Protein AF-A0A2N1TE96-F1 (afdb_monomer)

Sequence (784 aa):
MKNYSNSRSLIMTLLMATLCMTGCFESLNPPITDETNNITPANIDESSPYQFANGCYSMEFTRTGESLEGQNTCYRAGDNGEPFFMKPAALGQYIFHDSRGRYLAIVKTITGYRPVRTDRLNTGAIWELKWENSMEGYVLRSIQAGLILEMNEKGALTLTRETSERCLVAFTETEGCRSFPEADLNVNLNIDAKKALSRPNPGTPGDKYSDREPVTGYADTHAHLNHFLGSGQTTFVGETFNPLGITEALKDCSSLHGIDGVTDLFGMAVDGHASHDTSGWPDFNFWPTTYTSTHQQAYYRWLERSWLAGQRVLVQQMVSNEILCNIKKLIPSEKIGVTCDDMEIAELQLNNIYEMQDYIDAQCGGPGQGWFRIVTSSREARRVIAQGKMAVFLSLEFDTVFGAGIDYFGRYESGKISREELDDELRNIEEQLDYFYERGVRSVFPIHAFNNGFGGAQLYQTPIFNLVNMMERGSFFDVEAASNPRIQYREDGIAVDNPDEMQALFPFLPFVPITAEGQGHSNTLGMSGLGEWLLELLINRRMIIEIDHMGEHTLDRAMEILWEAKYPGVIASHTRIIDLKEGQKAWEQLDIPRMIKILQLGGIVAPMLWETLEGHQKCVADYLKLMMDGGGRIENEQYEKYGQNEVHASWYDMNDESLDDLVWGVPYATDVNGACPLPNFDTFPQFQETIEYGFGPLFPGVYSPGTEISFEKQVTGSRIFDINGDRGMAHYGLMPDMIRKMQLDPETVLMQPLFNSAEAYLRMMERVERYSDTYPARDSEYWE

Nearest PDB structures (foldseek):
  4cjm-assembly3_C  TM=8.480E-01  e=1.365E-04  Homo sapiens
  5b2h-assembly1_B  TM=6.651E-01  e=7.576E-05  Clostridium botulinum
  3aj6-assembly2_B  TM=6.125E-01  e=3.981E-04  Clostridium botulinum
  3ah1-assembly2_B  TM=6.080E-01  e=3.774E-04  Clostridium botulinum
  4j2y-assembly1_A  TM=6.392E-01  e=3.765E-02  Enterolobium contortisiliquum

Structure (mmCIF, N/CA/C/O backbone):
data_AF-A0A2N1TE96-F1
#
_entry.id   AF-A0A2N1TE96-F1
#
loop_
_atom_site.group_PDB
_atom_site.id
_atom_site.type_symbol
_atom_site.label_atom_id
_atom_site.label_alt_id
_atom_site.label_comp_id
_atom_site.label_asym_id
_atom_site.label_entity_id
_atom_site.label_seq_id
_atom_site.pdbx_PDB_ins_code
_atom_site.Cartn_x
_atom_site.Cartn_y
_atom_site.Cartn_z
_atom_site.occupancy
_atom_site.B_iso_or_equiv
_atom_site.auth_seq_id
_atom_site.auth_comp_id
_atom_site.auth_asym_id
_atom_site.auth_atom_id
_atom_site.pdbx_PDB_model_num
ATOM 1 N N . MET A 1 1 ? -63.330 -28.661 21.056 1.00 30.59 1 MET A N 1
ATOM 2 C CA . MET A 1 1 ? -63.496 -29.983 21.699 1.00 30.59 1 MET A CA 1
ATOM 3 C C . MET A 1 1 ? -62.143 -30.417 22.253 1.00 30.59 1 MET A C 1
ATOM 5 O O . MET A 1 1 ? -61.235 -30.532 21.452 1.00 30.59 1 MET A O 1
ATOM 9 N N . LYS A 1 2 ? -62.064 -30.602 23.587 1.00 27.08 2 LYS A N 1
ATOM 10 C CA . LYS A 1 2 ? -61.040 -31.293 24.423 1.00 27.08 2 LYS A CA 1
ATOM 11 C C . LYS A 1 2 ? -59.557 -30.904 24.206 1.00 27.08 2 LYS A C 1
ATOM 13 O O . LYS A 1 2 ? -58.983 -31.271 23.198 1.00 27.08 2 LYS A O 1
ATOM 18 N N . ASN A 1 3 ? -58.928 -30.073 25.048 1.00 21.56 3 ASN A N 1
ATOM 19 C CA . ASN A 1 3 ? -58.374 -30.324 26.403 1.00 21.56 3 ASN A CA 1
ATOM 20 C C . ASN A 1 3 ? -57.546 -31.613 26.558 1.00 21.56 3 ASN A C 1
ATOM 22 O O . ASN A 1 3 ? -58.138 -32.686 26.586 1.00 21.56 3 ASN A O 1
ATOM 26 N N . TYR A 1 4 ? -56.238 -31.466 26.824 1.00 24.67 4 TYR A N 1
ATOM 27 C CA . TYR A 1 4 ? -55.584 -31.980 28.040 1.00 24.67 4 TYR A CA 1
ATOM 28 C C . TYR A 1 4 ? -54.367 -31.121 28.427 1.00 24.67 4 TYR A C 1
ATOM 30 O O . TYR A 1 4 ? -53.656 -30.587 27.582 1.00 24.67 4 TYR A O 1
ATOM 38 N N . SER A 1 5 ? -54.203 -30.971 29.737 1.00 23.44 5 SER A N 1
ATOM 39 C CA . SER A 1 5 ? -53.314 -30.084 30.485 1.00 23.44 5 SER A CA 1
ATOM 40 C C . SER A 1 5 ? -52.150 -30.832 31.154 1.00 23.44 5 SER A C 1
ATOM 42 O O . SER A 1 5 ? -52.275 -32.028 31.405 1.00 23.44 5 SER A O 1
ATOM 44 N N . ASN A 1 6 ? -51.168 -30.044 31.625 1.00 24.41 6 ASN A N 1
ATOM 45 C CA . ASN A 1 6 ? -50.334 -30.203 32.838 1.00 24.41 6 ASN A CA 1
ATOM 46 C C . ASN A 1 6 ? -48.873 -30.716 32.743 1.00 24.41 6 ASN A C 1
ATOM 48 O O . ASN A 1 6 ? -48.594 -31.900 32.855 1.00 24.41 6 ASN A O 1
ATOM 52 N N . SER A 1 7 ? -47.955 -29.733 32.715 1.00 22.36 7 SER A N 1
ATOM 53 C CA . SER A 1 7 ? -47.122 -29.251 33.847 1.00 22.36 7 SER A CA 1
ATOM 54 C C . SER A 1 7 ? -45.808 -29.950 34.270 1.00 22.36 7 SER A C 1
ATOM 56 O O . SER A 1 7 ? -45.822 -31.089 34.718 1.00 22.36 7 SER A O 1
ATOM 58 N N . ARG A 1 8 ? -44.776 -29.081 34.373 1.00 22.77 8 ARG A N 1
ATOM 59 C CA . ARG A 1 8 ? -43.594 -29.023 35.275 1.00 22.77 8 ARG A CA 1
ATOM 60 C C . ARG A 1 8 ? -42.240 -29.607 34.819 1.00 22.77 8 ARG A C 1
ATOM 62 O O . ARG A 1 8 ? -41.971 -30.785 34.975 1.00 22.77 8 ARG A O 1
ATOM 69 N N . SER A 1 9 ? -41.361 -28.656 34.472 1.00 21.59 9 SER A N 1
ATOM 70 C CA . SER A 1 9 ? -40.040 -28.391 35.075 1.00 21.59 9 SER A CA 1
ATOM 71 C C . SER A 1 9 ? -38.945 -29.457 34.954 1.00 21.59 9 SER A C 1
ATOM 73 O O . SER A 1 9 ? -38.888 -30.373 35.765 1.00 21.59 9 SER A O 1
ATOM 75 N N . LEU A 1 10 ? -37.964 -29.206 34.083 1.00 22.53 10 LEU A N 1
ATOM 76 C CA . LEU A 1 10 ? -36.556 -29.336 34.459 1.00 22.53 10 LEU A CA 1
ATOM 77 C C . LEU A 1 10 ? -35.703 -28.350 33.649 1.00 22.53 10 LEU A C 1
ATOM 79 O O . LEU A 1 10 ? -35.809 -28.254 32.431 1.00 22.53 10 LEU A O 1
ATOM 83 N N . ILE A 1 11 ? -34.911 -27.594 34.394 1.00 23.05 11 ILE A N 1
ATOM 84 C CA . ILE A 1 11 ? -33.892 -26.640 33.975 1.00 23.05 11 ILE A CA 1
ATOM 85 C C . ILE A 1 11 ? -32.747 -27.410 33.308 1.00 23.05 11 ILE A C 1
ATOM 87 O O . ILE A 1 11 ? -32.216 -28.321 33.938 1.00 23.05 11 ILE A O 1
ATOM 91 N N . MET A 1 12 ? -32.332 -27.018 32.100 1.00 21.97 12 MET A N 1
ATOM 92 C CA . MET A 1 12 ? -30.920 -27.086 31.709 1.00 21.97 12 MET A CA 1
ATOM 93 C C . MET A 1 12 ? -30.618 -26.088 30.584 1.00 21.97 12 MET A C 1
ATOM 95 O O . MET A 1 12 ? -30.974 -26.266 29.424 1.00 21.97 12 MET A O 1
ATOM 99 N N . THR A 1 13 ? -30.000 -25.002 31.020 1.00 22.45 13 THR A N 1
ATOM 100 C CA . THR A 1 13 ? -29.296 -23.941 30.306 1.00 22.45 13 THR A CA 1
ATOM 101 C C . THR A 1 13 ? -28.130 -24.513 29.486 1.00 22.45 13 THR A C 1
ATOM 103 O O . THR A 1 13 ? -27.375 -25.315 30.027 1.00 22.45 13 THR A O 1
ATOM 106 N N . LEU A 1 14 ? -27.934 -24.076 28.237 1.00 21.14 14 LEU A N 1
ATOM 107 C CA . LEU A 1 14 ? -26.745 -23.298 27.851 1.00 21.14 14 LEU A CA 1
ATOM 108 C C . LEU A 1 14 ? -26.905 -22.687 26.451 1.00 21.14 14 LEU A C 1
ATOM 110 O O . LEU A 1 14 ? -27.373 -23.336 25.519 1.00 21.14 14 LEU A O 1
ATOM 114 N N . LEU A 1 15 ? -26.540 -21.409 26.377 1.00 22.25 15 LEU A N 1
ATOM 115 C CA . LEU A 1 15 ? -26.646 -20.487 25.256 1.00 22.25 15 LEU A CA 1
ATOM 116 C C . LEU A 1 15 ? -25.804 -20.925 24.045 1.00 22.25 15 LEU A C 1
ATOM 118 O O . LEU A 1 15 ? -24.616 -21.204 24.171 1.00 22.25 15 LEU A O 1
ATOM 122 N N . MET A 1 16 ? -26.412 -20.864 22.859 1.00 22.59 16 MET A N 1
ATOM 123 C CA . MET A 1 16 ? -25.725 -20.531 21.610 1.00 22.59 16 MET A CA 1
ATOM 124 C C . MET A 1 16 ? -25.776 -19.007 21.468 1.00 22.59 16 MET A C 1
ATOM 126 O O . MET A 1 16 ? -26.798 -18.462 21.058 1.00 22.59 16 MET A O 1
ATOM 130 N N . ALA A 1 17 ? -24.700 -18.324 21.838 1.00 22.52 17 ALA A N 1
ATOM 131 C CA . ALA A 1 17 ? -24.471 -16.928 21.485 1.00 22.52 17 ALA A CA 1
ATOM 132 C C . ALA A 1 17 ? -22.958 -16.706 21.401 1.00 22.52 17 ALA A C 1
ATOM 134 O O . ALA A 1 17 ? -22.322 -16.241 22.336 1.00 22.52 17 ALA A O 1
ATOM 135 N N . THR A 1 18 ? -22.372 -17.109 20.279 1.00 22.38 18 THR A N 1
ATOM 136 C CA . THR A 1 18 ? -21.013 -16.726 19.891 1.00 22.38 18 THR A CA 1
ATOM 137 C C . THR A 1 18 ? -21.160 -15.972 18.576 1.00 22.38 18 THR A C 1
ATOM 139 O O . THR A 1 18 ? -21.126 -16.559 17.499 1.00 22.38 18 THR A O 1
ATOM 142 N N . LEU A 1 19 ? -21.413 -14.661 18.655 1.00 25.50 19 LEU A N 1
ATOM 143 C CA . LEU A 1 19 ? -21.049 -13.771 17.556 1.00 25.50 19 LEU A CA 1
ATOM 144 C C . LEU A 1 19 ? -19.528 -13.619 17.635 1.00 25.50 19 LEU A C 1
ATOM 146 O O . LEU A 1 19 ? -19.009 -12.736 18.311 1.00 25.50 19 LEU A O 1
ATOM 150 N N . CYS A 1 20 ? -18.811 -14.545 17.004 1.00 24.20 20 CYS A N 1
ATOM 151 C CA . CYS A 1 20 ? -17.383 -14.403 16.795 1.00 24.20 20 CYS A CA 1
ATOM 152 C C . CYS A 1 20 ? -17.158 -13.291 15.764 1.00 24.20 20 CYS A C 1
ATOM 154 O O . CYS A 1 20 ? -17.345 -13.502 14.569 1.00 24.20 20 CYS A O 1
ATOM 156 N N . MET A 1 21 ? -16.712 -12.121 16.215 1.00 33.16 21 MET A N 1
ATOM 157 C CA . MET A 1 21 ? -15.868 -11.255 15.391 1.00 33.16 21 MET A CA 1
ATOM 158 C C . MET A 1 21 ? -14.508 -11.957 15.278 1.00 33.16 21 MET A C 1
ATOM 160 O O . MET A 1 21 ? -13.590 -11.709 16.053 1.00 33.16 21 MET A O 1
ATOM 164 N N . THR A 1 22 ? -14.407 -12.928 14.371 1.00 38.12 22 THR A N 1
ATOM 165 C CA . THR A 1 22 ? -13.146 -13.600 14.043 1.00 38.12 22 THR A CA 1
ATOM 166 C C . THR A 1 22 ? -12.247 -12.596 13.328 1.00 38.12 22 THR A C 1
ATOM 168 O O . THR A 1 22 ? -12.583 -12.167 12.230 1.00 38.12 22 THR A O 1
ATOM 171 N N . GLY A 1 23 ? -11.140 -12.192 13.945 1.00 35.22 23 GLY A N 1
ATOM 172 C CA . GLY A 1 23 ? -10.158 -11.291 13.324 1.00 35.22 23 GLY A CA 1
ATOM 173 C C . GLY A 1 23 ? -8.931 -11.025 14.194 1.00 35.22 23 GLY A C 1
ATOM 174 O O . GLY A 1 23 ? -7.814 -10.918 13.702 1.00 35.22 23 GLY A O 1
ATOM 175 N N . CYS A 1 24 ? -9.105 -11.060 15.513 1.00 48.47 24 CYS A N 1
ATOM 176 C CA . CYS A 1 24 ? -8.006 -10.978 16.464 1.00 48.47 24 CYS A CA 1
ATOM 177 C C . CYS A 1 24 ? -7.970 -12.285 17.259 1.00 48.47 24 CYS A C 1
ATOM 179 O O . CYS A 1 24 ? -8.650 -12.433 18.271 1.00 48.47 24 CYS A O 1
ATOM 181 N N . PHE A 1 25 ? -7.246 -13.281 16.745 1.00 40.62 25 PHE A N 1
ATOM 182 C CA . PHE A 1 25 ? -6.916 -14.452 17.554 1.00 40.62 25 PHE A CA 1
ATOM 183 C C . PHE A 1 25 ? -6.053 -13.988 18.720 1.00 40.62 25 PHE A C 1
ATOM 185 O O . PHE A 1 25 ? -5.096 -13.243 18.503 1.00 40.62 25 PHE A O 1
ATOM 192 N N . GLU A 1 26 ? -6.374 -14.438 19.937 1.00 34.31 26 GLU A N 1
ATOM 193 C CA . GLU A 1 26 ? -5.430 -14.376 21.049 1.00 34.31 26 GLU A CA 1
ATOM 194 C C . GLU A 1 26 ? -4.084 -14.884 20.537 1.00 34.31 26 GLU A C 1
ATOM 196 O O . GLU A 1 26 ? -3.980 -15.997 20.008 1.00 34.31 26 GLU A O 1
ATOM 201 N N . SER A 1 27 ? -3.058 -14.044 20.643 1.00 32.12 27 SER A N 1
ATOM 202 C CA . SER A 1 27 ? -1.698 -14.473 20.390 1.00 32.12 27 SER A CA 1
ATOM 203 C C . SER A 1 27 ? -1.411 -15.636 21.341 1.00 32.12 27 SER A C 1
ATOM 205 O O . SER A 1 27 ? -1.231 -15.464 22.546 1.00 32.12 27 SER A O 1
ATOM 207 N N . LEU A 1 28 ? -1.396 -16.862 20.814 1.00 31.48 28 LEU A N 1
ATOM 208 C CA . LEU A 1 28 ? -0.845 -18.004 21.528 1.00 31.48 28 LEU A CA 1
ATOM 209 C C . LEU A 1 28 ? 0.666 -17.782 21.596 1.00 31.48 28 LEU A C 1
ATOM 211 O O . LEU A 1 28 ? 1.435 -18.307 20.791 1.00 31.48 28 LEU A O 1
ATOM 215 N N . ASN A 1 29 ? 1.097 -16.959 22.552 1.00 28.86 29 ASN A N 1
ATOM 216 C CA . ASN A 1 29 ? 2.483 -16.930 22.981 1.00 28.86 29 ASN A CA 1
ATOM 217 C C . ASN A 1 29 ? 2.887 -18.376 23.308 1.00 28.86 29 ASN A C 1
ATOM 219 O O . ASN A 1 29 ? 2.150 -19.068 24.021 1.00 28.86 29 ASN A O 1
ATOM 223 N N . PRO A 1 30 ? 4.018 -18.879 22.785 1.00 29.44 30 PRO A N 1
ATOM 224 C CA . PRO A 1 30 ? 4.447 -20.225 23.109 1.00 29.44 30 PRO A CA 1
ATOM 225 C C . PRO A 1 30 ? 4.690 -20.312 24.622 1.00 29.44 30 PRO A C 1
ATOM 227 O O . PRO A 1 30 ? 5.301 -19.399 25.187 1.00 29.44 30 PRO A O 1
ATOM 230 N N . PRO A 1 31 ? 4.261 -21.392 25.298 1.00 25.75 31 PRO A N 1
ATOM 231 C CA . PRO A 1 31 ? 4.761 -21.660 26.631 1.00 25.75 31 PRO A CA 1
ATOM 232 C C . PRO A 1 31 ? 6.276 -21.830 26.516 1.00 25.75 31 PRO A C 1
ATOM 234 O O . PRO A 1 31 ? 6.764 -22.681 25.771 1.00 25.75 31 PRO A O 1
ATOM 237 N N . ILE A 1 32 ? 7.018 -20.986 27.231 1.00 27.56 32 ILE A N 1
ATOM 238 C CA . ILE A 1 32 ? 8.431 -21.221 27.507 1.00 27.56 32 ILE A CA 1
ATOM 239 C C . ILE A 1 32 ? 8.477 -22.580 28.206 1.00 27.56 32 ILE A C 1
ATOM 241 O O . ILE A 1 32 ? 7.921 -22.743 29.292 1.00 27.56 32 ILE A O 1
ATOM 245 N N . THR A 1 33 ? 9.057 -23.578 27.545 1.00 28.17 33 THR A N 1
ATOM 246 C CA . THR A 1 33 ? 9.278 -24.894 28.135 1.00 28.17 33 THR A CA 1
ATOM 247 C C . THR A 1 33 ? 10.380 -24.763 29.172 1.00 28.17 33 THR A C 1
ATOM 249 O O . THR A 1 33 ? 11.555 -24.929 28.857 1.00 28.17 33 THR A O 1
ATOM 252 N N . ASP A 1 34 ? 9.990 -24.453 30.401 1.00 27.77 34 ASP A N 1
ATOM 253 C CA . ASP A 1 34 ? 10.760 -24.836 31.572 1.00 27.77 34 ASP A CA 1
ATOM 254 C C . ASP A 1 34 ? 9.881 -25.749 32.428 1.00 27.77 34 ASP A C 1
ATOM 256 O O . ASP A 1 34 ? 8.699 -25.480 32.671 1.00 27.77 34 ASP A O 1
ATOM 260 N N . GLU A 1 35 ? 10.430 -26.909 32.770 1.00 33.69 35 GLU A N 1
ATOM 261 C CA . GLU A 1 35 ? 9.717 -27.982 33.445 1.00 33.69 35 GLU A CA 1
ATOM 262 C C . GLU A 1 35 ? 9.151 -27.506 34.791 1.00 33.69 35 GLU A C 1
ATOM 264 O O . GLU A 1 35 ? 9.818 -26.852 35.589 1.00 33.69 35 GLU A O 1
ATOM 269 N N . THR A 1 36 ? 7.919 -27.931 35.078 1.00 32.41 36 THR A N 1
ATOM 270 C CA . THR A 1 36 ? 7.230 -27.809 36.373 1.00 32.41 36 THR A CA 1
ATOM 271 C C . THR A 1 36 ? 6.875 -26.389 36.823 1.00 32.41 36 THR A C 1
ATOM 273 O O . THR A 1 36 ? 7.538 -25.813 37.672 1.00 32.41 36 THR A O 1
ATOM 276 N N . ASN A 1 37 ? 5.721 -25.877 36.384 1.00 26.53 37 ASN A N 1
ATOM 277 C CA . ASN A 1 37 ? 4.867 -25.063 37.252 1.00 26.53 37 ASN A CA 1
ATOM 278 C C . ASN A 1 37 ? 3.405 -25.112 36.800 1.00 26.53 37 ASN A C 1
ATOM 280 O O . ASN A 1 37 ? 3.095 -25.121 35.613 1.00 26.53 37 ASN A O 1
ATOM 284 N N . ASN A 1 38 ? 2.514 -25.194 37.788 1.00 24.62 38 ASN A N 1
ATOM 285 C CA . ASN A 1 38 ? 1.068 -25.121 37.627 1.00 24.62 38 ASN A CA 1
ATOM 286 C C . ASN A 1 38 ? 0.687 -23.950 36.713 1.00 24.62 38 ASN A C 1
ATOM 288 O O . ASN A 1 38 ? 1.139 -22.830 36.938 1.00 24.62 38 ASN A O 1
ATOM 292 N N . ILE A 1 39 ? -0.178 -24.204 35.730 1.00 26.81 39 ILE A N 1
ATOM 293 C CA . ILE A 1 39 ? -0.808 -23.157 34.925 1.00 26.81 39 ILE A CA 1
ATOM 294 C C . ILE A 1 39 ? -1.732 -22.369 35.860 1.00 26.81 39 ILE A C 1
ATOM 296 O O . ILE A 1 39 ? -2.875 -22.750 36.105 1.00 26.81 39 ILE A O 1
ATOM 300 N N . THR A 1 40 ? -1.211 -21.298 36.447 1.00 28.03 40 THR A N 1
ATOM 301 C CA . THR A 1 40 ? -2.029 -20.173 36.894 1.00 28.03 40 THR A CA 1
ATOM 302 C C . THR A 1 40 ? -2.557 -19.455 35.651 1.00 28.03 40 THR A C 1
ATOM 304 O O . THR A 1 40 ? -1.817 -19.373 34.666 1.00 28.03 40 THR A O 1
ATOM 307 N N . PRO A 1 41 ? -3.798 -18.932 35.662 1.00 36.16 41 PRO A N 1
ATOM 308 C CA . PRO A 1 41 ? -4.238 -17.985 34.641 1.00 36.16 41 PRO A CA 1
ATOM 309 C C . PRO A 1 41 ? -3.151 -16.921 34.488 1.00 36.16 41 PRO A C 1
ATOM 311 O O . PRO A 1 41 ? -2.608 -16.472 35.502 1.00 36.16 41 PRO A O 1
ATOM 314 N N . ALA A 1 42 ? -2.779 -16.578 33.252 1.00 42.22 42 ALA A N 1
ATOM 315 C CA . ALA A 1 42 ? -1.890 -15.449 33.008 1.00 42.22 42 ALA A CA 1
ATOM 316 C C . ALA A 1 42 ? -2.387 -14.269 33.855 1.00 42.22 42 ALA A C 1
ATOM 318 O O . ALA A 1 42 ? -3.594 -14.031 33.892 1.00 42.22 42 ALA A O 1
ATOM 319 N N . ASN A 1 43 ? -1.489 -13.601 34.588 1.00 43.03 43 ASN A N 1
ATOM 320 C CA . ASN A 1 43 ? -1.823 -12.376 35.311 1.00 43.03 43 ASN A CA 1
ATOM 321 C C . ASN A 1 43 ? -2.450 -11.413 34.297 1.00 43.03 43 ASN A C 1
ATOM 323 O O . ASN A 1 43 ? -1.723 -10.809 33.509 1.00 43.03 43 ASN A O 1
ATOM 327 N N . ILE A 1 44 ? -3.781 -11.323 34.274 1.00 59.16 44 ILE A N 1
ATOM 328 C CA . ILE A 1 44 ? -4.476 -10.284 33.529 1.00 59.16 44 ILE A CA 1
ATOM 329 C C . ILE A 1 44 ? -4.016 -9.000 34.196 1.00 59.16 44 ILE A C 1
ATOM 331 O O . ILE A 1 44 ? -4.232 -8.805 35.392 1.00 59.16 44 ILE A O 1
ATOM 335 N N . ASP A 1 45 ? -3.289 -8.178 33.447 1.00 79.38 45 ASP A N 1
ATOM 336 C CA . ASP A 1 45 ? -2.957 -6.846 33.911 1.00 79.38 45 ASP A CA 1
ATOM 337 C C . ASP A 1 45 ? -4.262 -6.053 33.958 1.00 79.38 45 ASP A C 1
ATOM 339 O O . ASP A 1 45 ? -4.714 -5.507 32.952 1.00 79.38 45 ASP A O 1
ATOM 343 N N . GLU A 1 46 ? -4.892 -6.036 35.133 1.00 80.94 46 GLU A N 1
ATOM 344 C CA . GLU A 1 46 ? -6.150 -5.332 35.371 1.00 80.94 46 GLU A CA 1
ATOM 345 C C . GLU A 1 46 ? -6.036 -3.837 35.051 1.00 80.94 46 GLU A C 1
ATOM 347 O O . GLU A 1 46 ? -7.062 -3.207 34.802 1.00 80.94 46 GLU A O 1
ATOM 352 N N . SER A 1 47 ? -4.814 -3.286 34.985 1.00 88.69 47 SER A N 1
ATOM 353 C CA . SER A 1 47 ? -4.534 -1.898 34.605 1.00 88.69 47 SER A CA 1
ATOM 354 C C . SER A 1 47 ? -4.445 -1.655 33.093 1.00 88.69 47 SER A C 1
ATOM 356 O O . SER A 1 47 ? -4.413 -0.500 32.656 1.00 88.69 47 SER A O 1
ATOM 358 N N . SER A 1 48 ? -4.445 -2.717 32.279 1.00 93.56 48 SER A N 1
ATOM 359 C CA . SER A 1 48 ? -4.368 -2.615 30.823 1.00 93.56 48 SER A CA 1
ATOM 360 C C . SER A 1 48 ? -5.678 -2.081 30.230 1.00 93.56 48 SER A C 1
ATOM 362 O O . SER A 1 48 ? -6.701 -2.775 30.261 1.00 93.56 48 SER A O 1
ATOM 364 N N . PRO A 1 49 ? -5.674 -0.895 29.590 1.00 94.56 49 PRO A N 1
ATOM 365 C CA . PRO A 1 49 ? -6.881 -0.332 28.994 1.00 94.56 49 PRO A CA 1
ATOM 366 C C . PRO A 1 49 ? -7.313 -1.079 27.728 1.00 94.56 49 PRO A C 1
ATOM 368 O O . PRO A 1 49 ? -8.388 -0.803 27.205 1.00 94.56 49 PRO A O 1
ATOM 371 N N . TYR A 1 50 ? -6.497 -1.992 27.196 1.00 95.31 50 TYR A N 1
ATOM 372 C CA . TYR A 1 50 ? -6.746 -2.660 25.915 1.00 95.31 50 TYR A CA 1
ATOM 373 C C . TYR A 1 50 ? -7.648 -3.894 26.025 1.00 95.31 50 TYR A C 1
ATOM 375 O O . TYR A 1 50 ? -8.175 -4.357 25.017 1.00 95.31 50 TYR A O 1
ATOM 383 N N . GLN A 1 51 ? -7.874 -4.398 27.242 1.00 92.25 51 GLN A N 1
ATOM 384 C CA . GLN A 1 51 ? -8.687 -5.596 27.495 1.00 92.25 51 GLN A CA 1
ATOM 385 C C . GLN A 1 51 ? -10.176 -5.436 27.132 1.00 92.25 51 GLN A C 1
ATOM 387 O O . GLN A 1 51 ? -10.902 -6.420 27.088 1.00 92.25 51 GLN A O 1
ATOM 392 N N . PHE A 1 52 ? -10.630 -4.204 26.875 1.00 95.25 52 PHE A N 1
ATOM 393 C CA . PHE A 1 52 ? -12.026 -3.885 26.562 1.00 95.25 52 PHE A CA 1
ATOM 394 C C . PHE A 1 52 ? -12.307 -3.759 25.054 1.00 95.25 52 PHE A C 1
ATOM 396 O O . PHE A 1 52 ? -13.420 -3.405 24.659 1.00 95.25 52 PHE A O 1
ATOM 403 N N . ALA A 1 53 ? -11.308 -4.005 24.200 1.00 95.38 53 ALA A N 1
ATOM 404 C CA . ALA A 1 53 ? -11.421 -3.852 22.754 1.00 95.38 53 ALA A CA 1
ATOM 405 C C . ALA A 1 53 ? -12.558 -4.693 22.160 1.00 95.38 53 ALA A C 1
ATOM 407 O O . ALA A 1 53 ? -12.570 -5.913 22.277 1.00 95.38 53 ALA A O 1
ATOM 408 N N . ASN A 1 54 ? -13.504 -4.025 21.489 1.00 95.19 54 ASN A N 1
ATOM 409 C CA . ASN A 1 54 ? -14.624 -4.643 20.773 1.00 95.19 54 ASN A CA 1
ATOM 410 C C . ASN A 1 54 ? -15.538 -5.527 21.649 1.00 95.19 54 ASN A C 1
ATOM 412 O O . ASN A 1 54 ? -16.307 -6.332 21.121 1.00 95.19 54 ASN A O 1
ATOM 416 N N . GLY A 1 55 ? -15.481 -5.367 22.976 1.00 95.19 55 GLY A N 1
ATOM 417 C CA . GLY A 1 55 ? -16.316 -6.105 23.921 1.00 95.19 55 GLY A CA 1
ATOM 418 C C . GLY A 1 55 ? -17.601 -5.367 24.309 1.00 95.19 55 GLY A C 1
ATOM 419 O O . GLY A 1 55 ? -17.817 -4.198 23.969 1.00 95.19 55 GLY A O 1
ATOM 420 N N . CYS A 1 56 ? -18.466 -6.080 25.031 1.00 96.94 56 CYS A N 1
ATOM 421 C CA . CYS A 1 56 ? -19.748 -5.586 25.525 1.00 96.94 56 CYS A CA 1
ATOM 422 C C . CYS A 1 56 ? -19.698 -5.419 27.047 1.00 96.94 56 CYS A C 1
ATOM 424 O O . CYS A 1 56 ? -19.591 -6.403 27.779 1.00 96.94 56 CYS A O 1
ATOM 426 N N . TYR A 1 57 ? -19.785 -4.175 27.525 1.00 97.00 57 TYR A N 1
ATOM 427 C CA . TYR A 1 57 ? -19.605 -3.853 28.942 1.00 97.00 57 TYR A CA 1
ATOM 428 C C . TYR A 1 57 ? -20.650 -2.865 29.453 1.00 97.00 57 TYR A C 1
ATOM 430 O O . TYR A 1 57 ? -21.035 -1.927 28.756 1.00 97.00 57 TYR A O 1
ATOM 438 N N . SER A 1 58 ? -21.070 -3.026 30.705 1.00 96.38 58 SER A N 1
ATOM 439 C CA . SER A 1 58 ? -21.725 -1.964 31.470 1.00 96.38 58 SER A CA 1
ATOM 440 C C . SER A 1 58 ? -20.685 -1.152 32.239 1.00 96.38 58 SER A C 1
ATOM 442 O O . SER A 1 58 ? -19.697 -1.708 32.720 1.00 96.38 58 SER A O 1
ATOM 444 N N . MET A 1 59 ? -20.924 0.152 32.386 1.00 96.75 59 MET A N 1
ATOM 445 C CA . MET A 1 59 ? -20.044 1.072 33.114 1.00 96.75 59 MET A CA 1
ATOM 446 C C . MET A 1 59 ? -20.654 1.462 34.465 1.00 96.75 59 MET A C 1
ATOM 448 O O . MET A 1 59 ? -21.795 1.930 34.514 1.00 96.75 59 MET A O 1
ATOM 452 N N . GLU A 1 60 ? -19.874 1.338 35.536 1.00 95.44 60 GLU A N 1
ATOM 453 C CA . GLU A 1 60 ? -20.230 1.733 36.905 1.00 95.44 60 GLU A CA 1
ATOM 454 C C . GLU A 1 60 ? -19.241 2.769 37.448 1.00 95.44 60 GLU A C 1
ATOM 456 O O . GLU A 1 60 ? -18.047 2.684 37.168 1.00 95.44 60 GLU A O 1
ATOM 461 N N . PHE A 1 61 ? -19.716 3.729 38.247 1.00 94.75 61 PHE A N 1
ATOM 462 C CA . PHE A 1 61 ? -18.844 4.607 39.033 1.00 94.75 61 PHE A CA 1
ATOM 463 C C . PHE A 1 61 ? -18.522 3.972 40.390 1.00 94.75 61 PHE A C 1
ATOM 465 O O . PHE A 1 61 ? -19.391 3.857 41.256 1.00 94.75 61 PHE A O 1
ATOM 472 N N . THR A 1 62 ? -17.253 3.616 40.610 1.00 91.94 62 THR A N 1
ATOM 473 C CA . THR A 1 62 ? -16.832 2.740 41.726 1.00 91.94 62 THR A CA 1
ATOM 474 C C . THR A 1 62 ? -17.089 3.338 43.109 1.00 91.94 62 THR A C 1
ATOM 476 O O . THR A 1 62 ? -17.333 2.623 44.077 1.00 91.94 62 THR A O 1
ATOM 479 N N . ARG A 1 63 ? -17.072 4.671 43.218 1.00 87.62 63 ARG A N 1
ATOM 480 C CA . ARG A 1 63 ? -17.375 5.396 44.458 1.00 87.62 63 ARG A CA 1
ATOM 481 C C . ARG A 1 63 ? -18.824 5.210 44.911 1.00 87.62 63 ARG A C 1
ATOM 483 O O . ARG A 1 63 ? -19.068 5.150 46.115 1.00 87.62 63 ARG A O 1
ATOM 490 N N . THR A 1 64 ? -19.777 5.262 43.982 1.00 85.06 64 THR A N 1
ATOM 491 C CA . THR A 1 64 ? -21.214 5.237 44.298 1.00 85.06 64 THR A CA 1
ATOM 492 C C . THR A 1 64 ? -21.813 3.845 44.147 1.00 85.06 64 THR A C 1
ATOM 494 O O . THR A 1 64 ? -22.837 3.573 44.769 1.00 85.06 64 THR A O 1
ATOM 497 N N . GLY A 1 65 ? -21.179 2.967 43.366 1.00 87.94 65 GLY A N 1
ATOM 498 C CA . GLY A 1 65 ? -21.751 1.680 42.976 1.00 87.94 65 GLY A CA 1
ATOM 499 C C . GLY A 1 65 ? -22.870 1.818 41.940 1.00 87.94 65 GLY A C 1
ATOM 500 O O . GLY A 1 65 ? -23.634 0.883 41.722 1.00 87.94 65 GLY A O 1
ATOM 501 N N . GLU A 1 66 ? -23.038 3.008 41.353 1.00 90.19 66 GLU A N 1
ATOM 502 C CA . GLU A 1 66 ? -24.136 3.299 40.434 1.00 90.19 66 GLU A CA 1
ATOM 503 C C . GLU A 1 66 ? -23.707 3.043 38.989 1.00 90.19 66 GLU A C 1
ATOM 505 O O . GLU A 1 66 ? -22.711 3.591 38.502 1.00 90.19 66 GLU A O 1
ATOM 510 N N . SER A 1 67 ? -24.499 2.235 38.285 1.00 92.88 67 SER A N 1
ATOM 511 C CA . SER A 1 67 ? -24.328 1.994 36.855 1.00 92.88 67 SER A CA 1
ATOM 512 C C . SER A 1 67 ? -24.864 3.161 36.025 1.00 92.88 67 SER A C 1
ATOM 514 O O . SER A 1 67 ? -25.800 3.860 36.423 1.00 92.88 67 SER A O 1
ATOM 516 N N . LEU A 1 68 ? -24.285 3.377 34.843 1.00 94.81 68 LEU A N 1
ATOM 517 C CA . LEU A 1 68 ? -24.821 4.337 33.882 1.00 94.81 68 LEU A CA 1
ATOM 518 C C . LEU A 1 68 ? -26.042 3.780 33.158 1.00 94.81 68 LEU A C 1
ATOM 520 O O . LEU A 1 68 ? -25.966 2.726 32.546 1.00 94.81 68 LEU A O 1
ATOM 524 N N . GLU A 1 69 ? -27.125 4.550 33.134 1.00 94.25 69 GLU A N 1
ATOM 525 C CA . GLU A 1 69 ? -28.350 4.263 32.390 1.00 94.25 69 GLU A CA 1
ATOM 526 C C . GLU A 1 69 ? -28.635 5.381 31.370 1.00 94.25 69 GLU A C 1
ATOM 528 O O . GLU A 1 69 ? -28.527 6.583 31.663 1.00 94.25 69 GLU A O 1
ATOM 533 N N . GLY A 1 70 ? -29.006 5.001 30.145 1.00 91.81 70 GLY A N 1
ATOM 534 C CA . GLY A 1 70 ? -29.375 5.932 29.081 1.00 91.81 70 GLY A CA 1
ATOM 535 C C . GLY A 1 70 ? -30.792 6.497 29.239 1.00 91.81 70 GLY A C 1
ATOM 536 O O . GLY A 1 70 ? -31.784 5.781 29.142 1.00 91.81 70 GLY A O 1
ATOM 537 N N . GLN A 1 71 ? -30.925 7.822 29.368 1.00 88.88 71 GLN A N 1
ATOM 538 C CA . GLN A 1 71 ? -32.215 8.527 29.424 1.00 88.88 71 GLN A CA 1
ATOM 539 C C . GLN A 1 71 ? -32.321 9.602 28.343 1.00 88.88 71 GLN A C 1
ATOM 541 O O . GLN A 1 71 ? -31.744 10.682 28.473 1.00 88.88 71 GLN A O 1
ATOM 546 N N . ASN A 1 72 ? -33.120 9.351 27.300 1.00 88.19 72 ASN A N 1
ATOM 547 C CA . ASN A 1 72 ? -33.318 10.255 26.159 1.00 88.19 72 ASN A CA 1
ATOM 548 C C . ASN A 1 72 ? -31.978 10.791 25.610 1.00 88.19 72 ASN A C 1
ATOM 550 O O . ASN A 1 72 ? -31.326 10.117 24.813 1.00 88.19 72 ASN A O 1
ATOM 554 N N . THR A 1 73 ? -31.568 11.981 26.063 1.00 92.81 73 THR A N 1
ATOM 555 C CA . THR A 1 73 ? -30.401 12.750 25.612 1.00 92.81 73 THR A CA 1
ATOM 556 C C . THR A 1 73 ? -29.239 12.809 26.616 1.00 92.81 73 THR A C 1
ATOM 558 O O . THR A 1 73 ? -28.286 13.556 26.391 1.00 92.81 73 THR A O 1
ATOM 561 N N . CYS A 1 74 ? -29.290 12.087 27.737 1.00 93.81 74 CYS A N 1
ATOM 562 C CA . CYS A 1 74 ? -28.191 12.012 28.709 1.00 93.81 74 CYS A CA 1
ATOM 563 C C . CYS A 1 74 ? -28.008 10.601 29.277 1.00 93.81 74 CYS A C 1
ATOM 565 O O . CYS A 1 74 ? -28.922 9.786 29.194 1.00 93.81 74 CYS A O 1
ATOM 567 N N . TYR A 1 75 ? -26.855 10.360 29.898 1.00 95.56 75 TYR A N 1
ATOM 568 C CA . TYR A 1 75 ? -26.632 9.223 30.793 1.00 95.56 75 TYR A CA 1
ATOM 569 C C . TYR A 1 75 ? -26.612 9.710 32.243 1.00 95.56 75 TYR A C 1
ATOM 571 O O . TYR A 1 75 ? -26.181 10.841 32.513 1.00 95.56 75 TYR A O 1
ATOM 579 N N . ARG A 1 76 ? -27.129 8.892 33.157 1.00 93.75 76 ARG A N 1
ATOM 580 C CA . ARG A 1 76 ? -27.218 9.168 34.600 1.00 93.75 76 ARG A CA 1
ATOM 581 C C . ARG A 1 76 ? -27.039 7.877 35.389 1.00 93.75 76 ARG A C 1
ATOM 583 O O . ARG A 1 76 ? -27.109 6.807 34.801 1.00 93.75 76 ARG A O 1
ATOM 590 N N . ALA A 1 77 ? -26.847 7.997 36.695 1.00 91.38 77 ALA A N 1
ATOM 591 C CA . ALA A 1 77 ? -26.961 6.873 37.612 1.00 91.38 77 ALA A CA 1
ATOM 592 C C . ALA A 1 77 ? -28.337 6.199 37.490 1.00 91.38 77 ALA A C 1
ATOM 594 O O . ALA A 1 77 ? -29.364 6.891 37.456 1.00 91.38 77 ALA A O 1
ATOM 595 N N . GLY A 1 78 ? -28.347 4.870 37.439 1.00 86.62 78 GLY A N 1
ATOM 596 C CA . GLY A 1 78 ? -29.554 4.054 37.400 1.00 86.62 78 GLY A CA 1
ATOM 597 C C . GLY A 1 78 ? -29.302 2.616 37.852 1.00 86.62 78 GLY A C 1
ATOM 598 O O . GLY A 1 78 ? -28.159 2.172 37.958 1.00 86.62 78 GLY A O 1
ATOM 599 N N . ASP A 1 79 ? -30.394 1.895 38.112 1.00 79.19 79 ASP A N 1
ATOM 600 C CA . ASP A 1 79 ? -30.361 0.512 38.613 1.00 79.19 79 ASP A CA 1
ATOM 601 C C . ASP A 1 79 ? -30.127 -0.518 37.491 1.00 79.19 79 ASP A C 1
ATOM 603 O O . ASP A 1 79 ? -29.724 -1.650 37.751 1.00 79.19 79 ASP A O 1
ATOM 607 N N . ASN A 1 80 ? -30.394 -0.133 36.237 1.00 82.69 80 ASN A N 1
ATOM 608 C CA . ASN A 1 80 ? -30.191 -0.970 35.057 1.00 82.69 80 ASN A CA 1
ATOM 609 C C . ASN A 1 80 ? -29.018 -0.407 34.247 1.00 82.69 80 ASN A C 1
ATOM 611 O O . ASN A 1 80 ? -29.174 0.594 33.547 1.00 82.69 80 ASN A O 1
ATOM 615 N N . GLY A 1 81 ? -27.846 -1.037 34.348 1.00 87.31 81 GLY A N 1
ATOM 616 C CA . GLY A 1 81 ? -26.668 -0.630 33.585 1.00 87.31 81 GLY A CA 1
ATOM 617 C C . GLY A 1 81 ? -26.882 -0.756 32.076 1.00 87.31 81 GLY A C 1
ATOM 618 O O . GLY A 1 81 ? -27.308 -1.797 31.581 1.00 87.31 81 GLY A O 1
ATOM 619 N N . GLU A 1 82 ? -26.584 0.314 31.347 1.00 95.62 82 GLU A N 1
ATOM 620 C CA . GLU A 1 82 ? -26.608 0.371 29.890 1.00 95.62 82 GLU A CA 1
ATOM 621 C C . GLU A 1 82 ? -25.458 -0.476 29.315 1.00 95.62 82 GLU A C 1
ATOM 623 O O . GLU A 1 82 ? -24.296 -0.234 29.659 1.00 95.62 82 GLU A O 1
ATOM 628 N N . PRO A 1 83 ? -25.752 -1.442 28.426 1.00 96.62 83 PRO A N 1
ATOM 629 C CA . PRO A 1 83 ? -24.729 -2.151 27.668 1.00 96.62 83 PRO A CA 1
ATOM 630 C C . PRO A 1 83 ? -24.075 -1.230 26.632 1.00 96.62 83 PRO A C 1
ATOM 632 O O . PRO A 1 83 ? -24.752 -0.700 25.746 1.00 96.62 83 PRO A O 1
ATOM 635 N N . PHE A 1 84 ? -22.753 -1.087 26.701 1.00 97.69 84 PHE A N 1
ATOM 636 C CA . PHE A 1 84 ? -21.940 -0.381 25.716 1.00 97.69 84 PHE A CA 1
ATOM 637 C C . PHE A 1 84 ? -21.051 -1.350 24.947 1.00 97.69 84 PHE A C 1
ATOM 639 O O . PHE A 1 84 ? -20.244 -2.074 25.530 1.00 97.69 84 PHE A O 1
ATOM 646 N N . PHE A 1 85 ? -21.135 -1.299 23.621 1.00 97.94 85 PHE A N 1
ATOM 647 C CA . PHE A 1 85 ? -20.065 -1.796 22.773 1.00 97.94 85 PHE A CA 1
ATOM 648 C C . PHE A 1 85 ? -18.897 -0.806 22.844 1.00 97.94 85 PHE A C 1
ATOM 650 O O . PHE A 1 85 ? -19.058 0.376 22.511 1.00 97.94 85 PHE A O 1
ATOM 657 N N . MET A 1 86 ? -17.737 -1.275 23.295 1.00 97.69 86 MET A N 1
ATOM 658 C CA . MET A 1 86 ? -16.523 -0.467 23.423 1.00 97.69 86 MET A CA 1
ATOM 659 C C . MET A 1 86 ? -15.678 -0.593 22.153 1.00 97.69 86 MET A C 1
ATOM 661 O O . MET A 1 86 ? -14.809 -1.457 22.048 1.00 97.69 86 MET A O 1
ATOM 665 N N . LYS A 1 87 ? -15.929 0.281 21.171 1.00 97.69 87 LYS A N 1
ATOM 666 C CA . LYS A 1 87 ? -15.174 0.317 19.907 1.00 97.69 87 LYS A CA 1
ATOM 667 C C . LYS A 1 87 ? -13.858 1.076 20.107 1.00 97.69 87 LYS A C 1
ATOM 669 O O . LYS A 1 87 ? -13.919 2.263 20.438 1.00 97.69 87 LYS A O 1
ATOM 674 N N . PRO A 1 88 ? -12.687 0.469 19.855 1.00 98.19 88 PRO A N 1
ATOM 675 C CA . PRO A 1 88 ? -11.428 1.200 19.854 1.00 98.19 88 PRO A CA 1
ATOM 676 C C . PRO A 1 88 ? -11.386 2.210 18.700 1.00 98.19 88 PRO A C 1
ATOM 678 O O . PRO A 1 88 ? -11.599 1.845 17.536 1.00 98.19 88 PRO A O 1
ATOM 681 N N . ALA A 1 89 ? -11.106 3.467 19.040 1.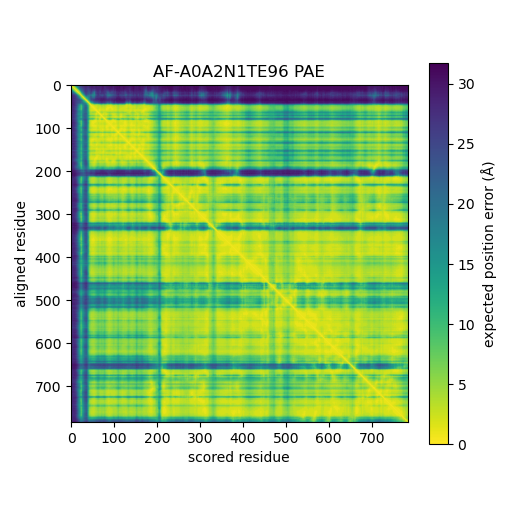00 97.94 89 ALA A N 1
ATOM 682 C CA . ALA A 1 89 ? -10.843 4.564 18.106 1.00 97.94 89 ALA A CA 1
ATOM 683 C C . ALA A 1 89 ? -9.336 4.737 17.842 1.00 97.94 89 ALA A C 1
ATOM 685 O O . ALA A 1 89 ? -8.942 5.149 16.757 1.00 97.94 89 ALA A O 1
ATOM 686 N N . ALA A 1 90 ? -8.512 4.403 18.836 1.00 97.88 90 ALA A N 1
ATOM 687 C CA . ALA A 1 90 ? -7.054 4.310 18.798 1.00 97.88 90 ALA A CA 1
ATOM 688 C C . ALA A 1 90 ? -6.593 3.490 20.020 1.00 97.88 90 ALA A C 1
ATOM 690 O O . ALA A 1 90 ? -7.421 3.062 20.831 1.00 97.88 90 ALA A O 1
ATOM 691 N N . LEU A 1 91 ? -5.285 3.283 20.192 1.00 97.38 91 LEU A N 1
ATOM 692 C CA . LEU A 1 91 ? -4.734 2.604 21.369 1.00 97.38 91 LEU A CA 1
ATOM 693 C C . LEU A 1 91 ? -5.204 3.281 22.669 1.00 97.38 91 LEU A C 1
ATOM 695 O O . LEU A 1 91 ? -4.920 4.451 22.917 1.00 97.38 91 LEU A O 1
ATOM 699 N N . GLY A 1 92 ? -5.949 2.537 23.496 1.00 96.75 92 GLY A N 1
ATOM 700 C CA . GLY A 1 92 ? -6.460 3.012 24.786 1.00 96.75 92 GLY A CA 1
ATOM 701 C C . GLY A 1 92 ? -7.581 4.051 24.671 1.00 96.75 92 GLY A C 1
ATOM 702 O O . GLY A 1 92 ? -7.974 4.637 25.677 1.00 96.75 92 GLY A O 1
ATOM 703 N N . GLN A 1 93 ? -8.108 4.292 23.469 1.00 98.50 93 GLN A N 1
ATOM 704 C CA . GLN A 1 93 ? -9.179 5.253 23.217 1.00 98.50 93 GLN A CA 1
ATOM 705 C C . GLN A 1 93 ? -10.422 4.548 22.687 1.00 98.50 93 GLN A C 1
ATOM 707 O O . GLN A 1 93 ? -10.339 3.742 21.762 1.00 98.50 93 GLN A O 1
ATOM 712 N N . TYR A 1 94 ? -11.586 4.893 23.231 1.00 98.56 94 TYR A N 1
ATOM 713 C CA . TYR A 1 94 ? -12.838 4.191 22.981 1.00 98.56 94 TYR A CA 1
ATOM 714 C C . TYR A 1 94 ? -13.987 5.123 22.618 1.00 98.56 94 TYR A C 1
ATOM 716 O O . TYR A 1 94 ? -14.128 6.229 23.150 1.00 98.56 94 TYR A O 1
ATOM 724 N N . ILE A 1 95 ? -14.853 4.611 21.750 1.00 98.56 95 ILE A N 1
ATOM 725 C CA . ILE A 1 95 ? -16.213 5.089 21.531 1.00 98.56 95 ILE A CA 1
ATOM 726 C C . ILE A 1 95 ? -17.157 4.114 22.236 1.00 98.56 95 ILE A C 1
ATOM 728 O O . ILE A 1 95 ? -17.125 2.908 21.989 1.00 98.56 95 ILE A O 1
ATOM 732 N N . PHE A 1 96 ? -18.023 4.646 23.096 1.00 98.12 96 PHE A N 1
ATOM 733 C CA . PHE A 1 96 ? -19.040 3.869 23.807 1.00 98.12 96 PHE A CA 1
ATOM 734 C C . PHE A 1 96 ? -20.366 3.940 23.048 1.00 98.12 96 PHE A C 1
ATOM 736 O O . PHE A 1 96 ? -21.013 4.994 23.034 1.00 98.12 96 PHE A O 1
ATOM 743 N N . HIS A 1 97 ? -20.758 2.832 22.418 1.00 97.50 97 HIS A N 1
ATOM 744 C CA . HIS A 1 97 ? -21.967 2.709 21.602 1.00 97.50 97 HIS A CA 1
ATOM 745 C C . HIS A 1 97 ? -23.024 1.872 22.326 1.00 97.50 97 HIS A C 1
ATOM 747 O O . HIS A 1 97 ? -22.825 0.689 22.583 1.00 97.50 97 HIS A O 1
ATOM 753 N N . ASP A 1 98 ? -24.131 2.501 22.698 1.00 96.31 98 ASP A N 1
ATOM 754 C CA . ASP A 1 98 ? -25.125 1.895 23.580 1.00 96.31 98 ASP A CA 1
ATOM 755 C C . ASP A 1 98 ? -26.119 0.961 22.869 1.00 96.31 98 ASP A C 1
ATOM 757 O O . ASP A 1 98 ? -26.190 0.901 21.636 1.00 96.31 98 ASP A O 1
ATOM 761 N N . SER A 1 99 ? -26.954 0.263 23.646 1.00 94.94 99 SER A N 1
ATOM 762 C CA . SER A 1 99 ? -27.923 -0.722 23.137 1.00 94.94 99 SER A CA 1
ATOM 763 C C . SER A 1 99 ? -28.953 -0.153 22.150 1.00 94.94 99 SER A C 1
ATOM 765 O O . SER A 1 99 ? -29.540 -0.896 21.358 1.00 94.94 99 SER A O 1
ATOM 767 N N . ARG A 1 100 ? -29.181 1.169 22.139 1.00 94.31 100 ARG A N 1
ATOM 768 C CA . ARG A 1 100 ? -30.105 1.838 21.201 1.00 94.31 100 ARG A CA 1
ATOM 769 C C . ARG A 1 100 ? -29.392 2.504 20.028 1.00 94.31 100 ARG A C 1
ATOM 771 O O . ARG A 1 100 ? -30.058 3.119 19.193 1.00 94.31 100 ARG A O 1
ATOM 778 N N . GLY A 1 101 ? -28.079 2.363 19.924 1.00 93.81 101 GLY A N 1
ATOM 779 C CA . GLY A 1 101 ? -27.258 2.960 18.881 1.00 93.81 101 GLY A CA 1
ATOM 780 C C . GLY A 1 101 ? -26.969 4.445 19.086 1.00 93.81 101 GLY A C 1
ATOM 781 O O . GLY A 1 101 ? -27.025 5.231 18.140 1.00 93.81 101 GLY A O 1
ATOM 782 N N . ARG A 1 102 ? -26.757 4.862 20.337 1.00 96.25 102 ARG A N 1
ATOM 783 C CA . ARG A 1 102 ? -26.347 6.222 20.711 1.00 96.25 102 ARG A CA 1
ATOM 784 C C . ARG A 1 102 ? -24.958 6.183 21.341 1.00 96.25 102 ARG A C 1
ATOM 786 O O . ARG A 1 102 ? -24.528 5.171 21.877 1.00 96.25 102 ARG A O 1
ATOM 793 N N . TYR A 1 103 ? -24.276 7.317 21.320 1.00 97.44 103 TYR A N 1
ATOM 794 C CA . TYR A 1 103 ? -22.909 7.472 21.796 1.00 97.44 103 TYR A CA 1
ATOM 795 C C . TYR A 1 103 ? -22.863 8.270 23.098 1.00 97.44 103 TYR A C 1
ATOM 797 O O . TYR A 1 103 ? -23.605 9.250 23.259 1.00 97.44 103 TYR A O 1
ATOM 805 N N . LEU A 1 104 ? -21.979 7.872 24.017 1.00 98.06 104 LEU A N 1
ATOM 806 C CA . LEU A 1 104 ? -21.493 8.753 25.083 1.00 98.06 104 LEU A CA 1
ATOM 807 C C . LEU A 1 104 ? -20.510 9.751 24.479 1.00 98.06 104 LEU A C 1
ATOM 809 O O . LEU A 1 104 ? -19.409 9.390 24.079 1.00 98.06 104 LEU A O 1
ATOM 813 N N . ALA A 1 105 ? -20.911 11.016 24.424 1.00 98.00 105 ALA A N 1
ATOM 814 C CA . ALA A 1 105 ? -20.112 12.072 23.819 1.00 98.00 105 ALA A CA 1
ATOM 815 C C . ALA A 1 105 ? -20.139 13.347 24.655 1.00 98.00 105 ALA A C 1
ATOM 817 O O . ALA A 1 105 ? -20.939 13.488 25.582 1.00 98.00 105 ALA A O 1
ATOM 818 N N . ILE A 1 106 ? -19.301 14.309 24.291 1.00 97.81 106 ILE A N 1
ATOM 819 C CA . ILE A 1 106 ? -19.383 15.679 24.785 1.00 97.81 106 ILE A CA 1
ATOM 820 C C . ILE A 1 106 ? -19.825 16.636 23.681 1.00 97.81 106 ILE A C 1
ATOM 822 O O . ILE A 1 106 ? -19.574 16.424 22.498 1.00 97.81 106 ILE A O 1
ATOM 826 N N . VAL A 1 107 ? -20.484 17.724 24.075 1.00 95.88 107 VAL A N 1
ATOM 827 C CA . VAL A 1 107 ? -20.799 18.841 23.175 1.00 95.88 107 VAL A CA 1
ATOM 828 C C . VAL A 1 107 ? -20.321 20.152 23.771 1.00 95.88 107 VAL A C 1
ATOM 830 O O . VAL A 1 107 ? -20.439 20.384 24.980 1.00 95.88 107 VAL A O 1
ATOM 833 N N . LYS A 1 108 ? -19.812 21.033 22.909 1.00 94.56 108 LYS A N 1
ATOM 834 C CA . LYS A 1 108 ? -19.468 22.405 23.276 1.00 94.56 108 LYS A CA 1
ATOM 835 C C . LYS A 1 108 ? -20.741 23.223 23.496 1.00 94.56 108 LYS A C 1
ATOM 837 O O . LYS A 1 108 ? -21.691 23.163 22.721 1.00 94.56 108 LYS A O 1
ATOM 842 N N . THR A 1 109 ? -20.750 24.005 24.561 1.00 91.88 109 THR A N 1
ATOM 843 C CA . THR A 1 109 ? -21.809 24.936 24.959 1.00 91.88 109 THR A CA 1
ATOM 844 C C . THR A 1 109 ? -21.202 26.312 25.227 1.00 91.88 109 THR A C 1
ATOM 846 O O . THR A 1 109 ? -19.981 26.464 25.261 1.00 91.88 109 THR A O 1
ATOM 849 N N . ILE A 1 110 ? -22.047 27.319 25.462 1.00 90.62 110 ILE A N 1
ATOM 850 C CA . ILE A 1 110 ? -21.600 28.685 25.789 1.00 90.62 110 ILE A CA 1
ATOM 851 C C . ILE A 1 110 ? -20.727 28.701 27.057 1.00 90.62 110 ILE A C 1
ATOM 853 O O . ILE A 1 110 ? -19.808 29.505 27.167 1.00 90.62 110 ILE A O 1
ATOM 857 N N . THR A 1 111 ? -20.991 27.800 28.007 1.00 87.94 111 THR A N 1
ATOM 858 C CA . THR A 1 111 ? -20.334 27.762 29.321 1.00 87.94 111 THR A CA 1
ATOM 859 C C . THR A 1 111 ? -19.227 26.708 29.433 1.00 87.94 111 THR A C 1
ATOM 861 O O . THR A 1 111 ? -18.716 26.495 30.528 1.00 87.94 111 THR A O 1
ATOM 864 N N . GLY A 1 112 ? -18.861 26.026 28.343 1.00 92.31 112 GLY A N 1
ATOM 865 C CA . GLY A 1 112 ? -17.866 24.944 28.345 1.00 92.31 112 GLY A CA 1
ATOM 866 C C . GLY A 1 112 ? -18.380 23.675 27.670 1.00 92.31 112 GLY A C 1
ATOM 867 O O . GLY A 1 112 ? -19.217 23.751 26.776 1.00 92.31 112 GLY A O 1
ATOM 868 N N . TYR A 1 113 ? -17.908 22.505 28.088 1.00 96.25 113 TYR A N 1
ATOM 869 C CA . TYR A 1 113 ? -18.349 21.215 27.547 1.00 96.25 113 TYR A CA 1
ATOM 870 C C . TYR A 1 113 ? -19.316 20.511 28.498 1.00 96.25 113 TYR A C 1
ATOM 872 O O . TYR A 1 113 ? -19.239 20.696 29.712 1.00 96.25 113 TYR A O 1
ATOM 880 N N . ARG A 1 114 ? -20.217 19.687 27.954 1.00 95.81 114 ARG A N 1
ATOM 881 C CA . ARG A 1 114 ? -21.085 18.811 28.756 1.00 95.81 114 ARG A CA 1
ATOM 882 C C . ARG A 1 114 ? -21.218 17.414 28.142 1.00 95.81 114 ARG A C 1
ATOM 884 O O . ARG A 1 114 ? -21.287 17.339 26.912 1.00 95.81 114 ARG A O 1
ATOM 891 N N . PRO A 1 115 ? -21.335 16.350 28.956 1.00 97.38 115 PRO A N 1
ATOM 892 C CA . PRO A 1 115 ? -21.663 15.012 28.472 1.00 97.38 115 PRO A CA 1
ATOM 893 C C . PRO A 1 115 ? -23.092 14.942 27.918 1.00 97.38 115 PRO A C 1
ATOM 895 O O . PRO A 1 115 ? -24.008 15.596 28.431 1.00 97.38 115 PRO A O 1
ATOM 898 N N . VAL A 1 116 ? -23.294 14.144 26.873 1.00 97.44 116 VAL A N 1
ATOM 899 C CA . VAL A 1 116 ? -24.582 13.904 26.213 1.00 97.44 116 VAL A CA 1
ATOM 900 C C . VAL A 1 116 ? -24.694 12.467 25.711 1.00 97.44 116 VAL A C 1
ATOM 902 O O . VAL A 1 116 ? -23.698 11.778 25.502 1.00 97.44 116 VAL A O 1
ATOM 905 N N . ARG A 1 117 ? -25.939 12.056 25.460 1.00 97.50 117 ARG A N 1
ATOM 906 C CA . ARG A 1 117 ? -26.296 10.842 24.724 1.00 97.50 117 ARG A CA 1
ATOM 907 C C . ARG A 1 117 ? -26.817 11.216 23.339 1.00 97.50 117 ARG A C 1
ATOM 909 O O . ARG A 1 117 ? -27.895 11.807 23.210 1.00 97.50 117 ARG A O 1
ATOM 916 N N . THR A 1 118 ? -26.067 10.895 22.293 1.00 96.56 118 THR A N 1
ATOM 917 C CA . THR A 1 118 ? -26.284 11.432 20.936 1.00 96.56 118 THR A CA 1
ATOM 918 C C . THR A 1 118 ? -26.298 10.336 19.876 1.00 96.56 118 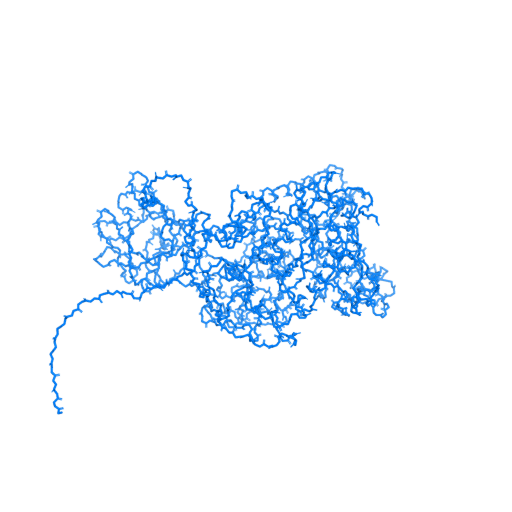THR A C 1
ATOM 920 O O . THR A 1 118 ? -25.694 9.298 20.067 1.00 96.56 118 THR A O 1
ATOM 923 N N . ASP A 1 119 ? -27.004 10.540 18.772 1.00 93.81 119 ASP A N 1
ATOM 924 C CA . ASP A 1 119 ? -26.912 9.714 17.554 1.00 93.81 119 ASP A CA 1
ATOM 925 C C . ASP A 1 119 ? -25.816 10.207 16.603 1.00 93.81 119 ASP A C 1
ATOM 927 O O . ASP A 1 119 ? -25.455 9.518 15.657 1.00 93.81 119 ASP A O 1
ATOM 931 N N . ARG A 1 120 ? -25.278 11.405 16.847 1.00 92.81 120 ARG A N 1
ATOM 932 C CA . ARG A 1 120 ? -24.197 11.981 16.048 1.00 92.81 120 ARG A CA 1
ATOM 933 C C . ARG A 1 120 ? -22.847 11.459 16.506 1.00 92.81 120 ARG A C 1
ATOM 935 O O . ARG A 1 120 ? -22.424 11.786 17.616 1.00 92.81 120 ARG A O 1
ATOM 942 N N . LEU A 1 121 ? -22.171 10.740 15.623 1.00 94.94 121 LEU A N 1
ATOM 943 C CA . LEU A 1 121 ? -20.785 10.342 15.799 1.00 94.94 121 LEU A CA 1
ATOM 944 C C . LEU A 1 121 ? -19.852 11.474 15.347 1.00 94.94 121 LEU A C 1
ATOM 946 O O . LEU A 1 12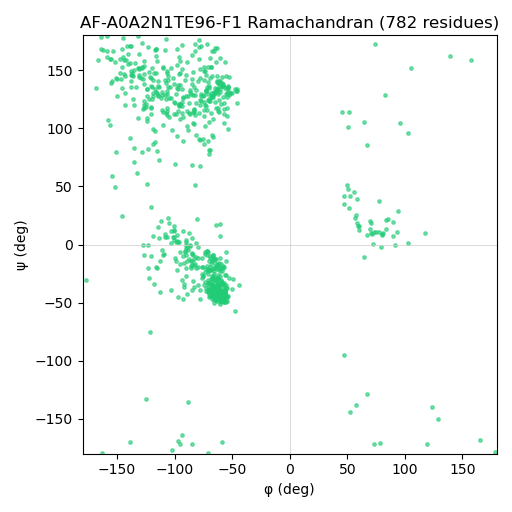1 ? -20.047 12.059 14.287 1.00 94.94 121 LEU A O 1
ATOM 950 N N . ASN A 1 122 ? -18.902 11.849 16.198 1.00 95.25 122 ASN A N 1
ATOM 951 C CA . ASN A 1 122 ? -17.834 12.815 15.926 1.00 95.25 122 ASN A CA 1
ATOM 952 C C . ASN A 1 122 ? -16.738 12.657 16.993 1.00 95.25 122 ASN A C 1
ATOM 954 O O . ASN A 1 122 ? -16.897 11.883 17.937 1.00 95.25 122 ASN A O 1
ATOM 958 N N . THR A 1 123 ? -15.658 13.433 16.896 1.00 95.31 123 THR A N 1
ATOM 959 C CA . THR A 1 123 ? -14.516 13.379 17.830 1.00 95.31 123 THR A CA 1
ATOM 960 C C . THR A 1 123 ? -14.877 13.631 19.300 1.00 95.31 123 THR A C 1
ATOM 962 O O . THR A 1 123 ? -14.153 13.196 20.192 1.00 95.31 123 THR A O 1
ATOM 965 N N . GLY A 1 124 ? -16.018 14.263 19.591 1.00 97.19 124 GLY A N 1
ATOM 966 C CA . GLY A 1 124 ? -16.540 14.407 20.952 1.00 97.19 124 GLY A CA 1
ATOM 967 C C . GLY A 1 124 ? -16.986 13.089 21.597 1.00 97.19 124 GLY A C 1
ATOM 968 O O . GLY A 1 124 ? -17.207 13.067 22.806 1.00 97.19 124 GLY A O 1
ATOM 969 N N . ALA A 1 125 ? -17.127 12.006 20.826 1.00 98.00 125 ALA A N 1
ATOM 970 C CA . ALA A 1 125 ? -17.449 10.661 21.310 1.00 98.00 125 ALA A CA 1
ATOM 971 C C . ALA A 1 125 ? -16.216 9.823 21.694 1.00 98.00 125 ALA A C 1
ATOM 973 O O . ALA A 1 125 ? -16.386 8.709 22.184 1.00 98.00 125 ALA A O 1
ATOM 974 N N . ILE A 1 126 ? -15.000 10.336 21.472 1.00 98.50 126 ILE A N 1
ATOM 975 C CA . ILE A 1 126 ? -13.758 9.608 21.744 1.00 98.50 126 ILE A CA 1
ATOM 976 C C . ILE A 1 126 ? -13.261 9.925 23.158 1.00 98.50 126 ILE A C 1
ATOM 978 O O . ILE A 1 126 ? -13.055 11.091 23.529 1.00 98.50 126 ILE A O 1
ATOM 982 N N . TRP A 1 127 ? -13.031 8.867 23.931 1.00 98.69 127 TRP A N 1
ATOM 983 C CA . TRP A 1 127 ? -12.538 8.927 25.302 1.00 98.69 127 TRP A CA 1
ATOM 984 C C . TRP A 1 127 ? -11.259 8.111 25.448 1.00 98.69 127 TRP A C 1
ATOM 986 O O . TRP A 1 127 ? -11.239 6.932 25.118 1.00 98.69 127 TRP A O 1
ATOM 996 N N . GLU A 1 128 ? -10.212 8.714 25.995 1.00 98.56 128 GLU A N 1
ATOM 997 C CA . GLU A 1 128 ? -9.058 7.989 26.520 1.00 98.56 128 GLU A CA 1
ATOM 998 C C . GLU A 1 128 ? -9.467 7.269 27.808 1.00 98.56 128 GLU A C 1
ATOM 1000 O O . GLU A 1 128 ? -9.953 7.897 28.757 1.00 98.56 128 GLU A O 1
ATOM 1005 N N . LEU A 1 129 ? -9.252 5.958 27.834 1.00 98.06 129 LEU A N 1
ATOM 1006 C CA . LEU A 1 129 ? -9.368 5.124 29.015 1.00 98.06 129 LEU A CA 1
ATOM 1007 C C . LEU A 1 129 ? -7.990 5.003 29.661 1.00 98.06 129 LEU A C 1
ATOM 1009 O O . LEU A 1 129 ? -7.078 4.396 29.102 1.00 98.06 129 LEU A O 1
ATOM 1013 N N . LYS A 1 130 ? -7.841 5.577 30.852 1.00 95.12 130 LYS A N 1
ATOM 1014 C CA . LYS A 1 130 ? -6.558 5.628 31.552 1.00 95.12 130 LYS A CA 1
ATOM 1015 C C . LYS A 1 130 ? -6.667 5.014 32.937 1.00 95.12 130 LYS A C 1
ATOM 1017 O O . LYS A 1 130 ? -7.576 5.358 33.687 1.00 95.12 130 LYS A O 1
ATOM 1022 N N . TRP A 1 131 ? -5.705 4.168 33.291 1.00 95.25 131 TRP A N 1
ATOM 1023 C CA . TRP A 1 131 ? -5.526 3.703 34.662 1.00 95.25 131 TRP A CA 1
ATOM 1024 C C . TRP A 1 131 ? -4.850 4.779 35.522 1.00 95.25 131 TRP A C 1
ATOM 1026 O O . TRP A 1 131 ? -3.800 5.321 35.163 1.00 95.25 131 TRP A O 1
ATOM 1036 N N . GLU A 1 132 ? -5.454 5.106 36.659 1.00 94.56 132 GLU A N 1
ATOM 1037 C CA . GLU A 1 132 ? -4.931 6.068 37.622 1.00 94.56 132 GLU A CA 1
ATOM 1038 C C . GLU A 1 132 ? -4.300 5.340 38.811 1.00 94.56 132 GLU A C 1
ATOM 1040 O O . GLU A 1 132 ? -4.983 4.938 39.750 1.00 94.56 132 GLU A O 1
ATOM 1045 N N . ASN A 1 133 ? -2.971 5.205 38.783 1.00 90.44 133 ASN A N 1
ATOM 1046 C CA . ASN A 1 133 ? -2.202 4.457 39.785 1.00 90.44 133 ASN A CA 1
ATOM 1047 C C . ASN A 1 133 ? -2.443 4.923 41.225 1.00 90.44 133 ASN A C 1
ATOM 1049 O O . ASN A 1 133 ? -2.415 4.112 42.141 1.00 90.44 133 ASN A O 1
ATOM 1053 N N . SER A 1 134 ? -2.660 6.225 41.441 1.00 90.88 134 SER A N 1
ATOM 1054 C CA . SER A 1 134 ? -2.864 6.768 42.791 1.00 90.88 134 SER A CA 1
ATOM 1055 C C . SER A 1 134 ? -4.191 6.352 43.430 1.00 90.88 134 SER A C 1
ATOM 1057 O O . SER A 1 134 ? -4.334 6.440 44.648 1.00 90.88 134 SER A O 1
ATOM 1059 N N . MET A 1 135 ? -5.152 5.919 42.613 1.00 91.00 135 MET A N 1
ATOM 1060 C CA . MET A 1 135 ? -6.500 5.538 43.029 1.00 91.00 135 MET A CA 1
ATOM 1061 C C . MET A 1 135 ? -6.874 4.105 42.635 1.00 91.00 135 MET A C 1
ATOM 1063 O O . MET A 1 135 ? -7.982 3.684 42.948 1.00 91.00 135 MET A O 1
ATOM 1067 N N . GLU A 1 136 ? -5.970 3.383 41.964 1.00 91.44 136 GLU A N 1
ATOM 1068 C CA . GLU A 1 136 ? -6.158 2.001 41.506 1.00 91.44 136 GLU A CA 1
ATOM 1069 C C . GLU A 1 136 ? -7.482 1.807 40.741 1.00 91.44 136 GLU A C 1
ATOM 1071 O O . GLU A 1 136 ? -8.290 0.937 41.057 1.00 91.44 136 GLU A O 1
ATOM 1076 N N . GLY A 1 137 ? -7.736 2.654 39.737 1.00 94.00 137 GLY A N 1
ATOM 1077 C CA . GLY A 1 137 ? -8.947 2.542 38.923 1.00 94.00 137 GLY A CA 1
ATOM 1078 C C . GLY A 1 137 ? -8.898 3.321 37.615 1.00 94.00 137 GLY A C 1
ATOM 1079 O O . GLY A 1 137 ? -8.017 4.154 37.391 1.00 94.00 137 GLY A O 1
ATOM 1080 N N . TYR A 1 138 ? -9.866 3.053 36.741 1.00 97.50 138 TYR A N 1
ATOM 1081 C CA . TYR A 1 138 ? -9.948 3.692 35.433 1.00 97.50 138 TYR A CA 1
ATOM 1082 C C . TYR A 1 138 ? -10.638 5.047 35.480 1.00 97.50 138 TYR A C 1
ATOM 1084 O O . TYR A 1 138 ? -11.579 5.261 36.238 1.00 97.50 138 TYR A O 1
ATOM 1092 N N . VAL A 1 139 ? -10.221 5.944 34.592 1.00 97.88 139 VAL A N 1
ATOM 1093 C CA . VAL A 1 139 ? -10.896 7.214 34.320 1.00 97.88 139 VAL A CA 1
ATOM 1094 C C . VAL A 1 139 ? -11.073 7.415 32.823 1.00 97.88 139 VAL A C 1
ATOM 1096 O O . VAL A 1 139 ? -10.266 6.941 32.022 1.00 97.88 139 VAL A O 1
ATOM 1099 N N . LEU A 1 140 ? -12.116 8.159 32.454 1.00 98.38 140 LEU A N 1
ATOM 1100 C CA . LEU A 1 140 ? -12.394 8.527 31.067 1.00 98.38 140 LEU A CA 1
ATOM 1101 C C . LEU A 1 140 ? -12.073 9.996 30.832 1.00 98.38 140 LEU A C 1
ATOM 1103 O O . LEU A 1 140 ? -12.732 10.880 31.385 1.00 98.38 140 LEU A O 1
ATOM 1107 N N . ARG A 1 141 ? -11.083 10.266 29.982 1.00 98.31 141 ARG A N 1
ATOM 1108 C CA . ARG A 1 141 ? -10.725 11.620 29.550 1.00 98.31 141 ARG A CA 1
ATOM 1109 C C . ARG A 1 141 ? -11.217 11.852 28.131 1.00 98.31 141 ARG A C 1
ATOM 1111 O O . ARG A 1 141 ? -10.891 11.106 27.221 1.00 98.31 141 ARG A O 1
ATOM 1118 N N . SER A 1 142 ? -11.976 12.918 27.914 1.00 98.00 142 SER A N 1
ATOM 1119 C CA . SER A 1 142 ? -12.373 13.302 26.562 1.00 98.00 142 SER A CA 1
ATOM 1120 C C . SER A 1 142 ? -11.156 13.757 25.759 1.00 98.00 142 SER A C 1
ATOM 1122 O O . SER A 1 142 ? -10.465 14.688 26.181 1.00 98.00 142 SER A O 1
ATOM 1124 N N . ILE A 1 143 ? -10.956 13.176 24.574 1.00 96.88 143 ILE A N 1
ATOM 1125 C CA . ILE A 1 143 ? -9.897 13.598 23.646 1.00 96.88 143 ILE A CA 1
ATOM 1126 C C . ILE A 1 143 ? -10.120 15.039 23.178 1.00 96.88 143 ILE A C 1
ATOM 1128 O O . ILE A 1 143 ? -9.197 15.847 23.164 1.00 96.88 143 ILE A O 1
ATOM 1132 N N . GLN A 1 144 ? -11.368 15.405 22.874 1.00 96.06 144 GLN A N 1
ATOM 1133 C CA . GLN A 1 144 ? -11.695 16.732 22.350 1.00 96.06 144 GLN A CA 1
ATOM 1134 C C . GLN A 1 144 ? -11.489 17.870 23.370 1.00 96.06 144 GLN A C 1
ATOM 1136 O O . GLN A 1 144 ? -11.149 18.987 22.978 1.00 96.06 144 GLN A O 1
ATOM 1141 N N . ALA A 1 145 ? -11.736 17.633 24.664 1.00 96.12 145 ALA A N 1
ATOM 1142 C CA . ALA A 1 145 ? -11.690 18.691 25.684 1.00 96.12 145 ALA A CA 1
ATOM 1143 C C . ALA A 1 145 ? -10.551 18.553 26.707 1.00 96.12 145 ALA A C 1
ATOM 1145 O O . ALA A 1 145 ? -10.311 19.495 27.463 1.00 96.12 145 ALA A O 1
ATOM 1146 N N . GLY A 1 146 ? -9.896 17.392 26.796 1.00 96.69 146 GLY A N 1
ATOM 1147 C CA . GLY A 1 146 ? -8.912 17.078 27.839 1.00 96.69 146 GLY A CA 1
ATOM 1148 C C . GLY A 1 146 ? -9.499 16.959 29.255 1.00 96.69 146 GLY A C 1
ATOM 1149 O O . GLY A 1 146 ? -8.743 16.860 30.224 1.00 96.69 146 GLY A O 1
ATOM 1150 N N . LEU A 1 147 ? -10.831 16.978 29.389 1.00 97.62 147 LEU A N 1
ATOM 1151 C CA . LEU A 1 147 ? -11.561 16.916 30.659 1.00 97.62 147 LEU A CA 1
ATOM 1152 C C . LEU A 1 147 ? -11.955 15.479 31.012 1.00 97.62 147 LEU A C 1
ATOM 1154 O O . LEU A 1 147 ? -12.196 14.665 30.124 1.00 97.62 147 LEU A O 1
ATOM 1158 N N . ILE A 1 148 ? -12.061 15.196 32.306 1.00 98.12 148 ILE A N 1
ATOM 1159 C CA . ILE A 1 148 ? -12.352 13.873 32.863 1.00 98.12 148 ILE A CA 1
ATOM 1160 C C . ILE A 1 148 ? -13.845 13.766 33.180 1.00 98.12 148 ILE A C 1
ATOM 1162 O O . ILE A 1 148 ? -14.432 14.713 33.713 1.00 98.12 148 ILE A O 1
ATOM 1166 N N . LEU A 1 149 ? -14.455 12.629 32.847 1.00 97.88 149 LEU A N 1
ATOM 1167 C CA . LEU A 1 149 ? -15.841 12.321 33.181 1.00 97.88 149 LEU A CA 1
ATOM 1168 C C . LEU A 1 149 ? -16.002 12.115 34.692 1.00 97.88 149 LEU A C 1
ATOM 1170 O O . LEU A 1 149 ? -15.267 11.350 35.305 1.00 97.88 149 LEU A O 1
ATOM 1174 N N . GLU A 1 150 ? -16.985 12.787 35.284 1.00 96.62 150 GLU A N 1
ATOM 1175 C CA . GLU A 1 150 ? -17.296 12.696 36.712 1.00 96.62 150 GLU A CA 1
ATOM 1176 C C . GLU A 1 150 ? -18.795 12.450 36.901 1.00 96.62 150 GLU A C 1
ATOM 1178 O O . GLU A 1 150 ? -19.615 13.026 36.180 1.00 96.62 150 GLU A O 1
ATOM 1183 N N . MET A 1 151 ? -19.166 11.655 37.903 1.00 95.00 151 MET A N 1
ATOM 1184 C CA . MET A 1 151 ? -20.538 11.601 38.398 1.00 95.00 151 MET A CA 1
ATOM 1185 C C . MET A 1 151 ? -20.696 12.510 39.619 1.00 95.00 151 MET A C 1
ATOM 1187 O O . MET A 1 151 ? -20.021 12.353 40.638 1.00 95.00 151 MET A O 1
ATOM 1191 N N . ASN A 1 152 ? -21.596 13.490 39.525 1.00 92.62 152 ASN A N 1
ATOM 1192 C CA . ASN A 1 152 ? -21.883 14.373 40.651 1.00 92.62 152 ASN A CA 1
ATOM 1193 C C . ASN A 1 152 ? -22.812 13.710 41.684 1.00 92.62 152 ASN A C 1
ATOM 1195 O O . ASN A 1 152 ? -23.446 12.695 41.424 1.00 92.62 152 ASN A O 1
ATOM 1199 N N . GLU A 1 153 ? -22.964 14.344 42.848 1.00 89.00 153 GLU A N 1
ATOM 1200 C CA . GLU A 1 153 ? -23.776 13.843 43.975 1.00 89.00 153 GLU A CA 1
ATOM 1201 C C . GLU A 1 153 ? -25.272 13.652 43.667 1.00 89.00 153 GLU A C 1
ATOM 1203 O O . GLU A 1 153 ? -26.004 13.085 44.472 1.00 89.00 153 GLU A O 1
ATOM 1208 N N . LYS A 1 154 ? -25.755 14.159 42.527 1.00 89.56 154 LYS A N 1
ATOM 1209 C CA . LYS A 1 154 ? -27.142 13.997 42.068 1.00 89.56 154 LYS A CA 1
ATOM 1210 C C . LYS A 1 154 ? -27.276 12.896 41.006 1.00 89.56 154 LYS A C 1
ATOM 1212 O O . LYS A 1 154 ? -28.300 12.862 40.324 1.00 89.56 154 LYS A O 1
ATOM 1217 N N . GLY A 1 155 ? -26.242 12.074 40.808 1.00 89.81 155 GLY A N 1
ATOM 1218 C CA . GLY A 1 155 ? -26.217 10.998 39.815 1.00 89.81 155 GLY A CA 1
ATOM 1219 C C . GLY A 1 155 ? -26.148 11.491 38.366 1.00 89.81 155 GLY A C 1
ATOM 1220 O O . GLY A 1 155 ? -26.509 10.765 37.442 1.00 89.81 155 GLY A O 1
ATOM 1221 N N . ALA A 1 156 ? -25.750 12.746 38.131 1.00 93.31 156 ALA A N 1
ATOM 1222 C CA . ALA A 1 156 ? -25.633 13.309 36.787 1.00 93.31 156 ALA A CA 1
ATOM 1223 C C . ALA A 1 156 ? -24.168 13.426 36.355 1.00 93.31 156 ALA A C 1
ATOM 1225 O O . ALA A 1 156 ? -23.311 13.826 37.144 1.00 93.31 156 ALA A O 1
ATOM 1226 N N . LEU A 1 157 ? -23.908 13.141 35.077 1.00 95.88 157 LEU A N 1
ATOM 1227 C CA . LEU A 1 157 ? -22.576 13.260 34.493 1.00 95.88 157 LEU A CA 1
ATOM 1228 C C . LEU A 1 157 ? -22.153 14.722 34.300 1.00 95.88 157 LEU A C 1
ATOM 1230 O O . LEU A 1 157 ? -22.888 15.541 33.735 1.00 95.88 157 LEU A O 1
ATOM 1234 N N . THR A 1 158 ? -20.937 15.027 34.734 1.00 95.81 158 THR A N 1
ATOM 1235 C CA . THR A 1 158 ? -20.239 16.309 34.596 1.00 95.81 158 THR A CA 1
ATOM 1236 C C . THR A 1 158 ? -18.818 16.089 34.071 1.00 95.81 158 THR A C 1
ATOM 1238 O O . THR A 1 158 ? -18.417 14.966 33.773 1.00 95.81 158 THR A O 1
ATOM 1241 N N . LEU A 1 159 ? -18.069 17.177 33.882 1.00 97.25 159 LEU A N 1
ATOM 1242 C CA . LEU A 1 159 ? -16.674 17.144 33.447 1.00 97.25 159 LEU A CA 1
ATOM 1243 C C . LEU A 1 159 ? -15.814 17.950 34.421 1.00 97.25 159 LEU A C 1
ATOM 1245 O O . LEU A 1 159 ? -16.206 19.049 34.820 1.00 97.25 159 LEU A O 1
ATOM 1249 N N . THR A 1 160 ? -14.636 17.431 34.752 1.00 97.06 160 THR A N 1
ATOM 1250 C CA . THR A 1 160 ? -13.667 18.064 35.658 1.00 97.06 160 THR A CA 1
ATOM 1251 C C . THR A 1 160 ? -12.263 18.091 35.049 1.00 97.06 160 THR A C 1
ATOM 1253 O O . THR A 1 160 ? -11.976 17.410 34.065 1.00 97.06 160 THR A O 1
ATOM 1256 N N . ARG A 1 161 ? -11.378 18.920 35.609 1.00 95.81 161 ARG A N 1
ATOM 1257 C CA . ARG A 1 161 ? -9.950 18.964 35.246 1.00 95.81 161 ARG A CA 1
ATOM 1258 C C . ARG A 1 161 ? -9.098 18.047 36.113 1.00 95.81 161 ARG A C 1
ATOM 1260 O O . ARG A 1 161 ? -8.104 17.517 35.630 1.00 95.81 161 ARG A O 1
ATOM 1267 N N . GLU A 1 162 ? -9.478 17.901 37.376 1.00 94.62 162 GLU A N 1
ATOM 1268 C CA . GLU A 1 162 ? -8.731 17.137 38.369 1.00 94.62 162 GLU A CA 1
ATOM 1269 C C . GLU A 1 162 ? -9.419 15.806 38.620 1.00 94.62 162 GLU A C 1
ATOM 1271 O O . GLU A 1 162 ? -10.642 15.746 38.772 1.00 94.62 162 GLU A O 1
ATOM 1276 N N . THR A 1 163 ? -8.619 14.746 38.670 1.00 95.06 163 THR A N 1
ATOM 1277 C CA . THR A 1 163 ? -9.109 13.415 38.994 1.00 95.06 163 THR A CA 1
ATOM 1278 C C . THR A 1 163 ? -9.498 13.348 40.468 1.00 95.06 163 THR A C 1
ATOM 1280 O O . THR A 1 163 ? -8.776 13.825 41.341 1.00 95.06 163 THR A O 1
ATOM 1283 N N . SER A 1 164 ? -10.636 12.729 40.755 1.00 94.44 164 SER A N 1
ATOM 1284 C CA . SER A 1 164 ? -11.065 12.381 42.110 1.00 94.44 164 SER A CA 1
ATOM 1285 C C . SER A 1 164 ? -11.744 11.018 42.080 1.00 94.44 164 SER A C 1
ATOM 1287 O O . SER A 1 164 ? -12.072 10.523 41.003 1.00 94.44 164 SER A O 1
ATOM 1289 N N . GLU A 1 165 ? -12.046 10.430 43.237 1.00 93.44 165 GLU A N 1
ATOM 1290 C CA . GLU A 1 165 ? -12.686 9.108 43.241 1.00 93.44 165 GLU A CA 1
ATOM 1291 C C . GLU A 1 165 ? -14.117 9.137 42.636 1.00 93.44 165 GLU A C 1
ATOM 1293 O O . GLU A 1 165 ? -14.657 8.096 42.289 1.00 93.44 165 GLU A O 1
ATOM 1298 N N . ARG A 1 166 ? -14.727 10.321 42.414 1.00 94.31 166 ARG A N 1
ATOM 1299 C CA . ARG A 1 166 ? -15.986 10.473 41.638 1.00 94.31 166 ARG A CA 1
ATOM 1300 C C . ARG A 1 166 ? -15.815 10.310 40.121 1.00 94.31 166 ARG A C 1
ATOM 1302 O O . ARG A 1 166 ? -16.800 10.361 39.387 1.00 94.31 166 ARG A O 1
ATOM 1309 N N . CYS A 1 167 ? -14.577 10.190 39.651 1.00 96.94 167 CYS A N 1
ATOM 1310 C CA . CYS A 1 167 ? -14.228 9.968 38.246 1.00 96.94 167 CYS A CA 1
ATOM 1311 C C . CYS A 1 167 ? -13.923 8.498 37.945 1.00 96.94 167 CYS A C 1
ATOM 1313 O O . CYS A 1 167 ? -13.767 8.148 36.778 1.00 96.94 167 CYS A O 1
ATOM 1315 N N . LEU A 1 168 ? -13.766 7.672 38.985 1.00 97.31 168 LEU A N 1
ATOM 1316 C CA . LEU A 1 168 ? -13.346 6.289 38.831 1.00 97.31 168 LEU A CA 1
ATOM 1317 C C . LEU A 1 168 ? -14.493 5.452 38.285 1.00 97.31 168 LEU A C 1
ATOM 1319 O O . LEU A 1 168 ? -15.598 5.465 38.836 1.00 97.31 168 LEU A O 1
ATOM 1323 N N . VAL A 1 169 ? -14.202 4.721 37.217 1.00 97.06 169 VAL A N 1
ATOM 1324 C CA . VAL A 1 169 ? -15.135 3.820 36.552 1.00 97.06 169 VAL A CA 1
ATOM 1325 C C . VAL A 1 169 ? -14.616 2.388 36.566 1.00 97.06 169 VAL A C 1
ATOM 1327 O O . VAL A 1 169 ? -13.408 2.148 36.574 1.00 97.06 169 VAL A O 1
ATOM 1330 N N . ALA A 1 170 ? -15.544 1.441 36.549 1.00 95.56 170 ALA A N 1
ATOM 1331 C CA . ALA A 1 170 ? -15.284 0.029 36.322 1.00 95.56 170 ALA A CA 1
ATOM 1332 C C . ALA A 1 170 ? -16.196 -0.492 35.210 1.00 95.56 170 ALA A C 1
ATOM 1334 O O . ALA A 1 170 ? -17.297 0.023 34.988 1.00 95.56 170 ALA A O 1
ATOM 1335 N N . PHE A 1 171 ? -15.723 -1.527 34.524 1.00 95.88 171 PHE A N 1
ATOM 1336 C CA . PHE A 1 171 ? -16.432 -2.179 33.434 1.00 95.88 171 PHE A CA 1
ATOM 1337 C C . PHE A 1 171 ? -16.744 -3.614 33.827 1.00 95.88 171 PHE A C 1
ATOM 1339 O O . PHE A 1 171 ? -15.867 -4.338 34.290 1.00 95.88 171 PHE A O 1
ATOM 1346 N N . THR A 1 172 ? -17.995 -4.017 33.643 1.00 94.88 172 THR A N 1
ATOM 1347 C CA . THR A 1 172 ? -18.438 -5.400 33.853 1.00 94.88 172 THR A CA 1
ATOM 1348 C C . THR A 1 172 ? -18.956 -5.941 32.535 1.00 94.88 172 THR A C 1
ATOM 1350 O O . THR A 1 172 ? -19.741 -5.269 31.867 1.00 94.88 172 THR A O 1
ATOM 1353 N N . GLU A 1 173 ? -18.495 -7.127 32.143 1.00 95.50 173 GLU A N 1
ATOM 1354 C CA . GLU A 1 173 ? -18.971 -7.799 30.934 1.00 95.50 173 GLU A CA 1
ATOM 1355 C C . GLU A 1 173 ? -20.489 -8.013 31.011 1.00 95.50 173 GLU A C 1
ATOM 1357 O O . GLU A 1 173 ? -21.035 -8.375 32.057 1.00 95.50 173 GLU A O 1
ATOM 1362 N N . THR A 1 174 ? -21.183 -7.741 29.911 1.00 95.31 174 THR A N 1
ATOM 1363 C CA . THR A 1 174 ? -22.642 -7.848 29.826 1.00 95.31 174 THR A CA 1
ATOM 1364 C C . THR A 1 174 ? -23.066 -8.321 28.436 1.00 95.31 174 THR A C 1
ATOM 1366 O O . THR A 1 174 ? -22.244 -8.513 27.544 1.00 95.31 174 THR A O 1
ATOM 1369 N N . GLU A 1 175 ? -24.366 -8.513 28.239 1.00 93.75 175 GLU A N 1
ATOM 1370 C CA . GLU A 1 175 ? -24.954 -8.912 26.961 1.00 93.75 175 GLU A CA 1
ATOM 1371 C C . GLU A 1 175 ? -25.895 -7.822 26.421 1.00 93.75 175 GLU A C 1
ATOM 1373 O O . GLU A 1 175 ? -26.297 -6.893 27.122 1.00 93.75 175 GLU A O 1
ATOM 1378 N N . GLY A 1 176 ? -26.289 -7.942 25.150 1.00 91.06 176 GLY A N 1
ATOM 1379 C CA . GLY A 1 176 ? -27.297 -7.064 24.547 1.00 91.06 176 GLY A CA 1
ATOM 1380 C C . GLY A 1 176 ? -26.772 -5.726 24.018 1.00 91.06 176 GLY A C 1
ATOM 1381 O O . GLY A 1 176 ? -27.575 -4.852 23.686 1.00 91.06 176 GLY A O 1
ATOM 1382 N N . CYS A 1 177 ? -25.452 -5.557 23.893 1.00 91.88 177 CYS A N 1
ATOM 1383 C CA . CYS A 1 177 ? -24.885 -4.421 23.171 1.00 91.88 177 CYS A CA 1
ATOM 1384 C C . CYS A 1 177 ? -25.283 -4.448 21.694 1.00 91.88 177 CYS A C 1
ATOM 1386 O O . CYS A 1 177 ? -25.352 -5.502 21.058 1.00 91.88 177 CYS A O 1
ATOM 1388 N N . ARG A 1 178 ? -25.481 -3.259 21.124 1.00 94.75 178 ARG A N 1
ATOM 1389 C CA . ARG A 1 178 ? -25.599 -3.100 19.678 1.00 94.75 178 ARG A CA 1
ATOM 1390 C C . ARG A 1 178 ? -24.199 -3.041 19.071 1.00 94.75 178 ARG A C 1
ATOM 1392 O O . ARG A 1 178 ? -23.386 -2.225 19.503 1.00 94.75 178 ARG A O 1
ATOM 1399 N N . SER A 1 179 ? -23.937 -3.859 18.052 1.00 91.06 179 SER A N 1
ATOM 1400 C CA . SER A 1 179 ? -22.671 -3.810 17.317 1.00 91.06 179 SER A CA 1
ATOM 1401 C C . SER A 1 179 ? -22.406 -2.410 16.761 1.00 91.06 179 SER A C 1
ATOM 1403 O O . SER A 1 179 ? -23.328 -1.681 16.376 1.00 91.06 179 SER A O 1
ATOM 1405 N N . PHE A 1 180 ? -21.135 -2.025 16.747 1.00 94.19 180 PHE A N 1
ATOM 1406 C CA . PHE A 1 180 ? -20.693 -0.826 16.051 1.00 94.19 180 PHE A CA 1
ATOM 1407 C C . PHE A 1 180 ? -20.682 -1.089 14.530 1.00 94.19 180 PHE A C 1
ATOM 1409 O O . PHE A 1 180 ? -20.341 -2.207 14.137 1.00 94.19 180 PHE A O 1
ATOM 1416 N N . PRO A 1 181 ? -21.077 -0.128 13.669 1.00 94.75 181 PRO A N 1
ATOM 1417 C CA . PRO A 1 181 ? -21.032 -0.316 12.217 1.00 94.75 181 PRO A CA 1
ATOM 1418 C C . PRO A 1 181 ? -19.619 -0.651 11.728 1.00 94.75 181 PRO A C 1
ATOM 1420 O O . PRO A 1 181 ? -18.685 0.089 12.023 1.00 94.75 181 PRO A O 1
ATOM 1423 N N . GLU A 1 182 ? -19.471 -1.742 10.980 1.00 95.06 182 GLU A N 1
ATOM 1424 C CA . GLU A 1 182 ? -18.181 -2.195 10.457 1.00 95.06 182 GLU A CA 1
ATOM 1425 C C . GLU A 1 182 ? -18.372 -3.072 9.206 1.00 95.06 182 GLU A C 1
ATOM 1427 O O . GLU A 1 182 ? -19.465 -3.603 8.988 1.00 95.06 182 GLU A O 1
ATOM 1432 N N . ALA A 1 183 ? -17.330 -3.222 8.383 1.00 94.44 183 ALA A N 1
ATOM 1433 C CA . ALA A 1 183 ? -17.304 -4.206 7.301 1.00 94.44 183 ALA A CA 1
ATOM 1434 C C . ALA A 1 183 ? -17.141 -5.635 7.846 1.00 94.44 183 ALA A C 1
ATOM 1436 O O . ALA A 1 183 ? -16.233 -5.927 8.642 1.00 94.44 183 ALA A O 1
ATOM 1437 N N . ASP A 1 184 ? -17.977 -6.549 7.352 1.00 91.38 184 ASP A N 1
ATOM 1438 C CA . ASP A 1 184 ? -17.820 -7.970 7.629 1.00 91.38 184 ASP A CA 1
ATOM 1439 C C . ASP A 1 184 ? -16.626 -8.531 6.847 1.00 91.38 184 ASP A C 1
ATOM 1441 O O . ASP A 1 184 ? -16.343 -8.141 5.710 1.00 91.38 184 ASP A O 1
ATOM 1445 N N . LEU A 1 185 ? -15.935 -9.505 7.449 1.00 93.56 185 LEU A N 1
ATOM 1446 C CA . LEU A 1 185 ? -14.944 -10.288 6.708 1.00 93.56 185 LEU A CA 1
ATOM 1447 C C . LEU A 1 185 ? -15.619 -11.306 5.793 1.00 93.56 185 LEU A C 1
ATOM 1449 O O . LEU A 1 185 ? -15.023 -11.693 4.802 1.00 93.56 185 LEU A O 1
ATOM 1453 N N . ASN A 1 186 ? -16.829 -11.770 6.132 1.00 96.31 186 ASN A N 1
ATOM 1454 C CA . ASN A 1 186 ? -17.524 -12.869 5.445 1.00 96.31 186 ASN A CA 1
ATOM 1455 C C . ASN A 1 186 ? -16.609 -14.088 5.212 1.00 96.31 186 ASN A C 1
ATOM 1457 O O . ASN A 1 186 ? -16.602 -14.709 4.147 1.00 96.31 186 ASN A O 1
ATOM 1461 N N . VAL A 1 187 ? -15.815 -14.401 6.236 1.00 95.06 187 VAL A N 1
ATOM 1462 C CA . VAL A 1 187 ? -14.931 -15.561 6.308 1.00 95.06 187 VAL A CA 1
ATOM 1463 C C . VAL A 1 187 ? -15.430 -16.466 7.424 1.00 95.06 187 VAL A C 1
ATOM 1465 O O . VAL A 1 187 ? -15.630 -16.002 8.545 1.00 95.06 187 VAL A O 1
ATOM 1468 N N . ASN A 1 188 ? -15.581 -17.758 7.141 1.00 93.75 188 ASN A N 1
ATOM 1469 C CA . ASN A 1 188 ? -15.744 -18.763 8.186 1.00 93.75 188 ASN A CA 1
ATOM 1470 C C . ASN A 1 188 ? -14.367 -19.334 8.503 1.00 93.75 188 ASN A C 1
ATOM 1472 O O . ASN A 1 188 ? -13.725 -19.901 7.624 1.00 93.75 188 ASN A O 1
ATOM 1476 N N . LEU A 1 189 ? -13.916 -19.192 9.746 1.00 89.12 189 LEU A N 1
ATOM 1477 C CA . LEU A 1 189 ? -12.620 -19.691 10.191 1.00 89.12 189 LEU A CA 1
ATOM 1478 C C . LEU A 1 189 ? -12.807 -20.574 11.420 1.00 89.12 189 LEU A C 1
ATOM 1480 O O . LEU A 1 189 ? -13.273 -20.118 12.464 1.00 89.12 189 LEU A O 1
ATOM 1484 N N . ASN A 1 190 ? -12.441 -21.842 11.286 1.00 87.12 190 ASN A N 1
ATOM 1485 C CA . ASN A 1 190 ? -12.534 -22.844 12.335 1.00 87.12 190 ASN A CA 1
ATOM 1486 C C . ASN A 1 190 ? -11.137 -23.387 12.645 1.00 87.12 190 ASN A C 1
ATOM 1488 O O . ASN A 1 190 ? -10.424 -23.845 11.753 1.00 87.12 190 ASN A O 1
ATOM 1492 N N . ILE A 1 191 ? -10.741 -23.330 13.915 1.00 83.62 191 ILE A N 1
ATOM 1493 C CA . ILE A 1 191 ? -9.422 -23.773 14.370 1.00 83.62 191 ILE A CA 1
ATOM 1494 C C . ILE A 1 191 ? -9.607 -24.878 15.406 1.00 83.62 191 ILE A C 1
ATOM 1496 O O . ILE A 1 191 ? -10.057 -24.638 16.527 1.00 83.62 191 ILE A O 1
ATOM 1500 N N . ASP A 1 192 ? -9.211 -26.100 15.055 1.00 81.25 192 ASP A N 1
ATOM 1501 C CA . ASP A 1 192 ? -9.090 -27.196 16.013 1.00 81.25 192 ASP A CA 1
ATOM 1502 C C . ASP A 1 192 ? -7.828 -26.968 16.847 1.00 81.25 192 ASP A C 1
ATOM 1504 O O . ASP A 1 192 ? -6.756 -27.433 16.478 1.00 81.25 192 ASP A O 1
ATOM 1508 N N . ALA A 1 193 ? -7.938 -26.271 17.981 1.00 75.75 193 ALA A N 1
ATOM 1509 C CA . ALA A 1 193 ? -6.803 -25.932 18.850 1.00 75.75 193 ALA A CA 1
ATOM 1510 C C . ALA A 1 193 ? -5.964 -27.142 19.323 1.00 75.75 193 ALA A C 1
ATOM 1512 O O . ALA A 1 193 ? -4.864 -26.965 19.839 1.00 75.75 193 ALA A O 1
ATOM 1513 N N . LYS A 1 194 ? -6.461 -28.381 19.173 1.00 77.00 194 LYS A N 1
ATOM 1514 C CA . LYS A 1 194 ? -5.700 -29.605 19.487 1.00 77.00 194 LYS A CA 1
ATOM 1515 C C . LYS A 1 194 ? -4.818 -30.081 18.333 1.00 77.00 194 LYS A C 1
ATOM 1517 O O . LYS A 1 194 ? -3.921 -30.889 18.565 1.00 77.00 194 LYS A O 1
ATOM 1522 N N . LYS A 1 195 ? -5.114 -29.657 17.104 1.00 72.19 195 LYS A N 1
ATOM 1523 C CA . LYS A 1 195 ? -4.397 -30.034 15.875 1.00 72.19 195 LYS A CA 1
ATOM 1524 C C . LYS A 1 195 ? -3.661 -28.862 15.258 1.00 72.19 195 LYS A C 1
ATOM 1526 O O . LYS A 1 195 ? -2.540 -29.044 14.794 1.00 72.19 195 LYS A O 1
ATOM 1531 N N . ALA A 1 196 ? -4.309 -27.700 15.270 1.00 63.25 196 ALA A N 1
ATOM 1532 C CA . ALA A 1 196 ? -3.729 -26.439 14.887 1.00 63.25 196 ALA A CA 1
ATOM 1533 C C . ALA A 1 196 ? -2.478 -26.250 15.727 1.00 63.25 196 ALA A C 1
ATOM 1535 O O . ALA A 1 196 ? -2.519 -26.100 16.950 1.00 63.25 196 ALA A O 1
ATOM 1536 N N . LEU A 1 197 ? -1.344 -26.324 15.045 1.00 58.50 197 LEU A N 1
ATOM 1537 C CA . LEU A 1 197 ? -0.082 -25.933 15.631 1.00 58.50 197 LEU A CA 1
ATOM 1538 C C . LEU A 1 197 ? -0.229 -24.467 16.048 1.00 58.50 197 LEU A C 1
ATOM 1540 O O . LEU A 1 197 ? -0.877 -23.691 15.345 1.00 58.50 197 LEU A O 1
ATOM 1544 N N . SER A 1 198 ? 0.382 -24.077 17.167 1.00 52.16 198 SER A N 1
ATOM 1545 C CA . SER A 1 198 ? 0.319 -22.716 17.730 1.00 52.16 198 SER A CA 1
ATOM 1546 C C . SER A 1 198 ? 0.873 -21.612 16.811 1.00 52.16 198 SER A C 1
ATOM 1548 O O . SER A 1 198 ? 1.027 -20.473 17.239 1.00 52.16 198 SER A O 1
ATOM 1550 N N . ARG A 1 199 ? 1.208 -21.938 15.558 1.00 52.19 199 ARG A N 1
ATOM 1551 C CA . ARG A 1 199 ? 1.816 -21.061 14.562 1.00 52.19 199 ARG A CA 1
ATOM 1552 C C . ARG A 1 199 ? 1.107 -21.249 13.211 1.00 52.19 199 ARG A C 1
ATOM 1554 O O . ARG A 1 199 ? 1.089 -22.377 12.704 1.00 52.19 199 ARG A O 1
ATOM 1561 N N . PRO A 1 200 ? 0.508 -20.190 12.633 1.00 47.16 200 PRO A N 1
ATOM 1562 C CA . PRO A 1 200 ? -0.081 -20.235 11.297 1.00 47.16 200 PRO A CA 1
ATOM 1563 C C . PRO A 1 200 ? 1.028 -20.420 10.248 1.00 47.16 200 PRO A C 1
ATOM 1565 O O . PRO A 1 200 ? 1.825 -19.524 10.015 1.00 47.16 200 PRO A O 1
ATOM 1568 N N . ASN A 1 201 ? 1.072 -21.627 9.687 1.00 50.94 201 ASN A N 1
ATOM 1569 C CA . ASN A 1 201 ? 2.085 -22.250 8.829 1.00 50.94 201 ASN A CA 1
ATOM 1570 C C . ASN A 1 201 ? 3.568 -22.247 9.305 1.00 50.94 201 ASN A C 1
ATOM 1572 O O . ASN A 1 201 ? 4.217 -21.203 9.359 1.00 50.94 201 ASN A O 1
ATOM 1576 N N . PRO A 1 202 ? 4.131 -23.437 9.599 1.00 45.59 202 PRO A N 1
ATOM 1577 C CA . PRO A 1 202 ? 5.483 -23.622 10.090 1.00 45.59 202 PRO A CA 1
ATOM 1578 C C . PRO A 1 202 ? 6.473 -23.887 8.944 1.00 45.59 202 PRO A C 1
ATOM 1580 O O . PRO A 1 202 ? 6.421 -24.926 8.287 1.00 45.59 202 PRO A O 1
ATOM 1583 N N . GLY A 1 203 ? 7.505 -23.058 8.840 1.00 38.34 203 GLY A N 1
ATOM 1584 C CA . GLY A 1 203 ? 8.821 -23.682 8.847 1.00 38.34 203 GLY A CA 1
ATOM 1585 C C . GLY A 1 203 ? 8.905 -24.609 10.083 1.00 38.34 203 GLY A C 1
ATOM 1586 O O . GLY A 1 203 ? 8.384 -24.286 11.158 1.00 38.34 203 GLY A O 1
ATOM 1587 N N . THR A 1 204 ? 9.332 -25.855 9.884 1.00 41.44 204 THR A N 1
ATOM 1588 C CA . THR A 1 204 ? 9.011 -26.978 10.783 1.00 41.44 204 THR A CA 1
ATOM 1589 C C . THR A 1 204 ? 9.660 -26.771 12.160 1.00 41.44 204 THR A C 1
ATOM 1591 O O . THR A 1 204 ? 10.869 -26.571 12.228 1.00 41.44 204 THR A O 1
ATOM 1594 N N . PRO A 1 205 ? 8.942 -26.885 13.297 1.00 35.00 205 PRO A N 1
ATOM 1595 C CA . PRO A 1 205 ? 9.559 -26.677 14.603 1.00 35.00 205 PRO A CA 1
ATOM 1596 C C . PRO A 1 205 ? 10.474 -27.850 14.982 1.00 35.00 205 PRO A C 1
ATOM 1598 O O . PRO A 1 205 ? 10.023 -28.982 15.162 1.00 35.00 205 PRO A O 1
ATOM 1601 N N . GLY A 1 206 ? 11.752 -27.547 15.174 1.00 39.62 206 GLY A N 1
ATOM 1602 C CA . GLY A 1 206 ? 12.731 -28.333 15.923 1.00 39.62 206 GLY A CA 1
ATOM 1603 C C . GLY A 1 206 ? 13.816 -27.393 16.452 1.00 39.62 206 GLY A C 1
ATOM 1604 O O . GLY A 1 206 ? 13.906 -26.256 15.995 1.00 39.62 206 GLY A O 1
ATOM 1605 N N . ASP A 1 207 ? 14.657 -27.841 17.387 1.00 38.94 207 ASP A N 1
ATOM 1606 C CA . ASP A 1 207 ? 15.686 -27.035 18.090 1.00 38.94 207 ASP A CA 1
ATOM 1607 C C . ASP A 1 207 ? 16.817 -26.471 17.188 1.00 38.94 207 ASP A C 1
ATOM 1609 O O . ASP A 1 207 ? 17.890 -26.092 17.656 1.00 38.94 207 ASP A O 1
ATOM 1613 N N . LYS A 1 208 ? 16.600 -26.443 15.870 1.00 38.34 208 LYS A N 1
ATOM 1614 C CA . LYS A 1 208 ? 17.506 -25.979 14.820 1.00 38.34 208 LYS A CA 1
ATOM 1615 C C . LYS A 1 208 ? 16.758 -25.059 13.851 1.00 38.34 208 LYS A C 1
ATOM 1617 O O . LYS A 1 208 ? 16.632 -25.375 12.673 1.00 38.34 208 LYS A O 1
ATOM 1622 N N . TYR A 1 209 ? 16.238 -23.941 14.350 1.00 45.31 209 TYR A N 1
ATOM 1623 C CA . TYR A 1 209 ? 15.743 -22.872 13.484 1.00 45.31 209 TYR A CA 1
ATOM 1624 C C . TYR A 1 209 ? 16.924 -22.297 12.690 1.00 45.31 209 TYR A C 1
ATOM 1626 O O . TYR A 1 209 ? 17.878 -21.791 13.281 1.00 45.31 209 TYR A O 1
ATOM 1634 N N . SER A 1 210 ? 16.883 -22.407 11.363 1.00 46.88 210 SER A N 1
ATOM 1635 C CA . SER A 1 210 ? 17.695 -21.569 10.480 1.00 46.88 210 SER A CA 1
ATOM 1636 C C . SER A 1 210 ? 16.843 -20.380 10.050 1.00 46.88 210 SER A C 1
ATOM 1638 O O . SER A 1 210 ? 15.692 -20.588 9.677 1.00 46.88 210 SER A O 1
ATOM 1640 N N . ASP A 1 211 ? 17.403 -19.171 10.034 1.00 57.16 211 ASP A N 1
ATOM 1641 C CA . ASP A 1 211 ? 16.741 -17.895 9.700 1.00 57.16 211 ASP A CA 1
ATOM 1642 C C . ASP A 1 211 ? 16.136 -17.797 8.270 1.00 57.16 211 ASP A C 1
ATOM 1644 O O . ASP A 1 211 ? 15.893 -16.696 7.784 1.00 57.16 211 ASP A O 1
ATOM 1648 N N . ARG A 1 212 ? 15.917 -18.916 7.561 1.00 62.72 212 ARG A N 1
ATOM 1649 C CA . ARG A 1 212 ? 15.639 -19.005 6.114 1.00 62.72 212 ARG A CA 1
ATOM 1650 C C . ARG A 1 212 ? 14.667 -20.130 5.712 1.00 62.72 212 ARG A C 1
ATOM 1652 O O . ARG A 1 212 ? 14.734 -20.621 4.586 1.00 62.72 212 ARG A O 1
ATOM 1659 N N . GLU A 1 213 ? 13.790 -20.586 6.611 1.00 70.50 213 GLU A N 1
ATOM 1660 C CA . GLU A 1 213 ? 12.732 -21.535 6.222 1.00 70.50 213 GLU A CA 1
ATOM 1661 C C . GLU A 1 213 ? 11.779 -20.893 5.191 1.00 70.50 213 GLU A C 1
ATOM 1663 O O . GLU A 1 213 ? 11.363 -19.749 5.409 1.00 70.50 213 GLU A O 1
ATOM 1668 N N . PRO A 1 214 ? 11.429 -21.589 4.087 1.00 80.38 214 PRO A N 1
ATOM 1669 C CA . PRO A 1 214 ? 10.606 -21.006 3.032 1.00 80.38 214 PRO A CA 1
ATOM 1670 C C . PRO A 1 214 ? 9.226 -20.560 3.516 1.00 80.38 214 PRO A C 1
ATOM 1672 O O . PRO A 1 214 ? 8.510 -21.312 4.183 1.00 80.38 214 PRO A O 1
ATOM 1675 N N . VAL A 1 215 ? 8.827 -19.352 3.128 1.00 86.88 215 VAL A N 1
ATOM 1676 C CA . VAL A 1 215 ? 7.480 -18.824 3.357 1.00 86.88 215 VAL A CA 1
ATOM 1677 C C . VAL A 1 215 ? 6.539 -19.265 2.235 1.00 86.88 215 VAL A C 1
ATOM 1679 O O . VAL A 1 215 ? 6.807 -19.046 1.059 1.00 86.88 215 VAL A O 1
ATOM 1682 N N . THR A 1 216 ? 5.385 -19.827 2.596 1.00 90.31 216 THR A N 1
ATOM 1683 C CA . THR A 1 216 ? 4.264 -20.016 1.664 1.00 90.31 216 THR A CA 1
ATOM 1684 C C . THR A 1 216 ? 3.272 -18.865 1.812 1.00 90.31 216 THR A C 1
ATOM 1686 O O . THR A 1 216 ? 2.713 -18.649 2.891 1.00 90.31 216 THR A O 1
ATOM 1689 N N . GLY A 1 217 ? 3.052 -18.127 0.729 1.00 94.56 217 GLY A N 1
ATOM 1690 C CA . GLY A 1 217 ? 2.188 -16.955 0.669 1.00 94.56 217 GLY A CA 1
ATOM 1691 C C . GLY A 1 217 ? 2.556 -16.039 -0.494 1.00 94.56 217 GLY A C 1
ATOM 1692 O O . GLY A 1 217 ? 3.674 -16.083 -1.010 1.00 94.56 217 GLY A O 1
ATOM 1693 N N . TYR A 1 218 ? 1.614 -15.199 -0.909 1.00 97.62 218 TYR A N 1
ATOM 1694 C CA . TYR A 1 218 ? 1.853 -14.256 -1.998 1.00 97.62 218 TYR A CA 1
ATOM 1695 C C . TYR A 1 218 ? 2.269 -12.870 -1.488 1.00 97.62 218 TYR A C 1
ATOM 1697 O O . TYR A 1 218 ? 2.021 -12.506 -0.328 1.00 97.62 218 TYR A O 1
ATOM 1705 N N . ALA A 1 219 ? 2.923 -12.121 -2.370 1.00 98.38 219 ALA A N 1
ATOM 1706 C CA . ALA A 1 219 ? 3.334 -10.741 -2.184 1.00 98.38 219 ALA A CA 1
ATOM 1707 C C . ALA A 1 219 ? 2.589 -9.828 -3.161 1.00 98.38 219 ALA A C 1
ATOM 1709 O O . ALA A 1 219 ? 2.464 -10.153 -4.341 1.00 98.38 219 ALA A O 1
ATOM 1710 N N . ASP A 1 220 ? 2.134 -8.693 -2.640 1.00 98.25 220 ASP A N 1
ATOM 1711 C CA . ASP A 1 220 ? 1.732 -7.537 -3.436 1.00 98.25 220 ASP A CA 1
ATOM 1712 C C . ASP A 1 220 ? 2.836 -6.491 -3.315 1.00 98.25 220 ASP A C 1
ATOM 1714 O O . ASP A 1 220 ? 3.078 -5.971 -2.220 1.00 98.25 220 ASP A O 1
ATOM 1718 N N . THR A 1 221 ? 3.568 -6.265 -4.400 1.00 97.44 221 THR A N 1
ATOM 1719 C CA . THR A 1 221 ? 4.779 -5.432 -4.387 1.00 97.44 221 THR A CA 1
ATOM 1720 C C . THR A 1 221 ? 4.512 -3.964 -4.668 1.00 97.44 221 THR A C 1
ATOM 1722 O O . THR A 1 221 ? 5.459 -3.182 -4.658 1.00 97.44 221 THR A O 1
ATOM 1725 N N . HIS A 1 222 ? 3.256 -3.579 -4.895 1.00 97.44 222 HIS A N 1
ATOM 1726 C CA . HIS A 1 222 ? 2.933 -2.209 -5.258 1.00 97.44 222 HIS A CA 1
ATOM 1727 C C . HIS A 1 222 ? 1.469 -1.872 -4.950 1.00 97.44 222 HIS A C 1
ATOM 1729 O O . HIS A 1 222 ? 0.545 -2.348 -5.618 1.00 97.44 222 HIS A O 1
ATOM 1735 N N . ALA A 1 223 ? 1.262 -1.064 -3.909 1.00 96.25 223 ALA A N 1
ATOM 1736 C CA . ALA A 1 223 ? -0.056 -0.648 -3.449 1.00 96.25 223 ALA A CA 1
ATOM 1737 C C . ALA A 1 223 ? -0.033 0.744 -2.809 1.00 96.25 223 ALA A C 1
ATOM 1739 O O . ALA A 1 223 ? 0.867 1.051 -2.024 1.00 96.25 223 ALA A O 1
ATOM 1740 N N . HIS A 1 224 ? -1.082 1.540 -3.032 1.00 95.69 224 HIS A N 1
ATOM 1741 C CA . HIS A 1 224 ? -1.200 2.891 -2.480 1.00 95.69 224 HIS A CA 1
ATOM 1742 C C . HIS A 1 224 ? -2.337 3.002 -1.465 1.00 95.69 224 HIS A C 1
ATOM 1744 O O . HIS A 1 224 ? -3.377 3.627 -1.692 1.00 95.69 224 HIS A O 1
ATOM 1750 N N . LEU A 1 225 ? -2.145 2.424 -0.282 1.00 95.44 225 LEU A N 1
ATOM 1751 C CA . LEU A 1 225 ? -3.127 2.489 0.800 1.00 95.44 225 LEU A CA 1
ATOM 1752 C C . LEU A 1 225 ? -3.472 3.944 1.170 1.00 95.44 225 LEU A C 1
ATOM 1754 O O . LEU A 1 225 ? -4.642 4.278 1.361 1.00 95.44 225 LEU A O 1
ATOM 1758 N N . ASN A 1 226 ? -2.476 4.832 1.193 1.00 93.88 226 ASN A N 1
ATOM 1759 C CA . ASN A 1 226 ? -2.628 6.187 1.728 1.00 93.88 226 ASN A CA 1
ATOM 1760 C C . ASN A 1 226 ? -2.719 7.304 0.673 1.00 93.88 226 ASN A C 1
ATOM 1762 O O . ASN A 1 226 ? -2.584 8.476 1.027 1.00 93.88 226 ASN A O 1
ATOM 1766 N N . HIS A 1 227 ? -3.030 6.996 -0.594 1.00 91.56 227 HIS A N 1
ATOM 1767 C CA . HIS A 1 227 ? -3.147 8.032 -1.637 1.00 91.56 227 HIS A CA 1
ATOM 1768 C C . HIS A 1 227 ? -4.259 9.067 -1.349 1.00 91.56 227 HIS A C 1
ATOM 1770 O O . HIS A 1 227 ? -4.197 10.201 -1.812 1.00 91.56 227 HIS A O 1
ATOM 1776 N N . PHE A 1 228 ? -5.228 8.761 -0.481 1.00 90.12 228 PHE A N 1
ATOM 1777 C CA . PHE A 1 228 ? -6.194 9.753 0.020 1.00 90.12 228 PHE A CA 1
ATOM 1778 C C . PHE A 1 228 ? -5.557 10.940 0.767 1.00 90.12 228 PHE A C 1
ATOM 1780 O O . PHE A 1 228 ? -6.200 11.979 0.943 1.00 90.12 228 PHE A O 1
ATOM 1787 N N . LEU A 1 229 ? -4.297 10.810 1.194 1.00 91.06 229 LEU A N 1
ATOM 1788 C CA . LEU A 1 229 ? -3.486 11.902 1.732 1.00 91.06 229 LEU A CA 1
ATOM 1789 C C . LEU A 1 229 ? -2.577 12.561 0.681 1.00 91.06 229 LEU A C 1
ATOM 1791 O O . LEU A 1 229 ? -2.098 13.671 0.913 1.00 91.06 229 LEU A O 1
ATOM 1795 N N . GLY A 1 230 ? -2.353 11.907 -0.459 1.00 87.00 230 GLY A N 1
ATOM 1796 C CA . GLY A 1 230 ? -1.637 12.467 -1.602 1.00 87.00 230 GLY A CA 1
ATOM 1797 C C . GLY A 1 230 ? -2.506 13.402 -2.439 1.00 87.00 230 GLY A C 1
ATOM 1798 O O . GLY A 1 230 ? -3.693 13.604 -2.154 1.00 87.00 230 GLY A O 1
ATOM 1799 N N . SER A 1 231 ? -1.915 14.035 -3.457 1.00 79.25 231 SER A N 1
ATOM 1800 C CA . SER A 1 231 ? -2.645 14.931 -4.372 1.00 79.25 231 SER A CA 1
ATOM 1801 C C . SER A 1 231 ? -3.446 16.021 -3.621 1.00 79.25 231 SER A C 1
ATOM 1803 O O . SER A 1 231 ? -4.625 16.297 -3.885 1.00 79.25 231 SER A O 1
ATOM 1805 N N . GLY A 1 232 ? -2.825 16.595 -2.583 1.00 70.75 232 GLY A N 1
ATOM 1806 C CA . GLY A 1 232 ? -3.414 17.622 -1.716 1.00 70.75 232 GLY A CA 1
ATOM 1807 C C . GLY A 1 232 ? -4.536 17.135 -0.801 1.00 70.75 232 GLY A C 1
ATOM 1808 O O . GLY A 1 232 ? -5.270 17.957 -0.261 1.00 70.75 232 GLY A O 1
ATOM 1809 N N . GLN A 1 233 ? -4.719 15.821 -0.638 1.00 81.25 233 GLN A N 1
ATOM 1810 C CA . GLN A 1 233 ? -5.878 15.199 0.021 1.00 81.25 233 GLN A CA 1
ATOM 1811 C C . GLN A 1 233 ? -7.220 15.585 -0.606 1.00 81.25 233 GLN A C 1
ATOM 1813 O O . GLN A 1 233 ? -8.259 15.625 0.075 1.00 81.25 233 GLN A O 1
ATOM 1818 N N . THR A 1 234 ? -7.163 15.993 -1.873 1.00 72.00 234 THR A N 1
ATOM 1819 C CA . THR A 1 234 ? -8.307 16.562 -2.564 1.00 72.00 234 THR A CA 1
ATOM 1820 C C . THR A 1 234 ? -8.772 15.723 -3.730 1.00 72.00 234 THR A C 1
ATOM 1822 O O . THR A 1 234 ? -9.918 15.877 -4.108 1.00 72.00 234 THR A O 1
ATOM 1825 N N . THR A 1 235 ? -7.978 14.823 -4.290 1.00 76.56 235 THR A N 1
ATOM 1826 C CA . THR A 1 235 ? -8.440 14.012 -5.430 1.00 76.56 235 THR A CA 1
ATOM 1827 C C . THR A 1 235 ? -9.122 12.724 -4.994 1.00 76.56 235 THR A C 1
ATOM 1829 O O . THR A 1 235 ? -10.160 12.387 -5.539 1.00 76.56 235 THR A O 1
ATOM 1832 N N . PHE A 1 236 ? -8.570 12.038 -3.996 1.00 86.75 236 PHE A N 1
ATOM 1833 C CA . PHE A 1 236 ? -9.025 10.710 -3.599 1.00 86.75 236 PHE A CA 1
ATOM 1834 C C . PHE A 1 236 ? -9.992 10.769 -2.417 1.00 86.75 236 PHE A C 1
ATOM 1836 O O . PHE A 1 236 ? -9.730 11.456 -1.424 1.00 86.75 236 PHE A O 1
ATOM 1843 N N . VAL A 1 237 ? -11.104 10.035 -2.508 1.00 89.62 237 VAL A N 1
ATOM 1844 C CA . VAL A 1 237 ? -12.118 9.964 -1.448 1.00 89.62 237 VAL A CA 1
ATOM 1845 C C . VAL A 1 237 ? -12.078 8.634 -0.723 1.00 89.62 237 VAL A C 1
ATOM 1847 O O . VAL A 1 237 ? -12.161 7.577 -1.335 1.00 89.62 237 VAL A O 1
ATOM 1850 N N . GLY A 1 238 ? -12.081 8.714 0.603 1.00 93.50 238 GLY A N 1
ATOM 1851 C CA . GLY A 1 238 ? -12.178 7.578 1.503 1.00 93.50 238 GLY A CA 1
ATOM 1852 C C . GLY A 1 238 ? -10.843 7.248 2.161 1.00 93.50 238 GLY A C 1
ATOM 1853 O O . GLY A 1 238 ? -9.775 7.515 1.621 1.00 93.50 238 GLY A O 1
ATOM 1854 N N . GLU A 1 239 ? -10.907 6.673 3.352 1.00 95.81 239 GLU A N 1
ATOM 1855 C CA . GLU A 1 239 ? -9.752 6.403 4.207 1.00 95.81 239 GLU A CA 1
ATOM 1856 C C . GLU A 1 239 ? -9.603 4.894 4.436 1.00 95.81 239 GLU A C 1
ATOM 1858 O O . GLU A 1 239 ? -10.593 4.164 4.531 1.00 95.81 239 GLU A O 1
ATOM 1863 N N . THR A 1 240 ? -8.368 4.413 4.582 1.00 96.12 240 THR A N 1
ATOM 1864 C CA . THR A 1 240 ? -8.086 2.994 4.877 1.00 96.12 240 THR A CA 1
ATOM 1865 C C . THR A 1 240 ? -8.510 2.580 6.281 1.00 96.12 240 THR A C 1
ATOM 1867 O O . THR A 1 240 ? -8.759 1.400 6.542 1.00 96.12 240 THR A O 1
ATOM 1870 N N . PHE A 1 241 ? -8.628 3.550 7.182 1.00 97.75 241 PHE A N 1
ATOM 1871 C CA . PHE A 1 241 ? -9.209 3.444 8.512 1.00 97.75 241 PHE A CA 1
ATOM 1872 C C . PHE A 1 241 ? -9.618 4.846 8.985 1.00 97.75 241 PHE A C 1
ATOM 1874 O O . PHE A 1 241 ? -9.124 5.839 8.469 1.00 97.75 241 PHE A O 1
ATOM 1881 N N . ASN A 1 242 ? -10.490 4.938 9.991 1.00 97.62 242 ASN A N 1
ATOM 1882 C CA . ASN A 1 242 ? -10.792 6.204 10.661 1.00 97.62 242 ASN A CA 1
ATOM 1883 C C . ASN A 1 242 ? -11.088 5.937 12.151 1.00 97.62 242 ASN A C 1
ATOM 1885 O O . ASN A 1 242 ? -11.751 4.937 12.463 1.00 97.62 242 ASN A O 1
ATOM 1889 N N . PRO A 1 243 ? -10.669 6.808 13.091 1.00 97.19 243 PRO A N 1
ATOM 1890 C CA . PRO A 1 243 ? -11.002 6.673 14.513 1.00 97.19 243 PRO A CA 1
ATOM 1891 C C . PRO A 1 243 ? -12.509 6.617 14.813 1.00 97.19 243 PRO A C 1
ATOM 1893 O O . PRO A 1 243 ? -12.920 6.025 15.808 1.00 97.19 243 PRO A O 1
ATOM 1896 N N . LEU A 1 244 ? -13.345 7.203 13.951 1.00 97.31 244 LEU A N 1
ATOM 1897 C CA . LEU A 1 244 ? -14.810 7.150 14.010 1.00 97.31 244 LEU A CA 1
ATOM 1898 C C . LEU A 1 244 ? -15.401 5.957 13.236 1.00 97.31 244 LEU A C 1
ATOM 1900 O O . LEU A 1 244 ? -16.617 5.804 13.175 1.00 97.31 244 LEU A O 1
ATOM 1904 N N . GLY A 1 245 ? -14.563 5.086 12.678 1.00 96.31 245 GLY A N 1
ATOM 1905 C CA . GLY A 1 245 ? -14.960 3.859 11.994 1.00 96.31 245 GLY A CA 1
ATOM 1906 C C . GLY A 1 245 ? -15.474 4.058 10.569 1.00 96.31 245 GLY A C 1
ATOM 1907 O O . GLY A 1 245 ? -15.377 5.138 9.982 1.00 96.31 245 GLY A O 1
ATOM 1908 N N . ILE A 1 246 ? -16.011 2.977 9.998 1.00 97.19 246 ILE A N 1
ATOM 1909 C CA . ILE A 1 246 ? -16.318 2.880 8.564 1.00 97.19 246 ILE A CA 1
ATOM 1910 C C . ILE A 1 246 ? -17.313 3.929 8.059 1.00 97.19 246 ILE A C 1
ATOM 1912 O O . ILE A 1 246 ? -17.220 4.371 6.916 1.00 97.19 246 ILE A O 1
ATOM 1916 N N . THR A 1 247 ? -18.242 4.368 8.915 1.00 96.00 247 THR A N 1
ATOM 1917 C CA . THR A 1 247 ? -19.272 5.343 8.532 1.00 96.00 247 THR A CA 1
ATOM 1918 C C . THR A 1 247 ? -18.695 6.712 8.202 1.00 96.00 247 THR A C 1
ATOM 1920 O O . THR A 1 247 ? -19.364 7.492 7.536 1.00 96.00 247 THR A O 1
ATOM 1923 N N . GLU A 1 248 ? -17.503 7.014 8.720 1.00 96.38 248 GLU A N 1
ATOM 1924 C CA . GLU A 1 248 ? -16.743 8.216 8.380 1.00 96.38 248 GLU A CA 1
ATOM 1925 C C . GLU A 1 248 ? -15.696 7.906 7.309 1.00 96.38 248 GLU A C 1
ATOM 1927 O O . GLU A 1 248 ? -15.617 8.634 6.323 1.00 96.38 248 GLU A O 1
ATOM 1932 N N . ALA A 1 249 ? -14.954 6.799 7.466 1.00 96.69 249 ALA A N 1
ATOM 1933 C CA . ALA A 1 249 ? -13.871 6.416 6.558 1.00 96.69 249 ALA A CA 1
ATOM 1934 C C . ALA A 1 249 ? -14.333 6.301 5.100 1.00 96.69 249 ALA A C 1
ATOM 1936 O O . ALA A 1 249 ? -13.616 6.713 4.199 1.00 96.69 249 ALA A O 1
ATOM 1937 N N . LEU A 1 250 ? -15.529 5.757 4.864 1.00 96.88 250 LEU A N 1
ATOM 1938 C CA . LEU A 1 250 ? -16.072 5.513 3.526 1.00 96.88 250 LEU A CA 1
ATOM 1939 C C . LEU A 1 250 ? -17.397 6.253 3.307 1.00 96.88 250 LEU A C 1
ATOM 1941 O O . LEU A 1 250 ? -18.290 5.738 2.640 1.00 96.88 250 LEU A O 1
ATOM 1945 N N . LYS A 1 251 ? -17.581 7.423 3.925 1.00 95.62 251 LYS A N 1
ATOM 1946 C CA . LYS A 1 251 ? -18.807 8.228 3.787 1.00 95.62 251 LYS A CA 1
ATOM 1947 C C . LYS A 1 251 ? -19.012 8.744 2.359 1.00 95.62 251 LYS A C 1
ATOM 1949 O O . LYS A 1 251 ? -18.103 8.706 1.543 1.00 95.62 251 LYS A O 1
ATOM 1954 N N . ASP A 1 252 ? -20.199 9.285 2.092 1.00 95.31 252 ASP A N 1
ATOM 1955 C CA . ASP A 1 252 ? -20.549 9.937 0.824 1.00 95.31 252 ASP A CA 1
ATOM 1956 C C . ASP A 1 252 ? -19.472 10.923 0.316 1.00 95.31 252 ASP A C 1
ATOM 1958 O O . ASP A 1 252 ? -18.952 11.749 1.073 1.00 95.31 252 ASP A O 1
ATOM 1962 N N . CYS A 1 253 ? -19.153 10.829 -0.979 1.00 93.00 253 CYS A N 1
ATOM 1963 C CA . CYS A 1 253 ? -18.043 11.549 -1.598 1.00 93.00 253 CYS A CA 1
ATOM 1964 C C . CYS A 1 253 ? -18.385 12.968 -2.079 1.00 93.00 253 CYS A C 1
ATOM 1966 O O . CYS A 1 253 ? -17.495 13.692 -2.537 1.00 93.00 253 CYS A O 1
ATOM 1968 N N . SER A 1 254 ? -19.636 13.423 -1.936 1.00 91.38 254 SER A N 1
ATOM 1969 C CA . SER A 1 254 ? -20.092 14.717 -2.466 1.00 91.38 254 SER A CA 1
ATOM 1970 C C . SER A 1 254 ? -19.391 15.921 -1.843 1.00 91.38 254 SER A C 1
ATOM 1972 O O . SER A 1 254 ? -19.318 16.978 -2.471 1.00 91.38 254 SER A O 1
ATOM 1974 N N . SER A 1 255 ? -18.806 15.773 -0.649 1.00 84.56 255 SER A N 1
ATOM 1975 C CA . SER A 1 255 ? -17.977 16.824 -0.049 1.00 84.56 255 SER A CA 1
ATOM 1976 C C . SER A 1 255 ? -16.742 17.153 -0.888 1.00 84.56 255 SER A C 1
ATOM 1978 O O . SER A 1 255 ? -16.228 18.265 -0.796 1.00 84.56 255 SER A O 1
ATOM 1980 N N . LEU A 1 256 ? -16.254 16.200 -1.694 1.00 84.06 256 LEU A N 1
ATOM 1981 C CA . LEU A 1 256 ? -15.036 16.355 -2.488 1.00 84.06 256 LEU A CA 1
ATOM 1982 C C . LEU A 1 256 ? -15.260 16.274 -4.003 1.00 84.06 256 LEU A C 1
ATOM 1984 O O . LEU A 1 256 ? -14.561 16.958 -4.759 1.00 84.06 256 LEU A O 1
ATOM 1988 N N . HIS A 1 257 ? -16.219 15.456 -4.439 1.00 89.12 257 HIS A N 1
ATOM 1989 C CA . HIS A 1 257 ? -16.603 15.279 -5.845 1.00 89.12 257 HIS A CA 1
ATOM 1990 C C . HIS A 1 257 ? -17.848 16.089 -6.230 1.00 89.12 257 HIS A C 1
ATOM 1992 O O . HIS A 1 257 ? -18.276 16.057 -7.382 1.00 89.12 257 HIS A O 1
ATOM 1998 N N . GLY A 1 258 ? -18.399 16.871 -5.298 1.00 87.38 258 GLY A N 1
ATOM 1999 C CA . GLY A 1 258 ? -19.591 17.675 -5.529 1.00 87.38 258 GLY A CA 1
ATOM 2000 C C . GLY A 1 258 ? -20.859 16.825 -5.584 1.00 87.38 258 GLY A C 1
ATOM 2001 O O . GLY A 1 258 ? -20.823 15.598 -5.569 1.00 87.38 258 GLY A O 1
ATOM 2002 N N . ILE A 1 259 ? -22.012 17.488 -5.635 1.00 89.00 259 ILE A N 1
ATOM 2003 C CA . ILE A 1 259 ? -23.304 16.804 -5.789 1.00 89.00 259 ILE A CA 1
ATOM 2004 C C . ILE A 1 259 ? -23.296 16.036 -7.118 1.00 89.00 259 ILE A C 1
ATOM 2006 O O . ILE A 1 259 ? -22.920 16.603 -8.142 1.00 89.00 259 ILE A O 1
ATOM 2010 N N . ASP A 1 260 ? -23.698 14.763 -7.090 1.00 89.81 260 ASP A N 1
ATOM 2011 C CA . ASP A 1 260 ? -23.689 13.852 -8.246 1.00 89.81 260 ASP A CA 1
ATOM 2012 C C . ASP A 1 260 ? -22.298 13.675 -8.905 1.00 89.81 260 ASP A C 1
ATOM 2014 O O . ASP A 1 260 ? -22.190 13.382 -10.099 1.00 89.81 260 ASP A O 1
ATOM 2018 N N . GLY A 1 261 ? -21.211 13.883 -8.152 1.00 88.12 261 GLY A N 1
ATOM 2019 C CA . GLY A 1 261 ? -19.845 13.595 -8.606 1.00 88.12 261 GLY A CA 1
ATOM 2020 C C . GLY A 1 261 ? -19.308 14.535 -9.695 1.00 88.12 261 GLY A C 1
ATOM 2021 O O . GLY A 1 261 ? -18.261 14.278 -10.285 1.00 88.12 261 GLY A O 1
ATOM 2022 N N . VAL A 1 262 ? -20.007 15.633 -9.995 1.00 87.56 262 VAL A N 1
ATOM 2023 C CA . VAL A 1 262 ? -19.722 16.507 -11.152 1.00 87.56 262 VAL A CA 1
ATOM 2024 C C . VAL A 1 262 ? -18.439 17.337 -11.038 1.00 87.56 262 VAL A C 1
ATOM 2026 O O . VAL A 1 262 ? -18.081 18.038 -11.983 1.00 87.56 262 VAL A O 1
ATOM 2029 N N . THR A 1 263 ? -17.754 17.317 -9.895 1.00 83.62 263 THR A N 1
ATOM 2030 C CA . THR A 1 263 ? -16.456 17.990 -9.715 1.00 83.62 263 THR A CA 1
ATOM 2031 C C . THR A 1 263 ? -15.289 17.015 -9.617 1.00 83.62 263 THR A C 1
ATOM 2033 O O . THR A 1 263 ? -14.172 17.440 -9.313 1.00 83.62 263 THR A O 1
ATOM 2036 N N . ASP A 1 264 ? -15.514 15.727 -9.880 1.00 83.00 264 ASP A N 1
ATOM 2037 C CA . ASP A 1 264 ? -14.447 14.741 -10.035 1.00 83.00 264 ASP A CA 1
ATOM 2038 C C . ASP A 1 264 ? -13.776 14.851 -11.414 1.00 83.00 264 ASP A C 1
ATOM 2040 O O . ASP A 1 264 ? -13.920 13.998 -12.283 1.00 83.00 264 ASP A O 1
ATOM 2044 N N . LEU A 1 265 ? -13.059 15.953 -11.650 1.00 76.19 265 LEU A N 1
ATOM 2045 C CA . LEU A 1 265 ? -12.433 16.221 -12.950 1.00 76.19 265 LEU A CA 1
ATOM 2046 C C . LEU A 1 265 ? -11.376 15.180 -13.339 1.00 76.19 265 LEU A C 1
ATOM 2048 O O . LEU A 1 265 ? -11.148 14.963 -14.528 1.00 76.19 265 LEU A O 1
ATOM 2052 N N . PHE A 1 266 ? -10.724 14.562 -12.354 1.00 75.44 266 PHE A N 1
ATOM 2053 C CA . PHE A 1 266 ? -9.722 13.537 -12.619 1.00 75.44 266 PHE A CA 1
ATOM 2054 C C . PHE A 1 266 ? -10.380 12.206 -12.975 1.00 75.44 266 PHE A C 1
ATOM 2056 O O . PHE A 1 266 ? -10.051 11.650 -14.019 1.00 75.44 266 PHE A O 1
ATOM 2063 N N . GLY A 1 267 ? -11.388 11.765 -12.214 1.00 77.12 267 GLY A N 1
ATOM 2064 C CA . GLY A 1 267 ? -12.206 10.611 -12.590 1.00 77.12 267 GLY A CA 1
ATOM 2065 C C . GLY A 1 267 ? -12.884 10.811 -13.950 1.00 77.12 267 GLY A C 1
ATOM 2066 O O . GLY A 1 267 ? -12.951 9.891 -14.755 1.00 77.12 267 GLY A O 1
ATOM 2067 N N . MET A 1 268 ? -13.286 12.035 -14.311 1.00 78.44 268 MET A N 1
ATOM 2068 C CA . MET A 1 268 ? -13.770 12.326 -15.670 1.00 78.44 268 MET A CA 1
ATOM 2069 C C . MET A 1 268 ? -12.724 12.052 -16.754 1.00 78.44 268 MET A C 1
ATOM 2071 O O . MET A 1 268 ? -13.077 11.559 -17.825 1.00 78.44 268 MET A O 1
ATOM 2075 N N . ALA A 1 269 ? -11.462 12.402 -16.502 1.00 72.81 269 ALA A N 1
ATOM 2076 C CA . ALA A 1 269 ? -10.375 12.249 -17.462 1.00 72.81 269 ALA A CA 1
ATOM 2077 C C . ALA A 1 269 ? -9.873 10.800 -17.558 1.00 72.81 269 ALA A C 1
ATOM 2079 O O . ALA A 1 269 ? -9.580 10.340 -18.660 1.00 72.81 269 ALA A O 1
ATOM 2080 N N . VAL A 1 270 ? -9.785 10.100 -16.423 1.00 73.00 270 VAL A N 1
ATOM 2081 C CA . VAL A 1 270 ? -9.220 8.745 -16.319 1.00 73.00 270 VAL A CA 1
ATOM 2082 C C . VAL A 1 270 ? -10.292 7.667 -16.462 1.00 73.00 270 VAL A C 1
ATOM 2084 O O . VAL A 1 270 ? -10.135 6.746 -17.259 1.00 73.00 270 VAL A O 1
ATOM 2087 N N . ASP A 1 271 ? -11.416 7.807 -15.758 1.00 79.19 271 ASP A N 1
ATOM 2088 C CA . ASP A 1 271 ? -12.498 6.815 -15.754 1.00 79.19 271 ASP A CA 1
ATOM 2089 C C . ASP A 1 271 ? -13.536 7.068 -16.860 1.00 79.19 271 ASP A C 1
ATOM 2091 O O . ASP A 1 271 ? -14.380 6.213 -17.132 1.00 79.19 271 ASP A O 1
ATOM 2095 N N . GLY A 1 272 ? -13.533 8.255 -17.480 1.00 77.19 272 GLY A N 1
ATOM 2096 C CA . GLY A 1 272 ? -14.450 8.626 -18.565 1.00 77.19 272 GLY A CA 1
ATOM 2097 C C . GLY A 1 272 ? -15.888 8.946 -18.129 1.00 77.19 272 GLY A C 1
ATOM 2098 O O . GLY A 1 272 ? -16.775 9.077 -18.978 1.00 77.19 272 GLY A O 1
ATOM 2099 N N . HIS A 1 273 ? -16.148 9.086 -16.824 1.00 79.00 273 HIS A N 1
ATOM 2100 C CA . HIS A 1 273 ? -17.486 9.333 -16.275 1.00 79.00 273 HIS A CA 1
ATOM 2101 C C . HIS A 1 273 ? -17.701 10.814 -15.933 1.00 79.00 273 HIS A C 1
ATOM 2103 O O . HIS A 1 273 ? -17.131 11.322 -14.977 1.00 79.00 273 HIS A O 1
ATOM 2109 N N . ALA A 1 274 ? -18.592 11.501 -16.660 1.00 82.44 274 ALA A N 1
ATOM 2110 C CA . ALA A 1 274 ? -18.912 12.926 -16.451 1.00 82.44 274 ALA A CA 1
ATOM 2111 C C . ALA A 1 274 ? -19.644 13.254 -15.125 1.00 82.44 274 ALA A C 1
ATOM 2113 O O . ALA A 1 274 ? -19.788 14.422 -14.768 1.00 82.44 274 ALA A O 1
ATOM 2114 N N . SER A 1 275 ? -20.176 12.245 -14.439 1.00 89.12 275 SER A N 1
ATOM 2115 C CA . SER A 1 275 ? -20.913 12.342 -13.171 1.00 89.12 275 SER A CA 1
ATOM 2116 C C . SER A 1 275 ? -21.044 10.947 -12.566 1.00 89.12 275 SER A C 1
ATOM 2118 O O . SER A 1 275 ? -21.020 9.967 -13.319 1.00 89.12 275 SER A O 1
ATOM 2120 N N . HIS A 1 276 ? -21.282 10.841 -11.261 1.00 91.38 276 HIS A N 1
ATOM 2121 C CA . HIS A 1 276 ? -21.525 9.560 -10.599 1.00 91.38 276 HIS A CA 1
ATOM 2122 C C . HIS A 1 276 ? -22.344 9.692 -9.305 1.00 91.38 276 HIS A C 1
ATOM 2124 O O . HIS A 1 276 ? -22.410 10.757 -8.699 1.00 91.38 276 HIS A O 1
ATOM 2130 N N . ASP A 1 277 ? -22.969 8.596 -8.861 1.00 93.19 277 ASP A N 1
ATOM 2131 C C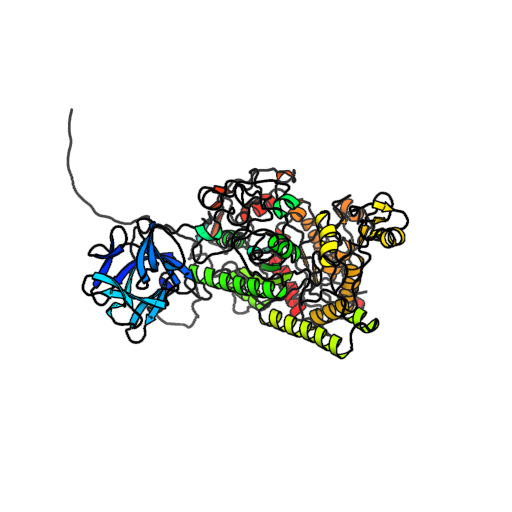A . ASP A 1 277 ? -23.631 8.551 -7.549 1.00 93.19 277 ASP A CA 1
ATOM 2132 C C . ASP A 1 277 ? -22.571 8.622 -6.439 1.00 93.19 277 ASP A C 1
ATOM 2134 O O . ASP A 1 277 ? -21.610 7.853 -6.428 1.00 93.19 277 ASP A O 1
ATOM 2138 N N . THR A 1 278 ? -22.735 9.563 -5.512 1.00 94.56 278 THR A N 1
ATOM 2139 C CA . THR A 1 278 ? -21.729 9.864 -4.489 1.00 94.56 278 THR A CA 1
ATOM 2140 C C . THR A 1 278 ? -21.808 8.972 -3.257 1.00 94.56 278 THR A C 1
ATOM 2142 O O . THR A 1 278 ? -20.918 9.024 -2.401 1.00 94.56 278 THR A O 1
ATOM 2145 N N . SER A 1 279 ? -22.853 8.151 -3.147 1.00 95.25 279 SER A N 1
ATOM 2146 C CA . SER A 1 279 ? -23.124 7.359 -1.952 1.00 95.25 279 SER A CA 1
ATOM 2147 C C . SER A 1 279 ? -21.997 6.368 -1.658 1.00 95.25 279 SER A C 1
ATOM 2149 O O . SER A 1 279 ? -21.755 5.413 -2.396 1.00 95.25 279 SER A O 1
ATOM 2151 N N . GLY A 1 280 ? -21.327 6.602 -0.532 1.00 95.50 280 GLY A N 1
ATOM 2152 C CA . GLY A 1 280 ? -20.461 5.630 0.121 1.00 95.50 280 GLY A CA 1
ATOM 2153 C C . GLY A 1 280 ? -21.275 4.767 1.087 1.00 95.50 280 GLY A C 1
ATOM 2154 O O . GLY A 1 280 ? -22.395 4.344 0.787 1.00 95.50 280 GLY A O 1
ATOM 2155 N N . TRP A 1 281 ? -20.746 4.542 2.286 1.00 95.94 281 TRP A N 1
ATOM 2156 C CA . TRP A 1 281 ? -21.426 3.807 3.345 1.00 95.94 281 TRP A CA 1
ATOM 2157 C C . TRP A 1 281 ? -22.833 4.374 3.646 1.00 95.94 281 TRP A C 1
ATOM 2159 O O . TRP A 1 281 ? -22.975 5.588 3.817 1.00 95.94 281 TRP A O 1
ATOM 2169 N N . PRO A 1 282 ? -23.865 3.521 3.829 1.00 95.88 282 PRO A N 1
ATOM 2170 C CA . PRO A 1 282 ? -23.822 2.057 3.763 1.00 95.88 282 PRO A CA 1
ATOM 2171 C C . PRO A 1 282 ? -24.112 1.478 2.370 1.00 95.88 282 PRO A C 1
ATOM 2173 O O . PRO A 1 282 ? -24.020 0.263 2.218 1.00 95.88 282 PRO A O 1
ATOM 2176 N N . ASP A 1 283 ? -24.505 2.301 1.397 1.00 95.62 283 ASP A N 1
ATOM 2177 C CA . ASP A 1 283 ? -25.197 1.839 0.188 1.00 95.62 283 ASP A CA 1
ATOM 2178 C C . ASP A 1 283 ? -24.264 1.513 -0.983 1.00 95.62 283 ASP A C 1
ATOM 2180 O O . ASP A 1 283 ? -24.501 0.534 -1.699 1.00 95.62 283 ASP A O 1
ATOM 2184 N N . PHE A 1 284 ? -23.180 2.280 -1.155 1.00 94.75 284 PHE A N 1
ATOM 2185 C CA . PHE A 1 284 ? -22.164 2.065 -2.194 1.00 94.75 284 PHE A CA 1
ATOM 2186 C C . PHE A 1 284 ? -22.775 1.895 -3.598 1.00 94.75 284 PHE A C 1
ATOM 2188 O O . PHE A 1 284 ? -22.459 0.941 -4.325 1.00 94.75 284 PHE A O 1
ATOM 2195 N N . ASN A 1 285 ? -23.702 2.778 -3.998 1.00 92.81 285 ASN A N 1
ATOM 2196 C CA . ASN A 1 285 ? -24.466 2.611 -5.248 1.00 92.81 285 ASN A CA 1
ATOM 2197 C C . ASN A 1 285 ? -23.593 2.698 -6.499 1.00 92.81 285 ASN A C 1
ATOM 2199 O O . ASN A 1 285 ? -23.919 2.077 -7.513 1.00 92.81 285 ASN A O 1
ATOM 2203 N N . PHE A 1 286 ? -22.465 3.397 -6.405 1.00 90.44 286 PHE A N 1
ATOM 2204 C CA . PHE A 1 286 ? -21.470 3.493 -7.461 1.00 90.44 286 PHE A CA 1
ATOM 2205 C C . PHE A 1 286 ? -20.128 2.978 -6.960 1.00 90.44 286 PHE A C 1
ATOM 2207 O O . PHE A 1 286 ? -19.800 1.840 -7.260 1.00 90.44 286 PHE A O 1
ATOM 2214 N N . TRP A 1 287 ? -19.405 3.733 -6.137 1.00 92.56 287 TRP A N 1
ATOM 2215 C CA . TRP A 1 287 ? -18.058 3.375 -5.696 1.00 92.56 287 TRP A CA 1
ATOM 2216 C C . TRP A 1 287 ? -18.050 2.514 -4.412 1.00 92.56 287 TRP A C 1
ATOM 2218 O O . TRP A 1 287 ? -19.020 2.547 -3.654 1.00 92.56 287 TRP A O 1
ATOM 2228 N N . PRO A 1 288 ? -16.982 1.734 -4.153 1.00 91.75 288 PRO A N 1
ATOM 2229 C CA . PRO A 1 288 ? -15.900 1.445 -5.090 1.00 91.75 288 PRO A CA 1
ATOM 2230 C C . PRO A 1 288 ? -16.344 0.458 -6.189 1.00 91.75 288 PRO A C 1
ATOM 2232 O O . PRO A 1 288 ? -17.199 -0.413 -5.977 1.00 91.75 288 PRO A O 1
ATOM 2235 N N . THR A 1 289 ? -15.752 0.597 -7.375 1.00 89.25 289 THR A N 1
ATOM 2236 C CA . THR A 1 289 ? -15.767 -0.405 -8.457 1.00 89.25 289 THR A CA 1
ATOM 2237 C C . THR A 1 289 ? -14.387 -0.489 -9.095 1.00 89.25 289 THR A C 1
ATOM 2239 O O . THR A 1 289 ? -13.551 0.376 -8.853 1.00 89.25 289 THR A O 1
ATOM 2242 N N . THR A 1 290 ? -14.178 -1.479 -9.963 1.00 85.81 290 THR A N 1
ATOM 2243 C CA . THR A 1 290 ? -13.052 -1.519 -10.910 1.00 85.81 290 THR A CA 1
ATOM 2244 C C . THR A 1 290 ? -12.791 -0.182 -11.617 1.00 85.81 290 THR A C 1
ATOM 2246 O O . THR A 1 290 ? -11.634 0.148 -11.802 1.00 85.81 290 THR A O 1
ATOM 2249 N N . TYR A 1 291 ? -13.815 0.620 -11.933 1.00 79.38 291 TYR A N 1
ATOM 2250 C CA . TYR A 1 291 ? -13.715 1.832 -12.761 1.00 79.38 291 TYR A CA 1
ATOM 2251 C C . TYR A 1 291 ? -13.677 3.158 -11.994 1.00 79.38 291 TYR A C 1
ATOM 2253 O O . TYR A 1 291 ? -13.994 4.189 -12.575 1.00 79.38 291 TYR A O 1
ATOM 2261 N N . THR A 1 292 ? -13.414 3.152 -10.689 1.00 85.12 292 THR A N 1
ATOM 2262 C CA . THR A 1 292 ? -13.428 4.384 -9.882 1.00 85.12 292 THR A CA 1
ATOM 2263 C C . THR A 1 292 ? -12.042 4.683 -9.343 1.00 85.12 292 THR A C 1
ATOM 2265 O O . THR A 1 292 ? -11.767 4.379 -8.182 1.00 85.12 292 THR A O 1
ATOM 2268 N N . SER A 1 293 ? -11.183 5.271 -10.173 1.00 82.81 293 SER A N 1
ATOM 2269 C CA . SER A 1 293 ? -9.772 5.517 -9.847 1.00 82.81 293 SER A CA 1
ATOM 2270 C C . SER A 1 293 ? -9.558 6.590 -8.775 1.00 82.81 293 SER A C 1
ATOM 2272 O O . SER A 1 293 ? -8.475 6.664 -8.217 1.00 82.81 293 SER A O 1
ATOM 2274 N N . THR A 1 294 ? -10.577 7.390 -8.443 1.00 87.00 294 THR A N 1
ATOM 2275 C CA . THR A 1 294 ? -10.544 8.467 -7.426 1.00 87.00 294 THR A CA 1
ATOM 2276 C C . THR A 1 294 ? -11.158 8.089 -6.081 1.00 87.00 294 THR A C 1
ATOM 2278 O O . THR A 1 294 ? -11.317 8.931 -5.194 1.00 87.00 294 THR A O 1
ATOM 2281 N N . HIS A 1 295 ? -11.538 6.829 -5.904 1.00 92.00 295 HIS A N 1
ATOM 2282 C CA . HIS A 1 295 ? -12.213 6.363 -4.700 1.00 92.00 295 HIS A CA 1
ATOM 2283 C C . HIS A 1 295 ? -11.403 5.272 -4.015 1.00 92.00 295 HIS A C 1
ATOM 2285 O O . HIS A 1 295 ? -10.807 4.427 -4.667 1.00 92.00 295 HIS A O 1
ATOM 2291 N N . GLN A 1 296 ? -11.421 5.273 -2.687 1.00 93.56 296 GLN A N 1
ATOM 2292 C CA . GLN A 1 296 ? -10.690 4.331 -1.858 1.00 93.56 296 GLN A CA 1
ATOM 2293 C C . GLN A 1 296 ? -11.162 2.890 -2.106 1.00 93.56 296 GLN A C 1
ATOM 2295 O O . GLN A 1 296 ? -12.309 2.532 -1.824 1.00 93.56 296 GLN A O 1
ATOM 2300 N N . GLN A 1 297 ? -10.244 2.054 -2.584 1.00 94.19 297 GLN A N 1
ATOM 2301 C CA . GLN A 1 297 ? -10.427 0.621 -2.838 1.00 94.19 297 GLN A CA 1
ATOM 2302 C C . GLN A 1 297 ? -9.697 -0.257 -1.803 1.00 94.19 297 GLN A C 1
ATOM 2304 O O . GLN A 1 297 ? -9.674 -1.488 -1.907 1.00 94.19 297 GLN A O 1
ATOM 2309 N N . ALA A 1 298 ? -9.130 0.353 -0.763 1.00 94.62 298 ALA A N 1
ATOM 2310 C CA . ALA A 1 298 ? -8.511 -0.313 0.371 1.00 94.62 298 ALA A CA 1
ATOM 2311 C C . ALA A 1 298 ? -9.137 0.143 1.700 1.00 94.62 298 ALA A C 1
ATOM 2313 O O . ALA A 1 298 ? -9.308 1.320 1.983 1.00 94.62 298 ALA A O 1
ATOM 2314 N N . TYR A 1 299 ? -9.452 -0.816 2.563 1.00 97.81 299 TYR A N 1
ATOM 2315 C CA . TYR A 1 299 ? -9.920 -0.578 3.926 1.00 97.81 299 TYR A CA 1
ATOM 2316 C C . TYR A 1 299 ? -9.335 -1.671 4.812 1.00 97.81 299 TYR A C 1
ATOM 2318 O O . TYR A 1 299 ? -9.154 -2.796 4.344 1.00 97.81 299 TYR A O 1
ATOM 2326 N N . TYR A 1 300 ? -9.026 -1.391 6.077 1.00 97.88 300 TYR A N 1
ATOM 2327 C CA . TYR A 1 300 ? -8.258 -2.334 6.899 1.00 97.88 300 TYR A CA 1
ATOM 2328 C C . TYR A 1 300 ? -8.921 -3.722 7.000 1.00 97.88 300 TYR A C 1
ATOM 2330 O O . TYR A 1 300 ? -8.222 -4.729 6.948 1.00 97.88 300 TYR A O 1
ATOM 2338 N N . ARG A 1 301 ? -10.262 -3.803 7.039 1.00 97.56 301 ARG A N 1
ATOM 2339 C CA . ARG A 1 301 ? -11.011 -5.081 7.016 1.00 97.56 301 ARG A CA 1
ATOM 2340 C C . ARG A 1 301 ? -10.958 -5.784 5.658 1.00 97.56 301 ARG A C 1
ATOM 2342 O O . ARG A 1 301 ? -10.945 -7.009 5.591 1.00 97.56 301 ARG A O 1
ATOM 2349 N N . TRP A 1 302 ? -10.911 -5.024 4.567 1.00 98.00 302 TRP A N 1
ATOM 2350 C CA . TRP A 1 302 ? -10.723 -5.565 3.219 1.00 98.00 302 TRP A CA 1
ATOM 2351 C C . TRP A 1 302 ? -9.312 -6.148 3.053 1.00 98.00 302 TRP A C 1
ATOM 2353 O O . TRP A 1 302 ? -9.163 -7.249 2.527 1.00 98.00 302 TRP A O 1
ATOM 2363 N N . LEU A 1 303 ? -8.291 -5.467 3.577 1.00 97.88 303 LEU A N 1
ATOM 2364 C CA . LEU A 1 303 ? -6.912 -5.965 3.625 1.00 97.88 303 LEU A CA 1
ATOM 2365 C C . LEU A 1 303 ? -6.758 -7.181 4.543 1.00 97.88 303 LEU A C 1
ATOM 2367 O O . LEU A 1 303 ? -6.090 -8.142 4.168 1.00 97.88 303 LEU A O 1
ATOM 2371 N N . GLU A 1 304 ? -7.415 -7.185 5.707 1.00 97.56 304 GLU A N 1
ATOM 2372 C CA . GLU A 1 304 ? -7.454 -8.339 6.619 1.00 97.56 304 GLU A CA 1
ATOM 2373 C C . GLU A 1 304 ? -7.953 -9.590 5.891 1.00 97.56 304 GLU A C 1
ATOM 2375 O O . GLU A 1 304 ? -7.434 -10.693 6.067 1.00 97.56 304 GLU A O 1
ATOM 2380 N N . ARG A 1 305 ? -8.922 -9.410 4.995 1.00 96.50 305 ARG A N 1
ATOM 2381 C CA . ARG A 1 305 ? -9.444 -10.492 4.176 1.00 96.50 305 ARG A CA 1
ATOM 2382 C C . ARG A 1 305 ? -8.432 -11.019 3.152 1.00 96.50 305 ARG A C 1
ATOM 2384 O O . ARG A 1 305 ? -8.366 -12.231 2.953 1.00 96.50 305 ARG A O 1
ATOM 2391 N N . SER A 1 306 ? -7.610 -10.150 2.560 1.00 96.31 306 SER A N 1
ATOM 2392 C CA . SER A 1 306 ? -6.484 -10.563 1.704 1.00 96.31 306 SER A CA 1
ATOM 2393 C C . SER A 1 306 ? -5.381 -11.274 2.505 1.00 96.31 306 SER A C 1
ATOM 2395 O O . SER A 1 306 ? -4.866 -12.313 2.094 1.00 96.31 306 SER A O 1
ATOM 2397 N N . TRP A 1 307 ? -5.067 -10.798 3.713 1.00 96.25 307 TRP A N 1
ATOM 2398 C CA . TRP A 1 307 ? -4.152 -11.491 4.631 1.00 96.25 307 TRP A CA 1
ATOM 2399 C C . TRP A 1 307 ? -4.621 -12.925 4.933 1.00 96.25 307 TRP A C 1
ATOM 2401 O O . TRP A 1 307 ? -3.831 -13.875 4.843 1.00 96.25 307 TRP A O 1
ATOM 2411 N N . LEU A 1 308 ? -5.917 -13.109 5.204 1.00 94.81 308 LEU A N 1
ATOM 2412 C CA . LEU A 1 308 ? -6.525 -14.431 5.376 1.00 94.81 308 LEU A CA 1
ATOM 2413 C C . LEU A 1 308 ? -6.495 -15.269 4.078 1.00 94.81 308 LEU A C 1
ATOM 2415 O O . LEU A 1 308 ? -6.352 -16.485 4.122 1.00 94.81 308 LEU A O 1
ATOM 2419 N N . ALA A 1 309 ? -6.540 -14.667 2.890 1.00 95.06 309 ALA A N 1
ATOM 2420 C CA . ALA A 1 309 ? -6.360 -15.415 1.637 1.00 95.06 309 ALA A CA 1
ATOM 2421 C C . ALA A 1 309 ? -4.932 -15.949 1.415 1.00 95.06 309 ALA A C 1
ATOM 2423 O O . ALA A 1 309 ? -4.732 -16.810 0.556 1.00 95.06 309 ALA A O 1
ATOM 2424 N N . GLY A 1 310 ? -3.953 -15.505 2.206 1.00 94.00 310 GLY A N 1
ATOM 2425 C CA . GLY A 1 310 ? -2.569 -15.971 2.121 1.00 94.00 310 GLY A CA 1
ATOM 2426 C C . GLY A 1 310 ? -1.559 -14.893 1.754 1.00 94.00 310 GLY A C 1
ATOM 2427 O O . GLY A 1 310 ? -0.398 -15.232 1.519 1.00 94.00 310 GLY A O 1
ATOM 2428 N N . GLN A 1 311 ? -1.952 -13.615 1.740 1.00 97.31 311 GLN A N 1
ATOM 2429 C CA . GLN A 1 311 ? -0.997 -12.526 1.562 1.00 97.31 311 GLN A CA 1
ATOM 2430 C C . GLN A 1 311 ? -0.053 -12.457 2.764 1.00 97.31 311 GLN A C 1
ATOM 2432 O O . GLN A 1 311 ? -0.497 -12.469 3.920 1.00 97.31 311 GLN A O 1
ATOM 2437 N N . ARG A 1 312 ? 1.255 -12.402 2.509 1.00 96.56 312 ARG A N 1
ATOM 2438 C CA . ARG A 1 312 ? 2.286 -12.336 3.562 1.00 96.56 312 ARG A CA 1
ATOM 2439 C C . ARG A 1 312 ? 3.183 -11.118 3.446 1.00 96.56 312 ARG A C 1
ATOM 2441 O O . ARG A 1 312 ? 3.648 -10.647 4.479 1.00 96.56 312 ARG A O 1
ATOM 2448 N N . VAL A 1 313 ? 3.378 -10.609 2.234 1.00 98.56 313 VAL A N 1
ATOM 2449 C CA . VAL A 1 313 ? 4.135 -9.385 1.967 1.00 98.56 313 VAL A CA 1
ATOM 2450 C C . VAL A 1 313 ? 3.223 -8.372 1.278 1.00 98.56 313 VAL A C 1
ATOM 2452 O O . VAL A 1 313 ? 2.444 -8.719 0.386 1.00 98.56 313 VAL A O 1
ATOM 2455 N N . LEU A 1 314 ? 3.312 -7.126 1.722 1.00 98.75 314 LEU A N 1
ATOM 2456 C CA . LEU A 1 314 ? 2.699 -5.959 1.102 1.00 98.75 314 LEU A CA 1
ATOM 2457 C C . LEU A 1 314 ? 3.755 -4.854 1.034 1.00 98.75 314 LEU A C 1
ATOM 2459 O O . LEU A 1 314 ? 4.455 -4.628 2.021 1.00 98.75 314 LEU A O 1
ATOM 2463 N N . VAL A 1 315 ? 3.864 -4.157 -0.088 1.00 98.69 315 VAL A N 1
ATOM 2464 C CA . VAL A 1 315 ? 4.693 -2.951 -0.204 1.00 98.69 315 VAL A CA 1
ATOM 2465 C C . VAL A 1 315 ? 3.768 -1.748 -0.358 1.00 98.69 315 VAL A C 1
ATOM 2467 O O . VAL A 1 315 ? 3.011 -1.657 -1.320 1.00 98.69 315 VAL A O 1
ATOM 2470 N N . GLN A 1 316 ? 3.807 -0.849 0.624 1.00 97.94 316 GLN A N 1
ATOM 2471 C CA . GLN A 1 316 ? 3.079 0.415 0.606 1.00 97.94 316 GLN A CA 1
ATOM 2472 C C . GLN A 1 316 ? 3.920 1.476 -0.107 1.00 97.94 316 GLN A C 1
ATOM 2474 O O . GLN A 1 316 ? 4.933 1.924 0.436 1.00 97.94 316 GLN A O 1
ATOM 2479 N N . GLN A 1 317 ? 3.447 1.907 -1.272 1.00 96.94 317 GLN A N 1
ATOM 2480 C CA . GLN A 1 317 ? 4.000 2.996 -2.071 1.00 96.94 317 GLN A CA 1
ATOM 2481 C C . GLN A 1 317 ? 3.361 4.319 -1.640 1.00 96.94 317 GLN A C 1
ATOM 2483 O O . GLN A 1 317 ? 2.143 4.516 -1.745 1.00 96.94 317 GLN A O 1
ATOM 2488 N N . MET A 1 318 ? 4.160 5.223 -1.078 1.00 95.81 318 MET A N 1
ATOM 2489 C CA . MET A 1 318 ? 3.725 6.596 -0.820 1.00 95.81 318 MET A CA 1
ATOM 2490 C C . MET A 1 318 ? 3.762 7.361 -2.133 1.00 95.81 318 MET A C 1
ATOM 2492 O O . MET A 1 318 ? 4.816 7.414 -2.754 1.00 95.81 318 MET A O 1
ATOM 2496 N N . VAL A 1 319 ? 2.623 7.938 -2.516 1.00 92.75 319 VAL A N 1
ATOM 2497 C CA . VAL A 1 319 ? 2.451 8.539 -3.844 1.00 92.75 319 VAL A CA 1
ATOM 2498 C C . VAL A 1 319 ? 1.735 9.876 -3.796 1.00 92.75 319 VAL A C 1
ATOM 2500 O O . VAL A 1 319 ? 0.852 10.109 -2.963 1.00 92.75 319 VAL A O 1
ATOM 2503 N N . SER A 1 320 ? 2.084 10.768 -4.707 1.00 86.88 320 SER A N 1
ATOM 2504 C CA . SER A 1 320 ? 1.361 12.010 -4.936 1.00 86.88 320 SER A CA 1
ATOM 2505 C C . SER A 1 320 ? 1.432 12.385 -6.404 1.00 86.88 320 SER A C 1
ATOM 2507 O O . SER A 1 320 ? 2.315 11.943 -7.127 1.00 86.88 320 SER A O 1
ATOM 2509 N N . ASN A 1 321 ? 0.494 13.226 -6.824 1.00 74.44 321 ASN A N 1
ATOM 2510 C CA . ASN A 1 321 ? 0.588 13.948 -8.076 1.00 74.44 321 ASN A CA 1
ATOM 2511 C C . ASN A 1 321 ? 0.459 15.450 -7.779 1.00 74.44 321 ASN A C 1
ATOM 2513 O O . ASN A 1 321 ? -0.618 15.939 -7.391 1.00 74.44 321 ASN A O 1
ATOM 2517 N N . GLU A 1 322 ? 1.563 16.187 -7.919 1.00 67.81 322 GLU A N 1
ATOM 2518 C CA . GLU A 1 322 ? 1.637 17.608 -7.561 1.00 67.81 322 GLU A CA 1
ATOM 2519 C C . GLU A 1 322 ? 0.675 18.460 -8.403 1.00 67.81 322 GLU A C 1
ATOM 2521 O O . GLU A 1 322 ? 0.032 19.383 -7.886 1.00 67.81 322 GLU A O 1
ATOM 2526 N N . ILE A 1 323 ? 0.484 18.139 -9.686 1.00 59.44 323 ILE A N 1
ATOM 2527 C CA . ILE A 1 323 ? -0.470 18.853 -10.540 1.00 59.44 323 ILE A CA 1
ATOM 2528 C C . ILE A 1 323 ? -1.926 18.598 -10.163 1.00 59.44 323 ILE A C 1
ATOM 2530 O O . ILE A 1 323 ? -2.698 19.561 -10.159 1.00 59.44 323 ILE A O 1
ATOM 2534 N N . LEU A 1 324 ? -2.334 17.381 -9.789 1.00 65.81 324 LEU A N 1
ATOM 2535 C CA . LEU A 1 324 ? -3.698 17.169 -9.278 1.00 65.81 324 LEU A CA 1
ATOM 2536 C C . LEU A 1 324 ? -3.954 18.028 -8.041 1.00 65.81 324 LEU A C 1
ATOM 2538 O O . LEU A 1 324 ? -5.008 18.664 -7.930 1.00 65.81 324 LEU A O 1
ATOM 2542 N N . CYS A 1 325 ? -2.951 18.136 -7.171 1.00 73.19 325 CYS A N 1
ATOM 2543 C CA . CYS A 1 325 ? -2.993 19.048 -6.038 1.00 73.19 325 CYS A CA 1
ATOM 2544 C C . CYS A 1 325 ? -3.123 20.521 -6.483 1.00 73.19 325 CYS A C 1
ATOM 2546 O O . CYS A 1 325 ? -3.985 21.256 -5.987 1.00 73.19 325 CYS A O 1
ATOM 2548 N N . ASN A 1 326 ? -2.321 20.965 -7.455 1.00 65.31 326 ASN A N 1
ATOM 2549 C CA . ASN A 1 326 ? -2.297 22.354 -7.923 1.00 65.31 326 ASN A CA 1
ATOM 2550 C C . ASN A 1 326 ? -3.549 22.761 -8.721 1.00 65.31 326 ASN A C 1
ATOM 2552 O O . ASN A 1 326 ? -4.079 23.853 -8.505 1.00 65.31 326 ASN A O 1
ATOM 2556 N N . ILE A 1 327 ? -4.074 21.898 -9.596 1.00 63.66 327 ILE A N 1
ATOM 2557 C CA . ILE A 1 327 ? -5.328 22.128 -10.334 1.00 63.66 327 ILE A CA 1
ATOM 2558 C C . ILE A 1 327 ? -6.489 22.245 -9.352 1.00 63.66 327 ILE A C 1
ATOM 2560 O O . ILE A 1 327 ? -7.307 23.162 -9.462 1.00 63.66 327 ILE A O 1
ATOM 2564 N N . LYS A 1 328 ? -6.562 21.360 -8.354 1.00 62.97 328 LYS A N 1
ATOM 2565 C CA . LYS A 1 328 ? -7.677 21.369 -7.407 1.00 62.97 328 LYS A CA 1
ATOM 2566 C C . LYS A 1 328 ? -7.644 22.566 -6.454 1.00 62.97 328 LYS A C 1
ATOM 2568 O O . LYS A 1 328 ? -8.712 23.034 -6.070 1.00 62.97 328 LYS A O 1
ATOM 2573 N N . LYS A 1 329 ? -6.475 23.168 -6.178 1.00 63.88 329 LYS A N 1
ATOM 2574 C CA . LYS A 1 329 ? -6.376 24.476 -5.485 1.00 63.88 329 LYS A CA 1
ATOM 2575 C C . LYS A 1 329 ? -7.101 25.615 -6.216 1.00 63.88 329 LYS A C 1
ATOM 2577 O O . LYS A 1 329 ? -7.463 26.603 -5.578 1.00 63.88 329 LYS A O 1
ATOM 2582 N N . LEU A 1 330 ? -7.328 25.496 -7.527 1.00 58.62 330 LEU A N 1
ATOM 2583 C CA . LEU A 1 330 ? -8.076 26.483 -8.318 1.00 58.62 330 LEU A CA 1
ATOM 2584 C C . LEU A 1 330 ? -9.601 26.318 -8.192 1.00 58.62 330 LEU A C 1
ATOM 2586 O O . LEU A 1 330 ? -10.350 27.198 -8.624 1.00 58.62 330 LEU A O 1
ATOM 2590 N N . ILE A 1 331 ? -10.069 25.219 -7.593 1.00 58.72 331 ILE A N 1
ATOM 2591 C CA . ILE A 1 331 ? -11.483 24.897 -7.394 1.00 58.72 331 ILE A CA 1
ATOM 2592 C C . ILE A 1 331 ? -11.834 25.114 -5.913 1.00 58.72 331 ILE A C 1
ATOM 2594 O O . ILE A 1 331 ? -11.075 24.699 -5.037 1.00 58.72 331 ILE A O 1
ATOM 2598 N N . PRO A 1 332 ? -12.976 25.749 -5.580 1.00 55.81 332 PRO A N 1
ATOM 2599 C CA . PRO A 1 332 ? -13.408 25.878 -4.192 1.00 55.81 332 PRO A CA 1
ATOM 2600 C C . PRO A 1 332 ? -13.545 24.503 -3.519 1.00 55.81 332 PRO A C 1
ATOM 2602 O O . PRO A 1 332 ? -14.385 23.700 -3.913 1.00 55.81 332 PRO A O 1
ATOM 2605 N N . SER A 1 333 ? -12.732 24.251 -2.494 1.00 59.69 333 SER A N 1
ATOM 2606 C CA . SER A 1 333 ? -12.745 23.042 -1.662 1.00 59.69 333 SER A CA 1
ATOM 2607 C C . SER A 1 333 ? -12.853 23.430 -0.186 1.00 59.69 333 SER A C 1
ATOM 2609 O O . SER A 1 333 ? -12.426 24.517 0.210 1.00 59.69 333 SER A O 1
ATOM 2611 N N . GLU A 1 334 ? -13.411 22.546 0.645 1.00 54.56 334 GLU A N 1
ATOM 2612 C CA . GLU A 1 334 ? -13.453 22.733 2.103 1.00 54.56 334 GLU A CA 1
ATOM 2613 C C . GLU A 1 334 ? -12.059 22.638 2.752 1.00 54.56 334 GLU A C 1
ATOM 2615 O O . GLU A 1 334 ? -11.843 23.190 3.834 1.00 54.56 334 GLU A O 1
ATOM 2620 N N . LYS A 1 335 ? -11.091 21.983 2.091 1.00 63.25 335 LYS A N 1
ATOM 2621 C CA . LYS A 1 335 ? -9.703 21.870 2.566 1.00 63.25 335 LYS A CA 1
ATOM 2622 C C . LYS A 1 335 ? -8.857 23.044 2.055 1.00 63.25 335 LYS A C 1
ATOM 2624 O O . LYS A 1 335 ? -8.428 23.063 0.905 1.00 63.25 335 LYS A O 1
ATOM 2629 N N . ILE A 1 336 ? -8.604 24.026 2.925 1.00 61.38 336 ILE A N 1
ATOM 2630 C CA . ILE A 1 336 ? -7.733 25.187 2.660 1.00 61.38 336 ILE A CA 1
ATOM 2631 C C . ILE A 1 336 ? -6.359 24.948 3.300 1.00 61.38 336 ILE A C 1
ATOM 2633 O O . ILE A 1 336 ? -6.286 24.500 4.441 1.00 61.38 336 ILE A O 1
ATOM 2637 N N . GLY A 1 337 ? -5.277 25.302 2.598 1.00 68.31 337 GLY A N 1
ATOM 2638 C CA . GLY A 1 337 ? -3.913 25.249 3.147 1.00 68.31 337 GLY A CA 1
ATOM 2639 C C . GLY A 1 337 ? -3.236 23.878 3.072 1.00 68.31 337 GLY A C 1
ATOM 2640 O O . GLY A 1 337 ? -2.308 23.630 3.831 1.00 68.31 337 GLY A O 1
ATOM 2641 N N . VAL A 1 338 ? -3.694 22.998 2.177 1.00 77.50 338 VAL A N 1
ATOM 2642 C CA . VAL A 1 338 ? -3.044 21.707 1.910 1.00 77.50 338 VAL A CA 1
ATOM 2643 C C . VAL A 1 338 ? -1.718 21.900 1.170 1.00 77.50 338 VAL A C 1
ATOM 2645 O O . VAL A 1 338 ? -1.601 22.753 0.276 1.00 77.50 338 VAL A O 1
ATOM 2648 N N . THR A 1 339 ? -0.717 21.114 1.558 1.00 83.25 339 THR A N 1
ATOM 2649 C CA . THR A 1 339 ? 0.572 21.065 0.868 1.00 83.25 339 THR A CA 1
ATOM 2650 C C . THR A 1 339 ? 0.453 20.297 -0.450 1.00 83.25 339 THR A C 1
ATOM 2652 O O . THR A 1 339 ? -0.418 19.438 -0.590 1.00 83.25 339 THR A O 1
ATOM 2655 N N . CYS A 1 340 ? 1.279 20.679 -1.422 1.00 82.44 340 CYS A N 1
ATOM 2656 C CA . CYS A 1 340 ? 1.503 19.921 -2.655 1.00 82.44 340 CYS A CA 1
ATOM 2657 C C . CYS A 1 340 ? 2.967 19.489 -2.776 1.00 82.44 340 CYS A C 1
ATOM 2659 O O . CYS A 1 340 ? 3.341 19.046 -3.846 1.00 82.44 340 CYS A O 1
ATOM 2661 N N . ASP A 1 341 ? 3.780 19.696 -1.736 1.00 87.69 341 ASP A N 1
ATOM 2662 C CA . ASP A 1 341 ? 5.168 19.246 -1.729 1.00 87.69 341 ASP A CA 1
ATOM 2663 C C . ASP A 1 341 ? 5.193 17.729 -1.529 1.00 87.69 341 ASP A C 1
ATOM 2665 O O . ASP A 1 341 ? 4.627 17.220 -0.552 1.00 87.69 341 ASP A O 1
ATOM 2669 N N . ASP A 1 342 ? 5.814 17.018 -2.466 1.00 90.12 342 ASP A N 1
ATOM 2670 C CA . ASP A 1 342 ? 5.870 15.557 -2.465 1.00 90.12 342 ASP A CA 1
ATOM 2671 C C . ASP A 1 342 ? 6.447 14.983 -1.162 1.00 90.12 342 ASP A C 1
ATOM 2673 O O . ASP A 1 342 ? 5.932 13.994 -0.636 1.00 90.12 342 ASP A O 1
ATOM 2677 N N . MET A 1 343 ? 7.455 15.625 -0.570 1.00 92.88 343 MET A N 1
ATOM 2678 C CA . MET A 1 343 ? 8.156 15.085 0.597 1.00 92.88 343 MET A CA 1
ATOM 2679 C C . MET A 1 343 ? 7.433 15.401 1.914 1.00 92.88 343 MET A C 1
ATOM 2681 O O . MET A 1 343 ? 7.407 14.558 2.817 1.00 92.88 343 MET A O 1
ATOM 2685 N N . GLU A 1 344 ? 6.739 16.539 2.013 1.00 92.88 344 GLU A N 1
ATOM 2686 C CA . GLU A 1 344 ? 5.765 16.785 3.089 1.00 92.88 344 GLU A CA 1
ATOM 2687 C C . GLU A 1 344 ? 4.590 15.790 3.016 1.00 92.88 344 GLU A C 1
ATOM 2689 O O . GLU A 1 344 ? 4.112 15.295 4.042 1.00 92.88 344 GLU A O 1
ATOM 2694 N N . ILE A 1 345 ? 4.123 15.452 1.809 1.00 93.00 345 ILE A N 1
ATOM 2695 C CA . ILE A 1 345 ? 3.072 14.444 1.603 1.00 93.00 345 ILE A CA 1
ATOM 2696 C C . ILE A 1 345 ? 3.569 13.040 1.963 1.00 93.00 345 ILE A C 1
ATOM 2698 O O . ILE A 1 345 ? 2.828 12.282 2.603 1.00 93.00 345 ILE A O 1
ATOM 2702 N N . ALA A 1 346 ? 4.806 12.695 1.604 1.00 95.25 346 ALA A N 1
ATOM 2703 C CA . ALA A 1 346 ? 5.441 11.444 2.004 1.00 95.25 346 ALA A CA 1
ATOM 2704 C C . ALA A 1 346 ? 5.433 11.293 3.530 1.00 95.25 346 ALA A C 1
ATOM 2706 O O . ALA A 1 346 ? 5.060 10.239 4.047 1.00 95.25 346 ALA A O 1
ATOM 2707 N N . GLU A 1 347 ? 5.748 12.360 4.271 1.00 95.56 347 GLU A N 1
ATOM 2708 C CA . GLU A 1 347 ? 5.685 12.355 5.734 1.00 95.56 347 GLU A CA 1
ATOM 2709 C C . GLU A 1 347 ? 4.259 12.137 6.271 1.00 95.56 347 GLU A C 1
ATOM 2711 O O . GLU A 1 347 ? 4.068 11.359 7.212 1.00 95.56 347 GLU A O 1
ATOM 2716 N N . LEU A 1 348 ? 3.239 12.763 5.672 1.00 95.31 348 LEU A N 1
ATOM 2717 C CA . LEU A 1 348 ? 1.838 12.541 6.057 1.00 95.31 348 LEU A CA 1
ATOM 2718 C C . LEU A 1 348 ? 1.421 11.077 5.868 1.00 95.31 348 LEU A C 1
ATOM 2720 O O . LEU A 1 348 ? 0.836 10.479 6.774 1.00 95.31 348 LEU A O 1
ATOM 2724 N N . GLN A 1 349 ? 1.742 10.489 4.716 1.00 97.12 349 GLN A N 1
ATOM 2725 C CA . GLN A 1 349 ? 1.410 9.094 4.416 1.00 97.12 349 GLN A CA 1
ATOM 2726 C C . GLN A 1 349 ? 2.187 8.110 5.289 1.00 97.12 349 GLN A C 1
ATOM 2728 O O . GLN A 1 349 ? 1.622 7.104 5.728 1.00 97.12 349 GLN A O 1
ATOM 2733 N N . LEU A 1 350 ? 3.447 8.422 5.587 1.00 97.50 350 LEU A N 1
ATOM 2734 C CA . LEU A 1 350 ? 4.296 7.659 6.492 1.00 97.50 350 LEU A CA 1
ATOM 2735 C C . LEU A 1 350 ? 3.757 7.674 7.924 1.00 97.50 350 LEU A C 1
ATOM 2737 O O . LEU A 1 350 ? 3.671 6.629 8.559 1.00 97.50 350 LEU A O 1
ATOM 2741 N N . ASN A 1 351 ? 3.345 8.829 8.445 1.00 97.56 351 ASN A N 1
ATOM 2742 C CA . ASN A 1 351 ? 2.711 8.890 9.764 1.00 97.56 351 ASN A CA 1
ATOM 2743 C C . ASN A 1 351 ? 1.404 8.087 9.782 1.00 97.56 351 ASN A C 1
ATOM 2745 O O . ASN A 1 351 ? 1.179 7.288 10.690 1.00 97.56 351 ASN A O 1
ATOM 2749 N N . ASN A 1 352 ? 0.582 8.226 8.742 1.00 98.00 352 ASN A N 1
ATOM 2750 C CA . ASN A 1 352 ? -0.709 7.557 8.684 1.00 98.00 352 ASN A CA 1
ATOM 2751 C C . ASN A 1 352 ? -0.610 6.026 8.578 1.00 98.00 352 ASN A C 1
ATOM 2753 O O . ASN A 1 352 ? -1.450 5.330 9.143 1.00 98.00 352 ASN A O 1
ATOM 2757 N N . ILE A 1 353 ? 0.415 5.467 7.920 1.00 98.31 353 ILE A N 1
ATOM 2758 C CA . ILE A 1 353 ? 0.577 4.003 7.867 1.00 98.31 353 ILE A CA 1
ATOM 2759 C C . ILE A 1 353 ? 0.967 3.419 9.237 1.00 98.31 353 ILE A C 1
ATOM 2761 O O . ILE A 1 353 ? 0.502 2.337 9.601 1.00 98.31 353 ILE A O 1
ATOM 2765 N N . TYR A 1 354 ? 1.741 4.152 10.046 1.00 98.62 354 TYR A N 1
ATOM 2766 C CA . TYR A 1 354 ? 1.992 3.781 11.443 1.00 98.62 354 TYR A CA 1
ATOM 2767 C C . TYR A 1 354 ? 0.737 3.942 12.313 1.00 98.62 354 TYR A C 1
ATOM 2769 O O . TYR A 1 354 ? 0.442 3.064 13.122 1.00 98.62 354 TYR A O 1
ATOM 2777 N N . GLU A 1 355 ? -0.059 4.994 12.106 1.00 98.50 355 GLU A N 1
ATOM 2778 C CA . GLU A 1 355 ? -1.363 5.140 12.770 1.00 98.50 355 GLU A CA 1
ATOM 2779 C C . GLU A 1 355 ? -2.327 4.003 12.400 1.00 98.50 355 GLU A C 1
ATOM 2781 O O . GLU A 1 355 ? -3.065 3.525 13.260 1.00 98.50 355 GLU A O 1
ATOM 2786 N N . MET A 1 356 ? -2.301 3.520 11.154 1.00 98.44 356 MET A N 1
ATOM 2787 C CA . MET A 1 356 ? -3.078 2.356 10.723 1.00 98.44 356 MET A CA 1
ATOM 2788 C C . MET A 1 356 ? -2.637 1.092 11.466 1.00 98.44 356 MET A C 1
ATOM 2790 O O . MET A 1 356 ? -3.481 0.324 11.934 1.00 98.44 356 MET A O 1
ATOM 2794 N N . GLN A 1 357 ? -1.325 0.882 11.612 1.00 98.69 357 GLN A N 1
ATOM 2795 C CA . GLN A 1 357 ? -0.779 -0.221 12.403 1.00 98.69 357 GLN A CA 1
ATOM 2796 C C . GLN A 1 357 ? -1.295 -0.171 13.851 1.00 98.69 357 GLN A C 1
ATOM 2798 O O . GLN A 1 357 ? -1.777 -1.185 14.366 1.00 98.69 357 GLN A O 1
ATOM 2803 N N . ASP A 1 358 ? -1.242 1.003 14.479 1.00 98.56 358 ASP A N 1
ATOM 2804 C CA . ASP A 1 358 ? -1.713 1.226 15.849 1.00 98.56 358 ASP A CA 1
ATOM 2805 C C . ASP A 1 358 ? -3.239 1.100 15.965 1.00 98.56 358 ASP A C 1
ATOM 2807 O O . ASP A 1 358 ? -3.762 0.595 16.961 1.00 98.56 358 ASP A O 1
ATOM 2811 N N . TYR A 1 359 ? -3.980 1.512 14.936 1.00 98.62 359 TYR A N 1
ATOM 2812 C CA . TYR A 1 359 ? -5.426 1.338 14.869 1.00 98.62 359 TYR A CA 1
ATOM 2813 C C . TYR A 1 359 ? -5.804 -0.143 14.829 1.00 98.62 359 TYR A C 1
ATOM 2815 O O . TYR A 1 359 ? -6.697 -0.560 15.570 1.00 98.62 359 TYR A O 1
ATOM 2823 N N . ILE A 1 360 ? -5.112 -0.944 14.011 1.00 98.56 360 ILE A N 1
ATOM 2824 C CA . ILE A 1 360 ? -5.295 -2.402 13.932 1.00 98.56 360 ILE A CA 1
ATOM 2825 C C . ILE A 1 360 ? -4.893 -3.062 15.258 1.00 98.56 360 ILE A C 1
ATOM 2827 O O . ILE A 1 360 ? -5.612 -3.931 15.749 1.00 98.56 360 ILE A O 1
ATOM 2831 N N . ASP A 1 361 ? -3.806 -2.613 15.888 1.00 98.31 361 ASP A N 1
ATOM 2832 C CA . ASP A 1 361 ? -3.416 -3.043 17.237 1.00 98.31 361 ASP A CA 1
ATOM 2833 C C . ASP A 1 361 ? -4.511 -2.764 18.267 1.00 98.31 361 ASP A C 1
ATOM 2835 O O . ASP A 1 361 ? -4.869 -3.641 19.055 1.00 98.31 361 ASP A O 1
ATOM 2839 N N . ALA A 1 362 ? -5.108 -1.573 18.229 1.00 98.00 362 ALA A N 1
ATOM 2840 C CA . ALA A 1 362 ? -6.212 -1.214 19.109 1.00 98.00 362 ALA A CA 1
ATOM 2841 C C . ALA A 1 362 ? -7.427 -2.129 18.914 1.00 98.00 362 ALA A C 1
ATOM 2843 O O . ALA A 1 362 ? -8.077 -2.478 19.897 1.00 98.00 362 ALA A O 1
ATOM 2844 N N . GLN A 1 363 ? -7.708 -2.564 17.678 1.00 96.62 363 GLN A N 1
ATOM 2845 C CA . GLN A 1 363 ? -8.768 -3.545 17.415 1.00 96.62 363 GLN A CA 1
ATOM 2846 C C . GLN A 1 363 ? -8.452 -4.929 17.990 1.00 96.62 363 GLN A C 1
ATOM 2848 O O . GLN A 1 363 ? -9.382 -5.658 18.334 1.00 96.62 363 GLN A O 1
ATOM 2853 N N . CYS A 1 364 ? -7.166 -5.269 18.105 1.00 93.44 364 CYS A N 1
ATOM 2854 C CA . CYS A 1 364 ? -6.681 -6.593 18.483 1.00 93.44 364 CYS A CA 1
ATOM 2855 C C . CYS A 1 364 ? -6.123 -6.702 19.902 1.00 93.44 364 CYS A C 1
ATOM 2857 O O . CYS A 1 364 ? -5.381 -7.633 20.200 1.00 93.44 364 CYS A O 1
ATOM 2859 N N . GLY A 1 365 ? -6.518 -5.806 20.805 1.00 90.12 365 GLY A N 1
ATOM 2860 C CA . GLY A 1 365 ? -6.167 -5.928 22.222 1.00 90.12 365 GLY A CA 1
ATOM 2861 C C . GLY A 1 365 ? -4.847 -5.259 22.603 1.00 90.12 365 GLY A C 1
ATOM 2862 O O . GLY A 1 365 ? -4.307 -5.537 23.673 1.00 90.12 365 GLY A O 1
ATOM 2863 N N . GLY A 1 366 ? -4.350 -4.336 21.779 1.00 94.62 366 GLY A N 1
ATOM 2864 C CA . GLY A 1 366 ? -3.306 -3.386 22.154 1.00 94.62 366 GLY A CA 1
ATOM 2865 C C . GLY A 1 366 ? -2.023 -3.486 21.326 1.00 94.62 366 GLY A C 1
ATOM 2866 O O . GLY A 1 366 ? -1.972 -4.199 20.321 1.00 94.62 366 GLY A O 1
ATOM 2867 N N . PRO A 1 367 ? -0.970 -2.756 21.739 1.00 95.94 367 PRO A N 1
ATOM 2868 C CA . PRO A 1 367 ? 0.252 -2.599 20.960 1.00 95.94 367 PRO A CA 1
ATOM 2869 C C . PRO A 1 367 ? 0.876 -3.940 20.564 1.00 95.94 367 PRO A C 1
ATOM 2871 O O . PRO A 1 367 ? 1.069 -4.836 21.391 1.00 95.94 367 PRO A O 1
ATOM 2874 N N . GLY A 1 368 ? 1.204 -4.076 19.283 1.00 92.88 368 GLY A N 1
ATOM 2875 C CA . GLY A 1 368 ? 1.817 -5.264 18.704 1.00 92.88 368 GLY A CA 1
ATOM 2876 C C . GLY A 1 368 ? 0.901 -6.479 18.555 1.00 92.88 368 GLY A C 1
ATOM 2877 O O . GLY A 1 368 ? 1.395 -7.509 18.092 1.00 92.88 368 GLY A O 1
ATOM 2878 N N . GLN A 1 369 ? -0.381 -6.421 18.929 1.00 93.19 369 GLN A N 1
ATOM 2879 C CA . GLN A 1 369 ? -1.293 -7.572 18.837 1.00 93.19 369 GLN A CA 1
ATOM 2880 C C . GLN A 1 369 ? -1.954 -7.729 17.459 1.00 93.19 369 GLN A C 1
ATOM 2882 O O . GLN A 1 369 ? -2.413 -8.816 17.120 1.00 93.19 369 GLN A O 1
ATOM 2887 N N . GLY A 1 370 ? -1.959 -6.681 16.639 1.00 95.19 370 GLY A N 1
ATOM 2888 C CA . GLY A 1 370 ? -2.521 -6.669 15.295 1.00 95.19 370 GLY A CA 1
ATOM 2889 C C . GLY A 1 370 ? -1.742 -7.509 14.279 1.00 95.19 370 GLY A C 1
ATOM 2890 O O . GLY A 1 370 ? -0.560 -7.830 14.452 1.00 95.19 370 GLY A O 1
ATOM 2891 N N . TRP A 1 371 ? -2.418 -7.846 13.177 1.00 95.81 371 TRP A N 1
ATOM 2892 C CA . TRP A 1 371 ? -1.895 -8.700 12.104 1.00 95.81 371 TRP A CA 1
ATOM 2893 C C . TRP A 1 371 ? -1.028 -7.961 11.072 1.00 95.81 371 TRP A C 1
ATOM 2895 O O . TRP A 1 371 ? -0.277 -8.604 10.352 1.00 95.81 371 TRP A O 1
ATOM 2905 N N . PHE A 1 372 ? -1.092 -6.633 10.998 1.00 98.25 372 PHE A N 1
ATOM 2906 C CA . PHE A 1 372 ? -0.384 -5.807 10.009 1.00 98.25 372 PHE A CA 1
ATOM 2907 C C . PHE A 1 372 ? 0.892 -5.228 10.617 1.00 98.25 372 PHE A C 1
ATOM 2909 O O . PHE A 1 372 ? 0.746 -4.433 11.538 1.00 98.25 372 PHE A O 1
ATOM 2916 N N . ARG A 1 373 ? 2.109 -5.609 10.201 1.00 98.44 373 ARG A N 1
ATOM 2917 C CA . ARG A 1 373 ? 3.368 -5.075 10.771 1.00 98.44 373 ARG A CA 1
ATOM 2918 C C . ARG A 1 373 ? 4.245 -4.419 9.715 1.00 98.44 373 ARG A C 1
ATOM 2920 O O . ARG A 1 373 ? 4.655 -5.085 8.769 1.00 98.44 373 ARG A O 1
ATOM 2927 N N . ILE A 1 374 ? 4.613 -3.165 9.951 1.00 98.81 374 ILE A N 1
ATOM 2928 C CA . ILE A 1 374 ? 5.663 -2.478 9.199 1.00 98.81 374 ILE A CA 1
ATOM 2929 C C . ILE A 1 374 ? 7.011 -3.086 9.587 1.00 98.81 374 ILE A C 1
ATOM 2931 O O . ILE A 1 374 ? 7.307 -3.241 10.773 1.00 98.81 374 ILE A O 1
ATOM 2935 N N . VAL A 1 375 ? 7.807 -3.460 8.589 1.00 98.62 375 VAL A N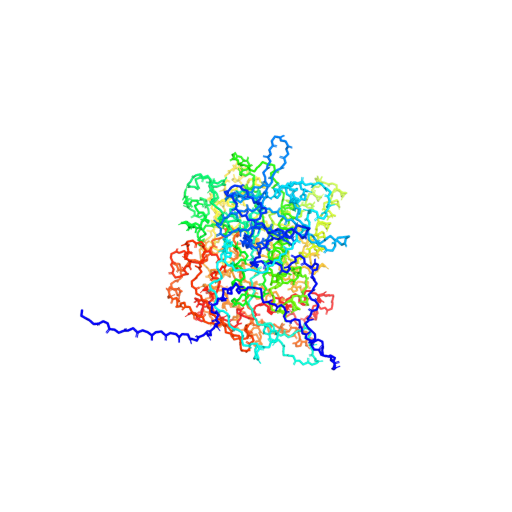 1
ATOM 2936 C CA . VAL A 1 375 ? 9.097 -4.132 8.757 1.00 98.62 375 VAL A CA 1
ATOM 2937 C C . VAL A 1 375 ? 10.157 -3.509 7.865 1.00 98.62 375 VAL A C 1
ATOM 2939 O O . VAL A 1 375 ? 9.866 -2.906 6.836 1.00 98.62 375 VAL A O 1
ATOM 2942 N N . THR A 1 376 ? 11.413 -3.684 8.260 1.00 98.12 376 THR A N 1
ATOM 2943 C CA . THR A 1 376 ? 12.544 -2.993 7.623 1.00 98.12 376 THR A CA 1
ATOM 2944 C C . THR A 1 376 ? 13.664 -3.919 7.160 1.00 98.12 376 THR A C 1
ATOM 2946 O O . THR A 1 376 ? 14.675 -3.454 6.636 1.00 98.12 376 THR A O 1
ATOM 2949 N N . SER A 1 377 ? 13.514 -5.227 7.378 1.00 96.31 377 SER A N 1
ATOM 2950 C CA . SER A 1 377 ? 14.499 -6.241 6.994 1.00 96.31 377 SER A CA 1
ATOM 2951 C C . SER A 1 377 ? 13.844 -7.588 6.710 1.00 96.31 377 SER A C 1
ATOM 2953 O O . SER A 1 377 ? 12.775 -7.897 7.248 1.00 96.31 377 SER A O 1
ATOM 2955 N N . SER A 1 378 ? 14.523 -8.425 5.930 1.00 93.69 378 SER A N 1
ATOM 2956 C CA . SER A 1 378 ? 14.135 -9.808 5.638 1.00 93.69 378 SER A CA 1
ATOM 2957 C C . SER A 1 378 ? 13.924 -10.623 6.921 1.00 93.69 378 SER A C 1
ATOM 2959 O O . SER A 1 378 ? 12.901 -11.286 7.095 1.00 93.69 378 SER A O 1
ATOM 2961 N N . ARG A 1 379 ? 14.846 -10.505 7.885 1.00 91.12 379 ARG A N 1
ATOM 2962 C CA . ARG A 1 379 ? 14.790 -11.197 9.182 1.00 91.12 379 ARG A CA 1
ATOM 2963 C C . ARG A 1 379 ? 13.576 -10.779 10.004 1.00 91.12 379 ARG A C 1
ATOM 2965 O O . ARG A 1 379 ? 12.926 -11.621 10.626 1.00 91.12 379 ARG A O 1
ATOM 2972 N N . GLU A 1 380 ? 13.277 -9.483 10.042 1.00 94.19 380 GLU A N 1
ATOM 2973 C CA . GLU A 1 380 ? 12.094 -8.985 10.740 1.00 94.19 380 GLU A CA 1
ATOM 2974 C C . GLU A 1 380 ? 10.808 -9.476 10.071 1.00 94.19 380 GLU A C 1
ATOM 2976 O O . GLU A 1 380 ? 9.922 -9.981 10.762 1.00 94.19 380 GLU A O 1
ATOM 2981 N N . ALA A 1 381 ? 10.743 -9.406 8.742 1.00 94.94 381 ALA A N 1
ATOM 2982 C CA . ALA A 1 381 ? 9.616 -9.893 7.962 1.00 94.94 381 ALA A CA 1
ATOM 2983 C C . ALA A 1 381 ? 9.367 -11.391 8.192 1.00 94.94 381 ALA A C 1
ATOM 2985 O O . ALA A 1 381 ? 8.243 -11.780 8.505 1.00 94.94 381 ALA A O 1
ATOM 2986 N N . ARG A 1 382 ? 10.413 -12.231 8.160 1.00 91.12 382 ARG A N 1
ATOM 2987 C CA . ARG A 1 382 ? 10.314 -13.666 8.485 1.00 91.12 382 ARG A CA 1
ATOM 2988 C C . ARG A 1 382 ? 9.769 -13.899 9.891 1.00 91.12 382 ARG A C 1
ATOM 2990 O O . ARG A 1 382 ? 8.869 -14.716 10.069 1.00 91.12 382 ARG A O 1
ATOM 2997 N N . ARG A 1 383 ? 10.256 -13.154 10.890 1.00 88.50 383 ARG A N 1
ATOM 2998 C CA . ARG A 1 383 ? 9.756 -13.238 12.274 1.00 88.50 383 ARG A CA 1
ATOM 2999 C C . ARG A 1 383 ? 8.274 -12.867 12.366 1.00 88.50 383 ARG A C 1
ATOM 3001 O O . ARG A 1 383 ? 7.531 -13.542 13.072 1.00 88.50 383 ARG A O 1
ATOM 3008 N N . VAL A 1 384 ? 7.854 -11.799 11.693 1.00 91.44 384 VAL A N 1
ATOM 3009 C CA . VAL A 1 384 ? 6.455 -11.342 11.642 1.00 91.44 384 VAL A CA 1
ATOM 3010 C C . VAL A 1 384 ? 5.567 -12.392 10.974 1.00 91.44 384 VAL A C 1
ATOM 3012 O O . VAL A 1 384 ? 4.558 -12.799 11.549 1.00 91.44 384 VAL A O 1
ATOM 3015 N N . ILE A 1 385 ? 5.980 -12.900 9.816 1.00 89.38 385 ILE A N 1
ATOM 3016 C CA . ILE A 1 385 ? 5.246 -13.922 9.064 1.00 89.38 385 ILE A CA 1
ATOM 3017 C C . ILE A 1 385 ? 5.123 -15.221 9.865 1.00 89.38 385 ILE A C 1
ATOM 3019 O O . ILE A 1 385 ? 4.037 -15.788 9.939 1.00 89.38 385 ILE A O 1
ATOM 3023 N N . ALA A 1 386 ? 6.183 -15.648 10.555 1.00 82.94 386 ALA A N 1
ATOM 3024 C CA . ALA A 1 386 ? 6.161 -16.827 11.426 1.00 82.94 386 ALA A CA 1
ATOM 3025 C C . ALA A 1 386 ? 5.222 -16.680 12.643 1.00 82.94 386 ALA A C 1
ATOM 3027 O O . ALA A 1 386 ? 4.820 -17.677 13.245 1.00 82.94 386 ALA A O 1
ATOM 3028 N N . GLN A 1 387 ? 4.858 -15.447 13.015 1.00 83.56 387 GLN A N 1
ATOM 3029 C CA . GLN A 1 387 ? 3.820 -15.150 14.012 1.00 83.56 387 GLN A CA 1
ATOM 3030 C C . GLN A 1 387 ? 2.407 -15.131 13.401 1.00 83.56 387 GLN A C 1
ATOM 3032 O O . GLN A 1 387 ? 1.448 -14.782 14.086 1.00 83.56 387 GLN A O 1
ATOM 3037 N N . GLY A 1 388 ? 2.271 -15.486 12.122 1.00 84.50 388 GLY A N 1
ATOM 3038 C CA . GLY A 1 388 ? 1.022 -15.448 11.371 1.00 84.50 388 GLY A CA 1
ATOM 3039 C C . GLY A 1 388 ? 0.645 -14.066 10.846 1.00 84.50 388 GLY A C 1
ATOM 3040 O O . GLY A 1 388 ? -0.463 -13.910 10.355 1.00 84.50 388 GLY A O 1
ATOM 3041 N N . LYS A 1 389 ? 1.518 -13.060 10.945 1.00 92.19 389 LYS A N 1
ATOM 3042 C CA . LYS A 1 389 ? 1.215 -11.663 10.600 1.00 92.19 389 LYS A CA 1
ATOM 3043 C C . LYS A 1 389 ? 1.657 -11.324 9.173 1.00 92.19 389 LYS A C 1
ATOM 3045 O O . LYS A 1 389 ? 2.481 -12.016 8.584 1.00 92.19 389 LYS A O 1
ATOM 3050 N N . MET A 1 390 ? 1.111 -10.253 8.614 1.00 96.56 390 MET A N 1
ATOM 3051 C CA . MET A 1 390 ? 1.555 -9.661 7.355 1.00 96.56 390 MET A CA 1
ATOM 3052 C C . MET A 1 390 ? 2.775 -8.765 7.597 1.00 96.56 390 MET A C 1
ATOM 3054 O O . MET A 1 390 ? 2.765 -7.936 8.510 1.00 96.56 390 MET A O 1
ATOM 3058 N N . ALA A 1 391 ? 3.800 -8.929 6.766 1.00 98.25 391 ALA A N 1
ATOM 3059 C CA . ALA A 1 391 ? 4.958 -8.051 6.683 1.00 98.25 391 ALA A CA 1
ATOM 3060 C C . ALA A 1 391 ? 4.702 -6.942 5.654 1.00 98.25 391 ALA A C 1
ATOM 3062 O O . ALA A 1 391 ? 4.342 -7.225 4.512 1.00 98.25 391 ALA A O 1
ATOM 3063 N N . VAL A 1 392 ? 4.895 -5.693 6.064 1.00 98.81 392 VAL A N 1
ATOM 3064 C CA . VAL A 1 392 ? 4.617 -4.501 5.260 1.00 98.81 392 VAL A CA 1
ATOM 3065 C C . VAL A 1 392 ? 5.904 -3.705 5.088 1.00 98.81 392 VAL A C 1
ATOM 3067 O O . VAL A 1 392 ? 6.483 -3.253 6.074 1.00 98.81 392 VAL A O 1
ATOM 3070 N N . PHE A 1 393 ? 6.356 -3.540 3.852 1.00 98.81 393 PHE A N 1
ATOM 3071 C CA . PHE A 1 393 ? 7.496 -2.693 3.505 1.00 98.81 393 PHE A CA 1
ATOM 3072 C C . PHE A 1 393 ? 7.011 -1.332 3.007 1.00 98.81 393 PHE A C 1
ATOM 3074 O O . PHE A 1 393 ? 5.886 -1.212 2.526 1.00 98.81 393 PHE A O 1
ATOM 3081 N N . LEU A 1 394 ? 7.853 -0.309 3.143 1.00 98.75 394 LEU A N 1
ATOM 3082 C CA . LEU A 1 394 ? 7.532 1.068 2.772 1.00 98.75 394 LEU A CA 1
ATOM 3083 C C . LEU A 1 394 ? 8.418 1.532 1.615 1.00 98.75 394 LEU A C 1
ATOM 3085 O O . LEU A 1 394 ? 9.619 1.232 1.599 1.00 98.75 394 LEU A O 1
ATOM 3089 N N . SER A 1 395 ? 7.828 2.285 0.694 1.00 98.25 395 SER A N 1
ATOM 3090 C CA . SER A 1 395 ? 8.483 2.783 -0.511 1.00 98.25 395 SER A CA 1
ATOM 3091 C C . SER A 1 395 ? 7.997 4.186 -0.898 1.00 98.25 395 SER A C 1
ATOM 3093 O O . SER A 1 395 ? 6.933 4.622 -0.446 1.00 98.25 395 SER A O 1
ATOM 3095 N N . LEU A 1 396 ? 8.802 4.898 -1.690 1.00 97.62 396 LEU A N 1
ATOM 3096 C CA . LEU A 1 396 ? 8.537 6.252 -2.181 1.00 97.62 396 LEU A CA 1
ATOM 3097 C C . LEU A 1 396 ? 8.365 6.255 -3.699 1.00 97.62 396 LEU A C 1
ATOM 3099 O O . LEU A 1 396 ? 9.261 5.808 -4.414 1.00 97.62 396 LEU A O 1
ATOM 3103 N N . GLU A 1 397 ? 7.276 6.857 -4.163 1.00 95.38 397 GLU A N 1
ATOM 3104 C CA . GLU A 1 397 ? 6.919 6.983 -5.571 1.00 95.38 397 GLU A CA 1
ATOM 3105 C C . GLU A 1 397 ? 6.366 8.378 -5.851 1.00 95.38 397 GLU A C 1
ATOM 3107 O O . GLU A 1 397 ? 5.190 8.669 -5.659 1.00 95.38 397 GLU A O 1
ATOM 3112 N N . PHE A 1 398 ? 7.252 9.288 -6.237 1.00 92.44 398 PHE A N 1
ATOM 3113 C CA . PHE A 1 398 ? 6.922 10.700 -6.382 1.00 92.44 398 PHE A CA 1
ATOM 3114 C C . PHE A 1 398 ? 7.537 11.259 -7.657 1.00 92.44 398 PHE A C 1
ATOM 3116 O O . PHE A 1 398 ? 8.654 10.893 -8.032 1.00 92.44 398 PHE A O 1
ATOM 3123 N N . ASP A 1 399 ? 6.833 12.194 -8.291 1.00 85.19 399 ASP A N 1
ATOM 3124 C CA . ASP A 1 399 ? 7.307 12.863 -9.503 1.00 85.19 399 ASP A CA 1
ATOM 3125 C C . ASP A 1 399 ? 8.587 13.664 -9.229 1.00 85.19 399 ASP A C 1
ATOM 3127 O O . ASP A 1 399 ? 9.511 13.689 -10.051 1.00 85.19 399 ASP A O 1
ATOM 3131 N N . THR A 1 400 ? 8.676 14.267 -8.039 1.00 87.25 400 THR A N 1
ATOM 3132 C CA . THR A 1 400 ? 9.816 15.077 -7.605 1.00 87.25 400 THR A CA 1
ATOM 3133 C C . THR A 1 400 ? 10.404 14.562 -6.284 1.00 87.25 400 THR A C 1
ATOM 3135 O O . THR A 1 400 ? 10.599 15.315 -5.327 1.00 87.25 400 THR A O 1
ATOM 3138 N N . VAL A 1 401 ? 10.728 13.262 -6.218 1.00 93.00 401 VAL A N 1
ATOM 3139 C CA . VAL A 1 401 ? 11.325 12.650 -5.016 1.00 93.00 401 VAL A CA 1
ATOM 3140 C C . VAL A 1 401 ? 12.585 13.405 -4.551 1.00 93.00 401 VAL A C 1
ATOM 3142 O O . VAL A 1 401 ? 13.434 13.817 -5.346 1.00 93.00 401 VAL A O 1
ATOM 3145 N N . PHE A 1 402 ? 12.678 13.645 -3.242 1.00 95.06 402 PHE A N 1
ATOM 3146 C CA . PHE A 1 402 ? 13.707 14.458 -2.573 1.00 95.06 402 PHE A CA 1
ATOM 3147 C C . PHE A 1 402 ? 13.787 15.930 -3.017 1.00 95.06 402 PHE A C 1
ATOM 3149 O O . PHE A 1 402 ? 14.774 16.611 -2.728 1.00 95.06 402 PHE A O 1
ATOM 3156 N N . GLY A 1 403 ? 12.762 16.446 -3.704 1.00 89.75 403 GLY A N 1
ATOM 3157 C CA . GLY A 1 403 ? 12.737 17.818 -4.216 1.00 89.75 403 GLY A CA 1
ATOM 3158 C C . GLY A 1 403 ? 13.577 18.022 -5.483 1.00 89.75 403 GLY A C 1
ATOM 3159 O O . GLY A 1 403 ? 13.810 19.158 -5.900 1.00 89.75 403 GLY A O 1
ATOM 3160 N N . ALA A 1 404 ? 14.059 16.948 -6.114 1.00 92.56 404 ALA A N 1
ATOM 3161 C CA . ALA A 1 404 ? 14.968 17.015 -7.256 1.00 92.56 404 ALA A CA 1
ATOM 3162 C C . ALA A 1 404 ? 14.221 17.180 -8.592 1.00 92.56 404 ALA A C 1
ATOM 3164 O O . ALA A 1 404 ? 14.210 16.298 -9.450 1.00 92.56 404 ALA A O 1
ATOM 3165 N N . GLY A 1 405 ? 13.593 18.340 -8.795 1.00 88.69 405 GLY A N 1
ATOM 3166 C CA . GLY A 1 405 ? 12.817 18.621 -10.013 1.00 88.69 405 GLY A CA 1
ATOM 3167 C C . GLY A 1 405 ? 13.664 18.942 -11.251 1.00 88.69 405 GLY A C 1
ATOM 3168 O O . GLY A 1 405 ? 13.136 19.015 -12.357 1.00 88.69 405 GLY A O 1
ATOM 3169 N N . ILE A 1 406 ? 14.969 19.172 -11.077 1.00 91.00 406 ILE A N 1
ATOM 3170 C CA . ILE A 1 406 ? 15.902 19.618 -12.122 1.00 91.00 406 ILE A CA 1
ATOM 3171 C C . ILE A 1 406 ? 17.294 19.013 -11.916 1.00 91.00 406 ILE A C 1
ATOM 3173 O O . ILE A 1 406 ? 17.698 18.742 -10.790 1.00 91.00 406 ILE A O 1
ATOM 3177 N N . ASP A 1 407 ? 18.050 18.847 -13.004 1.00 94.62 407 ASP A N 1
ATOM 3178 C CA . ASP A 1 407 ? 19.419 18.322 -12.956 1.00 94.62 407 ASP A CA 1
ATOM 3179 C C . ASP A 1 407 ? 20.399 19.369 -12.392 1.00 94.62 407 ASP A C 1
ATOM 3181 O O . ASP A 1 407 ? 20.809 20.322 -13.071 1.00 94.62 407 ASP A O 1
ATOM 3185 N N . TYR A 1 408 ? 20.772 19.199 -11.123 1.00 97.12 408 TYR A N 1
ATOM 3186 C CA . TYR A 1 408 ? 21.700 20.089 -10.427 1.00 97.12 408 TYR A CA 1
ATOM 3187 C C . TYR A 1 408 ? 23.127 20.024 -10.988 1.00 97.12 408 TYR A C 1
ATOM 3189 O O . TYR A 1 408 ? 23.787 21.067 -11.057 1.00 97.12 408 TYR A O 1
ATOM 3197 N N . PHE A 1 409 ? 23.597 18.865 -11.465 1.00 97.56 409 PHE A N 1
ATOM 3198 C CA . PHE A 1 409 ? 24.916 18.772 -12.099 1.00 97.56 409 PHE A CA 1
ATOM 3199 C C . PHE A 1 409 ? 24.942 19.522 -13.426 1.00 97.56 409 PHE A C 1
ATOM 3201 O O . PHE A 1 409 ? 25.805 20.383 -13.609 1.00 97.56 409 PHE A O 1
ATOM 3208 N N . GLY A 1 410 ? 23.945 19.330 -14.292 1.00 96.06 410 GLY A N 1
ATOM 3209 C CA . GLY A 1 410 ? 23.830 20.095 -15.536 1.00 96.06 410 GLY A CA 1
ATOM 3210 C C . GLY A 1 410 ? 23.733 21.612 -15.300 1.00 96.06 410 GLY A C 1
ATOM 3211 O O . GLY A 1 410 ? 24.285 22.426 -16.055 1.00 96.06 410 GLY A O 1
ATOM 3212 N N . ARG A 1 411 ? 23.088 22.049 -14.208 1.00 96.56 411 ARG A N 1
ATOM 3213 C CA . ARG A 1 411 ? 23.079 23.470 -13.805 1.00 96.56 411 ARG A CA 1
ATOM 3214 C C . ARG A 1 411 ? 24.449 23.973 -13.365 1.00 96.56 411 ARG A C 1
ATOM 3216 O O . ARG A 1 411 ? 24.803 25.100 -13.719 1.00 96.56 411 ARG A O 1
ATOM 3223 N N . TYR A 1 412 ? 25.204 23.178 -12.618 1.00 97.62 412 TYR A N 1
ATOM 3224 C CA . TYR A 1 412 ? 26.561 23.528 -12.209 1.00 97.62 412 TYR A CA 1
ATOM 3225 C C . TYR A 1 412 ? 27.504 23.613 -13.417 1.00 97.62 412 TYR A C 1
ATOM 3227 O O . TYR A 1 412 ? 28.186 24.622 -13.599 1.00 97.62 412 TYR A O 1
ATOM 3235 N N . GLU A 1 413 ? 27.472 22.617 -14.303 1.00 97.12 413 GLU A N 1
ATOM 3236 C CA . GLU A 1 413 ? 28.296 22.563 -15.518 1.00 97.12 413 GLU A CA 1
ATOM 3237 C C . GLU A 1 413 ? 28.019 23.730 -16.474 1.00 97.12 413 GLU A C 1
ATOM 3239 O O . GLU A 1 413 ? 28.936 24.276 -17.090 1.00 97.12 413 GLU A O 1
ATOM 3244 N N . SER A 1 414 ? 26.761 24.175 -16.551 1.00 96.81 414 SER A N 1
ATOM 3245 C CA . SER A 1 414 ? 26.365 25.359 -17.327 1.00 96.81 414 SER A CA 1
ATOM 3246 C C . SER A 1 414 ? 26.611 26.697 -16.613 1.00 96.81 414 SER A C 1
ATOM 3248 O O . SER A 1 414 ? 26.300 27.753 -17.169 1.00 96.81 414 SER A O 1
ATOM 3250 N N . GLY A 1 415 ? 27.170 26.686 -15.398 1.00 97.12 415 GLY A N 1
ATOM 3251 C CA . GLY A 1 415 ? 27.473 27.883 -14.608 1.00 97.12 415 GLY A CA 1
ATOM 3252 C C . GLY A 1 415 ? 26.241 28.615 -14.066 1.00 97.12 415 GLY A C 1
ATOM 3253 O O . GLY A 1 415 ? 26.328 29.803 -13.754 1.00 97.12 415 GLY A O 1
ATOM 3254 N N . LYS A 1 416 ? 25.085 27.939 -13.980 1.00 97.38 416 LYS A N 1
ATOM 3255 C CA . LYS A 1 416 ? 23.825 28.495 -13.448 1.00 97.38 416 LYS A CA 1
ATOM 3256 C C . LYS A 1 416 ? 23.733 28.451 -11.922 1.00 97.38 416 LYS A C 1
ATOM 3258 O O . LYS A 1 416 ? 22.843 29.107 -11.384 1.00 97.38 416 LYS A O 1
ATOM 3263 N N . ILE A 1 417 ? 24.576 27.652 -11.269 1.00 97.75 417 ILE A N 1
ATOM 3264 C CA . ILE A 1 417 ? 24.733 27.577 -9.810 1.00 97.75 417 ILE A CA 1
ATOM 3265 C C . ILE A 1 417 ? 26.221 27.473 -9.449 1.00 97.75 417 ILE A C 1
ATOM 3267 O O . ILE A 1 417 ? 27.036 27.054 -10.278 1.00 97.75 417 ILE A O 1
ATOM 3271 N N . SER A 1 418 ? 26.583 27.876 -8.234 1.00 98.19 418 SER A N 1
ATOM 3272 C CA . SER A 1 418 ? 27.929 27.719 -7.684 1.00 98.19 418 SER A CA 1
ATOM 3273 C C . SER A 1 418 ? 28.191 26.280 -7.231 1.00 98.19 418 SER A C 1
ATOM 3275 O O . SER A 1 418 ? 27.293 25.438 -7.191 1.00 98.19 418 SER A O 1
ATOM 3277 N N . ARG A 1 419 ? 29.450 25.985 -6.887 1.00 97.94 419 ARG A N 1
ATOM 3278 C CA . ARG A 1 419 ? 29.803 24.683 -6.314 1.00 97.94 419 ARG A CA 1
ATOM 3279 C C . ARG A 1 419 ? 29.153 24.490 -4.942 1.00 97.94 419 ARG A C 1
ATOM 3281 O O . ARG A 1 419 ? 28.684 23.400 -4.654 1.00 97.94 419 ARG A O 1
ATOM 3288 N N . GLU A 1 420 ? 29.115 25.546 -4.135 1.00 98.31 420 GLU A N 1
ATOM 3289 C CA . GLU A 1 420 ? 28.482 25.534 -2.816 1.00 98.31 420 GLU A CA 1
ATOM 3290 C C . GLU A 1 420 ? 26.973 25.282 -2.913 1.00 98.31 420 GLU A C 1
ATOM 3292 O O . GLU A 1 420 ? 26.455 24.472 -2.157 1.00 98.31 420 GLU A O 1
ATOM 3297 N N . GLU A 1 421 ? 26.285 25.914 -3.872 1.00 98.12 421 GLU A N 1
ATOM 3298 C CA . GLU A 1 421 ? 24.857 25.664 -4.117 1.00 98.12 421 GLU A CA 1
ATOM 3299 C C . GLU A 1 421 ? 24.606 24.204 -4.526 1.00 98.12 421 GLU A C 1
ATOM 3301 O O . GLU A 1 421 ? 23.693 23.577 -4.004 1.00 98.12 421 GLU A O 1
ATOM 3306 N N . LEU A 1 422 ? 25.442 23.627 -5.400 1.00 98.12 422 LEU A N 1
ATOM 3307 C CA . LEU A 1 422 ? 25.351 22.204 -5.743 1.00 98.12 422 LEU A CA 1
ATOM 3308 C C . LEU A 1 422 ? 25.554 21.303 -4.514 1.00 98.12 422 LEU A C 1
ATOM 3310 O O . LEU A 1 422 ? 24.763 20.394 -4.287 1.00 98.12 422 LEU A O 1
ATOM 3314 N N . ASP A 1 423 ? 26.610 21.542 -3.733 1.00 98.19 423 ASP A N 1
ATOM 3315 C CA . ASP A 1 423 ? 26.915 20.732 -2.549 1.00 98.19 423 ASP A CA 1
ATOM 3316 C C . ASP A 1 423 ? 25.790 20.833 -1.486 1.00 98.19 423 ASP A C 1
ATOM 3318 O O . ASP A 1 423 ? 25.561 19.881 -0.738 1.00 98.19 423 ASP A O 1
ATOM 3322 N N . ASP A 1 424 ? 25.068 21.958 -1.423 1.00 98.12 424 ASP A N 1
ATOM 3323 C CA . ASP A 1 424 ? 23.887 22.131 -0.570 1.00 98.12 424 ASP A CA 1
ATOM 3324 C C . ASP A 1 424 ? 22.687 21.293 -1.048 1.00 98.12 424 ASP A C 1
ATOM 3326 O O . ASP A 1 424 ? 22.062 20.625 -0.222 1.00 98.12 424 ASP A O 1
ATOM 3330 N N . GLU A 1 425 ? 22.400 21.264 -2.354 1.00 97.62 425 GLU A N 1
ATOM 3331 C CA . GLU A 1 425 ? 21.305 20.454 -2.918 1.00 97.62 425 GLU A CA 1
ATOM 3332 C C . GLU A 1 425 ? 21.556 18.946 -2.760 1.00 97.62 425 GLU A C 1
ATOM 3334 O O . GLU A 1 425 ? 20.663 18.204 -2.348 1.00 97.62 425 GLU A O 1
ATOM 3339 N N . LEU A 1 426 ? 22.784 18.477 -3.020 1.00 98.31 426 LEU A N 1
ATOM 3340 C CA . LEU A 1 426 ? 23.138 17.061 -2.836 1.00 98.31 426 LEU A CA 1
ATOM 3341 C C . LEU A 1 426 ? 23.007 16.636 -1.372 1.00 98.31 426 LEU A C 1
ATOM 3343 O O . LEU A 1 426 ? 22.448 15.579 -1.079 1.00 98.31 426 LEU A O 1
ATOM 3347 N N . ARG A 1 427 ? 23.471 17.483 -0.443 1.00 98.31 427 ARG A N 1
ATOM 3348 C CA . ARG A 1 427 ? 23.329 17.233 0.995 1.00 98.31 427 ARG A CA 1
ATOM 3349 C C . ARG A 1 427 ? 21.859 17.174 1.408 1.00 98.31 427 ARG A C 1
ATOM 3351 O O . ARG A 1 427 ? 21.501 16.321 2.209 1.00 98.31 427 ARG A O 1
ATOM 3358 N N . ASN A 1 428 ? 21.009 18.033 0.849 1.00 97.81 428 ASN A N 1
ATOM 3359 C CA . ASN A 1 428 ? 19.571 18.000 1.112 1.00 97.81 428 ASN A CA 1
ATOM 3360 C C . ASN A 1 428 ? 18.917 16.689 0.630 1.00 97.81 428 ASN A C 1
ATOM 3362 O O . ASN A 1 428 ? 18.059 16.145 1.325 1.00 97.81 428 ASN A O 1
ATOM 3366 N N . ILE A 1 429 ? 19.331 16.150 -0.524 1.00 98.00 429 ILE A N 1
ATOM 3367 C CA . ILE A 1 429 ? 18.865 14.832 -0.992 1.00 98.00 429 ILE A CA 1
ATOM 3368 C C . ILE A 1 429 ? 19.326 13.726 -0.032 1.00 98.00 429 ILE A C 1
ATOM 3370 O O . ILE A 1 429 ? 18.517 12.891 0.371 1.00 98.00 429 ILE A O 1
ATOM 3374 N N . GLU A 1 430 ? 20.599 13.728 0.374 1.00 98.06 430 GLU A N 1
ATOM 3375 C CA . GLU A 1 430 ? 21.136 12.742 1.322 1.00 98.06 430 GLU A CA 1
ATOM 3376 C C . GLU A 1 430 ? 20.417 12.779 2.681 1.00 98.06 430 GLU A C 1
ATOM 3378 O O . GLU A 1 430 ? 20.032 11.727 3.188 1.00 98.06 430 GLU A O 1
ATOM 3383 N N . GLU A 1 431 ? 20.195 13.970 3.247 1.00 98.06 431 GLU A N 1
ATOM 3384 C CA . GLU A 1 431 ? 19.520 14.158 4.540 1.00 98.06 431 GLU A CA 1
ATOM 3385 C C . GLU A 1 431 ? 18.066 13.663 4.507 1.00 98.06 431 GLU A C 1
ATOM 3387 O O . GLU A 1 431 ? 17.606 13.017 5.453 1.00 98.06 431 GLU A O 1
ATOM 3392 N N . GLN A 1 432 ? 17.340 13.912 3.413 1.00 97.81 432 GLN A N 1
ATOM 3393 C CA . GLN A 1 432 ? 15.988 13.376 3.238 1.00 97.81 432 GLN A CA 1
ATOM 3394 C C . GLN A 1 432 ? 16.003 11.855 3.073 1.00 97.81 432 GLN A C 1
ATOM 3396 O O . GLN A 1 432 ? 15.203 11.159 3.699 1.00 97.81 432 GLN A O 1
ATOM 3401 N N . LEU A 1 433 ? 16.927 11.318 2.276 1.00 97.75 433 LEU A N 1
ATOM 3402 C CA . LEU A 1 433 ? 17.071 9.875 2.111 1.00 97.75 433 LEU A CA 1
ATOM 3403 C C . LEU A 1 433 ? 17.355 9.184 3.452 1.00 97.75 433 LEU A C 1
ATOM 3405 O O . LEU A 1 433 ? 16.719 8.176 3.763 1.00 97.75 433 LEU A O 1
ATOM 3409 N N . ASP A 1 434 ? 18.249 9.748 4.270 1.00 97.81 434 ASP A N 1
ATOM 3410 C CA . ASP A 1 434 ? 18.502 9.304 5.645 1.00 97.81 434 ASP A CA 1
ATOM 3411 C C . ASP A 1 434 ? 17.229 9.338 6.493 1.00 97.81 434 ASP A C 1
ATOM 3413 O O . ASP A 1 434 ? 16.871 8.332 7.108 1.00 97.81 434 ASP A O 1
ATOM 3417 N N . TYR A 1 435 ? 16.501 10.457 6.470 1.00 98.00 435 TYR A N 1
ATOM 3418 C CA . TYR A 1 435 ? 15.265 10.630 7.231 1.00 98.00 435 TYR A CA 1
ATOM 3419 C C . TYR A 1 435 ? 14.227 9.538 6.931 1.00 98.00 435 TYR A C 1
ATOM 3421 O O . TYR A 1 435 ? 13.681 8.913 7.848 1.00 98.00 435 TYR A O 1
ATOM 3429 N N . PHE A 1 436 ? 13.959 9.268 5.652 1.00 98.25 436 PHE A N 1
ATOM 3430 C CA . PHE A 1 436 ? 12.981 8.255 5.249 1.00 98.25 436 PHE A CA 1
ATOM 3431 C C . PHE A 1 436 ? 13.490 6.829 5.483 1.00 98.25 436 PHE A C 1
ATOM 3433 O O . PHE A 1 436 ? 12.726 5.969 5.937 1.00 98.25 436 PHE A O 1
ATOM 3440 N N . TYR A 1 437 ? 14.780 6.572 5.253 1.00 98.38 437 TYR A N 1
ATOM 3441 C CA . TYR A 1 437 ? 15.391 5.272 5.522 1.00 98.38 437 TYR A CA 1
ATOM 3442 C C . TYR A 1 437 ? 15.348 4.915 7.017 1.00 98.38 437 TYR A C 1
ATOM 3444 O O . TYR A 1 437 ? 14.975 3.792 7.379 1.00 98.38 437 TYR A O 1
ATOM 3452 N N . GLU A 1 438 ? 15.660 5.856 7.912 1.00 97.75 438 GLU A N 1
ATOM 3453 C CA . GLU A 1 438 ? 15.575 5.667 9.369 1.00 97.75 438 GLU A CA 1
ATOM 3454 C C . GLU A 1 438 ? 14.145 5.378 9.841 1.00 97.75 438 GLU A C 1
ATOM 3456 O O . GLU A 1 438 ? 13.939 4.647 10.813 1.00 97.75 438 GLU A O 1
ATOM 3461 N N . ARG A 1 439 ? 13.149 5.885 9.110 1.00 98.00 439 ARG A N 1
ATOM 3462 C CA . ARG A 1 439 ? 11.720 5.664 9.368 1.00 98.00 439 ARG A CA 1
ATOM 3463 C C . ARG A 1 439 ? 11.129 4.474 8.606 1.00 98.00 439 ARG A C 1
ATOM 3465 O O . ARG A 1 439 ? 9.918 4.287 8.612 1.00 98.00 439 ARG A O 1
ATOM 3472 N N . GLY A 1 440 ? 11.976 3.645 7.999 1.00 97.94 440 GLY A N 1
ATOM 3473 C CA . GLY A 1 440 ? 11.607 2.320 7.501 1.00 97.94 440 GLY A CA 1
ATOM 3474 C C . GLY A 1 440 ? 11.390 2.196 5.995 1.00 97.94 440 GLY A C 1
ATOM 3475 O O . GLY A 1 440 ? 11.102 1.090 5.541 1.00 97.94 440 GLY A O 1
ATOM 3476 N N . VAL A 1 441 ? 11.574 3.263 5.212 1.00 98.56 441 VAL A N 1
ATOM 3477 C CA . VAL A 1 441 ? 11.550 3.180 3.741 1.00 98.56 441 VAL A CA 1
ATOM 3478 C C . VAL A 1 441 ? 12.712 2.317 3.248 1.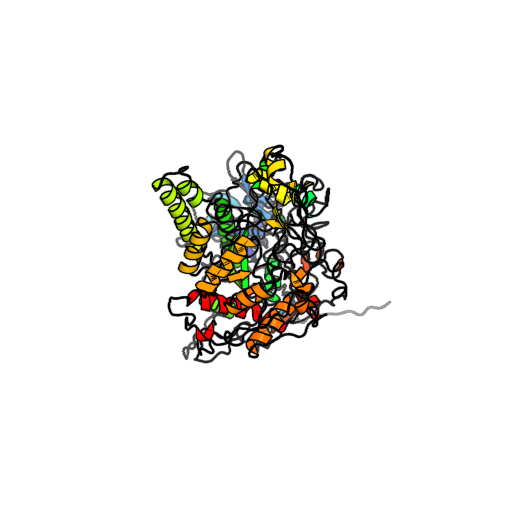00 98.56 441 VAL A C 1
ATOM 3480 O O . VAL A 1 441 ? 13.852 2.480 3.689 1.00 98.56 441 VAL A O 1
ATOM 3483 N N . ARG A 1 442 ? 12.433 1.362 2.356 1.00 98.25 442 ARG A N 1
ATOM 3484 C CA . ARG A 1 442 ? 13.432 0.416 1.819 1.00 98.25 442 ARG A CA 1
ATOM 3485 C C . ARG A 1 442 ? 13.490 0.361 0.299 1.00 98.25 442 ARG A C 1
ATOM 3487 O O . ARG A 1 442 ? 14.418 -0.252 -0.218 1.00 98.25 442 ARG A O 1
ATOM 3494 N N . SER A 1 443 ? 12.550 1.004 -0.381 1.00 97.94 443 SER A N 1
ATOM 3495 C CA . SER A 1 443 ? 12.474 1.066 -1.836 1.00 97.94 443 SER A CA 1
ATOM 3496 C C . SER A 1 443 ? 12.161 2.495 -2.287 1.00 97.94 443 SER A C 1
ATOM 3498 O O . SER A 1 443 ? 11.589 3.266 -1.510 1.00 97.94 443 SER A O 1
ATOM 3500 N N . VAL A 1 444 ? 12.631 2.880 -3.473 1.00 98.00 444 VAL A N 1
ATOM 3501 C CA . VAL A 1 444 ? 12.446 4.221 -4.050 1.00 98.00 444 VAL A CA 1
ATOM 3502 C C . VAL A 1 444 ? 12.312 4.102 -5.562 1.00 98.00 444 VAL A C 1
ATOM 3504 O O . VAL A 1 444 ? 13.143 3.452 -6.198 1.00 98.00 444 VAL A O 1
ATOM 3507 N N . PHE A 1 445 ? 11.332 4.806 -6.124 1.00 96.94 445 PHE A N 1
ATOM 3508 C CA . PHE A 1 445 ? 11.289 5.189 -7.531 1.00 96.94 445 PHE A CA 1
ATOM 3509 C C . PHE A 1 445 ? 12.114 6.455 -7.753 1.00 96.94 445 PHE A C 1
ATOM 3511 O O . PHE A 1 445 ? 11.741 7.522 -7.260 1.00 96.94 445 PHE A O 1
ATOM 3518 N N . PRO A 1 446 ? 13.225 6.393 -8.504 1.00 96.44 446 PRO A N 1
ATOM 3519 C CA . PRO A 1 446 ? 13.946 7.599 -8.902 1.00 96.44 446 PRO A CA 1
ATOM 3520 C C . PRO A 1 446 ? 13.125 8.469 -9.864 1.00 96.44 446 PRO A C 1
ATOM 3522 O O . PRO A 1 446 ? 13.300 9.685 -9.915 1.00 96.44 446 PRO A O 1
ATOM 3525 N N . ILE A 1 447 ? 12.251 7.844 -10.657 1.00 92.81 447 ILE A N 1
ATOM 3526 C CA . ILE A 1 447 ? 11.422 8.485 -11.679 1.00 92.81 447 ILE A CA 1
ATOM 3527 C C . ILE A 1 447 ? 10.017 7.893 -11.601 1.00 92.81 447 ILE A C 1
ATOM 3529 O O . ILE A 1 447 ? 9.871 6.690 -11.411 1.00 92.81 447 ILE A O 1
ATOM 3533 N N . HIS A 1 448 ? 9.010 8.748 -11.765 1.00 91.00 448 HIS A N 1
ATOM 3534 C CA . HIS A 1 448 ? 7.595 8.384 -11.810 1.00 91.00 448 HIS A CA 1
ATOM 3535 C C . HIS A 1 448 ? 6.974 8.911 -13.125 1.00 91.00 448 HIS A C 1
ATOM 3537 O O . HIS A 1 448 ? 7.553 8.730 -14.198 1.00 91.00 448 HIS A O 1
ATOM 3543 N N . ALA A 1 449 ? 5.815 9.569 -13.103 1.00 81.25 449 ALA A N 1
ATOM 3544 C CA . ALA A 1 449 ? 5.052 9.900 -14.304 1.00 81.25 449 ALA A CA 1
ATOM 3545 C C . ALA A 1 449 ? 5.689 10.996 -15.184 1.00 81.25 449 ALA A C 1
ATOM 3547 O O . ALA A 1 449 ? 5.374 11.073 -16.375 1.00 81.25 449 ALA A O 1
ATOM 3548 N N . PHE A 1 450 ? 6.585 11.826 -14.636 1.00 84.69 450 PHE A N 1
ATOM 3549 C CA . PHE A 1 450 ? 7.183 12.968 -15.345 1.00 84.69 450 PHE A CA 1
ATOM 3550 C C . PHE A 1 450 ? 8.708 12.980 -15.316 1.00 84.69 450 PHE A C 1
ATOM 3552 O O . PHE A 1 450 ? 9.351 12.430 -14.423 1.00 84.69 450 PHE A O 1
ATOM 3559 N N . ASN A 1 451 ? 9.289 13.689 -16.291 1.00 88.06 451 ASN A N 1
ATOM 3560 C CA . ASN A 1 451 ? 10.715 14.005 -16.276 1.00 88.06 451 ASN A CA 1
ATOM 3561 C C . ASN A 1 451 ? 11.058 14.765 -14.993 1.00 88.06 451 ASN A C 1
ATOM 3563 O O . ASN A 1 451 ? 10.339 15.690 -14.600 1.00 88.06 451 ASN A O 1
ATOM 3567 N N . ASN A 1 452 ? 12.184 14.431 -14.378 1.00 91.31 452 ASN A N 1
ATOM 3568 C CA . ASN A 1 452 ? 12.680 15.127 -13.196 1.00 91.31 452 ASN A CA 1
ATOM 3569 C C . ASN A 1 452 ? 14.200 15.316 -13.278 1.00 91.31 452 ASN A C 1
ATOM 3571 O O . ASN A 1 452 ? 14.815 15.121 -14.330 1.00 91.31 452 ASN A O 1
ATOM 3575 N N . GLY A 1 453 ? 14.819 15.746 -12.180 1.00 94.50 453 GLY A N 1
ATOM 3576 C CA . GLY A 1 453 ? 16.254 15.998 -12.141 1.00 94.50 453 GLY A CA 1
ATOM 3577 C C . GLY A 1 453 ? 17.121 14.762 -12.359 1.00 94.50 453 GLY A C 1
ATOM 3578 O O . GLY A 1 453 ? 18.286 14.917 -12.723 1.00 94.50 453 GLY A O 1
ATOM 3579 N N . PHE A 1 454 ? 16.575 13.558 -12.179 1.00 97.12 454 PHE A N 1
ATOM 3580 C CA . PHE A 1 454 ? 17.294 12.293 -12.314 1.00 97.12 454 PHE A CA 1
ATOM 3581 C C . PHE A 1 454 ? 17.255 11.724 -13.737 1.00 97.12 454 PHE A C 1
ATOM 3583 O O . PHE A 1 454 ? 18.195 11.035 -14.137 1.00 97.12 454 PHE A O 1
ATOM 3590 N N . GLY A 1 455 ? 16.226 12.023 -14.533 1.00 95.62 455 GLY A N 1
ATOM 3591 C CA . GLY A 1 455 ? 16.183 11.592 -15.930 1.00 95.62 455 GLY A CA 1
ATOM 3592 C C . GLY A 1 455 ? 14.817 11.689 -16.602 1.00 95.62 455 GLY A C 1
ATOM 3593 O O . GLY A 1 455 ? 13.882 12.318 -16.099 1.00 95.62 455 GLY A O 1
ATOM 3594 N N . GLY A 1 456 ? 14.728 11.063 -17.777 1.00 92.81 456 GLY A N 1
ATOM 3595 C CA . GLY A 1 456 ? 13.506 10.990 -18.571 1.00 92.81 456 GLY A CA 1
ATOM 3596 C C . GLY A 1 456 ? 12.562 9.874 -18.135 1.00 92.81 456 GLY A C 1
ATOM 3597 O O . GLY A 1 456 ? 12.993 8.734 -17.936 1.00 92.81 456 GLY A O 1
ATOM 3598 N N . ALA A 1 457 ? 11.275 10.204 -18.044 1.00 91.38 457 ALA A N 1
ATOM 3599 C CA . ALA A 1 457 ? 10.189 9.272 -17.775 1.00 91.38 457 ALA A CA 1
ATOM 3600 C C . ALA A 1 457 ? 9.686 8.574 -19.045 1.00 91.38 457 ALA A C 1
ATOM 3602 O O . ALA A 1 457 ? 9.927 8.995 -20.181 1.00 91.38 457 ALA A O 1
ATOM 3603 N N . GLN A 1 458 ? 8.964 7.490 -18.843 1.00 89.75 458 GLN A N 1
ATOM 3604 C CA . GLN A 1 458 ? 8.242 6.762 -19.864 1.00 89.75 458 GLN A CA 1
ATOM 3605 C C . GLN A 1 458 ? 7.063 7.583 -20.401 1.00 89.75 458 GLN A C 1
ATOM 3607 O O . GLN A 1 458 ? 6.493 8.416 -19.702 1.00 89.75 458 GLN A O 1
ATOM 3612 N N . LEU A 1 459 ? 6.674 7.330 -21.651 1.00 86.38 459 LEU A N 1
ATOM 3613 C CA . LEU A 1 459 ? 5.501 7.954 -22.261 1.00 86.38 459 LEU A CA 1
ATOM 3614 C C . LEU A 1 459 ? 4.240 7.145 -21.941 1.00 86.38 459 LEU A C 1
ATOM 3616 O O . LEU A 1 459 ? 4.239 5.930 -22.119 1.00 86.38 459 LEU A O 1
ATOM 3620 N N . TYR A 1 460 ? 3.164 7.807 -21.518 1.00 75.50 460 TYR A N 1
ATOM 3621 C CA . TYR A 1 460 ? 1.901 7.164 -21.136 1.00 75.50 460 TYR A CA 1
ATOM 3622 C C . TYR A 1 460 ? 0.819 7.386 -22.181 1.00 75.50 460 TYR A C 1
ATOM 3624 O O . TYR A 1 460 ? 0.711 8.468 -22.745 1.00 75.50 460 TYR A O 1
ATOM 3632 N N . GLN A 1 461 ? -0.067 6.400 -22.337 1.00 63.28 461 GLN A N 1
ATOM 3633 C CA . GLN A 1 461 ? -1.161 6.424 -23.314 1.00 63.28 461 GLN A CA 1
ATOM 3634 C C . GLN A 1 461 ? -2.175 7.572 -23.124 1.00 63.28 461 GLN A C 1
ATOM 3636 O O . GLN A 1 461 ? -2.967 7.851 -24.023 1.00 63.28 461 GLN A O 1
ATOM 3641 N N . THR A 1 462 ? -2.195 8.233 -21.965 1.00 62.19 462 THR A N 1
ATOM 3642 C CA . THR A 1 462 ? -3.204 9.251 -21.658 1.00 62.19 462 THR A CA 1
ATOM 3643 C C . THR A 1 462 ? -2.672 10.653 -21.979 1.00 62.19 462 THR A C 1
ATOM 3645 O O . THR A 1 462 ? -1.744 11.106 -21.307 1.00 62.19 462 THR A O 1
ATOM 3648 N N . PRO A 1 463 ? -3.311 11.417 -22.891 1.00 59.31 463 PRO A N 1
ATOM 3649 C CA . PRO A 1 463 ? -2.853 12.755 -23.302 1.00 59.31 463 PRO A CA 1
ATOM 3650 C C . PRO A 1 463 ? -2.713 13.760 -22.156 1.00 59.31 463 PRO A C 1
ATOM 3652 O O . PRO A 1 463 ? -2.032 14.780 -22.285 1.00 59.31 463 PRO A O 1
ATOM 3655 N N . ILE A 1 464 ? -3.373 13.481 -21.025 1.00 62.59 464 ILE A N 1
ATOM 3656 C CA . ILE A 1 464 ? -3.237 14.270 -19.807 1.00 62.59 464 ILE A CA 1
ATOM 3657 C C . ILE A 1 464 ? -1.781 14.312 -19.342 1.00 62.59 464 ILE A C 1
ATOM 3659 O O . ILE A 1 464 ? -1.328 15.384 -18.978 1.00 62.59 464 ILE A O 1
ATOM 3663 N N . PHE A 1 465 ? -1.015 13.221 -19.432 1.00 66.50 465 PHE A N 1
ATOM 3664 C CA . PHE A 1 465 ? 0.359 13.182 -18.926 1.00 66.50 465 PHE A CA 1
ATOM 3665 C C . PHE A 1 465 ? 1.288 14.110 -19.704 1.00 66.50 465 PHE A C 1
ATOM 3667 O O . PHE A 1 465 ? 2.083 14.826 -19.106 1.00 66.50 465 PHE A O 1
ATOM 3674 N N . ASN A 1 466 ? 1.133 14.191 -21.024 1.00 66.19 466 ASN A N 1
ATOM 3675 C CA . ASN A 1 466 ? 1.927 15.103 -21.842 1.00 66.19 466 ASN A CA 1
ATOM 3676 C C . ASN A 1 466 ? 1.548 16.577 -21.599 1.00 66.19 466 ASN A C 1
ATOM 3678 O O . ASN A 1 466 ? 2.412 17.449 -21.482 1.00 66.19 466 ASN A O 1
ATOM 3682 N N . LEU A 1 467 ? 0.251 16.864 -21.433 1.00 61.62 467 LEU A N 1
ATOM 3683 C CA . LEU A 1 467 ? -0.217 18.193 -21.022 1.00 61.62 467 LEU A CA 1
ATOM 3684 C C . LEU A 1 467 ? 0.300 18.582 -19.628 1.00 61.62 467 LEU A C 1
ATOM 3686 O O . LEU A 1 467 ? 0.655 19.737 -19.394 1.00 61.62 467 LEU A O 1
ATOM 3690 N N . VAL A 1 468 ? 0.339 17.623 -18.709 1.00 63.69 468 VAL A N 1
ATOM 3691 C CA . VAL A 1 468 ? 0.794 17.798 -17.329 1.00 63.69 468 VAL A CA 1
ATOM 3692 C C . VAL A 1 468 ? 2.307 18.023 -17.299 1.00 63.69 468 VAL A C 1
ATOM 3694 O O . VAL A 1 468 ? 2.743 18.994 -16.687 1.00 63.69 468 VAL A O 1
ATOM 3697 N N . ASN A 1 469 ? 3.092 17.279 -18.086 1.00 64.31 469 ASN A N 1
ATOM 3698 C CA . ASN A 1 469 ? 4.524 17.539 -18.264 1.00 64.31 469 ASN A CA 1
ATOM 3699 C C . ASN A 1 469 ? 4.783 18.982 -18.750 1.00 64.31 469 ASN A C 1
ATOM 3701 O O . ASN A 1 469 ? 5.640 19.678 -18.205 1.00 64.31 469 ASN A O 1
ATOM 3705 N N . MET A 1 470 ? 3.968 19.492 -19.687 1.00 67.31 470 MET A N 1
ATOM 3706 C CA . MET A 1 470 ? 4.023 20.897 -20.123 1.00 67.31 470 MET A CA 1
ATOM 3707 C C . MET A 1 470 ? 3.721 21.886 -18.993 1.00 67.31 470 MET A C 1
ATOM 3709 O O . MET A 1 470 ? 4.378 22.922 -18.891 1.00 67.31 470 MET A O 1
ATOM 3713 N N . MET A 1 471 ? 2.755 21.592 -18.127 1.00 63.75 471 MET A N 1
ATOM 3714 C CA . MET A 1 471 ? 2.419 22.466 -17.000 1.00 63.75 471 MET A CA 1
ATOM 3715 C C . MET A 1 471 ? 3.493 22.470 -15.903 1.00 63.75 471 MET A C 1
ATOM 3717 O O . MET A 1 471 ? 3.759 23.530 -15.337 1.00 63.75 471 MET A O 1
ATOM 3721 N N . GLU A 1 472 ? 4.104 21.322 -15.609 1.00 61.53 472 GLU A N 1
ATOM 3722 C CA . GLU A 1 472 ? 5.067 21.157 -14.510 1.00 61.53 472 GLU A CA 1
ATOM 3723 C C . GLU A 1 472 ? 6.490 21.549 -14.904 1.00 61.53 472 GLU A C 1
ATOM 3725 O O . GLU A 1 472 ? 7.220 22.159 -14.120 1.00 61.53 472 GLU A O 1
ATOM 3730 N N . ARG A 1 473 ? 6.893 21.207 -16.131 1.00 70.88 473 ARG A N 1
ATOM 3731 C CA . ARG A 1 473 ? 8.271 21.361 -16.617 1.00 70.88 473 ARG A CA 1
ATOM 3732 C C . ARG A 1 473 ? 8.412 22.447 -17.682 1.00 70.88 473 ARG A C 1
ATOM 3734 O O . ARG A 1 473 ? 9.527 22.844 -18.010 1.00 70.88 473 ARG A O 1
ATOM 3741 N N . GLY A 1 474 ? 7.295 22.984 -18.177 1.00 66.62 474 GLY A N 1
ATOM 3742 C CA . GLY A 1 474 ? 7.276 24.040 -19.192 1.00 66.62 474 GLY A CA 1
ATOM 3743 C C . GLY A 1 474 ? 7.472 23.540 -20.626 1.00 66.62 474 GLY A C 1
ATOM 3744 O O . GLY A 1 474 ? 7.661 24.366 -21.521 1.00 66.62 474 GLY A O 1
ATOM 3745 N N . SER A 1 475 ? 7.437 22.223 -20.852 1.00 66.31 475 SER A N 1
ATOM 3746 C CA . SER A 1 475 ? 7.548 21.594 -22.171 1.00 66.31 475 SER A CA 1
ATOM 3747 C C . SER A 1 475 ? 6.722 20.307 -22.259 1.00 66.31 475 SER A C 1
ATOM 3749 O O . SER A 1 475 ? 6.576 19.579 -21.280 1.00 66.31 475 SER A O 1
ATOM 3751 N N . PHE A 1 476 ? 6.196 19.998 -23.445 1.00 78.25 476 PHE A N 1
ATOM 3752 C CA . PHE A 1 476 ? 5.686 18.656 -23.741 1.00 78.25 476 PHE A CA 1
ATOM 3753 C C . PHE A 1 476 ? 6.845 17.646 -23.661 1.00 78.25 476 PHE A C 1
ATOM 3755 O O . PHE A 1 476 ? 8.010 18.044 -23.563 1.00 78.25 476 PHE A O 1
ATOM 3762 N N . PHE A 1 477 ? 6.545 16.349 -23.679 1.00 79.50 477 PHE A N 1
ATOM 3763 C CA . PHE A 1 477 ? 7.588 15.348 -23.872 1.00 79.50 477 PHE A CA 1
ATOM 3764 C C . PHE A 1 477 ? 8.257 15.560 -25.231 1.00 79.50 477 PHE A C 1
ATOM 3766 O O . PHE A 1 477 ? 7.593 15.544 -26.270 1.00 79.50 477 PHE A O 1
ATOM 3773 N N . ASP A 1 478 ? 9.576 15.728 -25.209 1.00 84.12 478 ASP A N 1
ATOM 3774 C CA . ASP A 1 478 ? 10.389 15.729 -26.416 1.00 84.12 478 ASP A CA 1
ATOM 3775 C C . ASP A 1 478 ? 10.657 14.271 -26.789 1.00 84.12 478 ASP A C 1
ATOM 3777 O O . ASP A 1 478 ? 11.328 13.531 -26.058 1.00 84.12 478 ASP A O 1
ATOM 3781 N N . VAL A 1 479 ? 10.073 13.842 -27.905 1.00 89.44 479 VAL A N 1
ATOM 3782 C CA . VAL A 1 479 ? 10.036 12.436 -28.307 1.00 89.44 479 VAL A CA 1
ATOM 3783 C C . VAL A 1 479 ? 10.784 12.182 -29.610 1.00 89.44 479 VAL A C 1
ATOM 3785 O O . VAL A 1 479 ? 10.781 13.002 -30.527 1.00 89.44 479 VAL A O 1
ATOM 3788 N N . GLU A 1 480 ? 11.376 10.999 -29.714 1.00 91.44 480 GLU A N 1
ATOM 3789 C CA . GLU A 1 480 ? 12.022 10.488 -30.921 1.00 91.44 480 GLU A CA 1
ATOM 3790 C C . GLU A 1 480 ? 11.422 9.151 -31.357 1.00 91.44 480 GLU A C 1
ATOM 3792 O O . GLU A 1 480 ? 10.620 8.545 -30.648 1.00 91.44 480 GLU A O 1
ATOM 3797 N N . ALA A 1 481 ? 11.790 8.688 -32.552 1.00 91.69 481 ALA A N 1
ATOM 3798 C CA . ALA A 1 481 ? 11.427 7.351 -32.996 1.00 91.69 481 ALA A CA 1
ATOM 3799 C C . ALA A 1 481 ? 12.105 6.308 -32.095 1.00 91.69 481 ALA A C 1
ATOM 3801 O O . ALA A 1 481 ? 13.331 6.286 -32.003 1.00 91.69 481 ALA A O 1
ATOM 3802 N N . ALA A 1 482 ? 11.310 5.437 -31.471 1.00 91.31 482 ALA A N 1
ATOM 3803 C CA . ALA A 1 482 ? 11.806 4.438 -30.532 1.00 91.31 482 ALA A CA 1
ATOM 3804 C C . ALA A 1 482 ? 12.849 3.520 -31.180 1.00 91.31 482 ALA A C 1
ATOM 3806 O O . ALA A 1 482 ? 12.663 3.053 -32.315 1.00 91.31 482 ALA A O 1
ATOM 3807 N N . SER A 1 483 ? 13.933 3.242 -30.453 1.00 89.81 483 SER A N 1
ATOM 3808 C CA . SER A 1 483 ? 14.994 2.357 -30.940 1.00 89.81 483 SER A CA 1
ATOM 3809 C C . SER A 1 483 ? 14.604 0.886 -30.772 1.00 89.81 483 SER A C 1
ATOM 3811 O O . SER A 1 483 ? 14.880 0.054 -31.643 1.00 89.81 483 SER A O 1
ATOM 3813 N N . ASN A 1 484 ? 13.875 0.577 -29.695 1.00 89.50 484 ASN A N 1
ATOM 3814 C CA . ASN A 1 484 ? 13.307 -0.734 -29.439 1.00 89.50 484 ASN A CA 1
ATOM 3815 C C . ASN A 1 484 ? 12.093 -1.000 -30.352 1.00 89.50 484 ASN A C 1
ATOM 3817 O O . ASN A 1 484 ? 11.049 -0.363 -30.193 1.00 89.50 484 ASN A O 1
ATOM 3821 N N . PRO A 1 485 ? 12.150 -1.997 -31.258 1.00 87.69 485 PRO A N 1
ATOM 3822 C CA . PRO A 1 485 ? 11.048 -2.304 -32.176 1.00 87.69 485 PRO A CA 1
ATOM 3823 C C . PRO A 1 485 ? 9.790 -2.846 -31.478 1.00 87.69 485 PRO A C 1
ATOM 3825 O O . PRO A 1 485 ? 8.751 -3.014 -32.120 1.00 87.69 485 PRO A O 1
ATOM 3828 N N . ARG A 1 486 ? 9.878 -3.158 -30.180 1.00 90.56 486 ARG A N 1
ATOM 3829 C CA . ARG A 1 486 ? 8.740 -3.570 -29.350 1.00 90.56 486 ARG A CA 1
ATOM 3830 C C . ARG A 1 486 ? 7.851 -2.393 -28.965 1.00 90.56 486 ARG A C 1
ATOM 3832 O O . ARG A 1 486 ? 6.666 -2.599 -28.723 1.00 90.56 486 ARG A O 1
ATOM 3839 N N . ILE A 1 487 ? 8.404 -1.180 -28.933 1.00 90.62 487 ILE A N 1
ATOM 3840 C CA . ILE A 1 487 ? 7.674 0.044 -28.610 1.00 90.62 487 ILE A CA 1
ATOM 3841 C C . ILE A 1 487 ? 6.894 0.475 -29.844 1.00 90.62 487 ILE A C 1
ATOM 3843 O O . ILE A 1 487 ? 7.466 0.842 -30.872 1.00 90.62 487 ILE A O 1
ATOM 3847 N N . GLN A 1 488 ? 5.568 0.414 -29.739 1.00 91.88 488 GLN A N 1
ATOM 3848 C CA . GLN A 1 488 ? 4.648 0.753 -30.833 1.00 91.88 488 GLN A CA 1
ATOM 3849 C C . GLN A 1 488 ? 3.702 1.902 -30.476 1.00 91.88 488 GLN A C 1
ATOM 3851 O O . GLN A 1 488 ? 3.004 2.419 -31.354 1.00 91.88 488 GLN A O 1
ATOM 3856 N N . TYR A 1 489 ? 3.677 2.309 -29.206 1.00 91.19 489 TYR A N 1
ATOM 3857 C CA . TYR A 1 489 ? 2.939 3.479 -28.756 1.00 91.19 489 TYR A CA 1
ATOM 3858 C C . TYR A 1 489 ? 3.467 4.753 -29.401 1.00 91.19 489 TYR A C 1
ATOM 3860 O O . TYR A 1 489 ? 4.672 4.924 -29.559 1.00 91.19 489 TYR A O 1
ATOM 3868 N N . ARG A 1 490 ? 2.561 5.650 -29.785 1.00 89.88 490 ARG A N 1
ATOM 3869 C CA . ARG A 1 490 ? 2.914 6.926 -30.403 1.00 89.88 490 ARG A CA 1
ATOM 3870 C C . ARG A 1 490 ? 2.247 8.039 -29.631 1.00 89.88 490 ARG A C 1
ATOM 3872 O O . ARG A 1 490 ? 1.026 8.097 -29.593 1.00 89.88 490 ARG A O 1
ATOM 3879 N N . GLU A 1 491 ? 3.075 8.923 -29.096 1.00 86.94 491 GLU A N 1
ATOM 3880 C CA . GLU A 1 491 ? 2.616 10.130 -28.424 1.00 86.94 491 GLU A CA 1
ATOM 3881 C C . GLU A 1 491 ? 1.672 10.963 -29.301 1.00 86.94 491 GLU A C 1
ATOM 3883 O O . GLU A 1 491 ? 1.935 11.174 -30.493 1.00 86.94 491 GLU A O 1
ATOM 3888 N N . ASP A 1 492 ? 0.583 11.438 -28.699 1.00 82.31 492 ASP A N 1
ATOM 3889 C CA . ASP A 1 492 ? -0.406 12.265 -29.379 1.00 82.31 492 ASP A CA 1
ATOM 3890 C C . ASP A 1 492 ? 0.184 13.647 -29.704 1.00 82.31 492 ASP A C 1
ATOM 3892 O O . ASP A 1 492 ? 0.625 14.393 -28.829 1.00 82.31 492 ASP A O 1
ATOM 3896 N N . GLY A 1 493 ? 0.167 14.026 -30.984 1.00 83.81 493 GLY A N 1
ATOM 3897 C CA . GLY A 1 493 ? 0.719 15.304 -31.427 1.00 83.81 493 GLY A CA 1
ATOM 3898 C C . GLY A 1 493 ? 0.639 15.544 -32.934 1.00 83.81 493 GLY A C 1
ATOM 3899 O O . GLY A 1 493 ? 0.104 14.748 -33.708 1.00 83.81 493 GLY A O 1
ATOM 3900 N N . ILE A 1 494 ? 1.169 16.689 -33.365 1.00 84.88 494 ILE A N 1
ATOM 3901 C CA . ILE A 1 494 ? 1.271 17.090 -34.768 1.00 84.88 494 ILE A CA 1
ATOM 3902 C C . ILE A 1 494 ? 2.541 16.468 -35.355 1.00 84.88 494 ILE A C 1
ATOM 3904 O O . ILE A 1 494 ? 3.646 16.945 -35.106 1.00 84.88 494 ILE A O 1
ATOM 3908 N N . ALA A 1 495 ? 2.372 15.414 -36.152 1.00 88.00 495 ALA A N 1
ATOM 3909 C CA . ALA A 1 495 ? 3.485 14.715 -36.786 1.00 88.00 495 ALA A CA 1
ATOM 3910 C C . ALA A 1 495 ? 4.196 15.587 -37.842 1.00 88.00 495 ALA A C 1
ATOM 3912 O O . ALA A 1 495 ? 3.549 16.101 -38.762 1.00 88.00 495 ALA A O 1
ATOM 3913 N N . VAL A 1 496 ? 5.518 15.738 -37.728 1.00 88.81 496 VAL A N 1
ATOM 3914 C CA . VAL A 1 496 ? 6.360 16.549 -38.627 1.00 88.81 496 VAL A CA 1
ATOM 3915 C C . VAL A 1 496 ? 7.717 15.888 -38.890 1.00 88.81 496 VAL A C 1
ATOM 3917 O O . VAL A 1 496 ? 8.180 15.062 -38.109 1.00 88.81 496 VAL A O 1
ATOM 3920 N N . ASP A 1 497 ? 8.376 16.271 -39.988 1.00 87.12 497 ASP A N 1
ATOM 3921 C CA . ASP A 1 497 ? 9.718 15.767 -40.325 1.00 87.12 497 ASP A CA 1
ATOM 3922 C C . ASP A 1 497 ? 10.815 16.321 -39.393 1.00 87.12 497 ASP A C 1
ATOM 3924 O O . ASP A 1 497 ? 11.817 15.653 -39.162 1.00 87.12 497 ASP A O 1
ATOM 3928 N N . ASN A 1 498 ? 10.643 17.546 -38.876 1.00 84.75 498 ASN A N 1
ATOM 3929 C CA . ASN A 1 498 ? 11.617 18.227 -38.016 1.00 84.75 498 ASN A CA 1
ATOM 3930 C C . ASN A 1 498 ? 10.918 18.883 -36.804 1.00 84.75 498 ASN A C 1
ATOM 3932 O O . ASN A 1 498 ? 10.574 20.071 -36.872 1.00 84.75 498 ASN A O 1
ATOM 3936 N N . PRO A 1 499 ? 10.642 18.115 -35.730 1.00 84.12 499 PRO A N 1
ATOM 3937 C CA . PRO A 1 499 ? 9.955 18.615 -34.538 1.00 84.12 499 PRO A CA 1
ATOM 3938 C C . PRO A 1 499 ? 10.672 19.800 -33.892 1.00 84.12 499 PRO A C 1
ATOM 3940 O O . PRO A 1 499 ? 10.026 20.816 -33.649 1.00 84.12 499 PRO A O 1
ATOM 3943 N N . ASP A 1 500 ? 11.998 19.733 -33.739 1.00 81.62 500 ASP A N 1
ATOM 3944 C CA . ASP A 1 500 ? 12.808 20.775 -33.092 1.00 81.62 500 ASP A CA 1
ATOM 3945 C C . ASP A 1 500 ? 12.644 22.150 -33.756 1.00 81.62 500 ASP A C 1
ATOM 3947 O O . ASP A 1 500 ? 12.459 23.173 -33.091 1.00 81.62 500 ASP A O 1
ATOM 3951 N N . GLU A 1 501 ? 12.678 22.196 -35.092 1.00 85.44 501 GLU A N 1
ATOM 3952 C CA . GLU A 1 501 ? 12.492 23.439 -35.850 1.00 85.44 501 GLU A CA 1
ATOM 3953 C C . GLU A 1 501 ? 11.075 23.998 -35.671 1.00 85.44 501 GLU A C 1
ATOM 3955 O O . GLU A 1 501 ? 10.887 25.207 -35.502 1.00 85.44 501 GLU A O 1
ATOM 3960 N N . MET A 1 502 ? 10.071 23.122 -35.671 1.00 84.19 502 MET A N 1
ATOM 3961 C CA . MET A 1 502 ? 8.674 23.513 -35.496 1.00 84.19 502 MET A CA 1
ATOM 3962 C C . MET A 1 502 ? 8.382 23.977 -34.069 1.00 84.19 502 MET A C 1
ATOM 3964 O O . MET A 1 502 ? 7.672 24.966 -33.890 1.00 84.19 502 MET A O 1
ATOM 3968 N N . GLN A 1 503 ? 8.967 23.332 -33.064 1.00 81.06 503 GLN A N 1
ATOM 3969 C CA . GLN A 1 503 ? 8.828 23.685 -31.653 1.00 81.06 503 GLN A CA 1
ATOM 3970 C C . GLN A 1 503 ? 9.565 24.991 -31.332 1.00 81.06 503 GLN A C 1
ATOM 3972 O O . GLN A 1 503 ? 9.039 25.825 -30.600 1.00 81.06 503 GLN A O 1
ATOM 3977 N N . ALA A 1 504 ? 10.709 25.262 -31.969 1.00 81.50 504 ALA A N 1
ATOM 3978 C CA . ALA A 1 504 ? 11.372 26.564 -31.877 1.00 81.50 504 ALA A CA 1
ATOM 3979 C C . ALA A 1 504 ? 10.509 27.719 -32.431 1.00 81.50 504 ALA A C 1
ATOM 3981 O O . ALA A 1 504 ? 10.561 28.839 -31.917 1.00 81.50 504 ALA A O 1
ATOM 3982 N N . LEU A 1 505 ? 9.711 27.464 -33.475 1.00 84.12 505 LEU A N 1
ATOM 3983 C CA . LEU A 1 505 ? 8.800 28.451 -34.073 1.00 84.12 505 LEU A CA 1
ATOM 3984 C C . LEU A 1 505 ? 7.460 28.560 -33.330 1.00 84.12 505 LEU A C 1
ATOM 3986 O O . LEU A 1 505 ? 6.903 29.656 -33.218 1.00 84.12 505 LEU A O 1
ATOM 3990 N N . PHE A 1 506 ? 6.938 27.440 -32.832 1.00 82.25 506 PHE A N 1
ATOM 3991 C CA . PHE A 1 506 ? 5.636 27.333 -32.178 1.00 82.25 506 PHE A CA 1
ATOM 3992 C C . PHE A 1 506 ? 5.738 26.491 -30.889 1.00 82.25 506 PHE A C 1
ATOM 3994 O O . PHE A 1 506 ? 5.190 25.392 -30.827 1.00 82.25 506 PHE A O 1
ATOM 4001 N N . PRO A 1 507 ? 6.370 27.015 -29.823 1.00 72.88 507 PRO A N 1
ATOM 4002 C CA . PRO A 1 507 ? 6.713 26.243 -28.617 1.00 72.88 507 PRO A CA 1
ATOM 4003 C C . PRO A 1 507 ? 5.510 25.768 -27.790 1.00 72.88 507 PRO A C 1
ATOM 4005 O O . PRO A 1 507 ? 5.661 24.984 -26.863 1.00 72.88 507 PRO A O 1
ATOM 4008 N N . PHE A 1 508 ? 4.308 26.245 -28.115 1.00 76.25 508 PHE A N 1
ATOM 4009 C CA . PHE A 1 508 ? 3.065 25.895 -27.425 1.00 76.25 508 PHE A CA 1
ATOM 4010 C C . PHE A 1 508 ? 2.280 24.772 -28.119 1.00 76.25 508 PHE A C 1
ATOM 4012 O O . PHE A 1 508 ? 1.167 24.465 -27.694 1.00 76.25 508 PHE A O 1
ATOM 4019 N N . LEU A 1 509 ? 2.799 24.210 -29.217 1.00 79.44 509 LEU A N 1
ATOM 4020 C CA . LEU A 1 509 ? 2.162 23.117 -29.952 1.00 79.44 509 LEU A CA 1
ATOM 4021 C C . LEU A 1 509 ? 2.920 21.798 -29.721 1.00 79.44 509 LEU A C 1
ATOM 4023 O O . LEU A 1 509 ? 4.150 21.811 -29.744 1.00 79.44 509 LEU A O 1
ATOM 4027 N N . PRO A 1 510 ? 2.212 20.667 -29.535 1.00 82.69 510 PRO A N 1
ATOM 4028 C CA . PRO A 1 510 ? 2.838 19.364 -29.339 1.00 82.69 510 PRO A CA 1
ATOM 4029 C C . PRO A 1 510 ? 3.235 18.776 -30.697 1.00 82.69 510 PRO A C 1
ATOM 4031 O O . PRO A 1 510 ? 2.400 18.188 -31.385 1.00 82.69 510 PRO A O 1
ATOM 4034 N N . PHE A 1 511 ? 4.479 18.978 -31.131 1.00 85.62 511 PHE A N 1
ATOM 4035 C CA . PHE A 1 511 ? 5.005 18.335 -32.340 1.00 85.62 511 PHE A CA 1
ATOM 4036 C C . PHE A 1 511 ? 5.664 17.006 -31.997 1.00 85.62 511 PHE A C 1
ATOM 4038 O O . PHE A 1 511 ? 6.354 16.897 -30.992 1.00 85.62 511 PHE A O 1
ATOM 4045 N N . VAL A 1 512 ? 5.471 16.013 -32.859 1.00 88.19 512 VAL A N 1
ATOM 4046 C CA . VAL A 1 512 ? 6.072 14.679 -32.720 1.00 88.19 512 VAL A CA 1
ATOM 4047 C C . VAL A 1 512 ? 6.718 14.272 -34.050 1.00 88.19 512 VAL A C 1
ATOM 4049 O O . VAL A 1 512 ? 6.273 14.734 -35.107 1.00 88.19 512 VAL A O 1
ATOM 4052 N N . PRO A 1 513 ? 7.775 13.448 -34.058 1.00 90.75 513 PRO A N 1
ATOM 4053 C CA . PRO A 1 513 ? 8.406 12.998 -35.290 1.00 90.75 513 PRO A CA 1
ATOM 4054 C C . PRO A 1 513 ? 7.510 12.010 -36.042 1.00 90.75 513 PRO A C 1
ATOM 4056 O O . PRO A 1 513 ? 6.705 11.281 -35.464 1.00 90.75 513 PRO A O 1
ATOM 4059 N N . ILE A 1 514 ? 7.661 11.950 -37.363 1.00 89.62 514 ILE A N 1
ATOM 4060 C CA . ILE A 1 514 ? 7.035 10.895 -38.167 1.00 89.62 514 ILE A CA 1
ATOM 4061 C C . ILE A 1 514 ? 7.813 9.585 -37.975 1.00 89.62 514 ILE A C 1
ATOM 4063 O O . ILE A 1 514 ? 9.020 9.533 -38.200 1.00 89.62 514 ILE A O 1
ATOM 4067 N N . THR A 1 515 ? 7.108 8.507 -37.623 1.00 89.62 515 THR A N 1
ATOM 4068 C CA . THR A 1 515 ? 7.678 7.163 -37.424 1.00 89.62 515 THR A CA 1
ATOM 4069 C C . THR A 1 515 ? 7.255 6.171 -38.507 1.00 89.62 515 THR A C 1
ATOM 4071 O O . THR A 1 515 ? 6.184 6.289 -39.115 1.00 89.62 515 THR A O 1
ATOM 4074 N N . ALA A 1 516 ? 8.095 5.158 -38.750 1.00 88.38 516 ALA A N 1
ATOM 4075 C CA . ALA A 1 516 ? 7.765 4.054 -39.651 1.00 88.38 516 ALA A CA 1
ATOM 4076 C C . ALA A 1 516 ? 6.579 3.228 -39.119 1.00 88.38 516 ALA A C 1
ATOM 4078 O O . ALA A 1 516 ? 6.296 3.226 -37.922 1.00 88.38 516 ALA A O 1
ATOM 4079 N N . GLU A 1 517 ? 5.864 2.516 -39.996 1.00 85.56 517 GLU A N 1
ATOM 4080 C CA . GLU A 1 517 ? 4.762 1.631 -39.588 1.00 85.56 517 GLU A CA 1
ATOM 4081 C C . GLU A 1 517 ? 5.236 0.597 -38.553 1.00 85.56 517 GLU A C 1
ATOM 4083 O O . GLU A 1 517 ? 6.259 -0.056 -38.747 1.00 85.56 517 GLU A O 1
ATOM 4088 N N . GLY A 1 518 ? 4.504 0.476 -37.442 1.00 83.75 518 GLY A N 1
ATOM 4089 C CA . GLY A 1 518 ? 4.860 -0.415 -36.334 1.00 83.75 518 GLY A CA 1
ATOM 4090 C C . GLY A 1 518 ? 5.947 0.114 -35.391 1.00 83.75 518 GLY A C 1
ATOM 4091 O O . GLY A 1 518 ? 6.226 -0.551 -34.405 1.00 83.75 518 GLY A O 1
ATOM 4092 N N . GLN A 1 519 ? 6.526 1.292 -35.650 1.00 91.12 519 GLN A N 1
ATOM 4093 C CA . GLN A 1 519 ? 7.470 1.961 -34.750 1.00 91.12 519 GLN A CA 1
ATOM 4094 C C . GLN A 1 519 ? 6.761 3.035 -33.912 1.00 91.12 519 GLN A C 1
ATOM 4096 O O . GLN A 1 519 ? 5.952 3.811 -34.442 1.00 91.12 519 GLN A O 1
ATOM 4101 N N . GLY A 1 520 ? 7.057 3.049 -32.614 1.00 92.69 520 GLY A N 1
ATOM 4102 C CA . GLY A 1 520 ? 6.548 3.998 -31.630 1.00 92.69 520 GLY A CA 1
ATOM 4103 C C . GLY A 1 520 ? 7.485 5.171 -31.336 1.00 92.69 520 GLY A C 1
ATOM 4104 O O . GLY A 1 520 ? 8.470 5.396 -32.042 1.00 92.69 520 GLY A O 1
ATOM 4105 N N . HIS A 1 521 ? 7.151 5.920 -30.289 1.00 92.25 521 HIS A N 1
ATOM 4106 C CA . HIS A 1 521 ? 7.935 7.023 -29.746 1.00 92.25 521 HIS A CA 1
ATOM 4107 C C . HIS A 1 521 ? 8.600 6.640 -28.427 1.00 92.25 521 HIS A C 1
ATOM 4109 O O . HIS A 1 521 ? 8.027 5.888 -27.639 1.00 92.25 521 HIS A O 1
ATOM 4115 N N . SER A 1 522 ? 9.760 7.238 -28.179 1.00 91.88 522 SER A N 1
ATOM 4116 C CA . SER A 1 522 ? 10.461 7.198 -26.898 1.00 91.88 522 SER A CA 1
ATOM 4117 C C . SER A 1 522 ? 10.814 8.608 -26.456 1.00 91.88 522 SER A C 1
ATOM 4119 O O . SER A 1 522 ? 10.977 9.507 -27.281 1.00 91.88 522 SER A O 1
ATOM 4121 N N . ASN A 1 523 ? 10.915 8.806 -25.146 1.00 91.62 523 ASN A N 1
ATOM 4122 C CA . ASN A 1 523 ? 11.414 10.053 -24.585 1.00 91.62 523 ASN A CA 1
ATOM 4123 C C . ASN A 1 523 ? 12.888 10.222 -24.968 1.00 91.62 523 ASN A C 1
ATOM 4125 O O . ASN A 1 523 ? 13.672 9.289 -24.809 1.00 91.62 523 ASN A O 1
ATOM 4129 N N . THR A 1 524 ? 13.255 11.399 -25.470 1.00 92.19 524 THR A N 1
ATOM 4130 C CA . THR A 1 524 ? 14.642 11.716 -25.854 1.00 92.19 524 THR A CA 1
ATOM 4131 C C . THR A 1 524 ? 15.566 11.877 -24.647 1.00 92.19 524 THR A C 1
ATOM 4133 O O . THR A 1 524 ? 16.782 11.734 -24.773 1.00 92.19 524 THR A O 1
ATOM 4136 N N . LEU A 1 525 ? 15.011 12.184 -23.470 1.00 91.81 525 LEU A N 1
ATOM 4137 C CA . LEU A 1 525 ? 15.780 12.405 -22.252 1.00 91.81 525 LEU A CA 1
ATOM 4138 C C . LEU A 1 525 ? 16.218 11.070 -21.632 1.00 91.81 525 LEU A C 1
ATOM 4140 O O . LEU A 1 525 ? 15.390 10.214 -21.324 1.00 91.81 525 LEU A O 1
ATOM 4144 N N . GLY A 1 526 ? 17.525 10.918 -21.418 1.00 94.81 526 GLY A N 1
ATOM 4145 C CA . GLY A 1 526 ? 18.111 9.812 -20.658 1.00 94.81 526 GLY A CA 1
ATOM 4146 C C . GLY A 1 526 ? 18.361 10.151 -19.189 1.00 94.81 526 GLY A C 1
ATOM 4147 O O . GLY A 1 526 ? 17.968 11.211 -18.697 1.00 94.81 526 GLY A O 1
ATOM 4148 N N . MET A 1 527 ? 19.053 9.249 -18.493 1.00 97.44 527 MET A N 1
ATOM 4149 C CA . MET A 1 527 ? 19.504 9.480 -17.120 1.00 97.44 527 MET A CA 1
ATOM 4150 C C . MET A 1 527 ? 20.485 10.659 -17.066 1.00 97.44 527 MET A C 1
ATOM 4152 O O . MET A 1 527 ? 21.408 10.744 -17.877 1.00 97.44 527 MET A O 1
ATOM 4156 N N . SER A 1 528 ? 20.289 11.570 -16.114 1.00 97.75 528 SER A N 1
ATOM 4157 C CA . SER A 1 528 ? 21.223 12.669 -15.858 1.00 97.75 528 SER A CA 1
ATOM 4158 C C . SER A 1 528 ? 22.391 12.199 -14.988 1.00 97.75 528 SER A C 1
ATOM 4160 O O . SER A 1 528 ? 22.306 11.167 -14.322 1.00 97.75 528 SER A O 1
ATOM 4162 N N . GLY A 1 529 ? 23.459 12.999 -14.892 1.00 97.56 529 GLY A N 1
ATOM 4163 C CA . GLY A 1 529 ? 24.531 12.713 -13.932 1.00 97.56 529 GLY A CA 1
ATOM 4164 C C . GLY A 1 529 ? 24.028 12.679 -12.481 1.00 97.56 529 GLY A C 1
ATOM 4165 O O . GLY A 1 529 ? 24.557 11.930 -11.663 1.00 97.56 529 GLY A O 1
ATOM 4166 N N . LEU A 1 530 ? 23.002 13.478 -12.154 1.00 98.31 530 LEU A N 1
ATOM 4167 C CA . LEU A 1 530 ? 22.366 13.455 -10.836 1.00 98.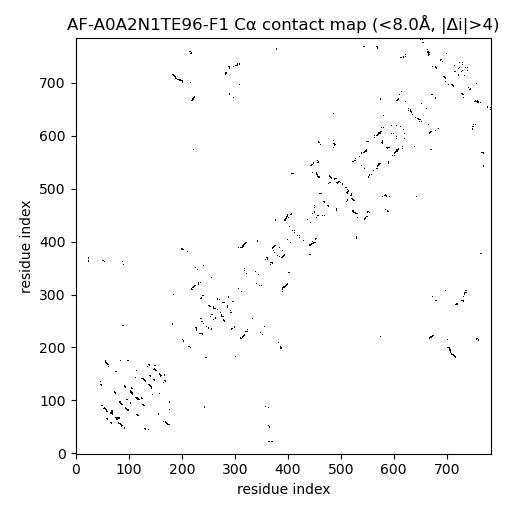31 530 LEU A CA 1
ATOM 4168 C C . LEU A 1 530 ? 21.634 12.122 -10.607 1.00 98.31 530 LEU A C 1
ATOM 4170 O O . LEU A 1 530 ? 21.674 11.591 -9.500 1.00 98.31 530 LEU A O 1
ATOM 4174 N N . GLY A 1 531 ? 21.002 11.568 -11.646 1.00 98.19 531 GLY A N 1
ATOM 4175 C CA . GLY A 1 531 ? 20.389 10.239 -11.620 1.00 98.19 531 GLY A CA 1
ATOM 4176 C C . GLY A 1 531 ? 21.404 9.120 -11.401 1.00 98.19 531 GLY A C 1
ATOM 4177 O O . GLY A 1 531 ? 21.183 8.268 -10.543 1.00 98.19 531 GLY A O 1
ATOM 4178 N N . GLU A 1 532 ? 22.544 9.160 -12.100 1.00 98.50 532 GLU A N 1
ATOM 4179 C CA . GLU A 1 532 ? 23.629 8.187 -11.891 1.00 98.50 532 GLU A CA 1
ATOM 4180 C C . GLU A 1 532 ? 24.139 8.234 -10.444 1.00 98.50 532 GLU A C 1
ATOM 4182 O O . GLU A 1 532 ? 24.242 7.202 -9.778 1.00 98.50 532 GLU A O 1
ATOM 4187 N N . TRP A 1 533 ? 24.365 9.443 -9.921 1.00 98.50 533 TRP A N 1
ATOM 4188 C CA . TRP A 1 533 ? 24.767 9.652 -8.531 1.00 98.50 533 TRP A CA 1
ATOM 4189 C C . TRP A 1 533 ? 23.725 9.140 -7.526 1.00 98.50 533 TRP A C 1
ATOM 4191 O O . TRP A 1 533 ? 24.095 8.511 -6.532 1.00 98.50 533 TRP A O 1
ATOM 4201 N N . LEU A 1 534 ? 22.427 9.350 -7.781 1.00 98.50 534 LEU A N 1
ATOM 4202 C CA . LEU A 1 534 ? 21.370 8.813 -6.923 1.00 98.50 534 LEU A CA 1
ATOM 4203 C C . LEU A 1 534 ? 21.371 7.279 -6.931 1.00 98.50 534 LEU A C 1
ATOM 4205 O O . LEU A 1 534 ? 21.269 6.677 -5.863 1.00 98.50 534 LEU A O 1
ATOM 4209 N N . LEU A 1 535 ? 21.504 6.629 -8.093 1.00 98.38 535 LEU A N 1
ATOM 4210 C CA . LEU A 1 535 ? 21.562 5.164 -8.151 1.00 98.38 535 LEU A CA 1
ATOM 4211 C C . LEU A 1 535 ? 22.747 4.617 -7.353 1.00 98.38 535 LEU A C 1
ATOM 4213 O O . LEU A 1 535 ? 22.574 3.681 -6.572 1.00 98.38 535 LEU A O 1
ATOM 4217 N N . GLU A 1 536 ? 23.927 5.223 -7.481 1.00 98.19 536 GLU A N 1
ATOM 4218 C CA . GLU A 1 536 ? 25.087 4.859 -6.664 1.00 98.19 536 GLU A CA 1
ATOM 4219 C C . GLU A 1 536 ? 24.802 5.033 -5.165 1.00 98.19 536 GLU A C 1
ATOM 4221 O O . GLU A 1 536 ? 25.136 4.158 -4.360 1.00 98.19 536 GLU A O 1
ATOM 4226 N N . LEU A 1 537 ? 24.144 6.127 -4.772 1.00 97.88 537 LEU A N 1
ATOM 4227 C CA . LEU A 1 537 ? 23.753 6.384 -3.386 1.00 97.88 537 LEU A CA 1
ATOM 4228 C C . LEU A 1 537 ? 22.780 5.316 -2.853 1.00 97.88 537 LEU A C 1
ATOM 4230 O O . LEU A 1 537 ? 22.974 4.816 -1.741 1.00 97.88 537 LEU A O 1
ATOM 4234 N N . LEU A 1 538 ? 21.774 4.923 -3.640 1.00 98.44 538 LEU A N 1
ATOM 4235 C CA . LEU A 1 538 ? 20.803 3.878 -3.288 1.00 98.44 538 LEU A CA 1
ATOM 4236 C C . LEU A 1 538 ? 21.463 2.494 -3.182 1.00 98.44 538 LEU A C 1
ATOM 4238 O O . LEU A 1 538 ? 21.216 1.773 -2.211 1.00 98.44 538 LEU A O 1
ATOM 4242 N N . ILE A 1 539 ? 22.364 2.149 -4.111 1.00 98.12 539 ILE A N 1
ATOM 4243 C CA . ILE A 1 539 ? 23.170 0.915 -4.073 1.00 98.12 539 ILE A CA 1
ATOM 4244 C C . ILE A 1 539 ? 24.020 0.874 -2.798 1.00 98.12 539 ILE A C 1
ATOM 4246 O O . ILE A 1 539 ? 24.009 -0.117 -2.063 1.00 98.12 539 ILE A O 1
ATOM 4250 N N . ASN A 1 540 ? 24.725 1.967 -2.491 1.00 96.19 540 ASN A N 1
ATOM 4251 C CA . ASN A 1 540 ? 25.586 2.072 -1.310 1.00 96.19 540 ASN A CA 1
ATOM 4252 C C . ASN A 1 540 ? 24.797 1.957 0.003 1.00 96.19 540 ASN A C 1
ATOM 4254 O O . ASN A 1 540 ? 25.306 1.425 0.992 1.00 96.19 540 ASN A O 1
ATOM 4258 N N . ARG A 1 541 ? 23.541 2.412 0.007 1.00 96.12 541 ARG A N 1
ATOM 4259 C CA . ARG A 1 541 ? 22.611 2.294 1.141 1.00 96.12 541 ARG A CA 1
ATOM 4260 C C . ARG A 1 541 ? 21.835 0.981 1.169 1.00 96.12 541 ARG A C 1
ATOM 4262 O O . ARG A 1 541 ? 21.079 0.764 2.114 1.00 96.12 541 ARG A O 1
ATOM 4269 N N . ARG A 1 542 ? 22.051 0.092 0.193 1.00 97.06 542 ARG A N 1
ATOM 4270 C CA . ARG A 1 542 ? 21.355 -1.196 0.061 1.00 97.06 542 ARG A CA 1
ATOM 4271 C C . ARG A 1 542 ? 19.833 -1.016 0.023 1.00 97.06 542 ARG A C 1
ATOM 4273 O O . ARG A 1 542 ? 19.098 -1.702 0.730 1.00 97.06 542 ARG A O 1
ATOM 4280 N N . MET A 1 543 ? 19.369 -0.046 -0.760 1.00 98.06 543 MET A N 1
ATOM 4281 C CA . MET A 1 543 ? 17.945 0.187 -1.001 1.00 98.06 543 MET A CA 1
ATOM 4282 C C . MET A 1 543 ? 17.487 -0.506 -2.277 1.00 98.06 543 MET A C 1
ATOM 4284 O O . MET A 1 543 ? 18.256 -0.639 -3.227 1.00 98.06 543 MET A O 1
ATOM 4288 N N . ILE A 1 544 ? 16.238 -0.954 -2.304 1.00 98.62 544 ILE A N 1
ATOM 4289 C CA . ILE A 1 544 ? 15.628 -1.443 -3.537 1.00 98.62 544 ILE A CA 1
ATOM 4290 C C . ILE A 1 544 ? 15.410 -0.244 -4.471 1.00 98.62 544 ILE A C 1
ATOM 4292 O O . ILE A 1 544 ? 14.971 0.822 -4.040 1.00 98.62 544 ILE A O 1
ATOM 4296 N N . ILE A 1 545 ? 15.766 -0.424 -5.737 1.00 98.62 545 ILE A N 1
ATOM 4297 C CA . ILE A 1 545 ? 15.616 0.555 -6.807 1.00 98.62 545 ILE A CA 1
ATOM 4298 C C . ILE A 1 545 ? 14.468 0.082 -7.687 1.00 98.62 545 ILE A C 1
ATOM 4300 O O . ILE A 1 545 ? 14.546 -0.997 -8.287 1.00 98.62 545 ILE A O 1
ATOM 4304 N N . GLU A 1 546 ? 13.417 0.890 -7.749 1.00 97.88 546 GLU A N 1
ATOM 4305 C CA . GLU A 1 546 ? 12.275 0.645 -8.625 1.00 97.88 546 GLU A CA 1
ATOM 4306 C C . GLU A 1 546 ? 12.542 1.291 -9.981 1.00 97.88 546 GLU A C 1
ATOM 4308 O O . GLU A 1 546 ? 12.947 2.452 -10.063 1.00 97.88 546 GLU A O 1
ATOM 4313 N N . ILE A 1 547 ? 12.404 0.500 -11.041 1.00 96.25 547 ILE A N 1
ATOM 4314 C CA . ILE A 1 547 ? 12.802 0.888 -12.403 1.00 96.25 547 ILE A CA 1
ATOM 4315 C C . ILE A 1 547 ? 11.614 1.086 -13.344 1.00 96.25 547 ILE A C 1
ATOM 4317 O O . ILE A 1 547 ? 11.815 1.479 -14.496 1.00 96.25 547 ILE A O 1
ATOM 4321 N N . ASP A 1 548 ? 10.390 0.808 -12.886 1.00 92.44 548 ASP A N 1
ATOM 4322 C CA . ASP A 1 548 ? 9.197 1.168 -13.646 1.00 92.44 548 ASP A CA 1
ATOM 4323 C C . ASP A 1 548 ? 9.153 2.695 -13.842 1.00 92.44 548 ASP A C 1
ATOM 4325 O O . ASP A 1 548 ? 9.853 3.457 -13.174 1.00 92.44 548 ASP A O 1
ATOM 4329 N N . HIS A 1 549 ? 8.375 3.141 -14.825 1.00 93.12 549 HIS A N 1
ATOM 4330 C CA . HIS A 1 549 ? 8.279 4.539 -15.265 1.00 93.12 549 HIS A CA 1
ATOM 4331 C C . HIS A 1 549 ? 9.532 5.178 -15.876 1.00 93.12 549 HIS A C 1
ATOM 4333 O O . HIS A 1 549 ? 9.417 6.258 -16.454 1.00 93.12 549 HIS A O 1
ATOM 4339 N N . MET A 1 550 ? 10.714 4.564 -15.816 1.00 95.00 550 MET A N 1
ATOM 4340 C CA . MET A 1 550 ? 11.886 5.087 -16.523 1.00 95.00 550 MET A CA 1
ATOM 4341 C C . MET A 1 550 ? 11.669 5.030 -18.043 1.00 95.00 550 MET A C 1
ATOM 4343 O O . MET A 1 550 ? 11.222 4.016 -18.576 1.00 95.00 550 MET A O 1
ATOM 4347 N N . GLY A 1 551 ? 11.998 6.110 -18.760 1.00 93.19 551 GLY A N 1
ATOM 4348 C CA . GLY A 1 551 ? 12.001 6.122 -20.229 1.00 93.19 551 GLY A CA 1
ATOM 4349 C C . GLY A 1 551 ? 13.103 5.231 -20.812 1.00 93.19 551 GLY A C 1
ATOM 4350 O O . GLY A 1 551 ? 14.013 4.840 -20.088 1.00 93.19 551 GLY A O 1
ATOM 4351 N N . GLU A 1 552 ? 13.049 4.931 -22.118 1.00 92.75 552 GLU A N 1
ATOM 4352 C CA . GLU A 1 552 ? 13.950 3.967 -22.789 1.00 92.75 552 GLU A CA 1
ATOM 4353 C C . GLU A 1 552 ? 15.432 4.189 -22.432 1.00 92.75 552 GLU A C 1
ATOM 4355 O O . GLU A 1 552 ? 16.079 3.308 -21.865 1.00 92.75 552 GLU A O 1
ATOM 4360 N N . HIS A 1 553 ? 15.944 5.400 -22.679 1.00 94.94 553 HIS A N 1
ATOM 4361 C CA . HIS A 1 553 ? 17.347 5.754 -22.429 1.00 94.94 553 HIS A CA 1
ATOM 4362 C C . HIS A 1 553 ? 17.714 5.752 -20.946 1.00 94.94 553 HIS A C 1
ATOM 4364 O O . HIS A 1 553 ? 18.827 5.383 -20.571 1.00 94.94 553 HIS A O 1
ATOM 4370 N N . THR A 1 554 ? 16.786 6.177 -20.090 1.00 96.88 554 THR A N 1
ATOM 4371 C CA . THR A 1 554 ? 17.003 6.189 -18.643 1.00 96.88 554 THR A CA 1
ATOM 4372 C C . THR A 1 554 ? 17.073 4.773 -18.090 1.00 96.88 554 THR A C 1
ATOM 4374 O O . THR A 1 554 ? 17.983 4.465 -17.321 1.00 96.88 554 THR A O 1
ATOM 4377 N N . LEU A 1 555 ? 16.160 3.898 -18.516 1.00 96.00 555 LEU A N 1
ATOM 4378 C CA . LEU A 1 555 ? 16.144 2.498 -18.116 1.00 96.00 555 LEU A CA 1
ATOM 4379 C C . LEU A 1 555 ? 17.399 1.775 -18.605 1.00 96.00 555 LEU A C 1
ATOM 4381 O O . LEU A 1 555 ? 17.991 1.014 -17.845 1.00 96.00 555 LEU A O 1
ATOM 4385 N N . ASP A 1 556 ? 17.840 2.025 -19.838 1.00 95.62 556 ASP A N 1
ATOM 4386 C CA . ASP A 1 556 ? 19.070 1.423 -20.357 1.00 95.62 556 ASP A CA 1
ATOM 4387 C C . ASP A 1 556 ? 20.282 1.806 -19.516 1.00 95.62 556 ASP A C 1
ATOM 4389 O O . ASP A 1 556 ? 21.024 0.922 -19.077 1.00 95.62 556 ASP A O 1
ATOM 4393 N N . ARG A 1 557 ? 20.428 3.093 -19.189 1.00 97.56 557 ARG A N 1
ATOM 4394 C CA . ARG A 1 557 ? 21.526 3.546 -18.332 1.00 97.56 557 ARG A CA 1
ATOM 4395 C C . ARG A 1 557 ? 21.423 2.994 -16.907 1.00 97.56 557 ARG A C 1
ATOM 4397 O O . ARG A 1 557 ? 22.433 2.569 -16.347 1.00 97.56 557 ARG A O 1
ATOM 4404 N N . ALA A 1 558 ? 20.220 2.935 -16.334 1.00 97.94 558 ALA A N 1
ATOM 4405 C CA . ALA A 1 558 ? 19.992 2.320 -15.027 1.00 97.94 558 ALA A CA 1
ATOM 4406 C C . ALA A 1 558 ? 20.407 0.842 -15.027 1.00 97.94 558 ALA A C 1
ATOM 4408 O O . ALA A 1 558 ? 21.139 0.394 -14.144 1.00 97.94 558 ALA A O 1
ATOM 4409 N N . MET A 1 559 ? 19.988 0.088 -16.046 1.00 96.81 559 MET A N 1
ATOM 4410 C CA . MET A 1 559 ? 20.316 -1.327 -16.188 1.00 96.81 559 MET A CA 1
ATOM 4411 C C . MET A 1 559 ? 21.811 -1.557 -16.411 1.00 96.81 559 MET A C 1
ATOM 4413 O O . MET A 1 559 ? 22.332 -2.546 -15.904 1.00 96.81 559 MET A O 1
ATOM 4417 N N . GLU A 1 560 ? 22.516 -0.669 -17.117 1.00 96.69 560 GLU A N 1
ATOM 4418 C CA . GLU A 1 560 ? 23.982 -0.704 -17.210 1.00 96.69 560 GLU A CA 1
ATOM 4419 C C . GLU A 1 560 ? 24.636 -0.552 -15.835 1.00 96.69 560 GLU A C 1
ATOM 4421 O O . GLU A 1 560 ? 25.435 -1.403 -15.452 1.00 96.69 560 GLU A O 1
ATOM 4426 N N . ILE A 1 561 ? 24.256 0.471 -15.064 1.00 97.56 561 ILE A N 1
ATOM 4427 C CA . ILE A 1 561 ? 24.811 0.730 -13.724 1.00 97.56 561 ILE A CA 1
ATOM 4428 C C . ILE A 1 561 ? 24.551 -0.457 -12.790 1.00 97.56 561 ILE A C 1
ATOM 4430 O O . ILE A 1 561 ? 25.466 -0.954 -12.132 1.00 97.56 561 ILE A O 1
ATOM 4434 N N . LEU A 1 562 ? 23.315 -0.961 -12.761 1.00 95.62 562 LEU A N 1
ATOM 4435 C CA . LEU A 1 562 ? 22.924 -2.109 -11.940 1.00 95.62 562 LEU A CA 1
ATOM 4436 C C . LEU A 1 562 ? 23.661 -3.388 -12.361 1.00 95.62 562 LEU A C 1
ATOM 4438 O O . LEU A 1 562 ? 24.110 -4.162 -11.507 1.00 95.62 562 LEU A O 1
ATOM 4442 N N . TRP A 1 563 ? 23.832 -3.593 -13.670 1.00 92.00 563 TRP A N 1
ATOM 4443 C CA . TRP A 1 563 ? 24.572 -4.723 -14.227 1.00 92.00 563 TRP A CA 1
ATOM 4444 C C . TRP A 1 563 ? 26.075 -4.632 -13.986 1.00 92.00 563 TRP A C 1
ATOM 4446 O O . TRP A 1 563 ? 26.722 -5.662 -13.817 1.00 92.00 563 TRP A O 1
ATOM 4456 N N . GLU A 1 564 ? 26.669 -3.447 -13.965 1.00 92.06 564 GLU A N 1
ATOM 4457 C CA . GLU A 1 564 ? 28.077 -3.266 -13.601 1.00 92.06 564 GLU A CA 1
ATOM 4458 C C . GLU A 1 564 ? 28.282 -3.464 -12.096 1.00 92.06 564 GLU A C 1
ATOM 4460 O O . GLU A 1 564 ? 29.230 -4.130 -11.670 1.00 92.06 564 GLU A O 1
ATOM 4465 N N . ALA A 1 565 ? 27.349 -2.962 -11.286 1.00 92.88 565 ALA A N 1
ATOM 4466 C CA . ALA A 1 565 ? 27.367 -3.108 -9.837 1.00 92.88 565 ALA A CA 1
ATOM 4467 C C . ALA A 1 565 ? 27.092 -4.546 -9.369 1.00 92.88 565 ALA A C 1
ATOM 4469 O O . ALA A 1 565 ? 27.485 -4.900 -8.258 1.00 92.88 565 ALA A O 1
ATOM 4470 N N . LYS A 1 566 ? 26.450 -5.378 -10.203 1.00 90.81 566 LYS A N 1
ATOM 4471 C CA . LYS A 1 566 ? 25.912 -6.696 -9.813 1.00 90.81 566 LYS A CA 1
ATOM 4472 C C . LYS A 1 566 ? 24.907 -6.576 -8.669 1.00 90.81 566 LYS A C 1
ATOM 4474 O O . LYS A 1 566 ? 24.919 -7.368 -7.728 1.00 90.81 566 LYS A O 1
ATOM 4479 N N . TYR A 1 567 ? 24.083 -5.533 -8.717 1.00 94.06 567 TYR A N 1
ATOM 4480 C CA . TYR A 1 567 ? 23.227 -5.174 -7.597 1.00 94.06 567 TYR A CA 1
ATOM 4481 C C . TYR A 1 567 ? 21.885 -5.925 -7.638 1.00 94.06 567 TYR A C 1
ATOM 4483 O O . TYR A 1 567 ? 21.149 -5.777 -8.611 1.00 94.06 567 TYR A O 1
ATOM 4491 N N . PRO A 1 568 ? 21.528 -6.697 -6.590 1.00 92.56 568 PRO A N 1
ATOM 4492 C CA . PRO A 1 568 ? 20.312 -7.512 -6.589 1.00 92.56 568 PRO A CA 1
ATOM 4493 C C . PRO A 1 568 ? 19.041 -6.753 -6.203 1.00 92.56 568 PRO A C 1
ATOM 4495 O O . PRO A 1 568 ? 17.943 -7.278 -6.363 1.00 92.56 568 PRO A O 1
ATOM 4498 N N . GLY A 1 569 ? 19.167 -5.539 -5.665 1.00 95.62 569 GLY A N 1
ATOM 4499 C CA . GLY A 1 569 ? 18.038 -4.726 -5.213 1.00 95.62 569 GLY A CA 1
ATOM 4500 C C . GLY A 1 569 ? 17.373 -3.961 -6.341 1.00 95.62 569 GLY A C 1
ATOM 4501 O O . GLY A 1 569 ? 17.225 -2.753 -6.226 1.00 95.62 569 GLY A O 1
ATOM 4502 N N . VAL A 1 570 ? 17.010 -4.639 -7.425 1.00 97.06 570 VAL A N 1
ATOM 4503 C CA . VAL A 1 570 ? 16.255 -4.058 -8.540 1.00 97.06 570 VAL A CA 1
ATOM 4504 C C . VAL A 1 570 ? 14.877 -4.703 -8.618 1.00 97.06 570 VAL A C 1
ATOM 4506 O O . VAL A 1 570 ? 14.747 -5.925 -8.519 1.00 97.06 570 VAL A O 1
ATOM 4509 N N . ILE A 1 571 ? 13.839 -3.894 -8.802 1.00 97.75 571 ILE A N 1
ATOM 4510 C CA . ILE A 1 571 ? 12.476 -4.385 -8.987 1.00 97.75 571 ILE A CA 1
ATOM 4511 C C . ILE A 1 571 ? 11.766 -3.608 -10.096 1.00 97.75 571 ILE A C 1
ATOM 4513 O O . ILE A 1 571 ? 11.842 -2.385 -10.149 1.00 97.75 571 ILE A O 1
ATOM 4517 N N . ALA A 1 572 ? 11.074 -4.335 -10.970 1.00 97.31 572 ALA A N 1
ATOM 4518 C CA . ALA A 1 572 ? 9.975 -3.789 -11.761 1.00 97.31 572 ALA A CA 1
ATOM 4519 C C . ALA A 1 572 ? 8.685 -4.181 -11.033 1.00 97.31 572 ALA A C 1
ATOM 4521 O O . ALA A 1 572 ? 8.249 -5.337 -11.120 1.00 97.31 572 ALA A O 1
ATOM 4522 N N . SER A 1 573 ? 8.190 -3.297 -10.168 1.00 94.62 573 SER A N 1
ATOM 4523 C CA . SER A 1 573 ? 7.232 -3.637 -9.118 1.00 94.62 573 SER A CA 1
ATOM 4524 C C . SER A 1 573 ? 5.790 -3.636 -9.571 1.00 94.62 573 SER A C 1
ATOM 4526 O O . SER A 1 573 ? 4.999 -4.243 -8.854 1.00 94.62 573 SER A O 1
ATOM 4528 N N . HIS A 1 574 ? 5.464 -3.016 -10.710 1.00 93.75 574 HIS A N 1
ATOM 4529 C CA . HIS A 1 574 ? 4.105 -2.932 -11.251 1.00 93.75 574 HIS A CA 1
ATOM 4530 C C . HIS A 1 574 ? 4.098 -2.760 -12.779 1.00 93.75 574 HIS A C 1
ATOM 4532 O O . HIS A 1 574 ? 3.538 -1.834 -13.352 1.00 93.75 574 HIS A O 1
ATOM 4538 N N . THR A 1 575 ? 4.693 -3.719 -13.473 1.00 91.94 575 THR A N 1
ATOM 4539 C CA . THR A 1 575 ? 4.984 -3.591 -14.907 1.00 91.94 575 THR A CA 1
ATOM 4540 C C . THR A 1 575 ? 4.087 -4.450 -15.805 1.00 91.94 575 THR A C 1
ATOM 4542 O O . THR A 1 575 ? 3.295 -5.293 -15.364 1.00 91.94 575 THR A O 1
ATOM 4545 N N . ARG A 1 576 ? 4.276 -4.307 -17.114 1.00 92.25 576 ARG A N 1
ATOM 4546 C CA . ARG A 1 576 ? 3.864 -5.220 -18.172 1.00 92.25 576 ARG A CA 1
ATOM 4547 C C . ARG A 1 576 ? 5.077 -5.567 -19.052 1.00 92.25 576 ARG A C 1
ATOM 4549 O O . ARG A 1 576 ? 5.925 -4.734 -19.336 1.00 92.25 576 ARG A O 1
ATOM 4556 N N . ILE A 1 577 ? 5.115 -6.794 -19.572 1.00 94.38 577 ILE A N 1
ATOM 4557 C CA . ILE A 1 577 ? 6.137 -7.234 -20.527 1.00 94.38 577 ILE A CA 1
ATOM 4558 C C . ILE A 1 577 ? 5.702 -6.797 -21.925 1.00 94.38 577 ILE A C 1
ATOM 4560 O O . ILE A 1 577 ? 4.691 -7.282 -22.444 1.00 94.38 577 ILE A O 1
ATOM 4564 N N . ILE A 1 578 ? 6.448 -5.883 -22.541 1.00 92.38 578 ILE A N 1
ATOM 4565 C CA . ILE A 1 578 ? 6.028 -5.250 -23.796 1.00 92.38 578 ILE A CA 1
ATOM 4566 C C . ILE A 1 578 ? 5.981 -6.222 -24.986 1.00 92.38 578 ILE A C 1
ATOM 4568 O O . ILE A 1 578 ? 5.158 -6.037 -25.881 1.00 92.38 578 ILE A O 1
ATOM 4572 N N . ASP A 1 579 ? 6.774 -7.302 -24.985 1.00 93.00 579 ASP A N 1
ATOM 4573 C CA . ASP A 1 579 ? 6.741 -8.347 -26.027 1.00 93.00 579 ASP A CA 1
ATOM 4574 C C . ASP A 1 579 ? 5.343 -8.963 -26.215 1.00 93.00 579 ASP A C 1
ATOM 4576 O O . ASP A 1 579 ? 5.004 -9.428 -27.305 1.00 93.00 579 ASP A O 1
ATOM 4580 N N . LEU A 1 580 ? 4.519 -8.938 -25.165 1.00 92.88 580 LEU A N 1
ATOM 4581 C CA . LEU A 1 580 ? 3.174 -9.510 -25.148 1.00 92.88 580 LEU A CA 1
ATOM 4582 C C . LEU A 1 580 ? 2.092 -8.500 -25.577 1.00 92.88 580 LEU A C 1
ATOM 4584 O O . LEU A 1 580 ? 0.909 -8.840 -25.591 1.00 92.88 580 LEU A O 1
ATOM 4588 N N . LYS A 1 581 ? 2.475 -7.269 -25.945 1.00 91.81 581 LYS A N 1
ATOM 4589 C CA . LYS A 1 581 ? 1.571 -6.179 -26.339 1.00 91.81 581 LYS A CA 1
ATOM 4590 C C . LYS A 1 581 ? 1.778 -5.756 -27.796 1.00 91.81 581 LYS A C 1
ATOM 4592 O O . LYS A 1 581 ? 2.790 -6.043 -28.436 1.00 91.81 581 LYS A O 1
ATOM 4597 N N . GLU A 1 582 ? 0.779 -5.055 -28.329 1.00 89.69 582 GLU A N 1
ATOM 4598 C CA . GLU A 1 582 ? 0.778 -4.507 -29.688 1.00 89.69 582 GLU A CA 1
ATOM 4599 C C . GLU A 1 582 ? 0.143 -3.111 -29.730 1.00 89.69 582 GLU A C 1
ATOM 4601 O O . GLU A 1 582 ? -0.701 -2.754 -28.899 1.00 89.69 582 GLU A O 1
ATOM 4606 N N . GLY A 1 583 ? 0.525 -2.328 -30.739 1.00 89.81 583 GLY A N 1
ATOM 4607 C CA . GLY A 1 583 ? -0.005 -0.999 -31.013 1.00 89.81 583 GLY A CA 1
ATOM 4608 C C . GLY A 1 583 ? 0.153 -0.040 -29.834 1.00 89.81 583 GLY A C 1
ATOM 4609 O O . GLY A 1 583 ? 1.168 -0.022 -29.146 1.00 89.81 583 GLY A O 1
ATOM 4610 N N . GLN A 1 584 ? -0.888 0.748 -29.566 1.00 87.56 584 GLN A N 1
ATOM 4611 C CA . GLN A 1 584 ? -0.868 1.766 -28.508 1.00 87.56 584 GLN A CA 1
ATOM 4612 C C . GLN A 1 584 ? -0.780 1.191 -27.082 1.00 87.56 584 GLN A C 1
ATOM 4614 O O . GLN A 1 584 ? -0.538 1.943 -26.148 1.00 87.56 584 GLN A O 1
ATOM 4619 N N . LYS A 1 585 ? -0.942 -0.130 -26.894 1.00 86.25 585 LYS A N 1
ATOM 4620 C CA . LYS A 1 585 ? -0.756 -0.797 -25.592 1.00 86.25 585 LYS A CA 1
ATOM 4621 C C . LYS A 1 585 ? 0.706 -1.176 -25.305 1.00 86.25 585 LYS A C 1
ATOM 4623 O O . LYS A 1 585 ? 0.998 -1.640 -24.206 1.00 86.25 585 LYS A O 1
ATOM 4628 N N . ALA A 1 586 ? 1.600 -1.012 -26.281 1.00 86.19 586 ALA A N 1
ATOM 4629 C CA . ALA A 1 586 ? 3.026 -1.307 -26.177 1.00 86.19 586 ALA A CA 1
ATOM 4630 C C . ALA A 1 586 ? 3.825 -0.010 -25.923 1.00 86.19 586 ALA A C 1
ATOM 4632 O O . ALA A 1 586 ? 4.508 0.490 -26.821 1.00 86.19 586 ALA A O 1
ATOM 4633 N N . TRP A 1 587 ? 3.659 0.556 -24.719 1.00 79.88 587 TRP A N 1
ATOM 4634 C CA . TRP A 1 587 ? 4.258 1.829 -24.274 1.00 79.88 587 TRP A CA 1
ATOM 4635 C C . TRP A 1 587 ? 5.256 1.688 -23.107 1.00 79.88 587 TRP A C 1
ATOM 4637 O O . TRP A 1 587 ? 6.099 2.562 -22.912 1.00 79.88 587 TRP A O 1
ATOM 4647 N N . GLU A 1 588 ? 5.187 0.588 -22.350 1.00 84.06 588 GLU A N 1
ATOM 4648 C CA . GLU A 1 588 ? 6.114 0.303 -21.248 1.00 84.06 588 GLU A CA 1
ATOM 4649 C C . GLU A 1 588 ? 7.504 -0.147 -21.712 1.00 84.06 588 GLU A C 1
ATOM 4651 O O . GLU A 1 588 ? 7.651 -0.730 -22.781 1.00 84.06 588 GLU A O 1
ATOM 4656 N N . GLN A 1 589 ? 8.540 0.105 -20.910 1.00 88.69 589 GLN A N 1
ATOM 4657 C CA . GLN A 1 589 ? 9.927 -0.129 -21.340 1.00 88.69 589 GLN A CA 1
ATOM 4658 C C . GLN A 1 589 ? 10.472 -1.538 -21.036 1.00 88.69 589 GLN A C 1
ATOM 4660 O O . GLN A 1 589 ? 11.546 -1.905 -21.525 1.00 88.69 589 GLN A O 1
ATOM 4665 N N . LEU A 1 590 ? 9.748 -2.358 -20.263 1.00 93.69 590 LEU A N 1
ATOM 4666 C CA . LEU A 1 590 ? 10.225 -3.683 -19.872 1.00 93.69 590 LEU A CA 1
ATOM 4667 C C . LEU A 1 590 ? 9.968 -4.742 -20.955 1.00 93.69 590 LEU A C 1
ATOM 4669 O O . LEU A 1 590 ? 8.864 -5.269 -21.097 1.00 93.69 590 LEU A O 1
ATOM 4673 N N . ASP A 1 591 ? 11.019 -5.109 -21.685 1.00 93.56 591 ASP A N 1
ATOM 4674 C CA . ASP A 1 591 ? 11.018 -6.238 -22.618 1.00 93.56 591 ASP A CA 1
ATOM 4675 C C . ASP A 1 591 ? 11.626 -7.512 -22.022 1.00 93.56 591 ASP A C 1
ATOM 4677 O O . ASP A 1 591 ? 12.237 -7.496 -20.952 1.00 93.56 591 ASP A O 1
ATOM 4681 N N . ILE A 1 592 ? 11.448 -8.643 -22.711 1.00 94.69 592 ILE A N 1
ATOM 4682 C CA . ILE A 1 592 ? 11.972 -9.942 -22.266 1.00 94.69 592 ILE A CA 1
ATOM 4683 C C . ILE A 1 592 ? 13.493 -9.896 -22.005 1.00 94.69 592 ILE A C 1
ATOM 4685 O O . ILE A 1 592 ? 13.907 -10.389 -20.955 1.00 94.69 592 ILE A O 1
ATOM 4689 N N . PRO A 1 593 ? 14.350 -9.307 -22.867 1.00 92.50 593 PRO A N 1
ATOM 4690 C CA . PRO A 1 593 ? 15.776 -9.167 -22.568 1.00 92.50 593 PRO A CA 1
ATOM 4691 C C . PRO A 1 593 ? 16.073 -8.416 -21.262 1.00 92.50 593 PRO A C 1
ATOM 4693 O O . PRO A 1 593 ? 16.882 -8.893 -20.460 1.00 92.50 593 PRO A O 1
ATOM 4696 N N . ARG A 1 594 ? 15.427 -7.268 -21.013 1.00 93.56 594 ARG A N 1
ATOM 4697 C CA . ARG A 1 594 ? 15.599 -6.517 -19.756 1.00 93.56 594 ARG A CA 1
ATOM 4698 C C . ARG A 1 594 ? 15.036 -7.291 -18.561 1.00 93.56 594 ARG A C 1
ATOM 4700 O O . ARG A 1 594 ? 15.703 -7.365 -17.532 1.00 93.56 594 ARG A O 1
ATOM 4707 N N . MET A 1 595 ? 13.889 -7.955 -18.713 1.00 95.00 595 MET A N 1
ATOM 4708 C CA . MET A 1 595 ? 13.313 -8.858 -17.706 1.00 95.00 595 MET A CA 1
ATOM 4709 C C . MET A 1 595 ? 14.299 -9.966 -17.323 1.00 95.00 595 MET A C 1
ATOM 4711 O O . MET A 1 595 ? 14.547 -10.172 -16.138 1.00 95.00 595 MET A O 1
ATOM 4715 N N . ILE A 1 596 ? 14.905 -10.649 -18.300 1.00 92.75 596 ILE A N 1
ATOM 4716 C CA . ILE A 1 596 ? 15.915 -11.685 -18.043 1.00 92.75 596 ILE A CA 1
ATOM 4717 C C . ILE A 1 596 ? 17.092 -11.091 -17.269 1.00 92.75 596 ILE A C 1
ATOM 4719 O O . ILE A 1 596 ? 17.510 -11.704 -16.296 1.00 92.75 596 ILE A O 1
ATOM 4723 N N . LYS A 1 597 ? 17.584 -9.898 -17.632 1.00 91.06 597 LYS A N 1
ATOM 4724 C CA . LYS A 1 597 ? 18.669 -9.226 -16.895 1.00 91.06 597 LYS A CA 1
ATOM 4725 C C . LYS A 1 597 ? 18.303 -8.919 -15.440 1.00 91.06 597 LYS A C 1
ATOM 4727 O O . LYS A 1 597 ? 19.132 -9.130 -14.566 1.00 91.06 597 LYS A O 1
ATOM 4732 N N . ILE A 1 598 ? 17.083 -8.453 -15.162 1.00 93.69 598 ILE A N 1
ATOM 4733 C CA . ILE A 1 598 ? 16.610 -8.204 -13.785 1.00 93.69 598 ILE A CA 1
ATOM 4734 C C . ILE A 1 598 ? 16.557 -9.513 -13.000 1.00 93.69 598 ILE A C 1
ATOM 4736 O O . ILE A 1 598 ? 17.076 -9.592 -11.885 1.00 93.69 598 ILE A O 1
ATOM 4740 N N . LEU A 1 599 ? 15.980 -10.558 -13.602 1.00 92.00 599 LEU A N 1
ATOM 4741 C CA . LEU A 1 599 ? 15.944 -11.888 -13.002 1.00 92.00 599 LEU A CA 1
ATOM 4742 C C . LEU A 1 599 ? 17.361 -12.412 -12.763 1.00 92.00 599 LEU A C 1
ATOM 4744 O O . LEU A 1 599 ? 17.583 -12.970 -11.705 1.00 92.00 599 LEU A O 1
ATOM 4748 N N . GLN A 1 600 ? 18.305 -12.166 -13.680 1.00 88.31 600 GLN A N 1
ATOM 4749 C CA . GLN A 1 600 ? 19.741 -12.459 -13.567 1.00 88.31 600 GLN A CA 1
ATOM 4750 C C . GLN A 1 600 ? 20.498 -11.555 -12.587 1.00 88.31 600 GLN A C 1
ATOM 4752 O O . GLN A 1 600 ? 21.689 -11.741 -12.398 1.00 88.31 600 GLN A O 1
ATOM 4757 N N . LEU A 1 601 ? 19.886 -10.532 -12.005 1.00 89.19 601 LEU A N 1
ATOM 4758 C CA . LEU A 1 601 ? 20.485 -9.786 -10.896 1.00 89.19 601 LEU A CA 1
ATOM 4759 C C . LEU A 1 601 ? 19.924 -10.258 -9.556 1.00 89.19 601 LEU A C 1
ATOM 4761 O O . LEU A 1 601 ? 20.511 -9.986 -8.513 1.00 89.19 601 LEU A O 1
ATOM 4765 N N . GLY A 1 602 ? 18.819 -11.006 -9.571 1.00 89.00 602 GLY A N 1
ATOM 4766 C CA . GLY A 1 602 ? 18.119 -11.453 -8.364 1.00 89.00 602 GLY A CA 1
ATOM 4767 C C . GLY A 1 602 ? 17.021 -10.537 -7.929 1.00 89.00 602 GLY A C 1
ATOM 4768 O O . GLY A 1 602 ? 16.508 -10.704 -6.819 1.00 89.00 602 GLY A O 1
ATOM 4769 N N . GLY A 1 603 ? 16.702 -9.605 -8.819 1.00 93.81 603 GLY A N 1
ATOM 4770 C CA . GLY A 1 603 ? 15.576 -8.728 -8.713 1.00 93.81 603 GLY A CA 1
ATOM 4771 C C . GLY A 1 603 ? 14.260 -9.446 -8.930 1.00 93.81 603 GLY A C 1
ATOM 4772 O O . GLY A 1 603 ? 14.177 -10.656 -9.169 1.00 93.81 603 GLY A O 1
ATOM 4773 N N . ILE A 1 604 ? 13.210 -8.649 -8.856 1.00 96.75 604 ILE A N 1
ATOM 4774 C CA . ILE A 1 604 ? 11.833 -9.093 -8.992 1.00 96.75 604 ILE A CA 1
ATOM 4775 C C . ILE A 1 604 ? 11.203 -8.396 -10.194 1.00 96.75 604 ILE A C 1
ATOM 4777 O O . ILE A 1 604 ? 11.430 -7.216 -10.446 1.00 96.75 604 ILE A O 1
ATOM 4781 N N . VAL A 1 605 ? 10.386 -9.144 -10.928 1.00 97.94 605 VAL A N 1
ATOM 4782 C CA . VAL A 1 605 ? 9.487 -8.601 -11.944 1.00 97.94 605 VAL A CA 1
ATOM 4783 C C . VAL A 1 605 ? 8.078 -8.986 -11.532 1.00 97.94 605 VAL A C 1
ATOM 4785 O O . VAL A 1 605 ? 7.764 -10.175 -11.427 1.00 97.94 605 VAL A O 1
ATOM 4788 N N . ALA A 1 606 ? 7.258 -7.980 -11.258 1.00 97.50 606 ALA A N 1
ATOM 4789 C CA . ALA A 1 606 ? 5.916 -8.116 -10.724 1.00 97.50 606 ALA A CA 1
ATOM 4790 C C . ALA A 1 606 ? 4.913 -7.529 -11.723 1.00 97.50 606 ALA A C 1
ATOM 4792 O O . ALA A 1 606 ? 4.739 -6.311 -11.799 1.00 97.50 606 ALA A O 1
ATOM 4793 N N . PRO A 1 607 ? 4.255 -8.375 -12.529 1.00 96.44 607 PRO A N 1
ATOM 4794 C CA . PRO A 1 607 ? 3.239 -7.887 -13.437 1.00 96.44 607 PRO A CA 1
ATOM 4795 C C . PRO A 1 607 ? 2.058 -7.276 -12.679 1.00 96.44 607 PRO A C 1
ATOM 4797 O O . PRO A 1 607 ? 1.600 -7.838 -11.677 1.00 96.44 607 PRO A O 1
ATOM 4800 N N . MET A 1 608 ? 1.506 -6.175 -13.193 1.00 93.25 608 MET A N 1
ATOM 4801 C CA . MET A 1 608 ? 0.239 -5.646 -12.682 1.00 93.25 608 MET A CA 1
ATOM 4802 C C . MET A 1 608 ? -0.859 -6.713 -12.744 1.00 93.25 608 MET A C 1
ATOM 4804 O O . MET A 1 608 ? -0.814 -7.657 -13.540 1.00 93.25 608 MET A O 1
ATOM 4808 N N . LEU A 1 609 ? -1.892 -6.560 -11.924 1.00 92.38 609 LEU A N 1
ATOM 4809 C CA . LEU A 1 609 ? -2.902 -7.592 -11.736 1.00 92.38 609 LEU A CA 1
ATOM 4810 C C . LEU A 1 609 ? -3.706 -7.915 -13.011 1.00 92.38 609 LEU A C 1
ATOM 4812 O O . LEU A 1 609 ? -4.023 -9.080 -13.245 1.00 92.38 609 LEU A O 1
ATOM 4816 N N . TRP A 1 610 ? -3.987 -6.934 -13.877 1.00 89.69 610 TRP A N 1
ATOM 4817 C CA . TRP A 1 610 ? -4.557 -7.214 -15.208 1.00 89.69 610 TRP A CA 1
ATOM 4818 C C . TRP A 1 610 ? -3.601 -7.993 -16.090 1.00 89.69 610 TRP A C 1
ATOM 4820 O O . TRP A 1 610 ? -4.012 -8.906 -16.792 1.00 89.69 610 TRP A O 1
ATOM 4830 N N . GLU A 1 611 ? -2.324 -7.652 -16.035 1.00 93.19 611 GLU A N 1
ATOM 4831 C CA . GLU A 1 611 ? -1.319 -8.223 -16.921 1.00 93.19 611 GLU A CA 1
ATOM 4832 C C . GLU A 1 611 ? -0.955 -9.644 -16.493 1.00 93.19 611 GLU A C 1
ATOM 4834 O O . GLU A 1 611 ? -0.704 -10.519 -17.325 1.00 93.19 611 GLU A O 1
ATOM 4839 N N . THR A 1 612 ? -1.078 -9.927 -15.197 1.00 94.50 612 THR A N 1
ATOM 4840 C CA . THR A 1 612 ? -1.146 -11.288 -14.662 1.00 94.50 612 THR A CA 1
ATOM 4841 C C . THR A 1 612 ? -2.252 -12.096 -15.348 1.00 94.50 612 THR A C 1
ATOM 4843 O O . THR A 1 612 ? -1.993 -13.219 -15.776 1.00 94.50 612 THR A O 1
ATOM 4846 N N . LEU A 1 613 ? -3.448 -11.524 -15.537 1.00 93.50 613 LEU A N 1
ATOM 4847 C CA . LEU A 1 613 ? -4.554 -12.175 -16.251 1.00 93.50 613 LEU A CA 1
ATOM 4848 C C . LEU A 1 613 ? -4.360 -12.253 -17.780 1.00 93.50 613 LEU A C 1
ATOM 4850 O O . LEU A 1 61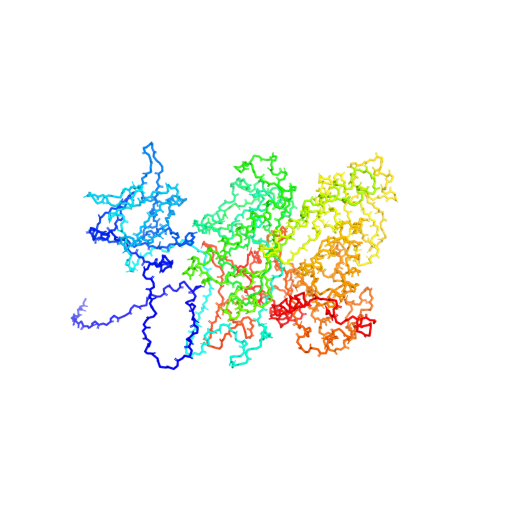3 ? -5.130 -12.939 -18.446 1.00 93.50 613 LEU A O 1
ATOM 4854 N N . GLU A 1 614 ? -3.345 -11.608 -18.356 1.00 93.19 614 GLU A N 1
ATOM 4855 C CA . GLU A 1 614 ? -2.984 -11.734 -19.782 1.00 93.19 614 GLU A CA 1
ATOM 4856 C C . GLU A 1 614 ? -1.749 -12.626 -20.010 1.00 93.19 614 GLU A C 1
ATOM 4858 O O . GLU A 1 614 ? -1.198 -12.672 -21.108 1.00 93.19 614 GLU A O 1
ATOM 4863 N N . GLY A 1 615 ? -1.306 -13.362 -18.984 1.00 94.25 615 GLY A N 1
ATOM 4864 C CA . GLY A 1 615 ? -0.221 -14.345 -19.091 1.00 94.25 615 GLY A CA 1
ATOM 4865 C C . GLY A 1 615 ? 1.179 -13.782 -18.843 1.00 94.25 615 GLY A C 1
ATOM 4866 O O . GLY A 1 615 ? 2.168 -14.505 -18.988 1.00 94.25 615 GLY A O 1
ATOM 4867 N N . HIS A 1 616 ? 1.304 -12.521 -18.416 1.00 96.38 616 HIS A N 1
ATOM 4868 C CA . HIS A 1 616 ? 2.609 -11.925 -18.113 1.00 96.38 616 HIS A CA 1
ATOM 4869 C C . HIS A 1 616 ? 3.279 -12.625 -16.927 1.00 96.38 616 HIS A C 1
ATOM 4871 O O . HIS A 1 616 ? 4.472 -12.913 -16.974 1.00 96.38 616 HIS A O 1
ATOM 4877 N N . GLN A 1 617 ? 2.503 -12.974 -15.896 1.00 97.38 617 GLN A N 1
ATOM 4878 C CA . GLN A 1 617 ? 2.990 -13.733 -14.739 1.00 97.38 617 GLN A CA 1
ATOM 4879 C C . GLN A 1 617 ? 3.594 -15.073 -15.168 1.00 97.38 617 GLN A C 1
ATOM 4881 O O . GLN A 1 617 ? 4.671 -15.447 -14.698 1.00 97.38 617 GLN A O 1
ATOM 4886 N N . LYS A 1 618 ? 2.937 -15.769 -16.101 1.00 97.00 618 LYS A N 1
ATOM 4887 C CA . LYS A 1 618 ? 3.455 -17.011 -16.665 1.00 97.00 618 LYS A CA 1
ATOM 4888 C C . LYS A 1 618 ? 4.744 -16.788 -17.451 1.00 97.00 618 LYS A C 1
ATOM 4890 O O . LYS A 1 618 ? 5.669 -17.570 -17.279 1.00 97.00 618 LYS A O 1
ATOM 4895 N N . CYS A 1 619 ? 4.840 -15.723 -18.246 1.00 97.00 619 CYS A N 1
ATOM 4896 C CA . CYS A 1 619 ? 6.075 -15.390 -18.961 1.00 97.00 619 CYS A CA 1
ATOM 4897 C C . CYS A 1 619 ? 7.261 -15.224 -17.997 1.00 97.00 619 CYS A C 1
ATOM 4899 O O . CYS A 1 619 ? 8.287 -15.878 -18.180 1.00 97.00 619 CYS A O 1
ATOM 4901 N N . VAL A 1 620 ? 7.109 -14.437 -16.923 1.00 97.31 620 VAL A N 1
ATOM 4902 C CA . VAL A 1 620 ? 8.158 -14.309 -15.890 1.00 97.31 620 VAL A CA 1
ATOM 4903 C C . VAL A 1 620 ? 8.488 -15.676 -15.282 1.00 97.31 620 VAL A C 1
ATOM 4905 O O . VAL A 1 620 ? 9.657 -16.043 -15.156 1.00 97.31 620 VAL A O 1
ATOM 4908 N N . ALA A 1 621 ? 7.464 -16.458 -14.931 1.00 97.50 621 ALA A N 1
ATOM 4909 C CA . ALA A 1 621 ? 7.638 -17.759 -14.297 1.00 97.50 621 ALA A CA 1
ATOM 4910 C C . ALA A 1 621 ? 8.337 -18.782 -15.206 1.00 97.50 621 ALA A C 1
ATOM 4912 O O . ALA A 1 621 ? 9.148 -19.561 -14.707 1.00 97.50 621 ALA A O 1
ATOM 4913 N N . ASP A 1 622 ? 8.054 -18.790 -16.508 1.00 96.19 622 ASP A N 1
ATOM 4914 C CA . ASP A 1 622 ? 8.684 -19.690 -17.475 1.00 96.19 622 ASP A CA 1
ATOM 4915 C C . ASP A 1 622 ? 10.182 -19.372 -17.611 1.00 96.19 622 ASP A C 1
ATOM 4917 O O . ASP A 1 622 ? 11.009 -20.282 -17.541 1.00 96.19 622 ASP A O 1
ATOM 4921 N N . TYR A 1 623 ? 10.555 -18.091 -17.732 1.00 94.56 623 TYR A N 1
ATOM 4922 C CA . TYR A 1 623 ? 11.964 -17.674 -17.808 1.00 94.56 623 TYR A CA 1
ATOM 4923 C C . TYR A 1 623 ? 12.725 -17.929 -16.505 1.00 94.56 623 TYR A C 1
ATOM 4925 O O . TYR A 1 623 ? 13.867 -18.391 -16.533 1.00 94.56 623 TYR A O 1
ATOM 4933 N N . LEU A 1 624 ? 12.082 -17.696 -15.361 1.00 93.62 624 LEU A N 1
ATOM 4934 C CA . LEU A 1 624 ? 12.648 -18.024 -14.057 1.00 93.62 624 LEU A CA 1
ATOM 4935 C C . LEU A 1 624 ? 12.867 -19.535 -13.916 1.00 93.62 624 LEU A C 1
ATOM 4937 O O . LEU A 1 624 ? 13.928 -19.968 -13.475 1.00 93.62 624 LEU A O 1
ATOM 4941 N N . LYS A 1 625 ? 11.902 -20.351 -14.359 1.00 93.50 625 LYS A N 1
ATOM 4942 C CA . LYS A 1 625 ? 12.034 -21.811 -14.359 1.00 93.50 625 LYS A CA 1
ATOM 4943 C C . LYS A 1 625 ? 13.162 -22.279 -15.276 1.00 93.50 625 LYS A C 1
ATOM 4945 O O . LYS A 1 625 ? 13.956 -23.116 -14.860 1.00 93.50 625 LYS A O 1
ATOM 4950 N N . LEU A 1 626 ? 13.264 -21.709 -16.478 1.00 92.25 626 LEU A N 1
ATOM 4951 C CA . LEU A 1 626 ? 14.348 -21.995 -17.418 1.00 92.25 626 LEU A CA 1
ATOM 4952 C C . LEU A 1 626 ? 15.721 -21.691 -16.798 1.00 92.25 626 LEU A C 1
ATOM 4954 O O . LEU A 1 626 ? 16.642 -22.491 -16.932 1.00 92.25 626 LEU A O 1
ATOM 4958 N N . MET A 1 627 ? 15.853 -20.572 -16.081 1.00 89.56 627 MET A N 1
ATOM 4959 C CA . MET A 1 627 ? 17.091 -20.217 -15.380 1.00 89.56 627 MET A CA 1
ATOM 4960 C C . MET A 1 627 ? 17.458 -21.251 -14.309 1.00 89.56 627 MET A C 1
ATOM 4962 O O . MET A 1 627 ? 18.600 -21.701 -14.255 1.00 89.56 627 MET A O 1
ATOM 4966 N N . MET A 1 628 ? 16.479 -21.678 -13.508 1.00 87.94 628 MET A N 1
ATOM 4967 C CA . MET A 1 628 ? 16.668 -22.691 -12.462 1.00 87.94 628 MET A CA 1
ATOM 4968 C C . MET A 1 628 ? 16.976 -24.092 -13.016 1.00 87.94 628 MET A C 1
ATOM 4970 O O . MET A 1 628 ? 17.631 -24.885 -12.346 1.00 87.94 628 MET A O 1
ATOM 4974 N N . ASP A 1 629 ? 16.526 -24.404 -14.233 1.00 89.88 629 ASP A N 1
ATOM 4975 C CA . ASP A 1 629 ? 16.754 -25.698 -14.894 1.00 89.88 629 ASP A CA 1
ATOM 4976 C C . ASP A 1 629 ? 18.074 -25.755 -15.688 1.00 89.88 629 ASP A C 1
ATOM 4978 O O . ASP A 1 629 ? 18.335 -26.733 -16.394 1.00 89.88 629 ASP A O 1
ATOM 4982 N N . GLY A 1 630 ? 18.938 -24.745 -15.541 1.00 85.81 630 GLY A N 1
ATOM 4983 C CA . GLY A 1 630 ? 20.258 -24.706 -16.172 1.00 85.81 630 GLY A CA 1
ATOM 4984 C C . GLY A 1 630 ? 20.290 -23.970 -17.511 1.00 85.81 630 GLY A C 1
ATOM 4985 O O . GLY A 1 630 ? 21.128 -24.285 -18.356 1.00 85.81 630 GLY A O 1
ATOM 4986 N N . GLY A 1 631 ? 19.407 -22.988 -17.702 1.00 88.38 631 GLY A N 1
ATOM 4987 C CA . GLY A 1 631 ? 19.393 -22.107 -18.867 1.00 88.38 631 GLY A CA 1
ATOM 4988 C C . GLY A 1 631 ? 18.899 -22.776 -20.154 1.00 88.38 631 GLY A C 1
ATOM 4989 O O . GLY A 1 631 ? 18.388 -23.895 -20.162 1.00 88.38 631 GLY A O 1
ATOM 4990 N N . GLY A 1 632 ? 19.034 -22.062 -21.269 1.00 90.44 632 GLY A N 1
ATOM 4991 C CA . GLY A 1 632 ? 18.598 -22.501 -22.593 1.00 90.44 632 GLY A CA 1
ATOM 4992 C C . GLY A 1 632 ? 17.625 -21.518 -23.231 1.00 90.44 632 GLY A C 1
ATOM 4993 O O . GLY A 1 632 ? 17.809 -20.307 -23.150 1.00 90.44 632 GLY A O 1
ATOM 4994 N N . ARG A 1 633 ? 16.591 -22.039 -23.893 1.00 90.62 633 ARG A N 1
ATOM 4995 C CA . ARG A 1 633 ? 15.623 -21.248 -24.659 1.00 90.62 633 ARG A CA 1
ATOM 4996 C C . ARG A 1 633 ? 14.222 -21.831 -24.513 1.00 90.62 633 ARG A C 1
ATOM 4998 O O . ARG A 1 633 ? 14.062 -23.048 -24.461 1.00 90.62 633 ARG A O 1
ATOM 5005 N N . ILE A 1 634 ? 13.218 -20.959 -24.483 1.00 90.88 634 ILE A N 1
ATOM 5006 C CA . ILE A 1 634 ? 11.805 -21.346 -24.523 1.00 90.88 634 ILE A CA 1
ATOM 5007 C C . ILE A 1 634 ? 11.326 -21.279 -25.973 1.00 90.88 634 ILE A C 1
ATOM 5009 O O . ILE A 1 634 ? 11.354 -20.213 -26.578 1.00 90.88 634 ILE A O 1
ATOM 5013 N N . GLU A 1 635 ? 10.856 -22.404 -26.512 1.00 89.12 635 GLU A N 1
ATOM 5014 C CA . GLU A 1 635 ? 10.181 -22.442 -27.814 1.00 89.12 635 GLU A CA 1
ATOM 5015 C C . GLU A 1 635 ? 8.729 -21.963 -27.654 1.00 89.12 635 GLU A C 1
ATOM 5017 O O . GLU A 1 635 ? 7.823 -22.744 -27.357 1.00 89.12 635 GLU A O 1
ATOM 5022 N N . ASN A 1 636 ? 8.511 -20.657 -27.812 1.00 90.38 636 ASN A N 1
ATOM 5023 C CA . ASN A 1 636 ? 7.190 -20.030 -27.759 1.00 90.38 636 ASN A CA 1
ATOM 5024 C C . ASN A 1 636 ? 7.114 -18.898 -28.794 1.00 90.38 636 ASN A C 1
ATOM 5026 O O . ASN A 1 636 ? 7.875 -17.936 -28.724 1.00 90.38 636 ASN A O 1
ATOM 5030 N N . GLU A 1 637 ? 6.179 -18.996 -29.743 1.00 87.69 637 GLU A N 1
ATOM 5031 C CA . GLU A 1 637 ? 6.050 -18.034 -30.849 1.00 87.69 637 GLU A CA 1
ATOM 5032 C C . GLU A 1 637 ? 5.804 -16.592 -30.373 1.00 87.69 637 GLU A C 1
ATOM 5034 O O . GLU A 1 637 ? 6.288 -15.649 -30.997 1.00 87.69 637 GLU A O 1
ATOM 5039 N N . GLN A 1 638 ? 5.094 -16.407 -29.255 1.00 85.00 638 GLN A N 1
ATOM 5040 C CA . GLN A 1 638 ? 4.828 -15.089 -28.679 1.00 85.00 638 GLN A CA 1
ATOM 5041 C C . GLN A 1 638 ? 6.099 -14.481 -28.074 1.00 85.00 638 GLN A C 1
ATOM 5043 O O . GLN A 1 638 ? 6.353 -13.293 -28.258 1.00 85.00 638 GLN A O 1
ATOM 5048 N N . TYR A 1 639 ? 6.923 -15.294 -27.405 1.00 89.75 639 TYR A N 1
ATOM 5049 C CA . TYR A 1 639 ? 8.180 -14.839 -26.793 1.00 89.75 639 TYR A CA 1
ATOM 5050 C C . TYR A 1 639 ? 9.274 -14.602 -27.840 1.00 89.75 639 TYR A C 1
ATOM 5052 O O . TYR A 1 639 ? 10.158 -13.775 -27.636 1.00 89.75 639 TYR A O 1
ATOM 5060 N N . GLU A 1 640 ? 9.210 -15.309 -28.971 1.00 87.69 640 GLU A N 1
ATOM 5061 C CA . GLU A 1 640 ? 10.202 -15.228 -30.048 1.00 87.69 640 GLU A CA 1
ATOM 5062 C C . GLU A 1 640 ? 9.888 -14.162 -31.113 1.00 87.69 640 GLU A C 1
ATOM 5064 O O . GLU A 1 640 ? 10.695 -13.931 -32.019 1.00 87.69 640 GLU A O 1
ATOM 5069 N N . LYS A 1 641 ? 8.741 -13.475 -31.003 1.00 86.69 641 LYS A N 1
ATOM 5070 C CA . LYS A 1 641 ? 8.238 -12.497 -31.985 1.00 86.69 641 LYS A CA 1
ATOM 5071 C C . LYS A 1 641 ? 9.269 -11.435 -32.389 1.00 86.69 641 LYS A C 1
ATOM 5073 O O . LYS A 1 641 ? 9.327 -11.054 -33.558 1.00 86.69 641 LYS A O 1
ATOM 5078 N N . TYR A 1 642 ? 10.074 -10.966 -31.438 1.00 85.38 642 TYR A N 1
ATOM 5079 C CA . TYR A 1 642 ? 11.059 -9.894 -31.631 1.00 85.38 642 TYR A CA 1
ATOM 5080 C C . TYR A 1 642 ? 12.513 -10.366 -31.481 1.00 85.38 642 TYR A C 1
ATOM 5082 O O . TYR A 1 642 ? 13.423 -9.548 -31.331 1.00 85.38 642 TYR A O 1
ATOM 5090 N N . GLY A 1 643 ? 12.748 -11.679 -31.516 1.00 83.81 643 GLY A N 1
ATOM 5091 C CA . GLY A 1 643 ? 14.077 -12.275 -31.403 1.00 83.81 643 GLY A CA 1
ATOM 5092 C C . GLY A 1 643 ? 14.093 -13.532 -30.542 1.00 83.81 643 GLY A C 1
ATOM 5093 O O . GLY A 1 643 ? 13.183 -13.787 -29.764 1.00 83.81 643 GLY A O 1
ATOM 5094 N N . GLN A 1 644 ? 15.152 -14.326 -30.685 1.00 85.19 644 GLN A N 1
ATOM 5095 C CA . GLN A 1 644 ? 15.369 -15.504 -29.847 1.00 85.19 644 GLN A CA 1
ATOM 5096 C C . GLN A 1 644 ? 16.023 -15.066 -28.537 1.00 85.19 644 GLN A C 1
ATOM 5098 O O . GLN A 1 644 ? 17.142 -14.557 -28.549 1.00 85.19 644 GLN A O 1
ATOM 5103 N N . ASN A 1 645 ? 15.318 -15.259 -27.423 1.00 88.50 645 ASN A N 1
ATOM 5104 C CA . ASN A 1 645 ? 15.816 -14.928 -26.091 1.00 88.50 645 ASN A CA 1
ATOM 5105 C C . ASN A 1 645 ? 16.388 -16.193 -25.436 1.00 88.50 645 ASN A C 1
ATOM 5107 O O . ASN A 1 645 ? 15.646 -17.142 -25.168 1.00 88.50 645 ASN A O 1
ATOM 5111 N N . GLU A 1 646 ? 17.695 -16.203 -25.187 1.00 86.62 646 GLU A N 1
ATOM 5112 C CA . GLU A 1 646 ? 18.384 -17.275 -24.465 1.00 86.62 646 GLU A CA 1
ATOM 5113 C C . GLU A 1 646 ? 18.653 -16.854 -23.017 1.00 86.62 646 GLU A C 1
ATOM 5115 O O . GLU A 1 646 ? 18.959 -15.696 -22.734 1.00 86.62 646 GLU A O 1
ATOM 5120 N N . VAL A 1 647 ? 18.543 -17.807 -22.096 1.00 85.75 647 VAL A N 1
ATOM 5121 C CA . VAL A 1 647 ? 18.877 -17.634 -20.682 1.00 85.75 647 VAL A CA 1
ATOM 5122 C C . VAL A 1 647 ? 20.168 -18.375 -20.400 1.00 85.75 647 VAL A C 1
ATOM 5124 O O . VAL A 1 647 ? 20.263 -19.581 -20.633 1.00 85.75 647 VAL A O 1
ATOM 5127 N N . HIS A 1 648 ? 21.151 -17.670 -19.854 1.00 73.88 648 HIS A N 1
ATOM 5128 C CA . HIS A 1 648 ? 22.381 -18.300 -19.401 1.00 73.88 648 HIS A CA 1
ATOM 5129 C C . HIS A 1 648 ? 22.191 -18.971 -18.031 1.00 73.88 648 HIS A C 1
ATOM 5131 O O . HIS A 1 648 ? 21.519 -18.432 -17.153 1.00 73.88 648 HIS A O 1
ATOM 5137 N N . ALA A 1 649 ? 22.789 -20.150 -17.855 1.00 65.06 649 ALA A N 1
ATOM 5138 C CA . ALA A 1 649 ? 22.629 -21.006 -16.676 1.00 65.06 649 ALA A CA 1
ATOM 5139 C C . ALA A 1 649 ? 23.384 -20.518 -15.429 1.00 65.06 649 ALA A C 1
ATOM 5141 O O . ALA A 1 649 ? 23.089 -20.969 -14.324 1.00 65.06 649 ALA A O 1
ATOM 5142 N N . SER A 1 650 ? 24.393 -19.655 -15.608 1.00 62.69 650 SER A N 1
ATOM 5143 C CA . SER A 1 650 ? 25.420 -19.379 -14.589 1.00 62.69 650 SER A CA 1
ATOM 5144 C C . SER A 1 650 ? 24.894 -18.712 -13.322 1.00 62.69 650 SER A C 1
ATOM 5146 O O . SER A 1 650 ? 25.587 -18.720 -12.311 1.00 62.69 650 SER A O 1
ATOM 5148 N N . TRP A 1 651 ? 23.680 -18.158 -13.353 1.00 63.28 651 TRP A N 1
ATOM 5149 C CA . TRP A 1 651 ? 23.215 -17.267 -12.300 1.00 63.28 651 TRP A CA 1
ATOM 5150 C C . TRP A 1 651 ? 22.480 -17.950 -11.133 1.00 63.28 651 TRP A C 1
ATOM 5152 O O . TRP A 1 651 ? 22.428 -17.398 -10.038 1.00 63.28 651 TRP A O 1
ATOM 5162 N N . TYR A 1 652 ? 21.958 -19.169 -11.325 1.00 63.53 652 TYR A N 1
ATOM 5163 C CA . TYR A 1 652 ? 21.157 -19.864 -10.303 1.00 63.53 652 TYR A CA 1
ATOM 5164 C C . TYR A 1 652 ? 21.918 -20.123 -8.983 1.00 63.53 652 TYR A C 1
ATOM 5166 O O . TYR A 1 652 ? 21.278 -20.177 -7.935 1.00 63.53 652 TYR A O 1
ATOM 5174 N N . ASP A 1 653 ? 23.254 -20.242 -9.026 1.00 63.91 653 ASP A N 1
ATOM 5175 C CA . ASP A 1 653 ? 24.101 -20.574 -7.867 1.00 63.91 653 ASP A CA 1
ATOM 5176 C C . ASP A 1 653 ? 25.533 -20.001 -7.987 1.00 63.91 653 ASP A C 1
ATOM 5178 O O . ASP A 1 653 ? 26.533 -20.703 -7.844 1.00 63.91 653 ASP A O 1
ATOM 5182 N N . MET A 1 654 ? 25.679 -18.709 -8.308 1.00 61.91 654 MET A N 1
ATOM 5183 C CA . MET A 1 654 ? 27.016 -18.102 -8.503 1.00 61.91 654 MET A CA 1
ATOM 5184 C C . MET A 1 654 ? 27.918 -18.117 -7.264 1.00 61.91 654 MET A C 1
ATOM 5186 O O . MET A 1 654 ? 29.115 -17.854 -7.364 1.00 61.91 654 MET A O 1
ATOM 5190 N N . ASN A 1 655 ? 27.341 -18.332 -6.085 1.00 64.50 655 ASN A N 1
ATOM 5191 C CA . ASN A 1 655 ? 28.076 -18.304 -4.829 1.00 64.50 655 ASN A CA 1
ATOM 5192 C C . ASN A 1 655 ? 28.358 -19.719 -4.286 1.00 64.50 655 ASN A C 1
ATOM 5194 O O . ASN A 1 655 ? 28.959 -19.812 -3.216 1.00 64.50 655 ASN A O 1
ATOM 5198 N N . ASP A 1 656 ? 27.949 -20.794 -4.990 1.00 62.56 656 ASP A N 1
ATOM 5199 C CA . ASP A 1 656 ? 27.923 -22.186 -4.475 1.00 62.56 656 ASP A CA 1
ATOM 5200 C C . ASP A 1 656 ? 27.284 -22.235 -3.070 1.00 62.56 656 ASP A C 1
ATOM 5202 O O . ASP A 1 656 ? 27.694 -22.948 -2.147 1.00 62.56 656 ASP A O 1
ATOM 5206 N N . GLU A 1 657 ? 26.294 -21.363 -2.882 1.00 66.25 657 GLU A N 1
ATOM 5207 C CA . GLU A 1 657 ? 25.560 -21.175 -1.649 1.00 66.25 657 GLU A CA 1
ATOM 5208 C C . GLU A 1 657 ? 24.121 -21.545 -1.958 1.00 66.25 657 GLU A C 1
ATOM 5210 O O . GLU A 1 657 ? 23.332 -20.684 -2.336 1.00 66.25 657 GLU A O 1
ATOM 5215 N N . SER A 1 658 ? 23.736 -22.783 -1.631 1.00 62.25 658 SER A N 1
ATOM 5216 C CA . SER A 1 658 ? 22.343 -23.262 -1.725 1.00 62.25 658 SER A CA 1
ATOM 5217 C C . SER A 1 658 ? 21.320 -22.398 -0.955 1.00 62.25 658 SER A C 1
ATOM 5219 O O . SER A 1 658 ? 20.125 -22.683 -0.895 1.00 62.25 658 SER A O 1
ATOM 5221 N N . LEU A 1 659 ? 21.814 -21.419 -0.195 1.00 57.06 659 LEU A N 1
ATOM 5222 C CA . LEU A 1 659 ? 21.062 -20.446 0.580 1.00 57.06 659 LEU A CA 1
ATOM 5223 C C . LEU A 1 659 ? 20.767 -19.161 -0.211 1.00 57.06 659 LEU A C 1
ATOM 5225 O O . LEU A 1 659 ? 20.069 -18.302 0.337 1.00 57.06 659 LEU A O 1
ATOM 5229 N N . ASP A 1 660 ? 21.298 -19.020 -1.426 1.00 66.38 660 ASP A N 1
ATOM 5230 C CA . ASP A 1 660 ? 21.143 -17.891 -2.346 1.00 66.38 660 ASP A CA 1
ATOM 5231 C C . ASP A 1 660 ? 20.362 -18.236 -3.627 1.00 66.38 660 ASP A C 1
ATOM 5233 O O . ASP A 1 660 ? 20.197 -17.381 -4.497 1.00 66.38 660 ASP A O 1
ATOM 5237 N N . ASP A 1 661 ? 19.824 -19.455 -3.710 1.00 75.38 661 ASP A N 1
ATOM 5238 C CA . ASP A 1 661 ? 19.048 -19.947 -4.847 1.00 75.38 661 ASP A CA 1
ATOM 5239 C C . ASP A 1 661 ? 17.895 -19.014 -5.225 1.00 75.38 661 ASP A C 1
ATOM 5241 O O . ASP A 1 661 ? 17.196 -18.422 -4.385 1.00 75.38 661 ASP A O 1
ATOM 5245 N N . LEU A 1 662 ? 17.643 -18.935 -6.528 1.00 82.06 662 LEU A N 1
ATOM 5246 C CA . LEU A 1 662 ? 16.405 -18.361 -7.023 1.00 82.06 662 LEU A CA 1
ATOM 5247 C C . LEU A 1 662 ? 15.208 -19.170 -6.544 1.00 82.06 662 LEU A C 1
ATOM 5249 O O . LEU A 1 662 ? 15.188 -20.398 -6.551 1.00 82.06 662 LEU A O 1
ATOM 5253 N N . VAL A 1 663 ? 14.164 -18.446 -6.171 1.00 89.12 663 VAL A N 1
ATOM 5254 C CA . VAL A 1 663 ? 12.879 -19.031 -5.816 1.00 89.12 663 VAL A CA 1
ATOM 5255 C C . VAL A 1 663 ? 11.997 -18.909 -7.034 1.00 89.12 663 VAL A C 1
ATOM 5257 O O . VAL A 1 663 ? 11.850 -17.809 -7.552 1.00 89.12 663 VAL A O 1
ATOM 5260 N N . TRP A 1 664 ? 11.369 -20.006 -7.459 1.00 94.44 664 TRP A N 1
ATOM 5261 C CA . TRP A 1 664 ? 10.339 -19.960 -8.494 1.00 94.44 664 TRP A CA 1
ATOM 5262 C C . TRP A 1 664 ? 9.084 -19.277 -7.939 1.00 94.44 664 TRP A C 1
ATOM 5264 O O . TRP A 1 664 ? 8.141 -19.947 -7.514 1.00 94.44 664 TRP A O 1
ATOM 5274 N N . GLY A 1 665 ? 9.124 -17.949 -7.855 1.00 96.75 665 GLY A N 1
ATOM 5275 C CA . GLY A 1 665 ? 8.109 -17.102 -7.252 1.00 96.75 665 GLY A CA 1
ATOM 5276 C C . GLY A 1 665 ? 7.951 -15.806 -8.035 1.00 96.75 665 GLY A C 1
ATOM 5277 O O . GLY A 1 665 ? 8.938 -15.145 -8.334 1.00 96.75 665 GLY A O 1
ATOM 5278 N N . VAL A 1 666 ? 6.710 -15.459 -8.373 1.00 98.38 666 VAL A N 1
ATOM 5279 C CA . VAL A 1 666 ? 6.382 -14.270 -9.172 1.00 98.38 666 VAL A CA 1
ATOM 5280 C C . VAL A 1 666 ? 5.259 -13.514 -8.464 1.00 98.38 666 VAL A C 1
ATOM 5282 O O . VAL A 1 666 ? 4.148 -14.047 -8.390 1.00 98.38 666 VAL A O 1
ATOM 5285 N N . PRO A 1 667 ? 5.544 -12.342 -7.873 1.00 97.50 667 PRO A N 1
ATOM 5286 C CA . PRO A 1 667 ? 4.519 -11.501 -7.261 1.00 97.50 667 PRO A CA 1
ATOM 5287 C C . PRO A 1 667 ? 3.628 -10.838 -8.310 1.00 97.50 667 PRO A C 1
ATOM 5289 O O . PRO A 1 667 ? 3.900 -10.901 -9.509 1.00 97.50 667 PRO A O 1
ATOM 5292 N N . TYR A 1 668 ? 2.573 -10.185 -7.834 1.00 96.06 668 TYR A N 1
ATOM 5293 C CA . TYR A 1 668 ? 1.785 -9.245 -8.624 1.00 96.06 668 TYR A CA 1
ATOM 5294 C C . TYR A 1 668 ? 1.891 -7.839 -8.021 1.00 96.06 668 TYR A C 1
ATOM 5296 O O . TYR A 1 668 ? 2.298 -7.677 -6.868 1.00 96.06 668 TYR A O 1
ATOM 5304 N N . ALA A 1 669 ? 1.419 -6.853 -8.778 1.00 95.19 669 ALA A N 1
ATOM 5305 C CA . ALA A 1 669 ? 1.055 -5.531 -8.276 1.00 95.19 669 ALA A CA 1
ATOM 5306 C C . ALA A 1 669 ? -0.438 -5.286 -8.419 1.00 95.19 669 ALA A C 1
ATOM 5308 O O . ALA A 1 669 ? -0.987 -5.453 -9.511 1.00 95.19 669 ALA A O 1
ATOM 5309 N N . THR A 1 670 ? -1.104 -4.886 -7.337 1.00 94.00 670 THR A N 1
ATOM 5310 C CA . THR A 1 670 ? -2.481 -4.393 -7.474 1.00 94.00 670 THR A CA 1
ATOM 5311 C C . THR A 1 670 ? -2.525 -3.007 -8.074 1.00 94.00 670 THR A C 1
ATOM 5313 O O . THR A 1 670 ? -3.481 -2.729 -8.792 1.00 94.00 670 THR A O 1
ATOM 5316 N N . ASP A 1 671 ? -1.536 -2.167 -7.757 1.00 92.44 671 ASP A N 1
ATOM 5317 C CA . ASP A 1 671 ? -1.572 -0.738 -8.070 1.00 92.44 671 ASP A CA 1
ATOM 5318 C C . ASP A 1 671 ? -2.877 -0.068 -7.592 1.00 92.44 671 ASP A C 1
ATOM 5320 O O . ASP A 1 671 ? -3.456 0.848 -8.176 1.00 92.44 671 ASP A O 1
ATOM 5324 N N . VAL A 1 672 ? -3.412 -0.600 -6.491 1.00 91.69 672 VAL A N 1
ATOM 5325 C CA . VAL A 1 672 ? -4.676 -0.148 -5.919 1.00 91.69 672 VAL A CA 1
ATOM 5326 C C . VAL A 1 672 ? -4.563 1.306 -5.474 1.00 91.69 672 VAL A C 1
ATOM 5328 O O . VAL A 1 672 ? -3.635 1.691 -4.758 1.00 91.69 672 VAL A O 1
ATOM 5331 N N . ASN A 1 673 ? -5.551 2.106 -5.873 1.00 89.44 673 ASN A N 1
ATOM 5332 C CA . ASN A 1 673 ? -5.551 3.560 -5.734 1.00 89.44 673 ASN A CA 1
ATOM 5333 C C . ASN A 1 673 ? -4.378 4.282 -6.441 1.00 89.44 673 ASN A C 1
ATOM 5335 O O . ASN A 1 673 ? -4.174 5.460 -6.159 1.00 89.44 673 ASN A O 1
ATOM 5339 N N . GLY A 1 674 ? -3.636 3.660 -7.364 1.00 83.12 674 GLY A N 1
ATOM 5340 C CA . GLY A 1 674 ? -2.559 4.296 -8.150 1.00 83.12 674 GLY A CA 1
ATOM 5341 C C . GLY A 1 674 ? -3.049 5.110 -9.348 1.00 83.12 674 GLY A C 1
ATOM 5342 O O . GLY A 1 674 ? -2.339 5.309 -10.322 1.00 83.12 674 GLY A O 1
ATOM 5343 N N . ALA A 1 675 ? -4.313 5.548 -9.326 1.00 71.38 675 ALA A N 1
ATOM 5344 C CA . ALA A 1 675 ? -5.024 6.088 -10.489 1.00 71.38 675 ALA A CA 1
ATOM 5345 C C . ALA A 1 675 ? -5.161 5.108 -11.680 1.00 71.38 675 ALA A C 1
ATOM 5347 O O . ALA A 1 675 ? -5.603 5.506 -12.759 1.00 71.38 675 ALA A O 1
ATOM 5348 N N . CYS A 1 676 ? -4.867 3.823 -11.476 1.00 72.56 676 CYS A N 1
ATOM 5349 C CA . CYS A 1 676 ? -5.254 2.729 -12.354 1.00 72.56 676 CYS A CA 1
ATOM 5350 C C . CYS A 1 676 ? -6.553 2.088 -11.821 1.00 72.56 676 CYS A C 1
ATOM 5352 O O . CYS A 1 676 ? -6.778 2.079 -10.607 1.00 72.56 676 CYS A O 1
ATOM 5354 N N . PRO A 1 677 ? -7.454 1.584 -12.687 1.00 77.25 677 PRO A N 1
ATOM 5355 C CA . PRO A 1 677 ? -8.602 0.797 -12.228 1.00 77.25 677 PRO A CA 1
ATOM 5356 C C . PRO A 1 677 ? -8.169 -0.481 -11.436 1.00 77.25 677 PRO A C 1
ATOM 5358 O O . PRO A 1 677 ? -6.996 -0.696 -11.155 1.00 77.25 677 PRO A O 1
ATOM 5361 N N . LEU A 1 678 ? -9.077 -1.403 -11.122 1.00 88.38 678 LEU A N 1
ATOM 5362 C CA . LEU A 1 678 ? -8.718 -2.799 -10.762 1.00 88.38 678 LEU A CA 1
ATOM 5363 C C . LEU A 1 678 ? -9.301 -3.766 -11.806 1.00 88.38 678 LEU A C 1
ATOM 5365 O O . LEU A 1 678 ? -10.141 -3.336 -12.584 1.00 88.38 678 LEU A O 1
ATOM 5369 N N . PRO A 1 679 ? -8.949 -5.062 -11.881 1.00 88.31 679 PRO A N 1
ATOM 5370 C CA . PRO A 1 679 ? -9.471 -5.947 -12.928 1.00 88.31 679 PRO A CA 1
ATOM 5371 C C . PRO A 1 679 ? -11.005 -6.011 -13.055 1.00 88.31 679 PRO A C 1
ATOM 5373 O O . PRO A 1 679 ? -11.705 -6.341 -12.094 1.00 88.31 679 PRO A O 1
ATOM 5376 N N . ASN A 1 680 ? -11.520 -5.785 -14.274 1.00 85.81 680 ASN A N 1
ATOM 5377 C CA . ASN A 1 680 ? -12.862 -6.210 -14.693 1.00 85.81 680 ASN A CA 1
ATOM 5378 C C . ASN A 1 680 ? -12.758 -7.377 -15.684 1.00 85.81 680 ASN A C 1
ATOM 5380 O O . ASN A 1 680 ? -12.072 -7.284 -16.697 1.00 85.81 680 ASN A O 1
ATOM 5384 N N . PHE A 1 681 ? -13.489 -8.455 -15.415 1.00 85.00 681 PHE A N 1
ATOM 5385 C CA . PHE A 1 681 ? -13.536 -9.659 -16.236 1.00 85.00 681 PHE A CA 1
ATOM 5386 C C . PHE A 1 681 ? -14.212 -9.471 -17.590 1.00 85.00 681 PHE A C 1
ATOM 5388 O O . PHE A 1 681 ? -13.946 -10.279 -18.475 1.00 85.00 681 PHE A O 1
ATOM 5395 N N . ASP A 1 682 ? -14.986 -8.403 -17.808 1.00 80.75 682 ASP A N 1
ATOM 5396 C CA . ASP A 1 682 ? -15.578 -8.072 -19.117 1.00 80.75 682 ASP A CA 1
ATOM 5397 C C . ASP A 1 682 ? -14.543 -8.027 -20.255 1.00 80.75 682 ASP A C 1
ATOM 5399 O O . ASP A 1 682 ? -14.862 -8.335 -21.404 1.00 80.75 682 ASP A O 1
ATOM 5403 N N . THR A 1 683 ? -13.285 -7.699 -19.943 1.00 79.56 683 THR A N 1
ATOM 5404 C CA . THR A 1 683 ? -12.171 -7.661 -20.904 1.00 79.56 683 THR A CA 1
ATOM 5405 C C . THR A 1 683 ? -11.312 -8.930 -20.921 1.00 79.56 683 THR A C 1
ATOM 5407 O O . THR A 1 683 ? -10.356 -8.996 -21.6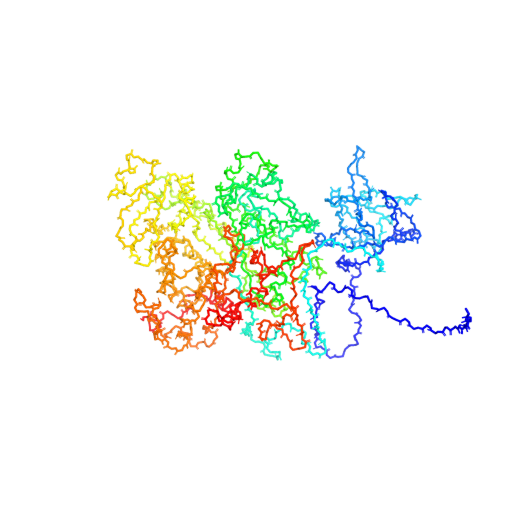87 1.00 79.56 683 THR A O 1
ATOM 5410 N N . PHE A 1 684 ? -11.660 -9.946 -20.126 1.00 85.94 684 PHE A N 1
ATOM 5411 C CA . PHE A 1 684 ? -10.910 -11.193 -19.955 1.00 85.94 684 PHE A CA 1
ATOM 5412 C C . PHE A 1 684 ? -11.770 -12.421 -20.283 1.00 85.94 684 PHE A C 1
ATOM 5414 O O . PHE A 1 684 ? -12.322 -13.048 -19.373 1.00 85.94 684 PHE A O 1
ATOM 5421 N N . PRO A 1 685 ? -11.908 -12.799 -21.568 1.00 84.75 685 PRO A N 1
ATOM 5422 C CA . PRO A 1 685 ? -12.787 -13.895 -21.981 1.00 84.75 685 PRO A CA 1
ATOM 5423 C C . PRO A 1 685 ? -12.474 -15.234 -21.292 1.00 84.75 685 PRO A C 1
ATOM 5425 O O . PRO A 1 685 ? -13.392 -15.999 -21.005 1.00 84.75 685 PRO A O 1
ATOM 5428 N N . GLN A 1 686 ? -11.205 -15.498 -20.979 1.00 86.56 686 GLN A N 1
ATOM 5429 C CA . GLN A 1 686 ? -10.732 -16.699 -20.285 1.00 86.56 686 GLN A CA 1
ATOM 5430 C C . GLN A 1 686 ? -11.111 -16.745 -18.791 1.00 86.56 686 GLN A C 1
ATOM 5432 O O . GLN A 1 686 ? -11.165 -17.819 -18.204 1.00 86.56 686 GLN A O 1
ATOM 5437 N N . PHE A 1 687 ? -11.467 -15.603 -18.192 1.00 88.94 687 PHE A N 1
ATOM 5438 C CA . PHE A 1 687 ? -11.870 -15.484 -16.782 1.00 88.94 687 PHE A CA 1
ATOM 5439 C C . PHE A 1 687 ? -13.360 -15.130 -16.605 1.00 88.94 687 PHE A C 1
ATOM 5441 O O . PHE A 1 687 ? -13.781 -14.659 -15.542 1.00 88.94 687 PHE A O 1
ATOM 5448 N N . GLN A 1 688 ? -14.177 -15.374 -17.635 1.00 86.62 688 GLN A N 1
ATOM 5449 C CA . GLN A 1 688 ? -15.629 -15.148 -17.618 1.00 86.62 688 GLN A CA 1
ATOM 5450 C C . GLN A 1 688 ? -16.396 -16.168 -16.766 1.00 86.62 688 GLN A C 1
ATOM 5452 O O . GLN A 1 688 ? -17.515 -15.892 -16.334 1.00 86.62 688 GLN A O 1
ATOM 5457 N N . GLU A 1 689 ? -15.813 -17.340 -16.498 1.00 89.69 689 GLU A N 1
ATOM 5458 C CA . GLU A 1 689 ? -16.455 -18.347 -15.655 1.00 89.69 689 GLU A CA 1
ATOM 5459 C C . GLU A 1 689 ? -16.707 -17.821 -14.234 1.00 89.69 689 GLU A C 1
ATOM 5461 O O . GLU A 1 689 ? -15.904 -17.087 -13.642 1.00 89.69 689 GLU A O 1
ATOM 5466 N N . THR A 1 690 ? -17.868 -18.184 -13.686 1.00 92.62 690 THR A N 1
ATOM 5467 C CA . THR A 1 690 ? -18.292 -17.744 -12.357 1.00 92.62 690 THR A CA 1
ATOM 5468 C C . THR A 1 690 ? -17.715 -18.639 -11.272 1.00 92.62 690 THR A C 1
ATOM 5470 O O . THR A 1 690 ? -17.787 -19.863 -11.385 1.00 92.62 690 THR A O 1
ATOM 5473 N N . ILE A 1 691 ? -17.243 -18.053 -10.176 1.00 94.38 691 ILE A N 1
ATOM 5474 C CA . ILE A 1 691 ? -16.825 -18.814 -8.996 1.00 94.38 691 ILE A CA 1
ATOM 5475 C C . ILE A 1 691 ? -18.024 -19.122 -8.091 1.00 94.38 691 ILE A C 1
ATOM 5477 O O . ILE A 1 691 ? -18.910 -18.286 -7.895 1.00 94.38 691 ILE A O 1
ATOM 5481 N N . GLU A 1 692 ? -18.034 -20.316 -7.501 1.00 95.56 692 GLU A N 1
ATOM 5482 C CA . GLU A 1 692 ? -18.967 -20.674 -6.428 1.00 95.56 692 GLU A CA 1
ATOM 5483 C C . GLU A 1 692 ? -18.406 -20.246 -5.067 1.00 95.56 692 GLU A C 1
ATOM 5485 O O . GLU A 1 692 ? -17.252 -20.542 -4.760 1.00 95.56 692 GLU A O 1
ATOM 5490 N N . TYR A 1 693 ? -19.227 -19.572 -4.256 1.00 96.50 693 TYR A N 1
ATOM 5491 C CA . TYR A 1 693 ? -18.881 -19.111 -2.906 1.00 96.50 693 TYR A CA 1
ATOM 5492 C C . TYR A 1 693 ? -18.949 -20.230 -1.857 1.00 96.50 693 TYR A C 1
ATOM 5494 O O . TYR A 1 693 ? -19.585 -21.261 -2.075 1.00 96.50 693 TYR A O 1
ATOM 5502 N N . GLY A 1 694 ? -18.265 -20.029 -0.728 1.00 96.31 694 GLY A N 1
ATOM 5503 C CA . GLY A 1 694 ? -17.977 -21.085 0.244 1.00 96.31 694 GLY A CA 1
ATOM 5504 C C . GLY A 1 694 ? -16.713 -21.876 -0.106 1.00 96.31 694 GLY A C 1
ATOM 5505 O O . GLY A 1 694 ? -16.548 -23.016 0.330 1.00 96.31 694 GLY A O 1
ATOM 5506 N N . PHE A 1 695 ? -15.816 -21.291 -0.908 1.00 96.25 695 PHE A N 1
ATOM 5507 C CA . PHE A 1 695 ? -14.567 -21.929 -1.318 1.00 96.25 695 PHE A CA 1
ATOM 5508 C C . PHE A 1 695 ? -13.509 -21.868 -0.213 1.00 96.25 695 PHE A C 1
ATOM 5510 O O . PHE A 1 695 ? -13.428 -20.902 0.548 1.00 96.25 695 PHE A O 1
ATOM 5517 N N . GLY A 1 696 ? -12.731 -22.949 -0.125 1.00 83.69 696 GLY A N 1
ATOM 5518 C CA . GLY A 1 696 ? -11.752 -23.193 0.930 1.00 83.69 696 GLY A CA 1
ATOM 5519 C C . GLY A 1 696 ? -10.333 -22.730 0.587 1.00 83.69 696 GLY A C 1
ATOM 5520 O O . GLY A 1 696 ? -10.163 -21.945 -0.346 1.00 83.69 696 GLY A O 1
ATOM 5521 N N . PRO A 1 697 ? -9.307 -23.192 1.330 1.00 87.50 697 PRO A N 1
ATOM 5522 C CA . PRO A 1 697 ? -7.967 -22.617 1.269 1.00 87.50 697 PRO A CA 1
ATOM 5523 C C . PRO A 1 697 ? -7.442 -22.564 -0.166 1.00 87.50 697 PRO A C 1
ATOM 5525 O O . PRO A 1 697 ? -7.499 -23.545 -0.907 1.00 87.50 697 PRO A O 1
ATOM 5528 N N . LEU A 1 698 ? -6.918 -21.399 -0.536 1.00 94.38 698 LEU A N 1
ATOM 5529 C CA . LEU A 1 698 ? -6.517 -21.099 -1.909 1.00 94.38 698 LEU A CA 1
ATOM 5530 C C . LEU A 1 698 ? -5.198 -21.768 -2.297 1.00 94.38 698 LEU A C 1
ATOM 5532 O O . LEU A 1 698 ? -4.913 -21.932 -3.481 1.00 94.38 698 LEU A O 1
ATOM 5536 N N . PHE A 1 699 ? -4.400 -22.183 -1.314 1.00 93.19 699 PHE A N 1
ATOM 5537 C CA . PHE A 1 699 ? -3.150 -22.875 -1.573 1.00 93.19 699 PHE A CA 1
ATOM 5538 C C . PHE A 1 699 ? -2.730 -23.770 -0.395 1.00 93.19 699 PHE A C 1
ATOM 5540 O O . PHE A 1 699 ? -2.912 -23.382 0.768 1.00 93.19 699 PHE A O 1
ATOM 5547 N N . PRO A 1 700 ? -2.175 -24.971 -0.653 1.00 87.50 700 PRO A N 1
ATOM 5548 C CA . PRO A 1 700 ? -1.647 -25.834 0.399 1.00 87.50 700 PRO A CA 1
ATOM 5549 C C . PRO A 1 700 ? -0.522 -25.150 1.180 1.00 87.50 700 PRO A C 1
ATOM 5551 O O . PRO A 1 700 ? 0.353 -24.527 0.593 1.00 87.50 700 PRO A O 1
ATOM 5554 N N . GLY A 1 701 ? -0.521 -25.289 2.506 1.00 81.25 701 GLY A N 1
ATOM 5555 C CA . GLY A 1 701 ? 0.512 -24.682 3.349 1.00 81.25 701 GLY A CA 1
ATOM 5556 C C . GLY A 1 701 ? 0.303 -23.194 3.638 1.00 81.25 701 GLY A C 1
ATOM 5557 O O . GLY A 1 701 ? 1.165 -22.574 4.223 1.00 81.25 701 GLY A O 1
ATOM 5558 N N . VAL A 1 702 ? -0.825 -22.568 3.303 1.00 85.25 702 VAL A N 1
ATOM 5559 C CA . VAL A 1 702 ? -1.108 -21.210 3.830 1.00 85.25 702 VAL A CA 1
ATOM 5560 C C . VAL A 1 702 ? -1.496 -21.258 5.314 1.00 85.25 702 VAL A C 1
ATOM 5562 O O . VAL A 1 702 ? -1.190 -20.344 6.083 1.00 85.25 702 VAL A O 1
ATOM 5565 N N . TYR A 1 703 ? -2.151 -22.349 5.709 1.00 82.62 703 TYR A N 1
ATOM 5566 C CA . TYR A 1 703 ? -2.679 -22.596 7.044 1.00 82.62 703 TYR A CA 1
ATOM 5567 C C . TYR A 1 703 ? -2.104 -23.879 7.638 1.00 82.62 703 TYR A C 1
ATOM 5569 O O . TYR A 1 703 ? -1.822 -24.838 6.916 1.00 82.62 703 TYR A O 1
ATOM 5577 N N . SER A 1 704 ? -1.953 -23.907 8.965 1.00 74.81 704 SER A N 1
ATOM 5578 C CA . SER A 1 704 ? -1.519 -25.111 9.669 1.00 74.81 704 SER A CA 1
ATOM 5579 C C . SER A 1 704 ? -2.604 -26.203 9.613 1.00 74.81 704 SER A C 1
ATOM 5581 O O . SER A 1 704 ? -3.799 -25.905 9.506 1.00 74.81 704 SER A O 1
ATOM 5583 N N . PRO A 1 705 ? -2.224 -27.493 9.689 1.00 76.69 705 PRO A N 1
ATOM 5584 C CA . PRO A 1 705 ? -3.197 -28.577 9.773 1.00 76.69 705 PRO A CA 1
ATOM 5585 C C . PRO A 1 705 ? -4.175 -28.374 10.939 1.00 76.69 705 PRO A C 1
ATOM 5587 O O . PRO A 1 705 ? -3.755 -28.077 12.052 1.00 76.69 705 PRO A O 1
ATOM 5590 N N . GLY A 1 706 ? -5.474 -28.576 10.703 1.00 76.69 706 GLY A N 1
ATOM 5591 C CA . GLY A 1 706 ? -6.517 -28.338 11.712 1.00 76.69 706 GLY A CA 1
ATOM 5592 C C . GLY A 1 706 ? -7.127 -26.934 11.685 1.00 76.69 706 GLY A C 1
ATOM 5593 O O . GLY A 1 706 ? -8.035 -26.671 12.471 1.00 76.69 706 GLY A O 1
ATOM 5594 N N . THR A 1 707 ? -6.678 -26.066 10.777 1.00 84.00 707 THR A N 1
ATOM 5595 C CA . THR A 1 707 ? -7.350 -24.807 10.445 1.00 84.00 707 THR A CA 1
ATOM 5596 C C . THR A 1 707 ? -8.150 -24.965 9.154 1.00 84.00 707 THR A C 1
ATOM 5598 O O . THR A 1 707 ? -7.603 -25.306 8.107 1.00 84.00 707 THR A O 1
ATOM 5601 N N . GLU A 1 708 ? -9.449 -24.705 9.233 1.00 86.56 708 GLU A N 1
ATOM 5602 C CA . GLU A 1 708 ? -10.370 -24.675 8.100 1.00 86.56 708 GLU A CA 1
ATOM 5603 C C . GLU A 1 708 ? -10.820 -23.235 7.870 1.00 86.56 708 GLU A C 1
ATOM 5605 O O . GLU A 1 708 ? -11.234 -22.553 8.807 1.00 86.56 708 GLU A O 1
ATOM 5610 N N . ILE A 1 709 ? -10.752 -22.783 6.621 1.00 91.50 709 ILE A N 1
ATOM 5611 C CA . ILE A 1 709 ? -11.224 -21.464 6.211 1.00 91.50 709 ILE A CA 1
ATOM 5612 C C . ILE A 1 709 ? -12.145 -21.597 5.001 1.00 91.50 709 ILE A C 1
ATOM 5614 O O . ILE A 1 709 ? -11.878 -22.424 4.127 1.00 91.50 709 ILE A O 1
ATOM 5618 N N . SER A 1 710 ? -13.193 -20.778 4.932 1.00 95.56 710 SER A N 1
ATOM 5619 C CA . SER A 1 710 ? -13.970 -20.562 3.712 1.00 95.56 710 SER A CA 1
ATOM 5620 C C . SER A 1 710 ? -14.322 -19.089 3.511 1.00 95.56 710 SER A C 1
ATOM 5622 O O . SER A 1 710 ? -14.514 -18.351 4.480 1.00 95.56 710 SER A O 1
ATOM 5624 N N . PHE A 1 711 ? -14.432 -18.671 2.251 1.00 97.44 711 PHE A N 1
ATOM 5625 C CA . PHE A 1 711 ? -14.765 -17.300 1.862 1.00 97.44 711 PHE A CA 1
ATOM 5626 C C . PHE A 1 711 ? -16.161 -17.230 1.226 1.00 97.44 711 PHE A C 1
ATOM 5628 O O . PHE A 1 711 ? -16.471 -17.967 0.289 1.00 97.44 711 PHE A O 1
ATOM 5635 N N . GLU A 1 712 ? -16.999 -16.323 1.729 1.00 97.44 712 GLU A N 1
ATOM 5636 C CA . GLU A 1 712 ? -18.339 -16.025 1.196 1.00 97.44 712 GLU A CA 1
ATOM 5637 C C . GLU A 1 712 ? -18.340 -14.726 0.373 1.00 97.44 712 GLU A C 1
ATOM 5639 O O . GLU A 1 712 ? -17.300 -14.107 0.190 1.00 97.44 712 GLU A O 1
ATOM 5644 N N . LYS A 1 713 ? -19.480 -14.254 -0.139 1.00 96.31 713 LYS A N 1
ATOM 5645 C CA . LYS A 1 713 ? -19.524 -12.924 -0.783 1.00 96.31 713 LYS A CA 1
ATOM 5646 C C . LYS A 1 713 ? -19.128 -11.829 0.206 1.00 96.31 713 LYS A C 1
ATOM 5648 O O . LYS A 1 713 ? -19.507 -11.901 1.375 1.00 96.31 713 LYS A O 1
ATOM 5653 N N . GLN A 1 714 ? -18.375 -10.821 -0.236 1.00 96.19 714 GLN A N 1
ATOM 5654 C CA . GLN A 1 714 ? -18.043 -9.673 0.614 1.00 96.19 714 GLN A CA 1
ATOM 5655 C C . GLN A 1 714 ? -19.275 -8.794 0.806 1.00 96.19 714 GLN A C 1
ATOM 5657 O O . GLN A 1 714 ? -19.999 -8.506 -0.143 1.00 96.19 714 GLN A O 1
ATOM 5662 N N . VAL A 1 715 ? -19.533 -8.409 2.052 1.00 95.94 715 VAL A N 1
ATOM 5663 C CA . VAL A 1 715 ? -20.629 -7.534 2.444 1.00 95.94 715 VAL A CA 1
ATOM 5664 C C . VAL A 1 715 ? -20.052 -6.350 3.209 1.00 95.94 715 VAL A C 1
ATOM 5666 O O . VAL A 1 715 ? -19.421 -6.506 4.255 1.00 95.94 715 VAL A O 1
ATOM 5669 N N . THR A 1 716 ? -20.292 -5.149 2.690 1.00 95.94 716 THR A N 1
ATOM 5670 C CA . THR A 1 716 ? -19.976 -3.889 3.368 1.00 95.94 716 THR A CA 1
ATOM 5671 C C . THR A 1 716 ? -21.235 -3.035 3.384 1.00 95.94 716 THR A C 1
ATOM 5673 O O . THR A 1 716 ? -21.750 -2.657 2.334 1.00 95.94 716 THR A O 1
ATOM 5676 N N . GLY A 1 717 ? -21.756 -2.739 4.575 1.00 94.81 717 GLY A N 1
ATOM 5677 C CA . GLY A 1 717 ? -23.002 -1.986 4.707 1.00 94.81 717 GLY A CA 1
ATOM 5678 C C . GLY A 1 717 ? -24.196 -2.782 4.182 1.00 94.81 717 GLY A C 1
ATOM 5679 O O . GLY A 1 717 ? -24.410 -3.926 4.579 1.00 94.81 717 GLY A O 1
ATOM 5680 N N . SER A 1 718 ? -24.993 -2.178 3.303 1.00 95.38 718 SER A N 1
ATOM 5681 C CA . SER A 1 718 ? -26.101 -2.846 2.608 1.00 95.38 718 SER A CA 1
ATOM 5682 C C . SER A 1 718 ? -25.661 -3.492 1.283 1.00 95.38 718 SER A C 1
ATOM 5684 O O . SER A 1 718 ? -26.467 -4.167 0.635 1.00 95.38 718 SER A O 1
ATOM 5686 N N . ARG A 1 719 ? -24.390 -3.326 0.885 1.00 94.88 719 ARG A N 1
ATOM 5687 C CA . ARG A 1 719 ? -23.853 -3.785 -0.398 1.00 94.88 719 ARG A CA 1
ATOM 5688 C C . ARG A 1 719 ? -23.222 -5.169 -0.299 1.00 94.88 719 ARG A C 1
ATOM 5690 O O . ARG A 1 719 ? -22.397 -5.429 0.572 1.00 94.88 719 ARG A O 1
ATOM 5697 N N . ILE A 1 720 ? -23.566 -6.023 -1.262 1.00 95.31 720 ILE A N 1
ATOM 5698 C CA . ILE A 1 720 ? -22.863 -7.277 -1.544 1.00 95.31 720 ILE A CA 1
ATOM 5699 C C . ILE A 1 720 ? -21.937 -7.034 -2.738 1.00 95.31 720 ILE A C 1
ATOM 5701 O O . ILE A 1 720 ? -22.406 -6.648 -3.812 1.00 95.31 720 ILE A O 1
ATOM 5705 N N . PHE A 1 721 ? -20.644 -7.265 -2.554 1.00 94.75 721 PHE A N 1
ATOM 5706 C CA . PHE A 1 721 ? -19.640 -7.249 -3.609 1.00 94.75 721 PHE A CA 1
ATOM 5707 C C . PHE A 1 721 ? -19.409 -8.684 -4.093 1.00 94.75 721 PHE A C 1
ATOM 5709 O O . PHE A 1 721 ? -19.053 -9.574 -3.319 1.00 94.75 721 PHE A O 1
ATOM 5716 N N . ASP A 1 722 ? -19.674 -8.901 -5.379 1.00 93.38 722 ASP A N 1
ATOM 5717 C CA . ASP A 1 722 ? -19.579 -10.192 -6.060 1.00 93.38 722 ASP A CA 1
ATOM 5718 C C . ASP A 1 722 ? -18.661 -10.031 -7.267 1.00 93.38 722 ASP A C 1
ATOM 5720 O O . ASP A 1 722 ? -18.965 -9.254 -8.176 1.00 93.38 722 ASP A O 1
ATOM 5724 N N . ILE A 1 723 ? -17.550 -10.767 -7.275 1.00 92.94 723 ILE A N 1
ATOM 5725 C CA . ILE A 1 723 ? -16.539 -10.658 -8.331 1.00 92.94 723 ILE A CA 1
ATOM 5726 C C . ILE A 1 723 ? -17.057 -11.127 -9.699 1.00 92.94 723 ILE A C 1
ATOM 5728 O O . ILE A 1 723 ? -16.478 -10.808 -10.734 1.00 92.94 723 ILE A O 1
ATOM 5732 N N . ASN A 1 724 ? -18.126 -11.927 -9.713 1.00 91.12 724 ASN A N 1
ATOM 5733 C CA . ASN A 1 724 ? -18.731 -12.439 -10.941 1.00 91.12 724 ASN A CA 1
ATOM 5734 C C . ASN A 1 724 ? -19.627 -11.404 -11.633 1.00 91.12 724 ASN A C 1
ATOM 5736 O O . ASN A 1 724 ? -20.094 -11.656 -12.740 1.00 91.12 724 ASN A O 1
ATOM 5740 N N . GLY A 1 725 ? -19.944 -10.303 -10.946 1.00 83.56 725 GLY A N 1
ATOM 5741 C CA . GLY A 1 725 ? -20.794 -9.238 -11.458 1.00 83.56 725 GLY A CA 1
ATOM 5742 C C . GLY A 1 725 ? -20.042 -8.200 -12.290 1.00 83.56 725 GLY A C 1
ATOM 5743 O O . GLY A 1 725 ? -18.850 -8.303 -12.558 1.00 83.56 725 GLY A O 1
ATOM 5744 N N . ASP A 1 726 ? -20.766 -7.139 -12.623 1.00 75.81 726 ASP A N 1
ATOM 5745 C CA . ASP A 1 726 ? -20.342 -6.000 -13.448 1.00 75.81 726 ASP A CA 1
ATOM 5746 C C . ASP A 1 726 ? -19.346 -5.044 -12.767 1.00 75.81 726 ASP A C 1
ATOM 5748 O O . ASP A 1 726 ? -18.852 -4.106 -13.388 1.00 75.81 726 ASP A O 1
ATOM 5752 N N . ARG A 1 727 ? -19.049 -5.253 -11.481 1.00 83.81 727 ARG A N 1
ATOM 5753 C CA . ARG A 1 727 ? -18.105 -4.418 -10.721 1.00 83.81 727 ARG A CA 1
ATOM 5754 C C . ARG A 1 727 ? -16.671 -4.931 -10.719 1.00 83.81 727 ARG A C 1
ATOM 5756 O O . ARG A 1 727 ? -15.798 -4.203 -10.239 1.00 83.81 727 ARG A O 1
ATOM 5763 N N . GLY A 1 728 ? -16.441 -6.153 -11.205 1.00 85.44 728 GLY A N 1
ATOM 5764 C CA . GLY A 1 728 ? -15.139 -6.811 -11.158 1.00 85.44 728 GLY A CA 1
ATOM 5765 C C . GLY A 1 728 ? -14.539 -6.830 -9.749 1.00 85.44 728 GLY A C 1
ATOM 5766 O O . GLY A 1 728 ? -15.243 -6.953 -8.741 1.00 85.44 728 GLY A O 1
ATOM 5767 N N . MET A 1 729 ? -13.220 -6.683 -9.673 1.00 92.44 729 MET A N 1
ATOM 5768 C CA . MET A 1 729 ? -12.512 -6.510 -8.413 1.00 92.44 729 MET A CA 1
ATOM 5769 C C . MET A 1 729 ? -12.664 -5.063 -7.916 1.00 92.44 729 MET A C 1
ATOM 5771 O O . MET A 1 729 ? -11.864 -4.196 -8.225 1.00 92.44 729 MET A O 1
ATOM 5775 N N . ALA A 1 730 ? -13.707 -4.792 -7.134 1.00 93.00 730 ALA A N 1
ATOM 5776 C CA . ALA A 1 730 ? -13.999 -3.450 -6.628 1.00 93.00 730 ALA A CA 1
ATOM 5777 C C . ALA A 1 730 ? -13.014 -2.926 -5.567 1.00 93.00 730 ALA A C 1
ATOM 5779 O O . ALA A 1 730 ? -12.828 -1.721 -5.463 1.00 93.00 730 ALA A O 1
ATOM 5780 N N . HIS A 1 731 ? -12.446 -3.804 -4.739 1.00 94.50 731 HIS A N 1
ATOM 5781 C CA . HIS A 1 731 ? -11.574 -3.439 -3.620 1.00 94.50 731 HIS A CA 1
ATOM 5782 C C . HIS A 1 731 ? -10.747 -4.645 -3.153 1.00 94.50 731 HIS A C 1
ATOM 5784 O O . HIS A 1 731 ? -11.105 -5.794 -3.442 1.00 94.50 731 HIS A O 1
ATOM 5790 N N . TYR A 1 732 ? -9.727 -4.419 -2.319 1.00 93.25 732 TYR A N 1
ATOM 5791 C CA . TYR A 1 732 ? -8.845 -5.465 -1.765 1.00 93.25 732 TYR A CA 1
ATOM 5792 C C . TYR A 1 732 ? -9.555 -6.670 -1.138 1.00 93.25 732 TYR A C 1
ATOM 5794 O O . TYR A 1 732 ? -9.041 -7.785 -1.169 1.00 93.25 732 TYR A O 1
ATOM 5802 N N . GLY A 1 733 ? -10.753 -6.466 -0.585 1.00 95.44 733 GLY A N 1
ATOM 5803 C CA . GLY A 1 733 ? -11.535 -7.518 0.062 1.00 95.44 733 GLY A CA 1
ATOM 5804 C C . GLY A 1 733 ? -11.970 -8.636 -0.889 1.00 95.44 733 GLY A C 1
ATOM 5805 O O . GLY A 1 733 ? -12.415 -9.674 -0.415 1.00 95.44 733 GLY A O 1
ATOM 5806 N N . LEU A 1 734 ? -11.828 -8.439 -2.203 1.00 96.69 734 LEU A N 1
ATOM 5807 C CA . LEU A 1 734 ? -12.094 -9.442 -3.233 1.00 96.69 734 LEU A CA 1
ATOM 5808 C C . LEU A 1 734 ? -10.822 -10.157 -3.713 1.00 96.69 734 LEU A C 1
ATOM 5810 O O . LEU A 1 734 ? -10.895 -10.936 -4.656 1.00 96.69 734 LEU A O 1
ATOM 5814 N N . MET A 1 735 ? -9.657 -9.951 -3.085 1.00 96.38 735 MET A N 1
ATOM 5815 C CA . MET A 1 735 ? -8.464 -10.742 -3.416 1.00 96.38 735 MET A CA 1
ATOM 5816 C C . MET A 1 735 ? -8.652 -12.263 -3.280 1.00 96.38 735 MET A C 1
ATOM 5818 O O . MET A 1 735 ? -8.189 -12.978 -4.172 1.00 96.38 735 MET A O 1
ATOM 5822 N N . PRO A 1 736 ? -9.341 -12.801 -2.249 1.00 97.19 736 PRO A N 1
ATOM 5823 C CA . PRO A 1 736 ? -9.637 -14.232 -2.204 1.00 97.19 736 PRO A CA 1
ATOM 5824 C C . PRO A 1 736 ? -10.409 -14.703 -3.447 1.00 97.19 736 PRO A C 1
ATOM 5826 O O . PRO A 1 736 ? -10.086 -15.732 -4.039 1.00 97.19 736 PRO A O 1
ATOM 5829 N N . ASP A 1 737 ? -11.408 -13.923 -3.858 1.00 96.62 737 ASP A N 1
ATOM 5830 C CA . ASP A 1 737 ? -12.250 -14.157 -5.028 1.00 96.62 737 ASP A CA 1
ATOM 5831 C C . ASP A 1 737 ? -11.438 -14.085 -6.330 1.00 96.62 737 ASP A C 1
ATOM 5833 O O . ASP A 1 737 ? -11.590 -14.924 -7.218 1.00 96.62 737 ASP A O 1
ATOM 5837 N N . MET A 1 738 ? -10.539 -13.106 -6.428 1.00 95.88 738 MET A N 1
ATOM 5838 C CA . MET A 1 738 ? -9.658 -12.895 -7.572 1.00 95.88 738 MET A CA 1
ATOM 5839 C C . MET A 1 738 ? -8.696 -14.069 -7.753 1.00 95.88 738 MET A C 1
ATOM 5841 O O . MET A 1 738 ? -8.602 -14.634 -8.840 1.00 95.88 738 MET A O 1
ATOM 5845 N N . ILE A 1 739 ? -8.052 -14.511 -6.673 1.00 96.75 739 ILE A N 1
ATOM 5846 C CA . ILE A 1 739 ? -7.199 -15.705 -6.682 1.00 96.75 739 ILE A CA 1
ATOM 5847 C C . ILE A 1 739 ? -8.016 -16.944 -7.056 1.00 96.75 739 ILE A C 1
ATOM 5849 O O . ILE A 1 739 ? -7.553 -17.788 -7.823 1.00 96.75 739 ILE A O 1
ATOM 5853 N N . ARG A 1 740 ? -9.255 -17.056 -6.563 1.00 96.44 740 ARG A N 1
ATOM 5854 C CA . ARG A 1 740 ? -10.148 -18.149 -6.952 1.00 96.44 740 ARG A CA 1
ATOM 5855 C C . ARG A 1 740 ? -10.487 -18.116 -8.446 1.00 96.44 740 ARG A C 1
ATOM 5857 O O . ARG A 1 740 ? -10.567 -19.185 -9.045 1.00 96.44 740 ARG A O 1
ATOM 5864 N N . LYS A 1 741 ? -10.639 -16.935 -9.056 1.00 94.12 741 LYS A N 1
ATOM 5865 C CA . LYS A 1 741 ? -10.778 -16.788 -10.515 1.00 94.12 741 LYS A CA 1
ATOM 5866 C C . LYS A 1 741 ? -9.498 -17.166 -11.260 1.00 94.12 741 LYS A C 1
ATOM 5868 O O . LYS A 1 741 ? -9.591 -17.901 -12.235 1.00 94.12 741 LYS A O 1
ATOM 5873 N N . MET A 1 742 ? -8.320 -16.758 -10.784 1.00 95.38 742 MET A N 1
ATOM 5874 C CA . MET A 1 742 ? -7.031 -17.147 -11.384 1.00 95.38 742 MET A CA 1
ATOM 5875 C C . MET A 1 742 ? -6.863 -18.673 -11.465 1.00 95.38 742 MET A C 1
ATOM 5877 O O . MET A 1 742 ? -6.372 -19.187 -12.462 1.00 95.38 742 MET A O 1
ATOM 5881 N N . GLN A 1 743 ? -7.341 -19.415 -10.459 1.00 95.12 743 GLN A N 1
ATOM 5882 C CA . GLN A 1 743 ? -7.301 -20.885 -10.448 1.00 95.12 743 GLN A CA 1
ATOM 5883 C C . GLN A 1 743 ? -8.125 -21.557 -11.558 1.00 95.12 743 GLN A C 1
ATOM 5885 O O . GLN A 1 743 ? -7.933 -22.751 -11.793 1.00 95.12 743 GLN A O 1
ATOM 5890 N N . LEU A 1 744 ? -9.065 -20.844 -12.189 1.00 93.06 744 LEU A N 1
ATOM 5891 C CA . LEU A 1 744 ? -9.883 -21.392 -13.274 1.00 93.06 744 LEU A CA 1
ATOM 5892 C C . LEU A 1 744 ? -9.087 -21.550 -14.574 1.00 93.06 744 LEU A C 1
ATOM 5894 O O . LEU A 1 744 ? -9.439 -22.406 -15.382 1.00 93.06 744 LEU A O 1
ATOM 5898 N N . ASP A 1 745 ? -8.003 -20.787 -14.749 1.00 94.62 745 ASP A N 1
ATOM 5899 C CA . ASP A 1 745 ? -7.160 -20.837 -15.945 1.00 94.62 745 ASP A CA 1
ATOM 5900 C C . ASP A 1 745 ? -5.667 -21.016 -15.596 1.00 94.62 745 ASP A C 1
ATOM 5902 O O . ASP A 1 745 ? -4.884 -20.056 -15.598 1.00 94.62 745 ASP A O 1
ATOM 5906 N N . PRO A 1 746 ? -5.242 -22.259 -15.294 1.00 93.94 746 PRO A N 1
ATOM 5907 C CA . PRO A 1 746 ? -3.854 -22.564 -14.955 1.00 93.94 746 PRO A CA 1
ATOM 5908 C C . PRO A 1 746 ? -2.889 -22.435 -16.144 1.00 93.94 746 PRO A C 1
ATOM 5910 O O . PRO A 1 746 ? -1.678 -22.496 -15.938 1.00 93.94 746 PRO A O 1
ATOM 5913 N N . GLU A 1 747 ? -3.395 -22.269 -17.371 1.00 92.38 747 GLU A N 1
ATOM 5914 C CA . GLU A 1 747 ? -2.565 -22.017 -18.554 1.00 92.38 747 GLU A CA 1
ATOM 5915 C C . GLU A 1 747 ? -2.133 -20.548 -18.645 1.00 92.38 747 GLU A C 1
ATOM 5917 O O . GLU A 1 747 ? -1.140 -20.251 -19.307 1.00 92.38 747 GLU A O 1
ATOM 5922 N N . THR A 1 748 ? -2.834 -19.644 -17.952 1.00 94.00 748 THR A N 1
ATOM 5923 C CA . THR A 1 748 ? -2.526 -18.206 -17.916 1.00 94.00 748 THR A CA 1
ATOM 5924 C C . THR A 1 748 ? -1.845 -17.792 -16.613 1.00 94.00 748 THR A C 1
ATOM 5926 O O . THR A 1 748 ? -0.908 -16.992 -16.646 1.00 94.00 748 THR A O 1
ATOM 5929 N N . VAL A 1 749 ? -2.267 -18.344 -15.465 1.00 96.56 749 VAL A N 1
ATOM 5930 C CA . VAL A 1 749 ? -1.713 -17.993 -14.144 1.00 96.56 749 VAL A CA 1
ATOM 5931 C C . VAL A 1 749 ? -1.241 -19.232 -13.388 1.00 96.56 749 VAL A C 1
ATOM 5933 O O . VAL A 1 749 ? -2.003 -20.153 -13.095 1.00 96.56 749 VAL A O 1
ATOM 5936 N N . LEU A 1 750 ? 0.031 -19.232 -12.994 1.00 98.00 750 LEU A N 1
ATOM 5937 C CA . LEU A 1 750 ? 0.645 -20.317 -12.239 1.00 98.00 750 LEU A CA 1
ATOM 5938 C C . LEU A 1 750 ? 0.554 -20.049 -10.729 1.00 98.00 750 LEU A C 1
ATOM 5940 O O . LEU A 1 750 ? 1.269 -19.214 -10.173 1.00 98.00 750 LEU A O 1
ATOM 5944 N N . MET A 1 751 ? -0.280 -20.830 -10.038 1.00 97.69 751 MET A N 1
ATOM 5945 C CA . MET A 1 751 ? -0.529 -20.659 -8.599 1.00 97.69 751 MET A CA 1
ATOM 5946 C C . MET A 1 751 ? 0.701 -20.901 -7.716 1.00 97.69 751 MET A C 1
ATOM 5948 O O . MET A 1 751 ? 0.867 -20.229 -6.704 1.00 97.69 751 MET A O 1
ATOM 5952 N N . GLN A 1 752 ? 1.568 -21.855 -8.071 1.00 97.12 752 GLN A N 1
ATOM 5953 C CA . GLN A 1 752 ? 2.756 -22.163 -7.268 1.00 97.12 752 GLN A CA 1
ATOM 5954 C C . GLN A 1 752 ? 3.762 -20.994 -7.253 1.00 97.12 752 GLN A C 1
ATOM 5956 O O . GLN A 1 752 ? 4.135 -20.582 -6.155 1.00 97.12 752 GLN A O 1
ATOM 5961 N N . PRO A 1 753 ? 4.162 -20.404 -8.400 1.00 97.81 753 PRO A N 1
ATOM 5962 C CA . PRO A 1 753 ? 4.937 -19.165 -8.408 1.00 97.81 753 PRO A CA 1
ATOM 5963 C C . PRO A 1 753 ? 4.264 -18.011 -7.669 1.00 97.81 753 PRO A C 1
ATOM 5965 O O . PRO A 1 753 ? 4.929 -17.305 -6.914 1.00 97.81 753 PRO A O 1
ATOM 5968 N N . LEU A 1 754 ? 2.950 -17.839 -7.824 1.00 98.19 754 LEU A N 1
ATOM 5969 C CA . LEU A 1 754 ? 2.230 -16.793 -7.102 1.00 98.19 754 LEU A CA 1
ATOM 5970 C C . LEU A 1 754 ? 2.372 -16.961 -5.579 1.00 98.19 754 LEU A C 1
ATOM 5972 O O . LEU A 1 754 ? 2.749 -16.022 -4.885 1.00 98.19 754 LEU A O 1
ATOM 5976 N N . PHE A 1 755 ? 2.149 -18.163 -5.043 1.00 97.06 755 PHE A N 1
ATOM 5977 C CA . PHE A 1 755 ? 2.255 -18.440 -3.602 1.00 97.06 755 PHE A CA 1
ATOM 5978 C C . PHE A 1 755 ? 3.689 -18.647 -3.082 1.00 97.06 755 PHE A C 1
ATOM 5980 O O . PHE A 1 755 ? 3.879 -18.811 -1.878 1.00 97.06 755 PHE A O 1
ATOM 5987 N N . ASN A 1 756 ? 4.696 -18.613 -3.954 1.00 96.19 756 ASN A N 1
ATOM 5988 C CA . ASN A 1 756 ? 6.111 -18.547 -3.580 1.00 96.19 756 ASN A CA 1
ATOM 5989 C C . ASN A 1 756 ? 6.650 -17.107 -3.583 1.00 96.19 756 ASN A C 1
ATOM 5991 O O . ASN A 1 756 ? 7.801 -16.874 -3.216 1.00 96.19 756 ASN A O 1
ATOM 5995 N N . SER A 1 757 ? 5.854 -16.133 -4.026 1.00 97.75 757 SER A N 1
ATOM 5996 C CA . SER A 1 757 ? 6.332 -14.771 -4.277 1.00 97.75 757 SER A CA 1
ATOM 5997 C C . SER A 1 757 ? 6.720 -14.000 -3.015 1.00 97.75 757 SER A C 1
ATOM 5999 O O . SER A 1 757 ? 7.652 -13.201 -3.067 1.00 97.75 757 SER A O 1
ATOM 6001 N N . ALA A 1 758 ? 6.098 -14.280 -1.862 1.00 96.62 758 ALA A N 1
ATOM 6002 C CA . ALA A 1 758 ? 6.557 -13.719 -0.591 1.00 96.62 758 ALA A CA 1
ATOM 6003 C C . ALA A 1 758 ? 7.976 -14.190 -0.255 1.00 96.62 758 ALA A C 1
ATOM 6005 O O . ALA A 1 758 ? 8.816 -13.381 0.128 1.00 96.62 758 ALA A O 1
ATOM 6006 N N . GLU A 1 759 ? 8.271 -15.477 -0.451 1.00 94.38 759 GLU A N 1
ATOM 6007 C CA . GLU A 1 759 ? 9.623 -16.004 -0.264 1.00 94.38 759 GLU A CA 1
ATOM 6008 C C . GLU A 1 759 ? 10.603 -15.388 -1.270 1.00 94.38 759 GLU A C 1
ATOM 6010 O O . GLU A 1 759 ? 11.694 -14.991 -0.872 1.00 94.38 759 GLU A O 1
ATOM 6015 N N . ALA A 1 760 ? 10.214 -15.234 -2.540 1.00 95.19 760 ALA A N 1
ATOM 6016 C CA . ALA A 1 760 ? 11.057 -14.598 -3.554 1.00 95.19 760 ALA A CA 1
ATOM 6017 C C . ALA A 1 760 ? 11.440 -13.154 -3.175 1.00 95.19 760 ALA A C 1
ATOM 6019 O O . ALA A 1 760 ? 12.619 -12.798 -3.233 1.00 95.19 760 ALA A O 1
ATOM 6020 N N . TYR A 1 761 ? 10.481 -12.354 -2.694 1.00 96.88 761 TYR A N 1
ATOM 6021 C CA . TYR A 1 761 ? 10.744 -10.993 -2.213 1.00 96.88 761 TYR A CA 1
ATOM 6022 C C . TYR A 1 761 ? 11.693 -10.981 -1.002 1.00 96.88 761 TYR A C 1
ATOM 6024 O O . TYR A 1 761 ? 12.642 -10.198 -0.948 1.00 96.88 761 TYR A O 1
ATOM 6032 N N . LEU A 1 762 ? 11.488 -11.886 -0.036 1.00 94.50 762 LEU A N 1
ATOM 6033 C CA . LEU A 1 762 ? 12.373 -12.017 1.128 1.00 94.50 762 LEU A CA 1
ATOM 6034 C C . LEU A 1 762 ? 13.792 -12.433 0.731 1.00 94.50 762 LEU A C 1
ATOM 6036 O O . LEU A 1 762 ? 14.751 -11.931 1.315 1.00 94.50 762 LEU A O 1
ATOM 6040 N N . ARG A 1 763 ? 13.942 -13.302 -0.276 1.00 91.62 763 ARG A N 1
ATOM 6041 C CA . ARG A 1 763 ? 15.255 -13.664 -0.822 1.00 91.62 763 ARG A CA 1
ATOM 6042 C C . ARG A 1 763 ? 15.943 -12.481 -1.474 1.00 91.62 763 ARG A C 1
ATOM 6044 O O . ARG A 1 763 ? 17.103 -12.255 -1.159 1.00 91.62 763 ARG A O 1
ATOM 6051 N N . MET A 1 764 ? 15.251 -11.693 -2.295 1.00 93.69 764 MET A N 1
ATOM 6052 C CA . MET A 1 764 ? 15.818 -10.454 -2.844 1.00 93.69 764 MET A CA 1
ATOM 6053 C C . MET A 1 764 ? 16.324 -9.536 -1.719 1.00 93.69 764 MET A C 1
ATOM 6055 O O . MET A 1 764 ? 17.484 -9.128 -1.742 1.00 93.69 764 MET A O 1
ATOM 6059 N N . MET A 1 765 ? 15.515 -9.304 -0.678 1.00 94.12 765 MET A N 1
ATOM 6060 C CA . MET A 1 765 ? 15.926 -8.518 0.496 1.00 94.12 765 MET A CA 1
ATOM 6061 C C . MET A 1 765 ? 17.168 -9.091 1.194 1.00 94.12 765 MET A C 1
ATOM 6063 O O . MET A 1 765 ? 18.073 -8.342 1.549 1.00 94.12 765 MET A O 1
ATOM 6067 N N . GLU A 1 766 ? 17.268 -10.413 1.361 1.00 91.00 766 GLU A N 1
ATOM 6068 C CA . GLU A 1 766 ? 18.468 -11.058 1.918 1.00 91.00 766 GLU A CA 1
ATOM 6069 C C . GLU A 1 766 ? 19.717 -10.840 1.054 1.00 91.00 766 GLU A C 1
ATOM 6071 O O . GLU A 1 766 ? 20.824 -10.755 1.593 1.00 91.00 766 GLU A O 1
ATOM 6076 N N . ARG A 1 767 ? 19.577 -10.773 -0.277 1.00 90.56 767 ARG A N 1
ATOM 6077 C CA . ARG A 1 767 ? 20.694 -10.457 -1.183 1.00 90.56 767 ARG A CA 1
ATOM 6078 C C . ARG A 1 767 ? 21.113 -9.002 -1.036 1.00 90.56 767 ARG A C 1
ATOM 6080 O O . ARG A 1 767 ? 22.298 -8.725 -0.881 1.00 90.56 767 ARG A O 1
ATOM 6087 N N . VAL A 1 768 ? 20.144 -8.092 -1.001 1.00 93.75 768 VAL A N 1
ATOM 6088 C CA . VAL A 1 768 ? 20.368 -6.657 -0.783 1.00 93.75 768 VAL A CA 1
ATOM 6089 C C . VAL A 1 768 ? 21.086 -6.405 0.542 1.00 93.75 768 VAL A C 1
ATOM 6091 O O . VAL A 1 768 ? 22.114 -5.737 0.581 1.00 93.75 768 VAL A O 1
ATOM 6094 N N . GLU A 1 769 ? 20.622 -7.016 1.631 1.00 92.38 769 GLU A N 1
ATOM 6095 C CA . GLU A 1 769 ? 21.223 -6.871 2.962 1.00 92.38 769 GLU A CA 1
ATOM 6096 C C . GLU A 1 769 ? 22.662 -7.406 3.034 1.00 92.38 769 GLU A C 1
ATOM 6098 O O . GLU A 1 769 ? 23.475 -6.874 3.799 1.00 92.38 769 GLU A O 1
ATOM 6103 N N . ARG A 1 770 ? 22.987 -8.435 2.237 1.00 90.50 770 ARG A N 1
ATOM 6104 C CA . ARG A 1 770 ? 24.331 -9.029 2.122 1.00 90.50 770 ARG A CA 1
ATOM 6105 C C . ARG A 1 770 ? 25.239 -8.320 1.112 1.00 90.50 770 ARG A C 1
ATOM 6107 O O . ARG A 1 770 ? 26.447 -8.567 1.141 1.00 90.50 770 ARG A O 1
ATOM 6114 N N . TYR A 1 771 ? 24.694 -7.460 0.249 1.00 92.12 771 TYR A N 1
ATOM 6115 C CA . TYR A 1 771 ? 25.436 -6.807 -0.831 1.00 92.12 771 TYR A CA 1
ATOM 6116 C C . TYR A 1 771 ? 26.697 -6.097 -0.318 1.00 92.12 771 TYR A C 1
ATOM 6118 O O . TYR A 1 771 ? 26.677 -5.337 0.660 1.00 92.12 771 TYR A O 1
ATOM 6126 N N . SER A 1 772 ? 27.825 -6.398 -0.954 1.00 87.94 772 SER A N 1
ATOM 6127 C CA . SER A 1 772 ? 29.152 -5.904 -0.586 1.00 87.94 772 SER A CA 1
ATOM 6128 C C . SER A 1 772 ? 30.118 -6.001 -1.769 1.00 87.94 772 SER A C 1
ATOM 6130 O O . SER A 1 772 ? 29.782 -6.508 -2.838 1.00 87.94 772 SER A O 1
ATOM 6132 N N . ASP A 1 773 ? 31.364 -5.579 -1.573 1.00 82.75 773 ASP A N 1
ATOM 6133 C CA . ASP A 1 773 ? 32.404 -5.721 -2.598 1.00 82.75 773 ASP A CA 1
ATOM 6134 C C . ASP A 1 773 ? 32.693 -7.190 -2.961 1.00 82.75 773 ASP A C 1
ATOM 6136 O O . ASP A 1 773 ? 33.200 -7.467 -4.046 1.00 82.75 773 ASP A O 1
ATOM 6140 N N . THR A 1 774 ? 32.348 -8.136 -2.079 1.00 78.81 774 THR A N 1
ATOM 6141 C CA . THR A 1 774 ? 32.582 -9.579 -2.262 1.00 78.81 774 THR A CA 1
ATOM 6142 C C . THR A 1 774 ? 31.318 -10.394 -2.526 1.00 78.81 774 THR A C 1
ATOM 6144 O O . THR A 1 774 ? 31.431 -11.589 -2.779 1.00 78.81 774 THR A O 1
ATOM 6147 N N . TYR A 1 775 ? 30.132 -9.790 -2.410 1.00 81.19 775 TYR A N 1
ATOM 6148 C CA . TYR A 1 775 ? 28.854 -10.475 -2.598 1.00 81.19 775 TYR A CA 1
ATOM 6149 C C . TYR A 1 775 ? 27.896 -9.608 -3.434 1.00 81.19 775 TYR A C 1
ATOM 6151 O O . TYR A 1 775 ? 27.609 -8.480 -3.016 1.00 81.19 775 TYR A O 1
ATOM 6159 N N . PRO A 1 776 ? 27.349 -10.128 -4.548 1.00 81.25 776 PRO A N 1
ATOM 6160 C CA . PRO A 1 776 ? 27.593 -11.467 -5.108 1.00 81.25 776 PRO A CA 1
ATOM 6161 C C . PRO A 1 776 ? 29.042 -11.650 -5.602 1.00 81.25 776 PRO A C 1
ATOM 6163 O O . PRO A 1 776 ? 29.786 -10.672 -5.720 1.00 81.25 776 PRO A O 1
ATOM 6166 N N . ALA A 1 777 ? 29.459 -12.893 -5.867 1.00 77.44 777 ALA A N 1
ATOM 6167 C CA . ALA A 1 777 ? 30.755 -13.176 -6.480 1.00 77.44 777 ALA A CA 1
ATOM 6168 C C . ALA A 1 777 ? 30.945 -12.318 -7.741 1.00 77.44 777 ALA A C 1
ATOM 6170 O O . ALA A 1 777 ? 30.061 -12.257 -8.589 1.00 77.44 777 ALA A O 1
ATOM 6171 N N . ARG A 1 778 ? 32.091 -11.638 -7.862 1.00 76.44 778 ARG A N 1
ATOM 6172 C CA . ARG A 1 778 ? 32.426 -10.766 -9.008 1.00 76.44 778 ARG A CA 1
ATOM 6173 C C . ARG A 1 778 ? 33.363 -11.432 -10.021 1.00 76.44 778 ARG A C 1
ATOM 6175 O O . ARG A 1 778 ? 33.928 -10.740 -10.864 1.00 76.44 778 ARG A O 1
ATOM 6182 N N . ASP A 1 779 ? 33.581 -12.742 -9.905 1.00 74.44 779 ASP A N 1
ATOM 6183 C CA . ASP A 1 779 ? 34.383 -13.479 -10.882 1.00 74.44 779 ASP A CA 1
ATOM 6184 C C . ASP A 1 779 ? 33.653 -13.477 -12.229 1.00 74.44 779 ASP A C 1
ATOM 6186 O O . ASP A 1 779 ? 32.445 -13.722 -12.295 1.00 74.44 779 ASP A O 1
ATOM 6190 N N . SER A 1 780 ? 34.376 -13.123 -13.290 1.00 69.44 780 SER A N 1
ATOM 6191 C CA . SER A 1 780 ? 33.778 -12.923 -14.600 1.00 69.44 780 SER A CA 1
ATOM 6192 C C . SER A 1 780 ? 33.251 -14.227 -15.190 1.00 69.44 780 SER A C 1
ATOM 6194 O O . SER A 1 780 ? 32.303 -14.177 -15.961 1.00 69.44 780 SER A O 1
ATOM 6196 N N . GLU A 1 781 ? 33.730 -15.391 -14.733 1.00 69.19 781 GLU A N 1
ATOM 6197 C CA . GLU A 1 781 ? 33.195 -16.697 -15.144 1.00 69.19 781 GLU A CA 1
ATOM 6198 C C . GLU A 1 781 ? 31.707 -16.906 -14.805 1.00 69.19 781 GLU A C 1
ATOM 6200 O O . GLU A 1 781 ? 31.045 -17.720 -15.448 1.00 69.19 781 GLU A O 1
ATOM 6205 N N . TYR A 1 782 ? 31.168 -16.174 -13.820 1.00 64.94 782 TYR A N 1
ATOM 6206 C CA . TYR A 1 782 ? 29.752 -16.257 -13.443 1.00 64.94 782 TYR A CA 1
ATOM 6207 C C . TYR A 1 782 ? 28.861 -15.242 -14.182 1.00 64.94 782 TYR A C 1
ATOM 6209 O O . TYR A 1 782 ? 27.638 -15.411 -14.197 1.00 64.94 782 TYR A O 1
ATOM 6217 N N . TRP A 1 783 ? 29.453 -14.213 -14.807 1.00 70.06 783 TRP A N 1
ATOM 6218 C CA . TRP A 1 783 ? 28.743 -13.058 -15.385 1.00 70.06 783 TRP A CA 1
ATOM 6219 C C . TRP A 1 783 ? 28.990 -12.800 -16.879 1.00 70.06 783 TRP A C 1
ATOM 6221 O O . TRP A 1 783 ? 28.203 -12.062 -17.478 1.00 70.06 783 TRP A O 1
ATOM 6231 N N . GLU A 1 784 ? 30.083 -13.320 -17.446 1.00 59.88 784 GLU A N 1
ATOM 6232 C CA . GLU A 1 784 ? 30.326 -13.420 -18.898 1.00 59.88 784 GLU A CA 1
ATOM 6233 C C . GLU A 1 784 ? 29.467 -14.530 -19.513 1.00 59.88 784 GLU A C 1
ATOM 6235 O O . GLU A 1 784 ? 28.987 -14.307 -20.650 1.00 59.88 784 GLU A O 1
#

Mean predicted aligned error: 8.64 Å

pLDDT: mean 85.92, std 17.72, range [21.14, 98.81]

Secondary structure (DSSP, 8-state):
---------------------TT-----PPP---S----PPP---TT-GGGGTT-EEEEEETTTTEEEEEETTEEEEESSPPEEEEEEEETTEEEEEETTS-EEEEEEETTEEEEEEES--SGGGEEEEEEETTTTEEEEEETTT-PEEEE-TTSBEEEESS--GGG-EEEEE-S-PPPPP-----EEEEE-TTTS-SSSSPSPPSS---TTPPPPSEEEEEE-TTGGGSGGGTS-B--S--TT-HHHHT--THHHH-GGGTT-HHHHHHT--S------TTT-SS-SSTT-TTB----HHHHHHHHHHTEEEEEEEEE--HHHHHHHTTS--S--S----HHHHHHHHHHHHHHHHHHHHHHTTSTT-SSEEE-SSHHHHHHHHHTTPEEEEEEEE-TTGGG--S-HHHHHHTTSS-HHHHHHHHHHHHHHHHHHHHTTEEEE-S--SS--SS-PBPP-SSHHHHHHHHHHHSS---EEE-SSTT-----SSEEES-HHHHHHH-TTS-EEE---TT--EEES----HHHHHHHHHHHHTT-EEE-TTB-HHHHHHHHHHHHHHT---EEEEEE--GGG--GGG---S--HHHHHHHHTTT-EEEEBHHHHTTTHHHHHHHHHHHHHTT-EE---TTTTTT---EE-GGGTTTTS-TTSPPP----BB--BTTTS----GGG-GGG-SPPPSSB--SSTTSS-TTEEEEE--EEETTEEE-TTSTT-S-SGGGHHHHHHHHTT-TTT--HHHHHHHHHHHHHHHHHHHH-BTTBS---GGGT-

Solvent-accessible surface area (backbone atoms only — not comparable to full-atom values): 41461 Å² total; per-residue (Å²): 136,82,91,89,86,83,89,83,88,82,92,80,89,82,84,91,79,78,86,72,82,83,82,58,72,80,80,63,70,75,78,77,90,64,88,87,73,82,87,64,79,75,83,72,62,85,67,51,56,25,83,50,37,72,36,36,27,23,45,27,34,67,73,78,71,36,19,36,19,80,50,94,57,32,53,28,57,36,95,59,52,38,24,21,21,28,39,50,35,30,70,38,21,31,32,40,29,25,55,86,64,32,29,52,25,47,46,83,52,99,90,44,70,41,66,31,34,34,79,74,86,54,66,41,27,34,25,38,47,41,63,37,79,95,73,75,40,31,33,42,29,32,66,72,75,71,29,31,44,28,52,44,100,84,39,40,60,42,69,38,87,71,89,51,65,52,28,25,40,47,74,43,83,53,73,76,39,32,81,74,78,64,63,55,64,43,59,52,77,47,70,41,76,90,57,28,54,83,36,47,31,68,58,78,93,58,105,72,82,62,101,74,60,76,50,58,16,23,23,35,54,25,28,24,71,49,32,35,54,14,23,40,45,57,62,33,40,42,40,38,67,42,60,81,31,47,68,61,17,36,32,55,36,34,85,65,18,30,78,52,23,61,55,34,63,60,36,30,71,74,53,64,43,79,50,40,61,34,45,18,56,46,55,37,81,46,44,55,23,13,68,38,34,38,36,50,32,46,33,59,57,24,46,52,35,24,42,71,51,26,40,33,32,39,26,41,37,36,42,48,42,51,62,60,18,55,59,50,71,77,45,99,61,89,78,76,89,62,64,53,51,58,63,64,37,42,50,53,36,54,51,47,55,54,49,49,36,43,38,44,4,13,61,32,51,20,90,86,50,30,54,59,38,83,35,77,46,40,66,52,27,52,55,36,33,51,70,55,21,29,19,28,37,34,29,44,40,24,45,38,51,72,71,38,61,53,42,56,53,64,33,39,77,71,64,76,43,51,71,67,57,44,57,50,53,55,48,51,34,52,53,46,52,50,56,43,42,78,72,34,38,47,34,38,27,77,35,25,81,32,65,29,11,30,27,17,17,36,64,68,89,51,73,64,56,43,54,45,32,26,71,78,74,72,41,57,71,59,50,38,68,35,84,55,73,56,28,25,16,64,77,87,55,52,69,31,96,54,30,69,65,50,33,74,76,40,73,89,53,59,51,24,53,71,58,60,92,70,40,7,48,29,36,66,43,36,53,32,73,45,24,54,51,47,51,54,51,36,58,76,65,49,31,34,40,38,55,50,42,28,3,57,48,17,39,52,49,49,51,50,53,38,61,73,66,53,47,23,33,38,29,32,35,62,37,56,55,17,64,82,42,61,50,67,71,4,43,59,72,43,33,65,73,58,49,52,51,40,54,66,38,44,23,50,66,12,23,21,54,58,36,26,74,71,27,42,42,35,53,56,46,51,55,49,46,36,27,70,72,57,25,48,69,76,95,41,74,66,75,40,71,90,43,86,67,71,42,71,37,50,58,42,52,60,70,81,36,90,87,67,50,76,54,71,32,33,32,33,4,59,35,41,45,65,66,40,52,41,52,50,45,94,83,31,80,85,55,61,72,71,82,75,73,64,41,54,75,84,52,91,57,48,53,25,64,49,53,48,48,28,41,48,65,36,38,45,67,78,29,74,54,50,64,78,49,96,43,14,41,29,35,43,50,38,44,47,57,49,54,56,49,42,67,74,36,63,91,34,32,52,64,66,28,31,32,25,9,28,34,27,53,38,49,24,42,50,46,21,74,59,52,50,98,70,32,62,64,78,58,56,91,51,75,114

Foldseek 3Di:
DDDDDDDDDDDDDDDDDDPDPPQFDDQCDDPPDDPDDDDDPDPPPPQQLLPLFQAKWWKAQPVVRFTWDDDDKFIFGDPDTWIFGWHFLFFQKTWTATLVGWTFFWDQDPVGIFTITGNDQDLRRIWRWGQDPVQRATWTARPVRRWTWFQDPVRGIDTHNDDDSRRGMDIDGDDNGDGDAAFGLQKDKFFPVVFFDSWFFDPDDDPDDDLARFFFFFAALAAAQPCCLALLVQQAAFHQAGSSGDCRRFAFCCLRLNAQSQNNVLLCQQLVDNGHGRGTPPCCVDPLFLRRLRYRQHHPSLVSSSLVLGHAEYEHEQEHDLVSSVVCVVPDHPDPPGDSDQLVSVVVSLVVVVSVQRSQQSNNRGDPSGQEDEDQFLSRSSVSVRSSHHYYAYEYAYQQQLNFQAALVVCVVVVVDDPVVSVVSVVSSVVSVVVVSVSGHFEYEPHHLEAGNFKGFFDDLRLVSQVSNCVSVVAGQDKDWDPQLLAQAAHDFAEDCDQPVVCVVVVPGRYDYDYDPSIYIWGPMAGHPVNLVVLVVSLVVLGAYAQWRHIQRNSVVSLVSCLVLLRLRYEPNEDAASLLDGHNVNGTNHHPQSLLSNVLSLYAYAYALVNLLSQRQVSSLVSNVCLLVQWAFDPDCSNCVRHTDTHHNLRQCVPVDPSLGADSAHHHHQCRSVSRRGDDCVPRPLLLDADDFQDWRLDPSSGRPSMTMGRGFTRRNPDTDGCNDRRHSSHSSCSSVSSRSLVSCCVRHPVRNSRSHVSSVSSSSVQSVVRDPPPPPPPVVSSD

Radius of gyration: 29.06 Å; Cα contacts (8 Å, |Δi|>4): 1741; chains: 1; bounding box: 98×61×85 Å